Protein AF-A0A522XBK0-F1 (afdb_monomer)

Radius of gyration: 63.14 Å; Cα contacts (8 Å, |Δi|>4): 1735; chains: 1; bounding box: 140×72×182 Å

Solvent-accessible surface area (backbone atoms only — not comparable to full-atom values): 63372 Å² total; per-residue (Å²): 130,85,70,62,98,81,64,76,80,50,66,76,80,66,41,67,73,77,79,75,76,79,84,88,88,88,84,88,82,85,87,83,86,81,84,90,81,84,88,80,86,85,88,86,84,86,84,90,79,86,82,84,91,82,87,87,89,86,86,88,88,86,82,88,78,93,74,84,91,76,78,87,84,78,86,74,84,86,78,64,90,86,79,67,93,66,91,48,54,67,50,23,46,52,50,18,52,51,30,49,76,68,71,40,52,75,58,17,53,52,29,45,51,52,34,57,61,74,73,73,82,89,83,87,84,89,79,88,78,88,81,84,88,84,83,85,88,86,90,72,95,70,82,76,50,57,70,58,31,48,53,49,19,54,48,26,53,73,72,66,37,55,69,64,16,44,56,31,32,53,55,22,41,72,74,53,80,46,37,69,51,26,38,53,39,14,52,48,26,45,76,71,66,41,51,72,60,13,52,50,28,33,50,53,14,37,72,72,34,81,74,48,29,68,50,28,40,53,51,11,52,54,27,46,76,71,66,38,53,73,60,13,50,52,24,31,53,54,14,33,73,68,42,75,83,47,50,72,53,33,50,52,45,18,55,51,26,54,77,71,66,41,60,69,63,16,51,53,24,48,53,50,31,41,72,74,41,58,86,77,54,50,35,67,55,32,33,54,50,13,55,50,28,46,77,71,68,39,55,69,61,14,43,55,24,16,52,56,10,33,77,68,33,78,83,45,55,68,33,44,48,52,37,21,53,51,30,43,72,71,65,38,42,69,64,18,44,53,41,33,54,54,45,41,71,77,43,70,82,43,61,69,53,48,49,53,37,24,52,38,27,49,76,66,67,37,53,71,61,15,50,54,41,33,51,50,42,49,71,77,46,46,63,43,60,70,53,47,47,51,39,24,47,54,27,43,78,70,68,39,50,70,60,18,52,51,44,42,59,55,33,40,73,64,34,75,84,41,43,70,48,25,39,56,43,14,49,53,25,54,73,70,66,38,36,83,68,14,30,64,29,7,50,53,17,30,76,71,45,74,79,46,28,67,27,26,26,46,30,13,51,28,25,39,78,68,69,37,23,82,72,12,43,67,28,12,53,50,9,32,71,64,34,77,74,52,38,65,27,32,42,53,36,16,52,22,26,52,73,68,66,37,31,70,62,12,28,57,36,26,59,68,19,38,82,64,47,78,68,49,23,67,57,25,41,54,28,16,50,22,24,46,78,67,68,38,30,70,60,13,36,51,27,20,52,50,9,46,75,54,66,45,60,61,72,41,28,51,53,31,21,51,28,24,45,78,64,69,37,43,68,63,16,47,57,40,27,52,53,32,32,74,78,41,77,79,46,40,64,43,27,43,52,46,16,54,38,23,53,79,70,66,39,60,69,63,16,51,52,25,40,53,52,19,42,72,68,40,69,84,80,58,78,76,56,68,68,60,56,54,55,60,70,67,78,55,74,43,72,64,56,42,56,55,35,48,52,52,27,71,76,43,75,84,40,39,68,43,26,38,51,36,14,50,40,25,46,78,46,71,70,39,60,67,61,13,46,52,27,20,50,51,16,34,72,71,40,76,87,46,35,64,40,29,36,53,44,12,51,50,30,39,76,70,67,38,49,73,60,13,45,53,26,16,51,54,15,31,78,68,59,62,42,60,70,40,32,48,54,38,20,48,50,27,46,76,71,66,39,33,72,57,17,37,51,36,26,52,46,34,44,69,76,60,42,90,44,37,65,44,26,42,55,31,16,52,29,28,40,76,63,77,34,42,71,62,13,48,53,32,40,52,51,10,43,74,71,69,47,82,49,68,67,54,37,49,54,44,22,53,42,26,49,77,68,70,39,28,71,62,18,32,50,34,33,46,54,39,33,73,80,38,77,59,42,36,69,52,39,50,53,28,25,53,27,26,50,75,65,68,41,56,71,60,20,50,51,36,49,54,54,41,63,72,50,45,60,31,38,41,76,42,43,65,39,78,31,42,50,77,63,34,39,30,39,41,27,69,61,50,79,86,73,59,54,34,60,28,24,26,42,36,35,36,41,25,40,62,53,69,43,89,50,75,26,24,52,45,27,30,50,78,46,77,45,40,11,38,38,36,36,32,34,27,35,51,71,38,29,37,44,37,40,2,42,31,93,89,47,49,67,67,41,68,47,51,38,55,84,75,54,53,70,66,35,65,42,41,39,39,42,33,32,39,64,53,38,38,39,39,35,26,49,70,56,40,81,74,45,74,36,83,53,39,79,66,47,48,28,31,84,69,81,52,42,38,33,30,32,30,17,86,81,71,81,48,50,40,33,29,34,37,21,36,41,37,34,26,61,38,56,73,50,67,66,55,46,51,54,49,53,52,43,77,81,74,84,61,92,50,56,55,41,39,40,27,27,51,99,90,32,40,37,59,58,81,67,49,98,64,69,33,43,68,42,71,49,89,82,81,82,71,88,84,71,73,51,59,71,60,82,94,80,88,53,76,70,57,57,57,49,50,50,47,51,50,56,66,42,50,79,80,48,85,70,52,81,59,67,83,83,76,83,76,80,84,93,77,89,78,78,74,88,75,88,70,99,64,77,69,66,85,79,88,64,98,46,79,69,60,39,53,56,50,49,52,54,52,43,74,73,42,83,84,57,66,66,57,60,62,82,78,81,75,134

Structure (mmCIF, N/CA/C/O backbone):
data_AF-A0A522XBK0-F1
#
_entry.id   AF-A0A522XBK0-F1
#
loop_
_atom_site.group_PDB
_atom_site.id
_atom_site.type_symbol
_atom_site.label_atom_id
_atom_site.label_alt_id
_atom_site.label_comp_id
_atom_site.label_asym_id
_atom_site.label_entity_id
_atom_site.label_seq_id
_atom_site.pdbx_PDB_ins_code
_atom_site.Cartn_x
_atom_site.Cartn_y
_atom_site.Cartn_z
_atom_site.occupancy
_atom_site.B_iso_or_equiv
_atom_site.auth_seq_id
_atom_site.auth_comp_id
_atom_site.auth_asym_id
_atom_site.auth_atom_id
_atom_site.pdbx_PDB_model_num
ATOM 1 N N . MET A 1 1 ? 36.916 0.426 -34.363 1.00 29.47 1 MET A N 1
ATOM 2 C CA . MET A 1 1 ? 37.912 0.543 -35.450 1.00 29.47 1 MET A CA 1
ATOM 3 C C . MET A 1 1 ? 37.289 1.351 -36.575 1.00 29.47 1 MET A C 1
ATOM 5 O O . MET A 1 1 ? 36.094 1.216 -36.790 1.00 29.47 1 MET A O 1
ATOM 9 N N . SER A 1 2 ? 38.063 2.214 -37.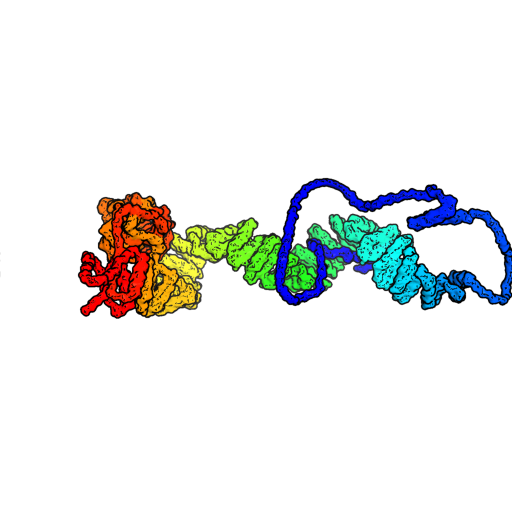233 1.00 26.06 2 SER A N 1
ATOM 10 C CA . SER A 1 2 ? 37.631 2.990 -38.401 1.00 26.06 2 SER A CA 1
ATOM 11 C C . SER A 1 2 ? 37.176 2.052 -39.519 1.00 26.06 2 SER A C 1
ATOM 13 O O . SER A 1 2 ? 37.961 1.204 -39.946 1.00 26.06 2 SER A O 1
ATOM 15 N N . THR A 1 3 ? 35.932 2.197 -39.975 1.00 28.84 3 THR A N 1
ATOM 16 C CA . THR A 1 3 ? 35.423 1.504 -41.160 1.00 28.84 3 THR A CA 1
ATOM 17 C C . THR A 1 3 ? 36.330 1.790 -42.364 1.00 28.84 3 THR A C 1
ATOM 19 O O . THR A 1 3 ? 36.795 2.925 -42.527 1.00 28.84 3 THR A O 1
ATOM 22 N N . PRO A 1 4 ? 36.641 0.781 -43.200 1.00 29.81 4 PRO A N 1
ATOM 23 C CA . PRO A 1 4 ? 37.360 1.018 -44.443 1.00 29.81 4 PRO A CA 1
ATOM 24 C C . PRO A 1 4 ? 36.555 1.986 -45.332 1.00 29.81 4 PRO A C 1
ATOM 26 O O . PRO A 1 4 ? 35.320 1.983 -45.286 1.00 29.81 4 PRO A O 1
ATOM 29 N N . PRO A 1 5 ? 37.223 2.842 -46.125 1.00 27.44 5 PRO A N 1
ATOM 30 C CA . PRO A 1 5 ? 36.556 3.862 -46.928 1.00 27.44 5 PRO A CA 1
ATOM 31 C C . PRO A 1 5 ? 35.648 3.205 -47.979 1.00 27.44 5 PRO A C 1
ATOM 33 O O . PRO A 1 5 ? 36.133 2.711 -48.990 1.00 27.44 5 PRO A O 1
ATOM 36 N N . GLY A 1 6 ? 34.334 3.193 -47.733 1.00 41.19 6 GLY A N 1
ATOM 37 C CA . GLY A 1 6 ? 33.332 2.621 -48.644 1.00 41.19 6 GLY A CA 1
ATOM 38 C C . GLY A 1 6 ? 32.194 1.867 -47.951 1.00 41.19 6 GLY A C 1
ATOM 39 O O . GLY A 1 6 ? 31.072 1.890 -48.458 1.00 41.19 6 GLY A O 1
ATOM 40 N N . LEU A 1 7 ? 32.439 1.280 -46.773 1.00 48.06 7 LEU A N 1
ATOM 41 C CA . LEU A 1 7 ? 31.370 0.730 -45.939 1.00 48.06 7 LEU A CA 1
ATOM 42 C C . LEU A 1 7 ? 30.641 1.875 -45.237 1.00 48.06 7 LEU A C 1
ATOM 44 O O . LEU A 1 7 ? 31.240 2.615 -44.451 1.00 48.06 7 LEU A O 1
ATOM 48 N N . LEU A 1 8 ? 29.340 2.002 -45.489 1.00 52.03 8 LEU A N 1
ATOM 49 C CA . LEU A 1 8 ? 28.489 2.695 -44.538 1.00 52.03 8 LEU A CA 1
ATOM 50 C C . LEU A 1 8 ? 28.360 1.787 -43.323 1.00 52.03 8 LEU A C 1
ATOM 52 O O . LEU A 1 8 ? 27.926 0.645 -43.447 1.00 52.03 8 LEU A O 1
ATOM 56 N N . ASP A 1 9 ? 28.745 2.293 -42.157 1.00 47.81 9 ASP A N 1
ATOM 57 C CA . ASP A 1 9 ? 28.284 1.692 -40.920 1.00 47.81 9 ASP A CA 1
ATOM 58 C C . ASP A 1 9 ? 26.784 1.976 -40.844 1.00 47.81 9 ASP A C 1
ATOM 60 O O . ASP A 1 9 ? 26.368 3.080 -40.496 1.00 47.81 9 ASP A O 1
ATOM 64 N N . LEU A 1 10 ? 25.980 1.027 -41.321 1.00 50.09 10 LEU A N 1
ATOM 65 C CA . LEU A 1 10 ? 24.527 1.124 -41.285 1.00 50.09 10 LEU A CA 1
ATOM 66 C C . LEU A 1 10 ? 23.974 0.698 -39.923 1.00 50.09 10 LEU A C 1
ATOM 68 O O . LEU A 1 10 ? 22.786 0.872 -39.672 1.00 50.09 10 LEU A O 1
ATOM 72 N N . THR A 1 11 ? 24.828 0.219 -39.010 1.00 45.91 11 THR A N 1
ATOM 73 C CA . THR A 1 11 ? 24.413 -0.144 -37.651 1.00 45.91 11 THR A CA 1
ATOM 74 C C . THR A 1 11 ? 23.739 0.988 -36.863 1.00 45.91 11 THR A C 1
ATOM 76 O O . THR A 1 11 ? 22.852 0.650 -36.089 1.00 45.91 11 THR A O 1
ATOM 79 N N . PRO A 1 12 ? 24.029 2.298 -37.055 1.00 36.41 12 PRO A N 1
ATOM 80 C CA . PRO A 1 12 ? 23.284 3.386 -36.415 1.00 36.41 12 PRO A CA 1
ATOM 81 C C . PRO A 1 12 ? 21.961 3.716 -37.122 1.00 36.41 12 PRO A C 1
ATOM 83 O O . PRO A 1 12 ? 21.051 4.235 -36.490 1.00 36.41 12 PRO A O 1
ATOM 86 N N . LEU A 1 13 ? 21.853 3.439 -38.428 1.00 38.28 13 LEU A N 1
ATOM 87 C CA . LEU A 1 13 ? 20.628 3.638 -39.222 1.00 38.28 13 LEU A CA 1
ATOM 88 C C . LEU A 1 13 ? 19.632 2.481 -39.042 1.00 38.28 13 LEU A C 1
ATOM 90 O O . LEU A 1 13 ? 18.437 2.663 -39.242 1.00 38.28 13 LEU A O 1
ATOM 94 N N . PHE A 1 14 ? 20.144 1.314 -38.649 1.00 39.66 14 PHE A N 1
ATOM 95 C CA . PHE A 1 14 ? 19.405 0.099 -38.304 1.00 39.66 14 PHE A CA 1
ATOM 96 C C . PHE A 1 14 ? 19.485 -0.245 -36.819 1.00 39.66 14 PHE A C 1
ATOM 98 O O . PHE A 1 14 ? 19.093 -1.344 -36.413 1.00 39.66 14 PHE A O 1
ATOM 105 N N . ALA A 1 15 ? 20.017 0.665 -36.000 1.00 26.89 15 ALA A N 1
ATOM 106 C CA . ALA A 1 15 ? 19.767 0.598 -34.580 1.00 26.89 15 ALA A CA 1
ATOM 107 C C . ALA A 1 15 ? 18.245 0.675 -34.450 1.00 26.89 15 ALA A C 1
ATOM 109 O O . ALA A 1 15 ? 17.639 1.573 -35.045 1.00 26.89 15 ALA A O 1
ATOM 110 N N . PRO A 1 16 ? 17.608 -0.237 -33.704 1.00 25.28 16 PRO A N 1
ATOM 111 C CA . PRO A 1 16 ? 16.304 0.102 -33.191 1.00 25.28 16 PRO A CA 1
ATOM 112 C C . PRO A 1 16 ? 16.501 1.467 -32.518 1.00 25.28 16 PRO A C 1
ATOM 114 O O . PRO A 1 16 ? 17.384 1.608 -31.664 1.00 25.28 16 PRO A O 1
ATOM 117 N N . ASN A 1 17 ? 15.676 2.468 -32.851 1.00 26.03 17 ASN A N 1
ATOM 118 C CA . ASN A 1 17 ? 15.113 3.238 -31.744 1.00 26.03 17 ASN A CA 1
ATOM 119 C C . ASN A 1 17 ? 14.775 2.175 -30.717 1.00 26.03 17 ASN A C 1
ATOM 121 O O . ASN A 1 17 ? 14.046 1.261 -31.104 1.00 26.03 17 ASN A O 1
ATOM 125 N N . ALA A 1 18 ? 15.444 2.209 -29.559 1.00 27.50 18 ALA A N 1
ATOM 126 C CA . ALA A 1 18 ? 15.308 1.209 -28.515 1.00 27.50 18 ALA A CA 1
ATOM 127 C C . ALA A 1 18 ? 13.891 0.643 -28.584 1.00 27.50 18 ALA A C 1
ATOM 129 O O . ALA A 1 18 ? 12.940 1.422 -28.494 1.00 27.50 18 ALA A O 1
ATOM 130 N N . GLU A 1 19 ? 13.778 -0.650 -28.906 1.00 24.80 19 GLU A N 1
ATOM 131 C CA . GLU A 1 19 ? 12.540 -1.415 -28.806 1.00 24.80 19 GLU A CA 1
ATOM 132 C C . GLU A 1 19 ? 12.132 -1.325 -27.322 1.00 24.80 19 GLU A C 1
ATOM 134 O O . GLU A 1 19 ? 12.446 -2.176 -26.503 1.00 24.80 19 GLU A O 1
ATOM 139 N N . LEU A 1 20 ? 11.529 -0.193 -26.954 1.00 26.78 20 LEU A N 1
ATOM 140 C CA . LEU A 1 20 ? 10.309 -0.137 -26.182 1.00 26.78 20 LEU A CA 1
ATOM 141 C C . LEU A 1 20 ? 9.287 -0.847 -27.071 1.00 26.78 20 LEU A C 1
ATOM 143 O O . LEU A 1 20 ? 8.679 -0.227 -27.944 1.00 26.78 20 LEU A O 1
ATOM 147 N N . GLU A 1 21 ? 9.197 -2.168 -26.940 1.00 22.06 21 GLU A N 1
ATOM 148 C CA . GLU A 1 21 ? 8.063 -2.895 -27.492 1.00 22.06 21 GLU A CA 1
ATOM 149 C C . GLU A 1 21 ? 6.790 -2.440 -26.759 1.00 22.06 21 GLU A C 1
ATOM 151 O O . GLU A 1 21 ? 6.702 -2.472 -25.535 1.00 22.06 21 GLU A O 1
ATOM 156 N N . ASP A 1 22 ? 5.858 -1.947 -27.575 1.00 22.09 22 ASP A N 1
ATOM 157 C CA . ASP A 1 22 ? 4.418 -1.760 -27.395 1.00 22.09 22 ASP A CA 1
ATOM 158 C C . ASP A 1 22 ? 3.854 -1.204 -26.072 1.00 22.09 22 ASP A C 1
ATOM 160 O O . ASP A 1 22 ? 3.535 -1.915 -25.124 1.00 22.09 22 ASP A O 1
ATOM 164 N N . SER A 1 23 ? 3.445 0.069 -26.127 1.00 22.25 23 SER A N 1
ATOM 165 C CA . SER A 1 23 ? 2.004 0.353 -26.273 1.00 22.25 23 SER A CA 1
ATOM 166 C C . SER A 1 23 ? 1.734 1.746 -26.880 1.00 22.25 23 SER A C 1
ATOM 168 O O . SER A 1 23 ? 1.875 2.785 -26.248 1.00 22.25 23 SER A O 1
ATOM 170 N N . THR A 1 24 ? 1.284 1.739 -28.141 1.00 26.44 24 THR A N 1
ATOM 171 C CA . THR A 1 24 ? 0.485 2.772 -28.849 1.00 26.44 24 THR A CA 1
ATOM 172 C C . THR A 1 24 ? 1.041 4.204 -29.020 1.00 26.44 24 THR A C 1
ATOM 174 O O . THR A 1 24 ? 1.075 5.019 -28.105 1.00 26.44 24 THR A O 1
ATOM 177 N N . LEU A 1 25 ? 1.343 4.555 -30.278 1.00 27.41 25 LEU A N 1
ATOM 178 C CA . LEU A 1 25 ? 1.673 5.899 -30.780 1.00 27.41 25 LEU A CA 1
ATOM 179 C C . LEU A 1 25 ? 0.498 6.531 -31.550 1.00 27.41 25 LEU A C 1
ATOM 181 O O . LEU A 1 25 ? -0.149 5.829 -32.327 1.00 27.41 25 LEU A O 1
ATOM 185 N N . MET A 1 26 ? 0.340 7.864 -31.432 1.00 26.75 26 MET A N 1
ATOM 186 C CA . MET A 1 26 ? 0.255 8.889 -32.518 1.00 26.75 26 MET A CA 1
ATOM 187 C C . MET A 1 26 ? -0.590 10.125 -32.094 1.00 26.75 26 MET A C 1
ATOM 189 O O . MET A 1 26 ? -1.575 9.954 -31.382 1.00 26.75 26 MET A O 1
ATOM 193 N N . PRO A 1 27 ? -0.373 11.343 -32.648 1.00 29.81 27 PRO A N 1
ATOM 194 C CA . PRO A 1 27 ? 0.800 12.229 -32.568 1.00 29.81 27 PRO A CA 1
ATOM 195 C C . PRO A 1 27 ? 0.412 13.663 -32.072 1.00 29.81 27 PRO A C 1
ATOM 197 O O . PRO A 1 27 ? -0.771 13.951 -31.888 1.00 29.81 27 PRO A O 1
ATOM 200 N N . PRO A 1 28 ? 1.363 14.600 -31.855 1.00 26.41 28 PRO A N 1
ATOM 201 C CA . PRO A 1 28 ? 1.055 15.951 -31.384 1.00 26.41 28 PRO A CA 1
ATOM 202 C C . PRO A 1 28 ? 0.853 16.935 -32.549 1.00 26.41 28 PRO A C 1
ATOM 204 O O . PRO A 1 28 ? 1.793 17.217 -33.293 1.00 26.41 28 PRO A O 1
ATOM 207 N N . ASP A 1 29 ? -0.338 17.528 -32.655 1.00 25.17 29 ASP A N 1
ATOM 208 C CA . ASP A 1 29 ? -0.533 18.768 -33.411 1.00 25.17 29 ASP A CA 1
ATOM 209 C C . ASP A 1 29 ? -0.282 19.978 -32.497 1.00 25.17 29 ASP A C 1
ATOM 211 O O . ASP A 1 29 ? -0.980 20.231 -31.518 1.00 25.17 29 ASP A O 1
ATOM 215 N N . THR A 1 30 ? 0.785 20.695 -32.845 1.00 26.11 30 THR A N 1
ATOM 216 C CA . THR A 1 30 ? 1.063 22.124 -32.636 1.00 26.11 30 THR A CA 1
ATOM 217 C C . THR A 1 30 ? 0.127 22.915 -31.713 1.00 26.11 30 THR A C 1
ATOM 219 O O . THR A 1 30 ? -0.976 23.271 -32.121 1.00 26.11 30 THR A O 1
ATOM 222 N N . VAL A 1 31 ? 0.639 23.407 -30.577 1.00 24.03 31 VAL A N 1
ATOM 223 C CA . VAL A 1 31 ? 0.163 24.681 -30.010 1.00 24.03 31 VAL A CA 1
ATOM 224 C C . VAL A 1 31 ? 1.312 25.476 -29.397 1.00 24.03 31 VAL A C 1
ATOM 226 O O . VAL A 1 31 ? 1.972 25.037 -28.462 1.00 24.03 31 VAL A O 1
ATOM 229 N N . ALA A 1 32 ? 1.468 26.705 -29.878 1.00 21.94 32 ALA A N 1
ATOM 230 C CA . ALA A 1 32 ? 1.784 27.866 -29.054 1.00 21.94 32 ALA A CA 1
ATOM 231 C C . ALA A 1 32 ? 1.316 29.130 -29.804 1.00 21.94 32 ALA A C 1
ATOM 233 O O . ALA A 1 32 ? 1.358 29.141 -31.035 1.00 21.94 32 ALA A O 1
ATOM 234 N N . PRO A 1 33 ? 1.041 30.257 -29.128 1.00 31.77 33 PRO A N 1
ATOM 235 C CA . PRO A 1 33 ? 0.447 30.415 -27.795 1.00 31.77 33 PRO A CA 1
ATOM 236 C C . PRO A 1 33 ? -0.644 31.518 -27.783 1.00 31.77 33 PRO A C 1
ATOM 238 O O . PRO A 1 33 ? -0.598 32.437 -28.595 1.00 31.77 33 PRO A O 1
ATOM 241 N N . SER A 1 34 ? -1.556 31.530 -26.804 1.00 22.44 34 SER A N 1
ATOM 242 C CA . SER A 1 34 ? -2.145 32.803 -26.337 1.00 22.44 34 SER A CA 1
ATOM 243 C C . SER A 1 34 ? -2.866 32.680 -24.992 1.00 22.44 34 SER A C 1
ATOM 245 O O . SER A 1 34 ? -3.904 32.039 -24.875 1.00 22.44 34 SER A O 1
ATOM 247 N N . THR A 1 35 ? -2.267 33.344 -24.006 1.00 24.59 35 THR A N 1
ATOM 248 C CA . THR A 1 35 ? -2.850 34.104 -22.889 1.00 24.59 35 THR A CA 1
ATOM 249 C C . THR A 1 35 ? -4.379 34.168 -22.761 1.00 24.59 35 THR A C 1
ATOM 251 O O . THR A 1 35 ? -5.071 34.690 -23.635 1.00 24.59 35 THR A O 1
ATOM 254 N N . HIS A 1 36 ? -4.861 33.775 -21.579 1.00 23.55 36 HIS A N 1
ATOM 255 C CA . HIS A 1 36 ? -6.129 34.204 -20.994 1.00 23.55 36 HIS A CA 1
ATOM 256 C C . HIS A 1 36 ? -6.090 35.688 -20.605 1.00 23.55 36 HIS A C 1
ATOM 258 O O . HIS A 1 36 ? -5.186 36.104 -19.890 1.00 23.55 36 HIS A O 1
ATOM 264 N N . GLU A 1 37 ? -7.144 36.425 -20.953 1.00 22.77 37 GLU A N 1
ATOM 265 C CA . GLU A 1 37 ? -7.749 37.439 -20.086 1.00 22.77 37 GLU A CA 1
ATOM 266 C C . GLU A 1 37 ? -9.233 37.609 -20.458 1.00 22.77 37 GLU A C 1
ATOM 268 O O . GLU A 1 37 ? -9.569 37.817 -21.620 1.00 22.77 37 GLU A O 1
ATOM 273 N N . GLY A 1 38 ? -10.112 37.550 -19.452 1.00 22.84 38 GLY A N 1
ATOM 274 C CA . GLY A 1 38 ? -11.284 38.427 -19.394 1.00 22.84 38 GLY A CA 1
ATOM 275 C C . GLY A 1 38 ? -12.636 37.952 -19.947 1.00 22.84 38 GLY A C 1
ATOM 276 O O . GLY A 1 38 ? -12.992 38.275 -21.068 1.00 22.84 38 GLY A O 1
ATOM 277 N N . GLN A 1 39 ? -13.451 37.413 -19.031 1.00 22.56 39 GLN A N 1
ATOM 278 C CA . GLN A 1 39 ? -14.834 37.842 -18.740 1.00 22.56 39 GLN A CA 1
ATOM 279 C C . GLN A 1 39 ? -16.023 37.522 -19.688 1.00 22.56 39 GLN A C 1
ATOM 281 O O . GLN A 1 39 ? -15.997 37.751 -20.888 1.00 22.56 39 GLN A O 1
ATOM 286 N N . GLN A 1 40 ? -17.133 37.191 -19.000 1.00 22.50 40 GLN A N 1
ATOM 287 C CA . GLN A 1 40 ? -18.564 37.351 -19.333 1.00 22.50 40 GLN A CA 1
ATOM 288 C C . GLN A 1 40 ? -19.321 36.207 -20.048 1.00 22.50 40 GLN A C 1
ATOM 290 O O . GLN A 1 40 ? -19.284 36.038 -21.260 1.00 22.50 40 GLN A O 1
ATOM 295 N N . GLU A 1 41 ? -20.146 35.509 -19.255 1.00 20.75 41 GLU A N 1
ATOM 296 C CA . GLU A 1 41 ? -21.504 35.056 -19.623 1.00 20.75 41 GLU A CA 1
ATOM 297 C C . GLU A 1 41 ? -22.400 36.254 -20.061 1.00 20.75 41 GLU A C 1
ATOM 299 O O . GLU A 1 41 ? -22.048 37.379 -19.692 1.00 20.75 41 GLU A O 1
ATOM 304 N N . PRO A 1 42 ? -23.577 36.096 -20.739 1.00 33.09 42 PRO A N 1
ATOM 305 C CA . PRO A 1 42 ? -24.485 34.936 -20.670 1.00 33.09 42 PRO A CA 1
ATOM 306 C C . PRO A 1 42 ? -25.277 34.537 -21.952 1.00 33.09 42 PRO A C 1
ATOM 308 O O . PRO A 1 42 ? -25.449 35.294 -22.904 1.00 33.09 42 PRO A O 1
ATOM 311 N N . SER A 1 43 ? -25.966 33.394 -21.827 1.00 21.19 43 SER A N 1
ATOM 312 C CA . SER A 1 43 ? -27.349 33.117 -22.280 1.00 21.19 43 SER A CA 1
ATOM 313 C C . SER A 1 43 ? -27.664 32.472 -23.654 1.00 21.19 43 SER A C 1
ATOM 315 O O . SER A 1 43 ? -27.364 32.998 -24.717 1.00 21.19 43 SER A O 1
ATOM 317 N N . LYS A 1 44 ? -28.508 31.425 -23.530 1.00 24.56 44 LYS A N 1
ATOM 318 C CA . LYS A 1 44 ? -29.685 31.017 -24.338 1.00 24.56 44 LYS A CA 1
ATOM 319 C C . LYS A 1 44 ? -29.569 30.001 -25.495 1.00 24.56 44 LYS A C 1
ATOM 321 O O . LYS A 1 44 ? -29.065 30.295 -26.565 1.00 24.56 44 LYS A O 1
ATOM 326 N N . GLN A 1 45 ? -30.361 28.936 -25.275 1.00 21.75 45 GLN A N 1
ATOM 327 C CA . GLN A 1 45 ? -31.349 28.297 -26.171 1.00 21.75 45 GLN A CA 1
ATOM 328 C C . GLN A 1 45 ? -30.824 27.354 -27.270 1.00 21.75 45 GLN A C 1
ATOM 330 O O . GLN A 1 45 ? -30.109 27.776 -28.160 1.00 21.75 45 GLN A O 1
ATOM 335 N N . VAL A 1 46 ? -31.063 26.036 -27.173 1.00 22.06 46 VAL A N 1
ATOM 336 C CA . VAL A 1 46 ? -32.304 25.242 -27.425 1.00 22.06 46 VAL A CA 1
ATOM 337 C C . VAL A 1 46 ? -32.244 24.557 -28.799 1.00 22.06 46 VAL A C 1
ATOM 339 O O . VAL A 1 46 ? -31.812 25.160 -29.771 1.00 22.06 46 VAL A O 1
ATOM 342 N N . ALA A 1 47 ? -32.812 23.342 -28.826 1.00 22.95 47 ALA A N 1
ATOM 343 C CA . ALA A 1 47 ? -33.210 22.492 -29.959 1.00 22.95 47 ALA A CA 1
ATOM 344 C C . ALA A 1 47 ? -32.151 21.460 -30.391 1.00 22.95 47 ALA A C 1
ATOM 346 O O . ALA A 1 47 ? -31.097 21.816 -30.893 1.00 22.95 47 ALA A O 1
ATOM 347 N N . MET A 1 48 ? -32.307 20.179 -30.032 1.00 22.28 48 MET A N 1
ATOM 348 C CA . MET A 1 48 ? -33.312 19.174 -30.461 1.00 22.28 48 MET A CA 1
ATOM 349 C C . MET A 1 48 ? -32.874 18.394 -31.707 1.00 22.28 48 MET A C 1
ATOM 351 O O . MET A 1 48 ? -32.502 18.979 -32.716 1.00 22.28 48 MET A O 1
ATOM 355 N N . GLY A 1 49 ? -33.070 17.073 -31.628 1.00 24.11 49 GLY A N 1
ATOM 356 C CA . GLY A 1 49 ? -33.035 16.120 -32.742 1.00 24.11 49 GLY A CA 1
ATOM 357 C C . GLY A 1 49 ? -32.027 15.003 -32.475 1.00 24.11 49 GLY A C 1
ATOM 358 O O . GLY A 1 49 ? -30.873 15.151 -32.843 1.00 24.11 49 GLY A O 1
ATOM 359 N N . GLN A 1 50 ? -32.327 13.966 -31.678 1.00 22.45 50 GLN A N 1
ATOM 360 C CA . GLN A 1 50 ? -33.096 12.763 -32.078 1.00 22.45 50 GLN A CA 1
ATOM 361 C C . GLN A 1 50 ? -32.684 12.231 -33.463 1.00 22.45 50 GLN A C 1
ATOM 363 O O . GLN A 1 50 ? -32.629 12.993 -34.415 1.00 22.45 50 GLN A O 1
ATOM 368 N N . SER A 1 51 ? -32.483 10.945 -33.725 1.00 22.27 51 SER A N 1
ATOM 369 C CA . SER A 1 51 ? -32.545 9.686 -32.973 1.00 22.27 51 SER A CA 1
ATOM 370 C C . SER A 1 51 ? -32.337 8.569 -34.016 1.00 22.27 51 SER A C 1
ATOM 372 O O . SER A 1 51 ? -32.507 8.817 -35.208 1.00 22.27 51 SER A O 1
ATOM 374 N N . ASN A 1 52 ? -32.157 7.336 -33.539 1.00 24.39 52 ASN A N 1
ATOM 375 C CA . ASN A 1 52 ? -32.384 6.046 -34.219 1.00 24.39 52 ASN A CA 1
ATOM 376 C C . ASN A 1 52 ? -31.129 5.356 -34.776 1.00 24.39 52 ASN A C 1
ATOM 378 O O . ASN A 1 52 ? -30.544 5.809 -35.750 1.00 24.39 52 ASN A O 1
ATOM 382 N N . ILE A 1 53 ? -30.572 4.355 -34.077 1.00 24.03 53 ILE A N 1
ATOM 383 C CA . ILE A 1 53 ? -31.086 2.993 -33.760 1.00 24.03 53 ILE A CA 1
ATOM 384 C C . ILE A 1 53 ? -30.957 2.051 -34.970 1.00 24.03 53 ILE A C 1
ATOM 386 O O . ILE A 1 53 ? -31.730 2.158 -35.914 1.00 24.03 53 ILE A O 1
ATOM 390 N N . MET A 1 54 ? -30.001 1.114 -34.887 1.00 23.23 54 MET A N 1
ATOM 391 C CA . MET A 1 54 ? -30.154 -0.356 -34.997 1.00 23.23 54 MET A CA 1
ATOM 392 C C . MET A 1 54 ? -28.840 -1.013 -35.461 1.00 23.23 54 MET A C 1
ATOM 394 O O . MET A 1 54 ? -28.389 -0.784 -36.577 1.00 23.23 54 MET A O 1
ATOM 398 N N . GLY A 1 55 ? -28.255 -1.872 -34.617 1.00 20.19 55 GLY A N 1
ATOM 399 C CA . GLY A 1 55 ? -27.548 -3.072 -35.098 1.00 20.19 55 GLY A CA 1
ATOM 400 C C . GLY A 1 55 ? -28.559 -4.217 -35.271 1.00 20.19 55 GLY A C 1
ATOM 401 O O . GLY A 1 55 ? -29.758 -3.939 -35.294 1.00 20.19 55 GLY A O 1
ATOM 402 N N . PRO A 1 56 ? -28.161 -5.498 -35.214 1.00 44.44 56 PRO A N 1
ATOM 403 C CA . PRO A 1 56 ? -26.887 -6.147 -35.551 1.00 44.44 56 PRO A CA 1
ATOM 404 C C . PRO A 1 56 ? -27.117 -7.270 -36.605 1.00 44.44 56 PRO A C 1
ATOM 406 O O . PRO A 1 56 ? -28.251 -7.488 -37.005 1.00 44.44 56 PRO A O 1
ATOM 409 N N . GLU A 1 57 ? -26.082 -7.996 -37.054 1.00 22.73 57 GLU A N 1
ATOM 410 C CA . GLU A 1 57 ? -26.063 -9.480 -37.101 1.00 22.73 57 GLU A CA 1
ATOM 411 C C . GLU A 1 57 ? -24.875 -10.076 -37.874 1.00 22.73 57 GLU A C 1
ATOM 413 O O . GLU A 1 57 ? -24.239 -9.457 -38.723 1.00 22.73 57 GLU A O 1
ATOM 418 N N . LYS A 1 58 ? -24.564 -11.306 -37.459 1.00 24.19 58 LYS A N 1
ATOM 419 C CA . LYS A 1 58 ? -23.391 -12.133 -37.732 1.00 24.19 58 LYS A CA 1
ATOM 420 C C . LYS A 1 58 ? -23.540 -13.012 -38.987 1.00 24.19 58 LYS A C 1
ATOM 422 O O . LYS A 1 58 ? -24.642 -13.358 -39.387 1.00 24.19 58 LYS A O 1
ATOM 427 N N . MET A 1 59 ? -22.379 -13.556 -39.372 1.00 20.59 59 MET A N 1
ATOM 428 C CA . MET A 1 59 ? -22.091 -14.961 -39.729 1.00 20.59 59 MET A CA 1
ATOM 429 C C . MET A 1 59 ? -21.772 -15.318 -41.200 1.00 20.59 59 MET A C 1
ATOM 431 O O . MET A 1 59 ? -22.628 -15.383 -42.071 1.00 20.59 59 MET A O 1
ATOM 435 N N . THR A 1 60 ? -20.500 -15.723 -41.345 1.00 23.02 60 THR A N 1
ATOM 436 C CA . THR A 1 60 ? -19.969 -16.955 -41.973 1.00 23.02 60 THR A CA 1
ATOM 437 C C . THR A 1 60 ? -19.711 -17.054 -43.480 1.00 23.02 60 THR A C 1
ATOM 439 O O . THR A 1 60 ? -20.627 -17.132 -44.286 1.00 23.02 60 THR A O 1
ATOM 442 N N . GLN A 1 61 ? -18.419 -17.305 -43.738 1.00 24.38 61 GLN A N 1
ATOM 443 C CA . GLN A 1 61 ? -17.824 -18.454 -44.445 1.00 24.38 61 GLN A CA 1
ATOM 444 C C . GLN A 1 61 ? -17.208 -18.253 -45.841 1.00 24.38 61 GLN A C 1
ATOM 446 O O . GLN A 1 61 ? -17.874 -17.942 -46.818 1.00 24.38 61 GLN A O 1
ATOM 451 N N . ASP A 1 62 ? -15.927 -18.637 -45.851 1.00 22.92 62 ASP A N 1
ATOM 452 C CA . ASP A 1 62 ? -15.174 -19.387 -46.856 1.00 22.92 62 ASP A CA 1
ATOM 453 C C . ASP A 1 62 ? -14.534 -18.701 -48.081 1.00 22.92 62 ASP A C 1
ATOM 455 O O . ASP A 1 62 ? -15.186 -18.311 -49.043 1.00 22.92 62 ASP A O 1
ATOM 459 N N . ARG A 1 63 ? -13.194 -18.822 -48.049 1.00 24.09 63 ARG A N 1
ATOM 460 C CA . ARG A 1 63 ? -12.270 -19.288 -49.100 1.00 24.09 63 ARG A CA 1
ATOM 461 C C . ARG A 1 63 ? -11.683 -18.291 -50.102 1.00 24.09 63 ARG A C 1
ATOM 463 O O . ARG A 1 63 ? -12.356 -17.787 -50.987 1.00 24.09 63 ARG A O 1
ATOM 470 N N . ASP A 1 64 ? -10.354 -18.250 -50.000 1.00 23.47 64 ASP A N 1
ATOM 471 C CA . ASP A 1 64 ? -9.342 -18.247 -51.057 1.00 23.47 64 ASP A CA 1
ATOM 472 C C . ASP A 1 64 ? -9.218 -17.070 -52.035 1.00 23.47 64 ASP A C 1
ATOM 474 O O . ASP A 1 64 ? -10.170 -16.557 -52.612 1.00 23.47 64 ASP A O 1
ATOM 478 N N . ALA A 1 65 ? -7.936 -16.817 -52.320 1.00 24.80 65 ALA A N 1
ATOM 479 C CA . ALA A 1 65 ? -7.354 -16.158 -53.485 1.00 24.80 65 ALA A CA 1
ATOM 480 C C . ALA A 1 65 ? -7.111 -14.639 -53.405 1.00 24.80 65 ALA A C 1
ATOM 482 O O . ALA A 1 65 ? -7.924 -13.799 -53.783 1.00 24.80 65 ALA A O 1
ATOM 483 N N . SER A 1 66 ? -5.874 -14.330 -53.012 1.00 25.81 66 SER A N 1
ATOM 484 C CA . SER A 1 66 ? -4.941 -13.453 -53.735 1.00 25.81 66 SER A CA 1
ATOM 485 C C . SER A 1 66 ? -5.393 -12.966 -55.124 1.00 25.81 66 SER A C 1
ATOM 487 O O . SER A 1 66 ? -5.519 -13.774 -56.044 1.00 25.81 66 SER A O 1
ATOM 489 N N . LYS A 1 67 ? -5.512 -11.638 -55.276 1.00 27.30 67 LYS A N 1
ATOM 490 C CA . LYS A 1 67 ? -5.340 -10.852 -56.518 1.00 27.30 67 LYS A CA 1
ATOM 491 C C . LYS A 1 67 ? -4.843 -9.460 -56.106 1.00 27.30 67 LYS A C 1
ATOM 493 O O . LYS A 1 67 ? -5.527 -8.773 -55.358 1.00 27.30 67 LYS A O 1
ATOM 498 N N . GLU A 1 68 ? -3.583 -9.088 -56.324 1.00 26.58 68 GLU A N 1
ATOM 499 C CA . GLU A 1 68 ? -3.002 -8.641 -57.604 1.00 26.58 68 GLU A CA 1
ATOM 500 C C . GLU A 1 68 ? -3.892 -7.627 -58.339 1.00 26.58 68 GLU A C 1
ATOM 502 O O . GLU A 1 68 ? -4.882 -7.966 -58.984 1.00 26.58 68 GLU A O 1
ATOM 507 N N . PHE A 1 69 ? -3.511 -6.354 -58.209 1.00 25.47 69 PHE A N 1
ATOM 508 C CA . PHE A 1 69 ? -3.975 -5.249 -59.041 1.00 25.47 69 PHE A CA 1
ATOM 509 C C . PHE A 1 69 ? -3.234 -5.315 -60.385 1.00 25.47 69 PHE A C 1
ATOM 511 O O . PHE A 1 69 ? -2.152 -4.751 -60.545 1.00 25.47 69 PHE A O 1
ATOM 518 N N . GLU A 1 70 ? -3.825 -6.020 -61.347 1.00 27.50 70 GLU A N 1
ATOM 519 C CA . GLU A 1 70 ? -3.482 -5.891 -62.762 1.00 27.50 70 GLU A CA 1
ATOM 520 C C . GLU A 1 70 ? -4.124 -4.634 -63.364 1.00 27.50 70 GLU A C 1
ATOM 522 O O . GLU A 1 70 ? -5.260 -4.251 -63.071 1.00 27.50 70 GLU A O 1
ATOM 527 N N . GLN A 1 71 ? -3.332 -3.979 -64.208 1.00 28.61 71 GLN A N 1
ATOM 528 C CA . GLN A 1 71 ? -3.661 -2.798 -64.993 1.00 28.61 71 GLN A CA 1
ATOM 529 C C . GLN A 1 71 ? -4.723 -3.119 -66.061 1.00 28.61 71 GLN A C 1
ATOM 531 O O . GLN A 1 71 ? -4.765 -4.239 -66.567 1.00 28.61 71 GLN A O 1
ATOM 536 N N . PRO A 1 72 ? -5.555 -2.148 -66.476 1.00 28.12 72 PRO A N 1
ATOM 537 C CA . PRO A 1 72 ? -6.493 -2.368 -67.565 1.00 28.12 72 PRO A CA 1
ATOM 538 C C . PRO A 1 72 ? -5.761 -2.409 -68.914 1.00 28.12 72 PRO A C 1
ATOM 540 O O . PRO A 1 72 ? -5.225 -1.406 -69.388 1.00 28.12 72 PRO A O 1
ATOM 543 N N . GLU A 1 73 ? -5.790 -3.577 -69.555 1.00 26.08 73 GLU A N 1
ATOM 544 C CA . GLU A 1 73 ? -5.505 -3.749 -70.976 1.00 26.08 73 GLU A CA 1
ATOM 545 C C . GLU A 1 73 ? -6.528 -2.969 -71.820 1.00 26.08 73 GLU A C 1
ATOM 547 O O . GLU A 1 73 ? -7.682 -3.371 -71.974 1.00 26.08 73 GLU A O 1
ATOM 552 N N . THR A 1 74 ? -6.102 -1.874 -72.447 1.00 28.88 74 THR A N 1
ATOM 553 C CA . THR A 1 74 ? -6.721 -1.414 -73.695 1.00 28.88 74 THR A CA 1
ATOM 554 C C . THR A 1 74 ? -5.939 -1.996 -74.863 1.00 28.88 74 THR A C 1
ATOM 556 O O . THR A 1 74 ? -4.904 -1.467 -75.270 1.00 28.88 74 THR A O 1
ATOM 559 N N . GLN A 1 75 ? -6.455 -3.101 -75.403 1.00 29.86 75 GLN A N 1
ATOM 560 C CA . GLN A 1 75 ? -6.074 -3.644 -76.703 1.00 29.86 75 GLN A CA 1
ATOM 561 C C . GLN A 1 75 ? -6.180 -2.552 -77.775 1.00 29.86 75 GLN A C 1
ATOM 563 O O . GLN A 1 75 ? -7.276 -2.140 -78.148 1.00 29.86 75 GLN A O 1
ATOM 568 N N . THR A 1 76 ? -5.040 -2.115 -78.309 1.00 30.75 76 THR A N 1
ATOM 569 C CA . THR A 1 76 ? -4.999 -1.422 -79.600 1.00 30.75 76 THR A CA 1
ATOM 570 C C . THR A 1 76 ? -4.335 -2.374 -80.584 1.00 30.75 76 THR A C 1
ATOM 572 O O . THR A 1 76 ? -3.162 -2.711 -80.441 1.00 30.75 76 THR A O 1
ATOM 575 N N . GLN A 1 77 ? -5.120 -2.883 -81.531 1.00 35.03 77 GLN A N 1
ATOM 576 C CA . GLN A 1 77 ? -4.662 -3.791 -82.578 1.00 35.03 77 GLN A CA 1
ATOM 577 C C . GLN A 1 77 ? -3.503 -3.162 -83.372 1.00 35.03 77 GLN A C 1
ATOM 579 O O . GLN A 1 77 ? -3.623 -2.063 -83.912 1.00 35.03 77 GLN A O 1
ATOM 584 N N . LEU A 1 78 ? -2.381 -3.881 -83.445 1.00 36.62 78 LEU A N 1
ATOM 585 C CA . LEU A 1 78 ? -1.246 -3.593 -84.321 1.00 36.62 78 LEU A CA 1
ATOM 586 C C . LEU A 1 78 ? -1.642 -3.872 -85.777 1.00 36.62 78 LEU A C 1
ATOM 588 O O . LEU A 1 78 ? -1.776 -5.030 -86.165 1.00 36.62 78 LEU A O 1
ATOM 592 N N . ILE A 1 79 ? -1.788 -2.824 -86.589 1.00 44.84 79 ILE A N 1
ATOM 593 C CA . ILE A 1 79 ? -1.808 -2.942 -88.054 1.00 44.84 79 ILE A CA 1
ATOM 594 C C . ILE A 1 79 ? -0.372 -2.739 -88.538 1.00 44.84 79 ILE A C 1
ATOM 596 O O . ILE A 1 79 ? 0.246 -1.709 -88.261 1.00 44.84 79 ILE A O 1
ATOM 600 N N . SER A 1 80 ? 0.175 -3.735 -89.234 1.00 47.69 80 SER A N 1
ATOM 601 C CA . SER A 1 80 ? 1.505 -3.650 -89.839 1.00 47.69 80 SER A CA 1
ATOM 602 C C . SER A 1 80 ? 1.483 -2.747 -91.082 1.00 47.69 80 SER A C 1
ATOM 604 O O . SER A 1 80 ? 0.497 -2.702 -91.814 1.00 47.69 80 SER A O 1
ATOM 606 N N . LEU A 1 81 ? 2.594 -2.062 -91.366 1.00 51.00 81 LEU A N 1
ATOM 607 C CA . LEU A 1 81 ? 2.778 -1.150 -92.512 1.00 51.00 81 LEU A CA 1
ATOM 608 C C . LEU A 1 81 ? 2.608 -1.792 -93.912 1.00 51.00 81 LEU A C 1
ATOM 610 O O . LEU A 1 81 ? 2.822 -1.118 -94.915 1.00 51.00 81 LEU A O 1
ATOM 614 N N . GLN A 1 82 ? 2.241 -3.072 -94.003 1.00 53.84 82 GLN A N 1
ATOM 615 C CA . GLN A 1 82 ? 1.987 -3.774 -95.264 1.00 53.84 82 GLN A CA 1
ATOM 616 C C . GLN A 1 82 ? 0.532 -3.673 -95.757 1.00 53.84 82 GLN A C 1
ATOM 618 O O . GLN A 1 82 ? 0.259 -4.100 -96.874 1.00 53.84 82 GLN A O 1
ATOM 623 N N . GLU A 1 83 ? -0.388 -3.081 -94.986 1.00 53.59 83 GLU A N 1
ATOM 624 C CA . GLU A 1 83 ? -1.830 -3.055 -95.315 1.00 53.59 83 GLU A CA 1
ATOM 625 C C . GLU A 1 83 ? -2.392 -1.663 -95.675 1.00 53.59 83 GLU A C 1
ATOM 627 O O . GLU A 1 83 ? -3.604 -1.486 -95.762 1.00 53.59 83 GLU A O 1
ATOM 632 N N . ILE A 1 84 ? -1.538 -0.660 -95.920 1.00 57.16 84 ILE A N 1
ATOM 633 C CA . ILE A 1 84 ? -1.970 0.685 -96.345 1.00 57.16 84 ILE A CA 1
ATOM 634 C C . ILE A 1 84 ? -1.415 0.975 -97.744 1.00 57.16 84 ILE A C 1
ATOM 636 O O . ILE A 1 84 ? -0.239 1.298 -97.905 1.00 57.16 84 ILE A O 1
ATOM 640 N N . GLU A 1 85 ? -2.269 0.872 -98.765 1.00 55.62 85 GLU A N 1
ATOM 641 C CA . GLU A 1 85 ? -1.937 1.242 -100.145 1.00 55.62 85 GLU A CA 1
ATOM 642 C C . GLU A 1 85 ? -1.990 2.771 -100.317 1.00 55.62 85 GLU A C 1
ATOM 644 O O . GLU A 1 85 ? -3.023 3.341 -100.660 1.00 55.62 85 GLU A O 1
ATOM 649 N N . ALA A 1 86 ? -0.867 3.449 -100.065 1.00 60.19 86 ALA A N 1
ATOM 650 C CA . ALA A 1 86 ? -0.634 4.824 -100.512 1.00 60.19 86 ALA A CA 1
ATOM 651 C C . ALA A 1 86 ? 0.211 4.792 -101.794 1.00 60.19 86 ALA A C 1
ATOM 653 O O . ALA A 1 86 ? 1.318 4.245 -101.816 1.00 60.19 86 ALA A O 1
ATOM 654 N N . SER A 1 87 ? -0.310 5.362 -102.878 1.00 62.12 87 SER A N 1
ATOM 655 C CA . SER A 1 87 ? 0.252 5.217 -104.228 1.00 62.12 87 SER A CA 1
ATOM 656 C C . SER A 1 87 ? 0.894 6.498 -104.768 1.00 62.12 87 SER A C 1
ATOM 658 O O . SER A 1 87 ? 1.664 6.432 -105.727 1.00 62.12 87 SER A O 1
ATOM 660 N N . SER A 1 88 ? 0.661 7.648 -104.124 1.00 69.94 88 SER A N 1
ATOM 661 C CA . SER A 1 88 ? 1.218 8.945 -104.532 1.00 69.94 88 SER A CA 1
ATOM 662 C C . SER A 1 88 ? 1.998 9.659 -103.421 1.00 69.94 88 SER A C 1
ATOM 664 O O . SER A 1 88 ? 1.773 9.455 -102.227 1.00 69.94 88 SER A O 1
ATOM 666 N N . ARG A 1 89 ? 2.916 10.552 -103.811 1.00 77.69 89 ARG A N 1
ATOM 667 C CA . ARG A 1 89 ? 3.709 11.385 -102.887 1.00 77.69 89 ARG A CA 1
ATOM 668 C C . ARG A 1 89 ? 2.843 12.196 -101.917 1.00 77.69 89 ARG A C 1
ATOM 670 O O . ARG A 1 89 ? 3.204 12.313 -100.749 1.00 77.69 89 ARG A O 1
ATOM 677 N N . GLU A 1 90 ? 1.715 12.745 -102.371 1.00 76.50 90 GLU A N 1
ATOM 678 C CA . GLU A 1 90 ? 0.801 13.500 -101.501 1.00 76.50 90 GLU A CA 1
ATOM 679 C C . GLU A 1 90 ? 0.138 12.597 -100.457 1.00 76.50 90 GLU A C 1
ATOM 681 O O . GLU A 1 90 ? 0.054 12.982 -99.292 1.00 76.50 90 GLU A O 1
ATOM 686 N N . GLU A 1 91 ? -0.232 11.366 -100.812 1.00 77.25 91 GLU A N 1
ATOM 687 C CA . GLU A 1 91 ? -0.769 10.391 -99.855 1.00 77.25 91 GLU A CA 1
ATOM 688 C C . GLU A 1 91 ? 0.281 9.980 -98.816 1.00 77.25 91 GLU A C 1
ATOM 690 O O . GLU A 1 91 ? -0.022 9.965 -97.623 1.00 77.25 91 GLU A O 1
ATOM 695 N N . TRP A 1 92 ? 1.535 9.752 -99.227 1.00 81.75 92 TRP A N 1
ATOM 696 C CA . TRP A 1 92 ? 2.635 9.460 -98.298 1.00 81.75 92 TRP A CA 1
ATOM 697 C C . TRP A 1 92 ? 2.944 10.631 -97.357 1.00 81.75 92 TRP A C 1
ATOM 699 O O . TRP A 1 92 ? 3.200 10.414 -96.172 1.00 81.75 92 TRP A O 1
ATOM 709 N N . LEU A 1 93 ? 2.879 11.875 -97.843 1.00 78.06 93 LEU A N 1
ATOM 710 C CA . LEU A 1 93 ? 3.072 13.069 -97.013 1.00 78.06 93 LEU A CA 1
ATOM 711 C C . LEU A 1 93 ? 1.908 13.294 -96.042 1.00 78.06 93 LEU A C 1
ATOM 713 O O . LEU A 1 93 ? 2.145 13.656 -94.888 1.00 78.06 93 LEU A O 1
ATOM 717 N N . THR A 1 94 ? 0.672 13.045 -96.475 1.00 79.94 94 THR A N 1
ATOM 718 C CA . THR A 1 94 ? -0.525 13.175 -95.629 1.00 79.94 94 THR A CA 1
ATOM 719 C C . THR A 1 94 ? -0.551 12.083 -94.558 1.00 79.94 94 THR A C 1
ATOM 721 O O . THR A 1 94 ? -0.817 12.363 -93.388 1.00 79.94 94 THR A O 1
ATOM 724 N N . LEU A 1 95 ? -0.174 10.852 -94.922 1.00 80.25 95 LEU A N 1
ATOM 725 C CA . LEU A 1 95 ? 0.014 9.741 -93.992 1.00 80.25 95 LEU A CA 1
ATOM 726 C C . LEU A 1 95 ? 1.117 10.052 -92.975 1.00 80.25 95 LEU A C 1
ATOM 728 O O . LEU A 1 95 ? 0.908 9.888 -91.776 1.00 80.25 95 LEU A O 1
ATOM 732 N N . ALA A 1 96 ? 2.261 10.575 -93.422 1.00 81.12 96 ALA A N 1
ATOM 733 C CA . ALA A 1 96 ? 3.350 10.967 -92.533 1.00 81.12 96 ALA A CA 1
ATOM 734 C C . ALA A 1 96 ? 2.944 12.101 -91.571 1.00 81.12 96 ALA A C 1
ATOM 736 O O . ALA A 1 96 ? 3.323 12.078 -90.401 1.00 81.12 96 ALA A O 1
ATOM 737 N N . GLN A 1 97 ? 2.137 13.068 -92.028 1.00 75.44 97 GLN A N 1
ATOM 738 C CA . GLN A 1 97 ? 1.599 14.140 -91.182 1.00 75.44 97 GLN A CA 1
ATOM 739 C C . GLN A 1 97 ? 0.590 13.625 -90.149 1.00 75.44 97 GLN A C 1
ATOM 741 O O . GLN A 1 97 ? 0.650 14.042 -88.993 1.00 75.44 97 GLN A O 1
ATOM 746 N N . ARG A 1 98 ? -0.285 12.687 -90.523 1.00 77.81 98 ARG A N 1
ATOM 747 C CA . ARG A 1 98 ? -1.220 12.047 -89.590 1.00 77.81 98 ARG A CA 1
ATOM 748 C C . ARG A 1 98 ? -0.491 11.184 -88.550 1.00 77.81 98 ARG A C 1
ATOM 750 O O . ARG A 1 98 ? -0.739 11.325 -87.356 1.00 77.81 98 ARG A O 1
ATOM 757 N N . LEU A 1 99 ? 0.472 10.363 -88.973 1.00 78.94 99 LEU A N 1
ATOM 758 C CA . LEU A 1 99 ? 1.292 9.540 -88.069 1.00 78.94 99 LEU A CA 1
ATOM 759 C C . LEU A 1 99 ? 2.150 10.394 -87.123 1.00 78.94 99 LEU A C 1
ATOM 761 O O . LEU A 1 99 ? 2.407 10.003 -85.987 1.00 78.94 99 LEU A O 1
ATOM 765 N N . LYS A 1 100 ? 2.550 11.591 -87.568 1.00 72.06 100 LYS A N 1
ATOM 766 C CA . LYS A 1 100 ? 3.215 12.597 -86.737 1.00 72.06 100 LYS A CA 1
ATOM 767 C C . LYS A 1 100 ? 2.292 13.162 -85.651 1.00 72.06 100 LYS A C 1
ATOM 769 O O . LYS A 1 100 ? 2.755 13.367 -84.534 1.00 72.06 100 LYS A O 1
ATOM 774 N N . THR A 1 101 ? 1.014 13.411 -85.951 1.00 66.44 101 THR A N 1
ATOM 775 C CA . THR A 1 101 ? 0.036 13.858 -84.937 1.00 66.44 101 THR A CA 1
ATOM 776 C C . THR A 1 101 ? -0.360 12.754 -83.955 1.00 66.44 101 THR A C 1
ATOM 778 O O . THR A 1 101 ? -0.763 13.062 -82.842 1.00 66.44 101 THR A O 1
ATOM 781 N N . GLU A 1 102 ? -0.194 11.488 -84.340 1.00 72.94 102 GLU A N 1
ATOM 782 C CA . GLU A 1 102 ? -0.427 10.302 -83.501 1.00 72.94 102 GLU A CA 1
ATOM 783 C C . GLU A 1 102 ? 0.845 9.846 -82.735 1.00 72.94 102 GLU A C 1
ATOM 785 O O . GLU A 1 102 ? 0.869 8.754 -82.178 1.00 72.94 102 GLU A O 1
ATOM 790 N N . GLU A 1 103 ? 1.922 10.648 -82.725 1.00 69.81 103 GLU A N 1
ATOM 791 C CA . GLU A 1 103 ? 3.217 10.376 -82.059 1.00 69.81 103 GLU A CA 1
ATOM 792 C C . GLU A 1 103 ? 3.946 9.079 -82.493 1.00 69.81 103 GLU A C 1
ATOM 794 O O . GLU A 1 103 ? 4.895 8.623 -81.849 1.00 69.81 103 GLU A O 1
ATOM 799 N N . ARG A 1 104 ? 3.596 8.513 -83.655 1.00 73.62 104 ARG A N 1
ATOM 800 C CA . ARG A 1 104 ? 4.222 7.309 -84.243 1.00 73.62 104 ARG A CA 1
ATOM 801 C C . ARG A 1 104 ? 5.426 7.666 -85.117 1.00 73.62 104 ARG A C 1
ATOM 803 O O . ARG A 1 104 ? 5.454 7.440 -86.329 1.00 73.62 104 ARG A O 1
ATOM 810 N N . TRP A 1 105 ? 6.453 8.239 -84.492 1.00 61.62 105 TRP A N 1
ATOM 811 C CA . TRP A 1 105 ? 7.596 8.861 -85.178 1.00 61.62 105 TRP A CA 1
ATOM 812 C C . TRP A 1 105 ? 8.400 7.916 -86.078 1.00 61.62 105 TRP A C 1
ATOM 814 O O . TRP A 1 105 ? 8.825 8.327 -87.156 1.00 61.62 105 TRP A O 1
ATOM 824 N N . GLY A 1 106 ? 8.586 6.653 -85.680 1.00 69.56 106 GLY A N 1
ATOM 825 C CA . GLY A 1 106 ? 9.327 5.672 -86.485 1.00 69.56 106 GLY A CA 1
ATOM 826 C C . GLY A 1 106 ? 8.672 5.398 -87.844 1.00 69.56 106 GLY A C 1
ATOM 827 O O . GLY A 1 106 ? 9.352 5.338 -88.868 1.00 69.56 106 GLY A O 1
ATOM 828 N N . GLU A 1 107 ? 7.342 5.324 -87.866 1.00 78.00 107 GLU A N 1
ATOM 829 C CA . GLU A 1 107 ? 6.547 5.066 -89.069 1.00 78.00 107 GLU A CA 1
ATOM 830 C C . GLU A 1 107 ? 6.342 6.337 -89.896 1.00 78.00 107 GLU A C 1
ATOM 832 O O . GLU A 1 107 ? 6.442 6.295 -91.121 1.00 78.00 107 GLU A O 1
ATOM 837 N N . ALA A 1 108 ? 6.170 7.491 -89.242 1.00 75.50 108 ALA A N 1
ATOM 838 C CA . ALA A 1 108 ? 6.148 8.788 -89.915 1.00 75.50 108 ALA A CA 1
ATOM 839 C C . ALA A 1 108 ? 7.460 9.050 -90.676 1.00 75.50 108 ALA A C 1
ATOM 841 O O . ALA A 1 108 ? 7.439 9.518 -91.813 1.00 75.50 108 ALA A O 1
ATOM 842 N N . ILE A 1 109 ? 8.612 8.694 -90.092 1.00 73.75 109 ILE A N 1
ATOM 843 C CA . ILE A 1 109 ? 9.922 8.797 -90.753 1.00 73.75 109 ILE A CA 1
ATOM 844 C C . ILE A 1 109 ? 10.017 7.837 -91.948 1.00 73.75 109 ILE A C 1
ATOM 846 O O . ILE A 1 109 ? 10.565 8.215 -92.984 1.00 73.75 109 ILE A O 1
ATOM 850 N N . ALA A 1 110 ? 9.485 6.616 -91.840 1.00 74.94 110 ALA A N 1
ATOM 851 C CA . ALA A 1 110 ? 9.451 5.665 -92.952 1.00 74.94 110 ALA A CA 1
ATOM 852 C C . ALA A 1 110 ? 8.551 6.153 -94.107 1.00 74.94 110 ALA A C 1
ATOM 854 O O . ALA A 1 110 ? 8.962 6.091 -95.266 1.00 74.94 110 ALA A O 1
ATOM 855 N N . ALA A 1 111 ? 7.382 6.721 -93.794 1.00 78.06 111 ALA A N 1
ATOM 856 C CA . ALA A 1 111 ? 6.467 7.325 -94.762 1.00 78.06 111 ALA A CA 1
ATOM 857 C C . ALA A 1 111 ? 7.074 8.567 -95.442 1.00 78.06 111 ALA A C 1
ATOM 859 O O . ALA A 1 111 ? 7.003 8.698 -96.663 1.00 78.06 111 ALA A O 1
ATOM 860 N N . TYR A 1 112 ? 7.768 9.434 -94.691 1.00 78.12 112 TYR A N 1
ATOM 861 C CA . TYR A 1 112 ? 8.529 10.545 -95.276 1.00 78.12 112 TYR A CA 1
ATOM 862 C C . TYR A 1 112 ? 9.639 10.051 -96.210 1.00 78.12 112 TYR A C 1
ATOM 864 O O . TYR A 1 112 ? 9.824 10.613 -97.287 1.00 78.12 112 TYR A O 1
ATOM 872 N N . LYS A 1 113 ? 10.353 8.977 -95.846 1.00 75.00 113 LYS A N 1
ATOM 873 C CA . LYS A 1 113 ? 11.378 8.368 -96.709 1.00 75.00 113 LYS A CA 1
ATOM 874 C C . LYS A 1 113 ? 10.795 7.782 -97.999 1.00 75.00 113 LYS A C 1
ATOM 876 O O . LYS A 1 113 ? 11.460 7.873 -99.025 1.00 75.00 113 LYS A O 1
ATOM 881 N N . GLN A 1 114 ? 9.576 7.236 -97.971 1.00 77.50 114 GLN A N 1
ATOM 882 C CA . GLN A 1 114 ? 8.874 6.781 -99.181 1.00 77.50 114 GLN A CA 1
ATOM 883 C C . GLN A 1 114 ? 8.369 7.944 -100.051 1.00 77.50 114 GLN A C 1
ATOM 885 O O . GLN A 1 114 ? 8.474 7.893 -101.272 1.00 77.50 114 GLN A O 1
ATOM 890 N N . ALA A 1 115 ? 7.910 9.047 -99.451 1.00 76.31 115 ALA A N 1
ATOM 891 C CA . ALA A 1 115 ? 7.590 10.264 -100.207 1.00 76.31 115 ALA A CA 1
ATOM 892 C C . ALA A 1 115 ? 8.826 10.855 -100.920 1.00 76.31 115 ALA A C 1
ATOM 894 O O . ALA A 1 115 ? 8.708 11.392 -102.020 1.00 76.31 115 ALA A O 1
ATOM 895 N N . LEU A 1 116 ? 10.003 10.740 -100.293 1.00 66.25 116 LEU A N 1
ATOM 896 C CA . LEU A 1 116 ? 11.302 11.170 -100.827 1.00 66.25 116 LEU A CA 1
ATOM 897 C C . LEU A 1 116 ? 11.887 10.199 -101.871 1.00 66.25 116 LEU A C 1
ATOM 899 O O . LEU A 1 116 ? 12.632 10.627 -102.745 1.00 66.25 116 LEU A O 1
ATOM 903 N N . SER A 1 117 ? 11.569 8.901 -101.822 1.00 59.16 117 SER A N 1
ATOM 904 C CA . SER A 1 117 ? 12.073 7.912 -102.792 1.00 59.16 117 SER A CA 1
ATOM 905 C C . SER A 1 117 ? 11.344 7.966 -104.142 1.00 59.16 117 SER A C 1
ATOM 907 O O . SER A 1 117 ? 11.917 7.566 -105.155 1.00 59.16 117 SER A O 1
ATOM 909 N N . GLN A 1 118 ? 10.123 8.514 -104.188 1.00 62.09 118 GLN A N 1
ATOM 910 C CA . GLN A 1 118 ? 9.387 8.766 -105.437 1.00 62.09 118 GLN A CA 1
ATOM 911 C C . GLN A 1 118 ? 9.892 9.997 -106.219 1.00 62.09 118 GLN A C 1
ATOM 913 O O . GLN A 1 118 ? 9.374 10.307 -107.288 1.00 62.09 118 GLN A O 1
ATOM 918 N N . GLU A 1 119 ? 10.923 10.687 -105.721 1.00 49.94 119 GLU A N 1
ATOM 919 C CA . GLU A 1 119 ? 11.516 11.887 -106.330 1.00 49.94 119 GLU A CA 1
ATOM 920 C C . GLU A 1 119 ? 12.596 11.576 -107.395 1.00 49.94 119 GLU A C 1
ATOM 922 O O . GLU A 1 119 ? 13.234 12.492 -107.909 1.00 49.94 119 GLU A O 1
ATOM 927 N N . ALA A 1 120 ? 12.806 10.304 -107.768 1.00 39.50 120 ALA A N 1
ATOM 928 C CA . ALA A 1 120 ? 13.884 9.901 -108.676 1.00 39.50 120 ALA A CA 1
ATOM 929 C C . ALA A 1 120 ? 13.412 9.121 -109.921 1.00 39.50 120 ALA A C 1
ATOM 931 O O . ALA A 1 120 ? 13.371 7.890 -109.922 1.00 39.50 120 ALA A O 1
ATOM 932 N N . SER A 1 121 ? 13.150 9.837 -111.021 1.00 29.27 121 SER A N 1
ATOM 933 C CA . SER A 1 121 ? 13.511 9.439 -112.400 1.00 29.27 121 SER A CA 1
ATOM 934 C C . SER A 1 121 ? 13.394 10.631 -113.372 1.00 29.27 121 SER A C 1
ATOM 936 O O . SER A 1 121 ? 12.660 11.572 -113.082 1.00 29.27 121 SER A O 1
ATOM 938 N N . PRO A 1 122 ? 14.188 10.648 -114.459 1.00 50.31 122 PRO A N 1
ATOM 939 C CA . PRO A 1 122 ? 14.978 11.813 -114.862 1.00 50.31 122 PRO A CA 1
ATOM 940 C C . PRO A 1 122 ? 14.400 12.560 -116.068 1.00 50.31 122 PRO A C 1
ATOM 942 O O . PRO A 1 122 ? 13.838 11.923 -116.948 1.00 50.31 122 PRO A O 1
ATOM 945 N N . ASP A 1 123 ? 14.650 13.871 -116.174 1.00 28.92 123 ASP A N 1
ATOM 946 C CA . ASP A 1 123 ? 14.714 14.531 -117.482 1.00 28.92 123 ASP A CA 1
ATOM 947 C C . ASP A 1 123 ? 15.551 15.827 -117.491 1.00 28.92 123 ASP A C 1
ATOM 949 O O . ASP A 1 123 ? 15.295 16.793 -116.780 1.00 28.92 123 ASP A O 1
ATOM 953 N N . HIS A 1 124 ? 16.563 15.776 -118.358 1.00 30.23 124 HIS A N 1
ATOM 954 C CA . HIS A 1 124 ? 17.123 16.822 -119.212 1.00 30.23 124 HIS A CA 1
ATOM 955 C C . HIS A 1 124 ? 17.687 18.166 -118.676 1.00 30.23 124 HIS A C 1
ATOM 957 O O . HIS A 1 124 ? 16.983 19.129 -118.409 1.00 30.23 124 HIS A O 1
ATOM 963 N N . GLN A 1 125 ? 19.017 18.248 -118.860 1.00 27.59 125 GLN A N 1
ATOM 964 C CA . GLN A 1 125 ? 19.760 19.215 -119.701 1.00 27.59 125 GLN A CA 1
ATOM 965 C C . GLN A 1 125 ? 20.439 20.453 -119.075 1.00 27.59 125 GLN A C 1
ATOM 967 O O . GLN A 1 125 ? 19.796 21.383 -118.610 1.00 27.59 125 GLN A O 1
ATOM 972 N N . ASN A 1 126 ? 21.759 20.484 -119.351 1.00 26.61 126 ASN A N 1
ATOM 973 C CA . ASN A 1 126 ? 22.637 21.628 -119.663 1.00 26.61 126 ASN A CA 1
ATOM 974 C C . ASN A 1 126 ? 23.088 22.520 -118.483 1.00 26.61 126 ASN A C 1
ATOM 976 O O . ASN A 1 126 ? 22.275 22.965 -117.694 1.00 26.61 126 ASN A O 1
ATOM 980 N N . HIS A 1 127 ? 24.367 22.874 -118.287 1.00 31.33 127 HIS A N 1
ATOM 981 C CA . HIS A 1 127 ? 25.548 22.913 -119.163 1.00 31.33 127 HIS A CA 1
ATOM 982 C C . HIS A 1 127 ? 26.862 22.896 -118.333 1.00 31.33 127 HIS A C 1
ATOM 984 O O . HIS A 1 127 ? 26.896 23.471 -117.254 1.00 31.33 127 HIS A O 1
ATOM 990 N N . SER A 1 128 ? 27.907 22.261 -118.901 1.00 27.45 128 SER A N 1
ATOM 991 C CA . SER A 1 128 ? 29.370 22.560 -118.898 1.00 27.45 128 SER A CA 1
ATOM 992 C C . SER A 1 128 ? 30.041 23.265 -117.696 1.00 27.45 128 SER A C 1
ATOM 994 O O . SER A 1 128 ? 29.571 24.298 -117.250 1.00 27.45 128 SER A O 1
ATOM 996 N N . GLY A 1 129 ? 31.245 22.902 -117.244 1.00 27.33 129 GLY A N 1
ATOM 997 C CA . GLY A 1 129 ? 32.281 22.075 -117.858 1.00 27.33 129 GLY A CA 1
ATOM 998 C C . GLY A 1 129 ? 33.538 21.961 -116.976 1.00 27.33 129 GLY A C 1
ATOM 999 O O . GLY A 1 129 ? 33.653 22.602 -115.934 1.00 27.33 129 GLY A O 1
ATOM 1000 N N . GLN A 1 130 ? 34.437 21.089 -117.435 1.00 27.84 130 GLN A N 1
ATOM 1001 C CA . GLN A 1 130 ? 35.841 20.900 -117.037 1.00 27.84 130 GLN A CA 1
ATOM 1002 C C . GLN A 1 130 ? 36.610 22.252 -117.096 1.00 27.84 130 GLN A C 1
ATOM 1004 O O . GLN A 1 130 ? 36.143 23.172 -117.754 1.00 27.84 130 GLN A O 1
ATOM 1009 N N . GLU A 1 131 ? 37.774 22.508 -116.495 1.00 29.59 131 GLU A N 1
ATOM 1010 C CA . GLU A 1 131 ? 38.966 21.679 -116.320 1.00 29.59 131 GLU A CA 1
ATOM 1011 C C . GLU A 1 131 ? 40.024 22.450 -115.483 1.00 29.59 131 GLU A C 1
ATOM 1013 O O . GLU A 1 131 ? 40.019 23.676 -115.420 1.00 29.59 131 GLU A O 1
ATOM 1018 N N . SER A 1 132 ? 40.913 21.680 -114.855 1.00 26.36 132 SER A N 1
ATOM 1019 C CA . SER A 1 132 ? 42.318 21.913 -114.463 1.00 26.36 132 SER A CA 1
ATOM 1020 C C . SER A 1 132 ? 42.986 23.310 -114.377 1.00 26.36 132 SER A C 1
ATOM 1022 O O . SER A 1 132 ? 43.103 24.045 -115.351 1.00 26.36 132 SER A O 1
ATOM 1024 N N . SER A 1 133 ? 43.724 23.435 -113.263 1.00 27.36 133 SER A N 1
ATOM 1025 C CA . SER A 1 133 ? 45.156 23.794 -113.122 1.00 27.36 133 SER A CA 1
ATOM 1026 C C . SER A 1 133 ? 45.659 25.245 -113.197 1.00 27.36 133 SER A C 1
ATOM 1028 O O . SER A 1 133 ? 45.491 25.937 -114.192 1.00 27.36 133 SER A O 1
ATOM 1030 N N . ASN A 1 134 ? 46.511 25.508 -112.194 1.00 26.70 134 ASN A N 1
ATOM 1031 C CA . ASN A 1 134 ? 47.743 26.306 -112.169 1.00 26.70 134 ASN A CA 1
ATOM 1032 C C . ASN A 1 134 ? 47.715 27.803 -111.802 1.00 26.70 134 ASN A C 1
ATOM 1034 O O . ASN A 1 134 ? 46.983 28.602 -112.366 1.00 26.70 134 ASN A O 1
ATOM 1038 N N . GLU A 1 135 ? 48.676 28.105 -110.913 1.00 27.47 135 GLU A N 1
ATOM 1039 C CA . GLU A 1 135 ? 49.363 29.379 -110.643 1.00 27.47 135 GLU A CA 1
ATOM 1040 C C . GLU A 1 135 ? 48.630 30.456 -109.811 1.00 27.47 135 GLU A C 1
ATOM 1042 O O . GLU A 1 135 ? 47.782 31.204 -110.283 1.00 27.47 135 GLU A O 1
ATOM 1047 N N . GLU A 1 136 ? 49.063 30.607 -108.553 1.00 38.25 136 GLU A N 1
ATOM 1048 C CA . GLU A 1 136 ? 49.163 31.923 -107.891 1.00 38.25 136 GLU A CA 1
ATOM 1049 C C . GLU A 1 136 ? 50.412 32.663 -108.452 1.00 38.25 136 GLU A C 1
ATOM 1051 O O . GLU A 1 136 ? 51.318 31.949 -108.895 1.00 38.25 136 GLU A O 1
ATOM 1056 N N . PRO A 1 137 ? 50.587 34.015 -108.388 1.00 48.09 137 PRO A N 1
ATOM 1057 C CA . PRO A 1 137 ? 49.956 34.950 -107.444 1.00 48.09 137 PRO A CA 1
ATOM 1058 C C . PRO A 1 137 ? 49.649 36.400 -107.940 1.00 48.09 137 PRO A C 1
ATOM 1060 O O . PRO A 1 137 ? 50.161 36.896 -108.938 1.00 48.09 137 PRO A O 1
ATOM 1063 N N . GLN A 1 138 ? 48.934 37.116 -107.063 1.00 30.11 138 GLN A N 1
ATOM 1064 C CA . GLN A 1 138 ? 48.916 38.572 -106.810 1.00 30.11 138 GLN A CA 1
ATOM 1065 C C . GLN A 1 138 ? 47.774 39.462 -107.345 1.00 30.11 138 GLN A C 1
ATOM 1067 O O . GLN A 1 138 ? 47.463 39.546 -108.526 1.00 30.11 138 GLN A O 1
ATOM 1072 N N . THR A 1 139 ? 47.254 40.208 -106.359 1.00 39.53 139 THR A N 1
ATOM 1073 C CA . THR A 1 139 ? 46.593 41.520 -106.404 1.00 39.53 139 THR A CA 1
ATOM 1074 C C . THR A 1 139 ? 45.236 41.641 -107.095 1.00 39.53 139 THR A C 1
ATOM 1076 O O . THR A 1 139 ? 45.078 42.266 -108.138 1.00 39.53 139 THR A O 1
ATOM 1079 N N . GLY A 1 140 ? 44.207 41.221 -106.359 1.00 30.61 140 GLY A N 1
ATOM 1080 C CA . GLY A 1 140 ? 42.869 41.800 -106.427 1.00 30.61 140 GLY A CA 1
ATOM 1081 C C . GLY A 1 140 ? 42.198 41.666 -105.063 1.00 30.61 140 GLY A C 1
ATOM 1082 O O . GLY A 1 140 ? 42.245 40.600 -104.460 1.00 30.61 140 GLY A O 1
ATOM 1083 N N . SER A 1 141 ? 41.604 42.739 -104.542 1.00 47.84 141 SER A N 1
ATOM 1084 C CA . SER A 1 141 ? 40.751 42.675 -103.356 1.00 47.84 141 SER A CA 1
ATOM 1085 C C . SER A 1 141 ? 39.549 41.765 -103.640 1.00 47.84 141 SER A C 1
ATOM 1087 O O . SER A 1 141 ? 38.552 42.214 -104.203 1.00 47.84 141 SER A O 1
ATOM 1089 N N . SER A 1 142 ? 39.625 40.490 -103.271 1.00 41.03 142 SER A N 1
ATOM 1090 C CA . SER A 1 142 ? 38.446 39.637 -103.165 1.00 41.03 142 SER A CA 1
ATOM 1091 C C . SER A 1 142 ? 37.996 39.677 -101.713 1.00 41.03 142 SER A C 1
ATOM 1093 O O . SER A 1 142 ? 38.627 39.076 -100.844 1.00 41.03 142 SER A O 1
ATOM 1095 N N . SER A 1 143 ? 36.922 40.407 -101.433 1.00 56.12 143 SER A N 1
ATOM 1096 C CA . SER A 1 143 ? 36.136 40.188 -100.222 1.00 56.12 143 SER A CA 1
ATOM 1097 C C . SER A 1 143 ? 35.803 38.695 -100.152 1.00 56.12 143 SER A C 1
ATOM 1099 O O . SER A 1 143 ? 35.030 38.210 -100.980 1.00 56.12 143 SER A O 1
ATOM 1101 N N . GLN A 1 144 ? 36.437 37.954 -99.241 1.00 68.50 144 GLN A N 1
ATOM 1102 C CA . GLN A 1 144 ? 36.098 36.552 -99.019 1.00 68.50 144 GLN A CA 1
ATOM 1103 C C . GLN A 1 144 ? 34.617 36.463 -98.647 1.00 68.50 144 GLN A C 1
ATOM 1105 O O . GLN A 1 144 ? 34.114 37.263 -97.854 1.00 68.50 144 GLN A O 1
ATOM 1110 N N . SER A 1 145 ? 33.903 35.525 -99.264 1.00 81.06 145 SER A N 1
ATOM 1111 C CA . SER A 1 145 ? 32.485 35.329 -98.962 1.00 81.06 145 SER A CA 1
ATOM 1112 C C . SER A 1 145 ? 32.314 34.820 -97.528 1.00 81.06 145 SER A C 1
ATOM 1114 O O . SER A 1 145 ? 33.182 34.125 -96.994 1.00 81.06 145 SER A O 1
ATOM 1116 N N . PHE A 1 146 ? 31.179 35.144 -96.904 1.00 85.56 146 PHE A N 1
ATOM 1117 C CA . PHE A 1 146 ? 30.848 34.669 -95.558 1.00 85.56 146 PHE A CA 1
ATOM 1118 C C . PHE A 1 146 ? 30.973 33.138 -95.435 1.00 85.56 146 PHE A C 1
ATOM 1120 O O . PHE A 1 146 ? 31.533 32.644 -94.461 1.00 85.56 146 PHE A O 1
ATOM 1127 N N . GLU A 1 147 ? 30.534 32.392 -96.452 1.00 84.44 147 GLU A N 1
ATOM 1128 C CA . GLU A 1 147 ? 30.592 30.924 -96.493 1.00 84.44 147 GLU A CA 1
ATOM 1129 C C . GLU A 1 147 ? 32.034 30.391 -96.497 1.00 84.44 147 GLU A C 1
ATOM 1131 O O . GLU A 1 147 ? 32.348 29.433 -95.788 1.00 84.44 147 GLU A O 1
ATOM 1136 N N . GLN A 1 148 ? 32.939 31.044 -97.236 1.00 84.31 148 GLN A N 1
ATOM 1137 C CA . GLN A 1 148 ? 34.363 30.694 -97.251 1.00 84.31 148 GLN A CA 1
ATOM 1138 C C . GLN A 1 148 ? 35.020 30.959 -95.895 1.00 84.31 148 GLN A C 1
ATOM 1140 O O . GLN A 1 148 ? 35.721 30.089 -95.378 1.00 84.31 148 GLN A O 1
ATOM 1145 N N . LEU A 1 149 ? 34.761 32.124 -95.297 1.00 86.94 149 LEU A N 1
ATOM 1146 C CA . LEU A 1 149 ? 35.279 32.480 -93.975 1.00 86.94 149 LEU A CA 1
ATOM 1147 C C . LEU A 1 149 ? 34.727 31.557 -92.879 1.00 86.94 149 LEU A C 1
ATOM 1149 O O . LEU A 1 149 ? 35.470 31.119 -92.004 1.00 86.94 149 LEU A O 1
ATOM 1153 N N . GLN A 1 150 ? 33.446 31.187 -92.947 1.00 87.75 150 GLN A N 1
ATOM 1154 C CA . GLN A 1 150 ? 32.833 30.242 -92.015 1.00 87.75 150 GLN A CA 1
ATOM 1155 C C . GLN A 1 150 ? 33.468 28.845 -92.113 1.00 87.75 150 GLN A C 1
ATOM 1157 O O . GLN A 1 150 ? 33.784 28.238 -91.086 1.00 87.75 150 GLN A O 1
ATOM 1162 N N . ALA A 1 151 ? 33.682 28.336 -93.330 1.00 86.75 151 ALA A N 1
ATOM 1163 C CA . ALA A 1 151 ? 34.336 27.047 -93.550 1.00 86.75 151 ALA A CA 1
ATOM 1164 C C . ALA A 1 151 ? 35.807 27.061 -93.098 1.00 86.75 151 ALA A C 1
ATOM 1166 O O . ALA A 1 151 ? 36.272 26.107 -92.467 1.00 86.75 151 ALA A O 1
ATOM 1167 N N . GLN A 1 152 ? 36.529 28.157 -93.352 1.00 89.31 152 GLN A N 1
ATOM 1168 C CA . GLN A 1 152 ? 37.902 28.347 -92.878 1.00 89.31 152 GLN A CA 1
ATOM 1169 C C . GLN A 1 152 ? 37.973 28.401 -91.352 1.00 89.31 152 GLN A C 1
ATOM 1171 O O . GLN A 1 152 ? 38.783 27.690 -90.764 1.00 89.31 152 GLN A O 1
ATOM 1176 N N . ALA A 1 153 ? 37.087 29.156 -90.697 1.00 88.50 153 ALA A N 1
ATOM 1177 C CA . ALA A 1 153 ? 37.013 29.224 -89.241 1.00 88.50 153 ALA A CA 1
ATOM 1178 C C . ALA A 1 153 ? 36.786 27.837 -88.613 1.00 88.50 153 ALA A C 1
ATOM 1180 O O . ALA A 1 153 ? 37.506 27.442 -87.696 1.00 88.50 153 ALA A O 1
ATOM 1181 N N . LEU A 1 154 ? 35.843 27.052 -89.147 1.00 89.31 154 LEU A N 1
ATOM 1182 C CA . LEU A 1 154 ? 35.607 25.672 -88.704 1.00 89.31 154 LEU A CA 1
ATOM 1183 C C . LEU A 1 154 ? 36.843 24.785 -88.902 1.00 89.31 154 LEU A C 1
ATOM 1185 O O . LEU A 1 154 ? 37.201 24.022 -88.004 1.00 89.31 154 LEU A O 1
ATOM 1189 N N . THR A 1 155 ? 37.519 24.916 -90.044 1.00 90.50 155 THR A N 1
ATOM 1190 C CA . THR A 1 155 ? 38.728 24.148 -90.368 1.00 90.50 155 THR A CA 1
ATOM 1191 C C . THR A 1 155 ? 39.882 24.499 -89.428 1.00 90.50 155 THR A C 1
ATOM 1193 O O . THR A 1 155 ? 40.501 23.602 -88.857 1.00 90.50 155 THR A O 1
ATOM 1196 N N . TYR A 1 156 ? 40.135 25.787 -89.185 1.00 91.31 156 TYR A N 1
ATOM 1197 C CA . TYR A 1 156 ? 41.146 26.240 -88.227 1.00 91.31 156 TYR A CA 1
ATOM 1198 C C . TYR A 1 156 ? 40.823 25.800 -86.797 1.00 91.31 156 TYR A C 1
ATOM 1200 O O . TYR A 1 156 ? 41.724 25.378 -86.069 1.00 91.31 156 TYR A O 1
ATOM 1208 N N . GLY A 1 157 ? 39.544 25.816 -86.409 1.00 86.25 157 GLY A N 1
ATOM 1209 C CA . GLY A 1 157 ? 39.083 25.259 -85.138 1.00 86.25 157 GLY A CA 1
ATOM 1210 C C . GLY A 1 157 ? 39.394 23.764 -85.001 1.00 86.25 157 GLY A C 1
ATOM 1211 O O . GLY A 1 157 ? 39.933 23.341 -83.980 1.00 86.25 157 GLY A O 1
ATOM 1212 N N . GLN A 1 158 ? 39.131 22.965 -86.041 1.00 88.06 158 GLN A N 1
ATOM 1213 C CA . GLN A 1 158 ? 39.440 21.527 -86.056 1.00 88.06 158 GLN A CA 1
ATOM 1214 C C . GLN A 1 158 ? 40.949 21.245 -86.039 1.00 88.06 158 GLN A C 1
ATOM 1216 O O . GLN A 1 158 ? 41.404 20.343 -85.335 1.00 88.06 158 GLN A O 1
ATOM 1221 N N . GLN A 1 159 ? 41.737 22.045 -86.760 1.00 89.62 159 GLN A N 1
ATOM 1222 C CA . GLN A 1 159 ? 43.200 21.948 -86.813 1.00 89.62 159 GLN A CA 1
ATOM 1223 C C . GLN A 1 159 ? 43.899 22.517 -85.568 1.00 89.62 159 GLN A C 1
ATOM 1225 O O . GLN A 1 159 ? 45.128 22.527 -85.507 1.00 89.62 159 GLN A O 1
ATOM 1230 N N . ARG A 1 160 ? 43.137 22.977 -84.564 1.00 87.25 160 ARG A N 1
ATOM 1231 C CA . ARG A 1 160 ? 43.646 23.587 -83.324 1.00 87.25 160 ARG A CA 1
ATOM 1232 C C . ARG A 1 160 ? 44.489 24.847 -83.548 1.00 87.25 160 ARG A C 1
ATOM 1234 O O . ARG A 1 160 ? 45.314 25.212 -82.712 1.00 87.25 160 ARG A O 1
ATOM 1241 N N . GLN A 1 161 ? 44.272 25.538 -84.662 1.00 91.06 161 GLN A N 1
ATOM 1242 C CA . GLN A 1 161 ? 44.908 26.816 -84.966 1.00 91.06 161 GLN A CA 1
ATOM 1243 C C . GLN A 1 161 ? 44.093 27.947 -84.333 1.00 91.06 161 GLN A C 1
ATOM 1245 O O . GLN A 1 161 ? 43.335 28.648 -84.998 1.00 91.06 161 GLN A O 1
ATOM 1250 N N . TRP A 1 162 ? 44.215 28.093 -83.013 1.00 91.06 162 TRP A N 1
ATOM 1251 C CA . TRP A 1 162 ? 43.308 28.918 -82.208 1.00 91.06 162 TRP A CA 1
ATOM 1252 C C . TRP A 1 162 ? 43.291 30.393 -82.601 1.00 91.06 162 TRP A C 1
ATOM 1254 O O . TRP A 1 162 ? 42.216 30.968 -82.737 1.00 91.06 162 TRP A O 1
ATOM 1264 N N . GLN A 1 163 ? 44.462 30.988 -82.833 1.00 90.38 163 GLN A N 1
ATOM 1265 C CA . GLN A 1 163 ? 44.566 32.407 -83.173 1.00 90.38 163 GLN A CA 1
ATOM 1266 C C . GLN A 1 163 ? 43.964 32.706 -84.555 1.00 90.38 163 GLN A C 1
ATOM 1268 O O . GLN A 1 163 ? 43.125 33.593 -84.678 1.00 90.38 163 GLN A O 1
ATOM 1273 N N . ALA A 1 164 ? 44.305 31.896 -85.563 1.00 88.38 164 ALA A N 1
ATOM 1274 C CA . ALA A 1 164 ? 43.733 32.005 -86.904 1.00 88.38 164 ALA A CA 1
ATOM 1275 C C . ALA A 1 164 ? 42.215 31.752 -86.897 1.00 88.38 164 ALA A C 1
ATOM 1277 O O . ALA A 1 164 ? 41.468 32.434 -87.593 1.00 88.38 164 ALA A O 1
ATOM 1278 N N . CYS A 1 165 ? 41.739 30.810 -86.077 1.00 91.19 165 CYS A N 1
ATOM 1279 C CA . CYS A 1 165 ? 40.314 30.542 -85.898 1.00 91.19 165 CYS A CA 1
ATOM 1280 C C . CYS A 1 165 ? 39.570 31.740 -85.290 1.00 91.19 165 CYS A C 1
ATOM 1282 O O . CYS A 1 165 ? 38.517 32.103 -85.805 1.00 91.19 165 CYS A O 1
ATOM 1284 N N . ILE A 1 166 ? 40.117 32.377 -84.247 1.00 92.19 166 ILE A N 1
ATOM 1285 C CA . ILE A 1 166 ? 39.525 33.573 -83.621 1.00 92.19 166 ILE A CA 1
ATOM 1286 C C . ILE A 1 166 ? 39.414 34.707 -84.642 1.00 92.19 166 ILE A C 1
ATOM 1288 O O . ILE A 1 166 ? 38.318 35.218 -84.855 1.00 92.19 166 ILE A O 1
ATOM 1292 N N . GLU A 1 167 ? 40.515 35.049 -85.315 1.00 90.81 167 GLU A N 1
ATOM 1293 C CA . GLU A 1 167 ? 40.556 36.146 -86.293 1.00 90.81 167 GLU A CA 1
ATOM 1294 C C . GLU A 1 167 ? 39.576 35.903 -87.447 1.00 90.81 167 GLU A C 1
ATOM 1296 O O . GLU A 1 167 ? 38.823 36.794 -87.842 1.00 90.81 167 GLU A O 1
ATOM 1301 N N . THR A 1 168 ? 39.527 34.666 -87.945 1.00 91.19 168 THR A N 1
ATOM 1302 C CA . THR A 1 168 ? 38.629 34.276 -89.038 1.00 91.19 168 THR A CA 1
ATOM 1303 C C . THR A 1 168 ? 37.165 34.250 -88.577 1.00 91.19 168 THR A C 1
ATOM 1305 O O . THR A 1 168 ? 36.279 34.667 -89.321 1.00 91.19 168 THR A O 1
ATOM 1308 N N . CYS A 1 169 ? 36.885 33.825 -87.337 1.00 90.25 169 CYS A N 1
ATOM 1309 C CA . CYS A 1 169 ? 35.554 33.920 -86.731 1.00 90.25 169 CYS A CA 1
ATOM 1310 C C . CYS A 1 169 ? 35.100 35.378 -86.601 1.00 90.25 169 CYS A C 1
ATOM 1312 O O . CYS A 1 169 ? 33.962 35.679 -86.945 1.00 90.25 169 CYS A O 1
ATOM 1314 N N . GLU A 1 170 ? 35.957 36.284 -86.124 1.00 90.69 170 GLU A N 1
ATOM 1315 C CA . GLU A 1 170 ? 35.637 37.712 -85.982 1.00 90.69 170 GLU A CA 1
ATOM 1316 C C . GLU A 1 170 ? 35.353 38.364 -87.341 1.00 90.69 170 GLU A C 1
ATOM 1318 O O . GLU A 1 170 ? 34.364 39.087 -87.479 1.00 90.69 170 GLU A O 1
ATOM 1323 N N . GLN A 1 171 ? 36.153 38.046 -88.366 1.00 89.81 171 GLN A N 1
ATOM 1324 C CA . GLN A 1 171 ? 35.919 38.492 -89.743 1.00 89.81 171 GLN A CA 1
ATOM 1325 C C . GLN A 1 171 ? 34.590 37.959 -90.301 1.00 89.81 171 GLN A C 1
ATOM 1327 O O . GLN A 1 171 ? 33.807 38.723 -90.865 1.00 89.81 171 GLN A O 1
ATOM 1332 N N . ALA A 1 172 ? 34.293 36.671 -90.101 1.00 88.75 172 ALA A N 1
ATOM 1333 C CA . ALA A 1 172 ? 33.034 36.068 -90.533 1.00 88.75 172 ALA A CA 1
ATOM 1334 C C . ALA A 1 172 ? 31.819 36.682 -89.811 1.00 88.75 172 ALA A C 1
ATOM 1336 O O . ALA A 1 172 ? 30.802 36.980 -90.436 1.00 88.75 172 ALA A O 1
ATOM 1337 N N . LEU A 1 173 ? 31.932 36.920 -88.501 1.00 91.19 173 LEU A N 1
ATOM 1338 C CA . LEU A 1 173 ? 30.881 37.515 -87.671 1.00 91.19 173 LEU A CA 1
ATOM 1339 C C . LEU A 1 173 ? 30.628 38.991 -87.996 1.00 91.19 173 LEU A C 1
ATOM 1341 O O . LEU A 1 173 ? 29.494 39.447 -87.848 1.00 91.19 173 LEU A O 1
ATOM 1345 N N . ALA A 1 174 ? 31.647 39.722 -88.462 1.00 88.69 174 ALA A N 1
ATOM 1346 C CA . ALA A 1 174 ? 31.500 41.095 -88.943 1.00 88.69 174 ALA A CA 1
ATOM 1347 C C . ALA A 1 174 ? 30.666 41.181 -90.234 1.00 88.69 174 ALA A C 1
ATOM 1349 O O . ALA A 1 174 ? 29.976 42.177 -90.444 1.00 88.69 174 ALA A O 1
ATOM 1350 N N . LEU A 1 175 ? 30.705 40.142 -91.077 1.00 89.31 175 LEU A N 1
ATOM 1351 C CA . LEU A 1 175 ? 29.868 40.045 -92.276 1.00 89.31 175 LEU A CA 1
ATOM 1352 C C . LEU A 1 175 ? 28.446 39.596 -91.934 1.00 89.31 175 LEU A C 1
ATOM 1354 O O . LEU A 1 175 ? 27.478 40.224 -92.362 1.00 89.31 175 LEU A O 1
ATOM 1358 N N . GLN A 1 176 ? 28.314 38.511 -91.166 1.00 89.12 176 GLN A N 1
ATOM 1359 C CA . GLN A 1 176 ? 27.017 37.978 -90.770 1.00 89.12 176 GLN A CA 1
ATOM 1360 C C . GLN A 1 176 ? 27.081 37.334 -89.372 1.00 89.12 176 GLN A C 1
ATOM 1362 O O . GLN A 1 176 ? 27.748 36.311 -89.178 1.00 89.12 176 GLN A O 1
ATOM 1367 N N . PRO A 1 177 ? 26.347 37.871 -88.380 1.00 89.56 177 PRO A N 1
ATOM 1368 C CA . PRO A 1 177 ? 26.316 37.294 -87.043 1.00 89.56 177 PRO A CA 1
ATOM 1369 C C . PRO A 1 177 ? 25.534 35.974 -87.052 1.00 89.56 177 PRO A C 1
ATOM 1371 O O . PRO A 1 177 ? 24.341 35.947 -87.355 1.00 89.56 177 PRO A O 1
ATOM 1374 N N . THR A 1 178 ? 26.185 34.869 -86.680 1.00 91.94 178 THR A N 1
ATOM 1375 C CA . THR A 1 178 ? 25.536 33.552 -86.563 1.00 91.94 178 THR A CA 1
ATOM 1376 C C . THR A 1 178 ? 25.843 32.886 -85.228 1.00 91.94 178 THR A C 1
ATOM 1378 O O . THR A 1 178 ? 26.959 32.952 -84.711 1.00 91.94 178 THR A O 1
ATOM 1381 N N . ALA A 1 179 ? 24.845 32.196 -84.668 1.00 90.56 179 ALA A N 1
ATOM 1382 C CA . ALA A 1 179 ? 24.979 31.533 -83.372 1.00 90.56 179 ALA A CA 1
ATOM 1383 C C . ALA A 1 179 ? 26.088 30.462 -83.362 1.00 90.56 179 ALA A C 1
ATOM 1385 O O . ALA A 1 179 ? 26.801 30.325 -82.373 1.00 90.56 179 ALA A O 1
ATOM 1386 N N . SER A 1 180 ? 26.265 29.722 -84.463 1.00 89.81 180 SER A N 1
ATOM 1387 C CA . SER A 1 180 ? 27.299 28.686 -84.600 1.00 89.81 180 SER A CA 1
ATOM 1388 C C . SER A 1 180 ? 28.720 29.249 -84.606 1.00 89.81 180 SER A C 1
ATOM 1390 O O . SER A 1 180 ? 29.598 28.642 -83.999 1.00 89.81 180 SER A O 1
ATOM 1392 N N . LEU A 1 181 ? 28.949 30.406 -85.243 1.00 90.44 181 LEU A N 1
ATOM 1393 C CA . LEU A 1 181 ? 30.260 31.063 -85.232 1.00 90.44 181 LEU A CA 1
ATOM 1394 C C . LEU A 1 181 ? 30.558 31.695 -83.872 1.00 90.44 181 LEU A C 1
ATOM 1396 O O . LEU A 1 181 ? 31.660 31.522 -83.366 1.00 90.44 181 LEU A O 1
ATOM 1400 N N . TYR A 1 182 ? 29.579 32.338 -83.227 1.00 94.25 182 TYR A N 1
ATOM 1401 C CA . TYR A 1 182 ? 29.754 32.828 -81.854 1.00 94.25 182 TYR A CA 1
ATOM 1402 C C . TYR A 1 182 ? 30.001 31.691 -80.847 1.00 94.25 182 TYR A C 1
ATOM 1404 O O . TYR A 1 182 ? 30.766 31.872 -79.901 1.00 94.25 182 TYR A O 1
ATOM 1412 N N . LYS A 1 183 ? 29.405 30.506 -81.055 1.00 94.50 183 LYS A N 1
ATOM 1413 C CA . LYS A 1 183 ? 29.705 29.293 -80.277 1.00 94.50 183 LYS A CA 1
ATOM 1414 C C . LYS A 1 183 ? 31.134 28.814 -80.515 1.00 94.50 183 LYS A C 1
ATOM 1416 O O . LYS A 1 183 ? 31.847 28.600 -79.546 1.00 94.50 183 LYS A O 1
ATOM 1421 N N . LEU A 1 184 ? 31.564 28.681 -81.773 1.00 92.12 184 LEU A N 1
ATOM 1422 C CA . LEU A 1 184 ? 32.932 28.270 -82.115 1.00 92.12 184 LEU A CA 1
ATOM 1423 C C . LEU A 1 184 ? 33.975 29.247 -81.551 1.00 92.12 184 LEU A C 1
ATOM 1425 O O . LEU A 1 184 ? 34.950 28.819 -80.940 1.00 92.12 184 LEU A O 1
ATOM 1429 N N . LEU A 1 185 ? 33.732 30.552 -81.694 1.00 92.75 185 LEU A N 1
ATOM 1430 C CA . LEU A 1 185 ? 34.559 31.603 -81.108 1.00 92.75 185 LEU A CA 1
ATOM 1431 C C . LEU A 1 185 ? 34.604 31.475 -79.579 1.00 92.75 185 LEU A C 1
ATOM 1433 O O . LEU A 1 185 ? 35.682 31.497 -78.994 1.00 92.75 185 LEU A O 1
ATOM 1437 N N . GLY A 1 186 ? 33.451 31.278 -78.932 1.00 93.12 186 GLY A N 1
ATOM 1438 C CA . GLY A 1 186 ? 33.363 31.051 -77.491 1.00 93.12 186 GLY A CA 1
ATOM 1439 C C . GLY A 1 186 ? 34.150 29.824 -77.018 1.00 93.12 186 GLY A C 1
ATOM 1440 O O . GLY A 1 186 ? 34.900 29.934 -76.048 1.00 93.12 186 GLY A O 1
ATOM 1441 N N . ASP A 1 187 ? 34.049 28.696 -77.728 1.00 92.56 187 ASP A N 1
ATOM 1442 C CA . ASP A 1 187 ? 34.777 27.457 -77.423 1.00 92.56 187 ASP A CA 1
ATOM 1443 C C . ASP A 1 187 ? 36.297 27.674 -77.490 1.00 92.56 187 ASP A C 1
ATOM 1445 O O . ASP A 1 187 ? 37.030 27.306 -76.570 1.00 92.56 187 ASP A O 1
ATOM 1449 N N . VAL A 1 188 ? 36.783 28.314 -78.559 1.00 92.69 188 VAL A N 1
ATOM 1450 C CA . VAL A 1 188 ? 38.217 28.578 -78.755 1.00 92.69 188 VAL A CA 1
ATOM 1451 C C . VAL A 1 188 ? 38.740 29.600 -77.742 1.00 92.69 188 VAL A C 1
ATOM 1453 O O . VAL A 1 188 ? 39.826 29.424 -77.184 1.00 92.69 188 VAL A O 1
ATOM 1456 N N . LEU A 1 189 ? 37.963 30.642 -77.435 1.00 92.12 189 LEU A N 1
ATOM 1457 C CA . LEU A 1 189 ? 38.301 31.613 -76.389 1.00 92.12 189 LEU A CA 1
ATOM 1458 C C . LEU A 1 189 ? 38.349 30.962 -74.999 1.00 92.12 189 LEU A C 1
ATOM 1460 O O . LEU A 1 189 ? 39.222 31.289 -74.197 1.00 92.12 189 LEU A O 1
ATOM 1464 N N . GLN A 1 190 ? 37.456 30.011 -74.712 1.00 91.75 190 GLN A N 1
ATOM 1465 C CA . GLN A 1 190 ? 37.483 29.241 -73.470 1.00 91.75 190 GLN A CA 1
ATOM 1466 C C . GLN A 1 190 ? 38.733 28.352 -73.386 1.00 91.75 190 GLN A C 1
ATOM 1468 O O . GLN A 1 190 ? 39.411 28.363 -72.359 1.00 91.75 190 GLN A O 1
ATOM 1473 N N . LEU A 1 191 ? 39.079 27.635 -74.462 1.00 89.19 191 LEU A N 1
ATOM 1474 C CA . LEU A 1 191 ? 40.279 26.787 -74.525 1.00 89.19 191 LEU A CA 1
ATOM 1475 C C . LEU A 1 191 ? 41.587 27.582 -74.392 1.00 89.19 191 LEU A C 1
ATOM 1477 O O . LEU A 1 191 ? 42.561 27.073 -73.845 1.00 89.19 191 LEU A O 1
ATOM 1481 N N . THR A 1 192 ? 41.609 28.830 -74.861 1.00 89.31 192 THR A N 1
ATOM 1482 C CA . THR A 1 192 ? 42.767 29.735 -74.761 1.00 89.31 192 THR A CA 1
ATOM 1483 C C . THR A 1 192 ? 42.804 30.542 -73.456 1.00 89.31 192 THR A C 1
ATOM 1485 O O . THR A 1 192 ? 43.685 31.381 -73.277 1.00 89.31 192 THR A O 1
ATOM 1488 N N . GLY A 1 193 ? 41.874 30.299 -72.523 1.00 86.75 193 GLY A N 1
ATOM 1489 C CA . GLY A 1 193 ? 41.839 30.947 -71.206 1.00 86.75 193 GLY A CA 1
ATOM 1490 C C . GLY A 1 193 ? 41.240 32.360 -71.188 1.00 86.75 193 GLY A C 1
ATOM 1491 O O . GLY A 1 193 ? 41.204 33.000 -70.137 1.00 86.75 193 GLY A O 1
ATOM 1492 N N . ARG A 1 194 ? 40.709 32.861 -72.311 1.00 91.50 194 ARG A N 1
ATOM 1493 C CA . ARG A 1 194 ? 40.050 34.178 -72.424 1.00 91.50 194 ARG A CA 1
ATOM 1494 C C . ARG A 1 194 ? 38.579 34.091 -71.988 1.00 91.50 194 ARG A C 1
ATOM 1496 O O . ARG A 1 194 ? 37.653 34.351 -72.756 1.00 91.50 194 ARG A O 1
ATOM 1503 N N . LEU A 1 195 ? 38.352 33.724 -70.723 1.00 89.44 195 LEU A N 1
ATOM 1504 C CA . LEU A 1 195 ? 37.038 33.310 -70.196 1.00 89.44 195 LEU A CA 1
ATOM 1505 C C . LEU A 1 195 ? 35.950 34.402 -70.262 1.00 89.44 195 LEU A C 1
ATOM 1507 O O . LEU A 1 195 ? 34.780 34.108 -70.519 1.00 89.44 195 LEU A O 1
ATOM 1511 N N . LEU A 1 196 ? 36.317 35.674 -70.061 1.00 89.00 196 LEU A N 1
ATOM 1512 C CA . LEU A 1 196 ? 35.371 36.799 -70.136 1.00 89.00 196 LEU A CA 1
ATOM 1513 C C . LEU A 1 196 ? 34.854 37.023 -71.563 1.00 89.00 196 LEU A C 1
ATOM 1515 O O . LEU A 1 196 ? 33.667 37.295 -71.758 1.00 89.00 196 LEU A O 1
ATOM 1519 N N . GLU A 1 197 ? 35.735 36.896 -72.553 1.00 90.88 197 GLU A N 1
ATOM 1520 C CA . GLU A 1 197 ? 35.398 37.033 -73.972 1.00 90.88 197 GLU A CA 1
ATOM 1521 C C . GLU A 1 197 ? 34.606 35.815 -74.461 1.00 90.88 197 GLU A C 1
ATOM 1523 O O . GLU A 1 197 ? 33.611 35.973 -75.172 1.00 90.88 197 GLU A O 1
ATOM 1528 N N . ALA A 1 198 ? 34.958 34.615 -73.983 1.00 92.38 198 ALA A N 1
ATOM 1529 C CA . ALA A 1 198 ? 34.192 33.395 -74.225 1.00 92.38 198 ALA A CA 1
ATOM 1530 C C . ALA A 1 198 ? 32.741 33.534 -73.740 1.00 92.38 198 ALA A C 1
ATOM 1532 O O . ALA A 1 198 ? 31.800 33.287 -74.492 1.00 92.38 198 ALA A O 1
ATOM 1533 N N . ARG A 1 199 ? 32.532 34.037 -72.514 1.00 91.94 199 ARG A N 1
ATOM 1534 C CA . ARG A 1 199 ? 31.189 34.288 -71.965 1.00 91.94 199 ARG A CA 1
ATOM 1535 C C . ARG A 1 199 ? 30.386 35.285 -72.797 1.00 91.94 199 ARG A C 1
ATOM 1537 O O . ARG A 1 199 ? 29.186 35.086 -72.976 1.00 91.94 199 ARG A O 1
ATOM 1544 N N . ARG A 1 200 ? 31.012 36.371 -73.266 1.00 92.56 200 ARG A N 1
ATOM 1545 C CA . ARG A 1 200 ? 30.347 37.351 -74.144 1.00 92.56 200 ARG A CA 1
ATOM 1546 C C . ARG A 1 200 ? 29.927 36.695 -75.457 1.00 92.56 200 ARG A C 1
ATOM 1548 O O . ARG A 1 200 ? 28.767 36.819 -75.835 1.00 92.56 200 ARG A O 1
ATOM 1555 N N . SER A 1 201 ? 30.824 35.927 -76.070 1.00 92.75 201 SER A N 1
ATOM 1556 C CA . SER A 1 201 ? 30.560 35.196 -77.314 1.00 92.75 201 SER A CA 1
ATOM 1557 C C . SER A 1 201 ? 29.416 34.192 -77.149 1.00 92.75 201 SER A C 1
ATOM 1559 O O . SER A 1 201 ? 28.476 34.186 -77.938 1.00 92.75 201 SER A O 1
ATOM 1561 N N . TYR A 1 202 ? 29.399 33.423 -76.059 1.00 94.88 202 TYR A N 1
ATOM 1562 C CA . TYR A 1 202 ? 28.292 32.519 -75.747 1.00 94.88 202 TYR A CA 1
ATOM 1563 C C . TYR A 1 202 ? 26.960 33.240 -75.490 1.00 94.88 202 TYR A C 1
ATOM 1565 O O . TYR A 1 202 ? 25.908 32.742 -75.887 1.00 94.88 202 TYR A O 1
ATOM 1573 N N . ARG A 1 203 ? 26.963 34.424 -74.863 1.00 93.81 203 ARG A N 1
ATOM 1574 C CA . ARG A 1 203 ? 25.737 35.224 -74.688 1.00 93.81 203 ARG A CA 1
ATOM 1575 C C . ARG A 1 203 ? 25.185 35.729 -76.017 1.00 93.81 203 ARG A C 1
ATOM 1577 O O . ARG A 1 203 ? 23.975 35.672 -76.204 1.00 93.81 203 ARG A O 1
ATOM 1584 N N . GLU A 1 204 ? 26.043 36.159 -76.940 1.00 93.69 204 GLU A N 1
ATOM 1585 C CA . GLU A 1 204 ? 25.607 36.527 -78.293 1.00 93.69 204 GLU A CA 1
ATOM 1586 C C . GLU A 1 204 ? 25.098 35.311 -79.076 1.00 93.69 204 GLU A C 1
ATOM 1588 O O . GLU A 1 204 ? 24.058 35.399 -79.732 1.00 93.69 204 GLU A O 1
ATOM 1593 N N . ALA A 1 205 ? 25.737 34.143 -78.931 1.00 93.62 205 ALA A N 1
ATOM 1594 C CA . ALA A 1 205 ? 25.223 32.900 -79.506 1.00 93.62 205 ALA A CA 1
ATOM 1595 C C . ALA A 1 205 ? 23.804 32.577 -79.001 1.00 93.62 205 ALA A C 1
ATOM 1597 O O . ALA A 1 205 ? 22.940 32.227 -79.804 1.00 93.62 205 ALA A O 1
ATOM 1598 N N . LEU A 1 206 ? 23.540 32.758 -77.701 1.00 93.38 206 LEU A N 1
ATOM 1599 C CA . LEU A 1 206 ? 22.213 32.565 -77.103 1.00 93.38 206 LEU A CA 1
ATOM 1600 C C . LEU A 1 206 ? 21.206 33.667 -77.459 1.00 93.38 206 LEU A C 1
ATOM 1602 O O . LEU A 1 206 ? 20.011 33.389 -77.525 1.00 93.38 206 LEU A O 1
ATOM 1606 N N . ARG A 1 207 ? 21.658 34.903 -77.712 1.00 93.81 207 ARG A N 1
ATOM 1607 C CA . ARG A 1 207 ? 20.800 36.000 -78.197 1.00 93.81 207 ARG A CA 1
ATOM 1608 C C . ARG A 1 207 ? 20.234 35.687 -79.580 1.00 93.81 207 ARG A C 1
ATOM 1610 O O . ARG A 1 207 ? 19.076 35.988 -79.849 1.00 93.81 207 ARG A O 1
ATOM 1617 N N . LEU A 1 208 ? 21.054 35.081 -80.439 1.00 91.81 208 LEU A N 1
ATOM 1618 C CA . LEU A 1 208 ? 20.674 34.676 -81.794 1.00 91.81 208 LEU A CA 1
ATOM 1619 C C . LEU A 1 208 ? 19.925 33.337 -81.823 1.00 91.81 208 LEU A C 1
ATOM 1621 O O . LEU A 1 208 ? 19.064 33.140 -82.677 1.00 91.81 208 LEU A O 1
ATOM 1625 N N . ARG A 1 209 ? 20.257 32.414 -80.913 1.00 93.19 209 ARG A N 1
ATOM 1626 C CA . ARG A 1 209 ? 19.620 31.098 -80.786 1.00 93.19 209 ARG A CA 1
ATOM 1627 C C . ARG A 1 209 ? 19.347 30.759 -79.306 1.00 93.19 209 ARG A C 1
ATOM 1629 O O . ARG A 1 209 ? 20.209 30.169 -78.651 1.00 93.19 209 ARG A O 1
ATOM 1636 N N . PRO A 1 210 ? 18.156 31.099 -78.774 1.00 91.50 210 PRO A N 1
ATOM 1637 C CA . PRO A 1 210 ? 17.808 30.881 -77.363 1.00 91.50 210 PRO A CA 1
ATOM 1638 C C . PRO A 1 210 ? 17.639 29.416 -76.929 1.00 91.50 210 PRO A C 1
ATOM 1640 O O . PRO A 1 210 ? 17.535 29.148 -75.735 1.00 91.50 210 PRO A O 1
ATOM 1643 N N . ASP A 1 211 ? 17.592 28.467 -77.863 1.00 90.81 211 ASP A N 1
ATOM 1644 C CA . ASP A 1 211 ? 17.456 27.021 -77.640 1.00 90.81 211 ASP A CA 1
ATOM 1645 C C . ASP A 1 211 ? 18.787 26.255 -77.791 1.00 90.81 211 ASP A C 1
ATOM 1647 O O . ASP A 1 211 ? 18.822 25.024 -77.864 1.00 90.81 211 ASP A O 1
ATOM 1651 N N . PHE A 1 212 ? 19.924 26.963 -77.814 1.00 93.38 212 PHE A N 1
ATOM 1652 C CA . PHE A 1 212 ? 21.234 26.357 -78.053 1.00 93.38 212 PHE A CA 1
ATOM 1653 C C . PHE A 1 212 ? 21.797 25.645 -76.806 1.00 93.38 212 PHE A C 1
ATOM 1655 O O . PHE A 1 212 ? 22.646 26.169 -76.082 1.00 93.38 212 PHE A O 1
ATOM 1662 N N . ALA A 1 213 ? 21.350 24.406 -76.581 1.00 90.88 213 ALA A N 1
ATOM 1663 C CA . ALA A 1 213 ? 21.696 23.585 -75.415 1.00 90.88 213 ALA A CA 1
ATOM 1664 C C . ALA A 1 213 ? 23.208 23.462 -75.138 1.00 90.88 213 ALA A C 1
ATOM 1666 O O . ALA A 1 213 ? 23.627 23.566 -73.987 1.00 90.88 213 ALA A O 1
ATOM 1667 N N . GLU A 1 214 ? 24.040 23.283 -76.174 1.00 91.31 214 GLU A N 1
ATOM 1668 C CA . GLU A 1 214 ? 25.504 23.210 -76.009 1.00 91.31 214 GLU A CA 1
ATOM 1669 C C . GLU A 1 214 ? 26.099 24.465 -75.393 1.00 91.31 214 GLU A C 1
ATOM 1671 O O . GLU A 1 214 ? 26.959 24.375 -74.522 1.00 91.31 214 GLU A O 1
ATOM 1676 N N . VAL A 1 215 ? 25.624 25.634 -75.819 1.00 93.75 215 VAL A N 1
ATOM 1677 C CA . VAL A 1 215 ? 26.143 26.911 -75.335 1.00 93.75 215 VAL A CA 1
ATOM 1678 C C . VAL A 1 215 ? 25.747 27.129 -73.878 1.00 93.75 215 VAL A C 1
ATOM 1680 O O . VAL A 1 215 ? 26.569 27.589 -73.086 1.00 93.75 215 VAL A O 1
ATOM 1683 N N . TYR A 1 216 ? 24.529 26.739 -73.490 1.00 95.19 216 TYR A N 1
ATOM 1684 C CA . TYR A 1 216 ? 24.141 26.705 -72.080 1.00 95.19 216 TYR A CA 1
ATOM 1685 C C . TYR A 1 216 ? 25.019 25.747 -71.262 1.00 95.19 216 TYR A C 1
ATOM 1687 O O . TYR A 1 216 ? 25.458 26.122 -70.179 1.00 95.19 216 TYR A O 1
ATOM 1695 N N . GLY A 1 217 ? 25.342 24.557 -71.780 1.00 92.62 217 GLY A N 1
ATOM 1696 C CA . GLY A 1 217 ? 26.269 23.625 -71.127 1.00 92.62 217 GLY A CA 1
ATOM 1697 C C . GLY A 1 217 ? 27.680 24.203 -70.951 1.00 92.62 217 GLY A C 1
ATOM 1698 O O . GLY A 1 217 ? 28.244 24.138 -69.859 1.00 92.62 217 GLY A O 1
ATOM 1699 N N . ASN A 1 218 ? 28.229 24.842 -71.988 1.00 93.62 218 ASN A N 1
ATOM 1700 C CA . ASN A 1 218 ? 29.556 25.467 -71.943 1.00 93.62 218 ASN A CA 1
ATOM 1701 C C . ASN A 1 218 ? 29.597 26.666 -70.980 1.00 93.62 218 ASN A C 1
ATOM 1703 O O . ASN A 1 218 ? 30.541 26.799 -70.199 1.00 93.62 218 ASN A O 1
ATOM 1707 N N . LEU A 1 219 ? 28.547 27.497 -70.960 1.00 93.75 219 LEU A N 1
ATOM 1708 C CA . LEU A 1 219 ? 28.382 28.558 -69.960 1.00 93.75 219 LEU A CA 1
ATOM 1709 C C . LEU A 1 219 ? 28.249 28.003 -68.539 1.00 93.75 219 LEU A C 1
ATOM 1711 O O . LEU A 1 219 ? 28.848 28.560 -67.621 1.00 93.75 219 LEU A O 1
ATOM 1715 N N . GLY A 1 220 ? 27.505 26.909 -68.359 1.00 94.12 220 GLY A N 1
ATOM 1716 C CA . GLY A 1 220 ? 27.383 26.211 -67.080 1.00 94.12 220 GLY A CA 1
ATOM 1717 C C . GLY A 1 220 ? 28.740 25.748 -66.554 1.00 94.12 220 GLY A C 1
ATOM 1718 O O . GLY A 1 220 ? 29.077 26.032 -65.407 1.00 94.12 220 GLY A O 1
ATOM 1719 N N . ASN A 1 221 ? 29.564 25.147 -67.418 1.00 93.38 221 ASN A N 1
ATOM 1720 C CA . ASN A 1 221 ? 30.932 24.738 -67.085 1.00 93.38 221 ASN A CA 1
ATOM 1721 C C . ASN A 1 221 ? 31.804 25.931 -66.661 1.00 93.38 221 ASN A C 1
ATOM 1723 O O . ASN A 1 221 ? 32.510 25.846 -65.658 1.00 93.38 221 ASN A O 1
ATOM 1727 N N . LEU A 1 222 ? 31.735 27.059 -67.380 1.00 92.75 222 LEU A N 1
ATOM 1728 C CA . LEU A 1 222 ? 32.459 28.282 -67.007 1.00 92.75 222 LEU A CA 1
ATOM 1729 C C . LEU A 1 222 ? 32.017 28.823 -65.640 1.00 92.75 222 LEU A C 1
ATOM 1731 O O . LEU A 1 222 ? 32.854 29.207 -64.826 1.00 92.75 222 LEU A O 1
ATOM 1735 N N . TYR A 1 223 ? 30.710 28.853 -65.370 1.00 93.50 223 TYR A N 1
ATOM 1736 C CA . TYR A 1 223 ? 30.198 29.286 -64.070 1.00 93.50 223 TYR A CA 1
ATOM 1737 C C . TYR A 1 223 ? 30.587 28.325 -62.940 1.00 93.50 223 TYR A C 1
ATOM 1739 O O . TYR A 1 223 ? 30.898 28.789 -61.845 1.00 93.50 223 TYR A O 1
ATOM 1747 N N . ALA A 1 224 ? 30.630 27.016 -63.203 1.00 91.81 224 ALA A N 1
ATOM 1748 C CA . ALA A 1 224 ? 31.089 26.016 -62.242 1.00 91.81 224 ALA A CA 1
ATOM 1749 C C . ALA A 1 224 ? 32.585 26.177 -61.915 1.00 91.81 224 ALA A C 1
ATOM 1751 O O . ALA A 1 224 ? 32.957 26.138 -60.744 1.00 91.81 224 ALA A O 1
ATOM 1752 N N . GLN A 1 225 ? 33.435 26.447 -62.915 1.00 90.12 225 GLN A N 1
ATOM 1753 C CA . GLN A 1 225 ? 34.862 26.748 -62.706 1.00 90.12 225 GLN A CA 1
ATOM 1754 C C . GLN A 1 225 ? 35.073 27.986 -61.820 1.00 90.12 225 GLN A C 1
ATOM 1756 O O . GLN A 1 225 ? 35.966 28.004 -60.977 1.00 90.12 225 GLN A O 1
ATOM 1761 N N . GLU A 1 226 ? 34.215 29.000 -61.960 1.00 90.50 226 GLU A N 1
ATOM 1762 C CA . GLU A 1 226 ? 34.214 30.201 -61.113 1.00 90.50 226 GLU A CA 1
ATOM 1763 C C . GLU A 1 226 ? 33.496 30.015 -59.763 1.00 90.50 226 GLU A C 1
ATOM 1765 O O . GLU A 1 226 ? 33.338 30.987 -59.023 1.00 90.50 226 GLU A O 1
ATOM 1770 N N . ARG A 1 227 ? 33.031 28.799 -59.437 1.00 91.69 227 ARG A N 1
ATOM 1771 C CA . ARG A 1 227 ? 32.232 28.480 -58.236 1.00 91.69 227 ARG A CA 1
ATOM 1772 C C . ARG A 1 227 ? 30.946 29.312 -58.101 1.00 91.69 227 ARG A C 1
ATOM 1774 O O . ARG A 1 227 ? 30.412 29.487 -57.009 1.00 91.69 227 ARG A O 1
ATOM 1781 N N . GLN A 1 228 ? 30.407 29.817 -59.213 1.00 94.06 228 GLN A N 1
ATOM 1782 C CA . GLN A 1 228 ? 29.106 30.493 -59.268 1.00 94.06 228 GLN A CA 1
ATOM 1783 C C . GLN A 1 228 ? 27.987 29.456 -59.416 1.00 94.06 228 GLN A C 1
ATOM 1785 O O . GLN A 1 228 ? 27.317 29.378 -60.449 1.00 94.06 228 GLN A O 1
ATOM 1790 N N . TRP A 1 229 ? 27.785 28.656 -58.368 1.00 93.00 229 TRP A N 1
ATOM 1791 C CA . TRP A 1 229 ? 26.903 27.486 -58.390 1.00 93.00 229 TRP A CA 1
ATOM 1792 C C . TRP A 1 229 ? 25.469 27.765 -58.864 1.00 93.00 229 TRP A C 1
ATOM 1794 O O . TRP A 1 229 ? 25.019 27.047 -59.755 1.00 93.00 229 TRP A O 1
ATOM 1804 N N . PRO A 1 230 ? 24.765 28.825 -58.405 1.00 95.44 230 PRO A N 1
ATOM 1805 C CA . PRO A 1 230 ? 23.387 29.074 -58.839 1.00 95.44 230 PRO A CA 1
ATOM 1806 C C . PRO A 1 230 ? 23.268 29.310 -60.349 1.00 95.44 230 PRO A C 1
ATOM 1808 O O . PRO A 1 230 ? 22.357 28.805 -60.999 1.00 95.44 230 PRO A O 1
ATOM 1811 N N . ARG A 1 231 ? 24.233 30.033 -60.932 1.00 93.06 231 ARG A N 1
ATOM 1812 C CA . ARG A 1 231 ? 24.264 30.304 -62.377 1.00 93.06 231 ARG A CA 1
ATOM 1813 C C . ARG A 1 231 ? 24.656 29.072 -63.179 1.00 93.06 231 ARG A C 1
ATOM 1815 O O . ARG A 1 231 ? 24.128 28.875 -64.271 1.00 93.06 231 ARG A O 1
ATOM 1822 N N . ALA A 1 232 ? 25.566 28.255 -62.650 1.00 95.38 232 ALA A N 1
ATOM 1823 C CA . ALA A 1 232 ? 25.937 26.987 -63.264 1.00 95.38 232 ALA A CA 1
ATOM 1824 C C . ALA A 1 232 ? 24.729 26.041 -63.334 1.00 95.38 232 ALA A C 1
ATOM 1826 O O . ALA A 1 232 ? 24.412 25.549 -64.415 1.00 95.38 232 ALA A O 1
ATOM 1827 N N . ILE A 1 233 ? 24.010 25.873 -62.217 1.00 95.38 233 ILE A N 1
ATOM 1828 C CA . ILE A 1 233 ? 22.789 25.057 -62.123 1.00 95.38 233 ILE A CA 1
ATOM 1829 C C . ILE A 1 233 ? 21.737 25.544 -63.117 1.00 95.38 233 ILE A C 1
ATOM 1831 O O . ILE A 1 233 ? 21.241 24.747 -63.909 1.00 95.38 233 ILE A O 1
ATOM 1835 N N . GLU A 1 234 ? 21.443 26.847 -63.138 1.00 94.88 234 GLU A N 1
ATOM 1836 C CA . GLU A 1 234 ? 20.464 27.418 -64.067 1.00 94.88 234 GLU A CA 1
ATOM 1837 C C . GLU A 1 234 ? 20.843 27.140 -65.532 1.00 94.88 234 GLU A C 1
ATOM 1839 O O . GLU A 1 234 ? 20.000 26.739 -66.338 1.00 94.88 234 GLU A O 1
ATOM 1844 N N . CYS A 1 235 ? 22.121 27.312 -65.886 1.00 94.50 235 CYS A N 1
ATOM 1845 C CA . CYS A 1 235 ? 22.608 27.038 -67.236 1.00 94.50 235 CYS A CA 1
ATOM 1846 C C . CYS A 1 235 ? 22.481 25.552 -67.597 1.00 94.50 235 CYS A C 1
ATOM 1848 O O . CYS A 1 235 ? 21.974 25.231 -68.671 1.00 94.50 235 CYS A O 1
ATOM 1850 N N . PHE A 1 236 ? 22.870 24.637 -66.708 1.00 95.81 236 PHE A N 1
ATOM 1851 C CA . PHE A 1 236 ? 22.739 23.200 -66.953 1.00 95.81 236 PHE A CA 1
ATOM 1852 C C . PHE A 1 236 ? 21.280 22.738 -67.017 1.00 95.81 236 PHE A C 1
ATOM 1854 O O . PHE A 1 236 ? 20.935 21.969 -67.910 1.00 95.81 236 PHE A O 1
ATOM 1861 N N . GLN A 1 237 ? 20.396 23.247 -66.156 1.00 94.94 237 GLN A N 1
ATOM 1862 C CA . GLN A 1 237 ? 18.959 22.952 -66.208 1.00 94.94 237 GLN A CA 1
ATOM 1863 C C . GLN A 1 237 ? 18.325 23.448 -67.513 1.00 94.94 237 GLN A C 1
ATOM 1865 O O . GLN A 1 237 ? 17.553 22.724 -68.142 1.00 94.94 237 GLN A O 1
ATOM 1870 N N . ARG A 1 238 ? 18.691 24.650 -67.981 1.00 94.19 238 ARG A N 1
ATOM 1871 C CA . ARG A 1 238 ? 18.261 25.153 -69.298 1.00 94.19 238 ARG A CA 1
ATOM 1872 C C . ARG A 1 238 ? 18.807 24.297 -70.439 1.00 94.19 238 ARG A C 1
ATOM 1874 O O . ARG A 1 238 ? 18.058 23.985 -71.358 1.00 94.19 238 ARG A O 1
ATOM 1881 N N . ALA A 1 239 ? 20.069 23.870 -70.373 1.00 93.50 239 ALA A N 1
ATOM 1882 C CA . ALA A 1 239 ? 20.645 22.955 -71.359 1.00 93.50 239 ALA A CA 1
ATOM 1883 C C . ALA A 1 239 ? 19.881 21.616 -71.405 1.00 93.50 239 ALA A C 1
ATOM 1885 O O . ALA A 1 239 ? 19.549 21.129 -72.486 1.00 93.50 239 ALA A O 1
ATOM 1886 N N . LEU A 1 240 ? 19.536 21.063 -70.238 1.00 93.88 240 LEU A N 1
ATOM 1887 C CA . LEU A 1 240 ? 18.764 19.826 -70.097 1.00 93.88 240 LEU A CA 1
ATOM 1888 C C . LEU A 1 240 ? 17.305 19.965 -70.541 1.00 93.88 240 LEU A C 1
ATOM 1890 O O . LEU A 1 240 ? 16.745 19.000 -71.049 1.00 93.88 240 LEU A O 1
ATOM 1894 N N . ARG A 1 241 ? 16.696 21.151 -70.432 1.00 94.38 241 ARG A N 1
ATOM 1895 C CA . ARG A 1 241 ? 15.350 21.406 -70.972 1.00 94.38 241 ARG A CA 1
ATOM 1896 C C . ARG A 1 241 ? 15.285 21.180 -72.486 1.00 94.38 241 ARG A C 1
ATOM 1898 O O . ARG A 1 241 ? 14.272 20.702 -72.982 1.00 94.38 241 ARG A O 1
ATOM 1905 N N . TYR A 1 242 ? 16.355 21.517 -73.204 1.00 91.06 242 TYR A N 1
ATOM 1906 C CA . TYR A 1 242 ? 16.435 21.358 -74.659 1.00 91.06 242 TYR A CA 1
ATOM 1907 C C . TYR A 1 242 ? 17.034 20.009 -75.086 1.00 91.06 242 TYR A C 1
ATOM 1909 O O . TYR A 1 242 ? 16.660 19.475 -76.125 1.00 91.06 242 TYR A O 1
ATOM 1917 N N . GLN A 1 243 ? 17.957 19.443 -74.301 1.00 92.56 243 GLN A N 1
ATOM 1918 C CA . GLN A 1 243 ? 18.570 18.132 -74.556 1.00 92.56 243 GLN A CA 1
ATOM 1919 C C . GLN A 1 243 ? 18.507 17.232 -73.306 1.00 92.56 243 GLN A C 1
ATOM 1921 O O . GLN A 1 243 ? 19.534 16.987 -72.665 1.00 92.56 243 GLN A O 1
ATOM 1926 N N . PRO A 1 244 ? 17.324 16.687 -72.960 1.00 89.81 244 PRO A N 1
ATOM 1927 C CA . PRO A 1 244 ? 17.103 15.976 -71.694 1.00 89.81 244 PRO A CA 1
ATOM 1928 C C . PRO A 1 244 ? 17.815 14.622 -71.593 1.00 89.81 244 PRO A C 1
ATOM 1930 O O . PRO A 1 244 ? 17.982 14.093 -70.495 1.00 89.81 244 PRO A O 1
ATOM 1933 N N . GLN A 1 245 ? 18.239 14.046 -72.720 1.00 90.50 245 GLN A N 1
ATOM 1934 C CA . GLN A 1 245 ? 18.912 12.743 -72.779 1.00 90.50 245 GLN A CA 1
ATOM 1935 C C . GLN A 1 245 ? 20.446 12.855 -72.838 1.00 90.50 245 GLN A C 1
ATOM 1937 O O . GLN A 1 245 ? 21.141 11.849 -72.957 1.00 90.50 245 GLN A O 1
ATOM 1942 N N . ARG A 1 246 ? 21.017 14.066 -72.754 1.00 89.88 246 ARG A N 1
ATOM 1943 C CA . ARG A 1 246 ? 22.471 14.247 -72.849 1.00 89.88 246 ARG A CA 1
ATOM 1944 C C . ARG A 1 246 ? 23.161 13.929 -71.522 1.00 89.88 246 ARG A C 1
ATOM 1946 O O . ARG A 1 246 ? 23.229 14.767 -70.626 1.00 89.88 246 ARG A O 1
ATOM 1953 N N . VAL A 1 247 ? 23.756 12.740 -71.441 1.00 89.75 247 VAL A N 1
ATOM 1954 C CA . VAL A 1 247 ? 24.449 12.215 -70.246 1.00 89.75 247 VAL A CA 1
ATOM 1955 C C . VAL A 1 247 ? 25.510 13.177 -69.702 1.00 89.75 247 VAL A C 1
ATOM 1957 O O . VAL A 1 247 ? 25.593 13.385 -68.495 1.00 89.75 247 VAL A O 1
ATOM 1960 N N . ALA A 1 248 ? 26.287 13.824 -70.579 1.00 89.75 248 ALA A N 1
ATOM 1961 C CA . ALA A 1 248 ? 27.349 14.744 -70.166 1.00 89.75 248 ALA A CA 1
ATOM 1962 C C . ALA A 1 248 ? 26.829 15.945 -69.348 1.00 89.75 248 ALA A C 1
ATOM 1964 O O . ALA A 1 248 ? 27.520 16.409 -68.446 1.00 89.75 248 ALA A O 1
ATOM 1965 N N . LEU A 1 249 ? 25.609 16.422 -69.634 1.00 92.06 249 LEU A N 1
ATOM 1966 C CA . LEU A 1 249 ? 24.987 17.527 -68.898 1.00 92.06 249 LEU A CA 1
ATOM 1967 C C . LEU A 1 249 ? 24.488 17.077 -67.523 1.00 92.06 249 LEU A C 1
ATOM 1969 O O . LEU A 1 249 ? 24.683 17.800 -66.551 1.00 92.06 249 LEU A O 1
ATOM 1973 N N . HIS A 1 250 ? 23.906 15.877 -67.426 1.00 92.75 250 HIS A N 1
ATOM 1974 C CA . HIS A 1 250 ? 23.522 15.292 -66.135 1.00 92.75 250 HIS A CA 1
ATOM 1975 C C . HIS A 1 250 ? 24.744 15.038 -65.245 1.00 92.75 250 HIS A C 1
ATOM 1977 O O . HIS A 1 250 ? 24.697 15.374 -64.069 1.00 92.75 250 HIS A O 1
ATOM 1983 N N . ARG A 1 251 ? 25.866 14.544 -65.799 1.00 91.81 251 ARG A N 1
ATOM 1984 C CA . ARG A 1 251 ? 27.137 14.386 -65.056 1.00 91.81 251 ARG A CA 1
ATOM 1985 C C . ARG A 1 251 ? 27.682 15.728 -64.559 1.00 91.81 251 ARG A C 1
ATOM 1987 O O . ARG A 1 251 ? 28.070 15.842 -63.401 1.00 91.81 251 ARG A O 1
ATOM 1994 N N . ALA A 1 252 ? 27.690 16.750 -65.417 1.00 92.38 252 ALA A N 1
ATOM 1995 C CA . ALA A 1 252 ? 28.155 18.085 -65.039 1.00 92.38 252 ALA A CA 1
ATOM 1996 C C . ALA A 1 252 ? 27.272 18.715 -63.947 1.00 92.38 252 ALA A C 1
ATOM 1998 O O . ALA A 1 252 ? 27.790 19.297 -62.996 1.00 92.38 252 ALA A O 1
ATOM 1999 N N . LEU A 1 253 ? 25.949 18.551 -64.046 1.00 94.38 253 LEU A N 1
ATOM 2000 C CA . LEU A 1 253 ? 25.008 19.028 -63.036 1.00 94.38 253 LEU A CA 1
ATOM 2001 C C . LEU A 1 253 ? 25.141 18.256 -61.713 1.00 94.38 253 LEU A C 1
ATOM 2003 O O . LEU A 1 253 ? 25.145 18.888 -60.660 1.00 94.38 253 LEU A O 1
ATOM 2007 N N . ALA A 1 254 ? 25.319 16.930 -61.760 1.00 92.00 254 ALA A N 1
ATOM 2008 C CA . ALA A 1 254 ? 25.577 16.107 -60.577 1.00 92.00 254 ALA A CA 1
ATOM 2009 C C . ALA A 1 254 ? 26.815 16.599 -59.817 1.00 92.00 254 ALA A C 1
ATOM 2011 O O . ALA A 1 254 ? 26.735 16.871 -58.622 1.00 92.00 254 ALA A O 1
ATOM 2012 N N . GLY A 1 255 ? 27.928 16.815 -60.529 1.00 91.81 255 GLY A N 1
ATOM 2013 C CA . GLY A 1 255 ? 29.160 17.328 -59.930 1.00 91.81 255 GLY A CA 1
ATOM 2014 C C . GLY A 1 255 ? 28.992 18.715 -59.302 1.00 91.81 255 GLY A C 1
ATOM 2015 O O . GLY A 1 255 ? 29.572 18.989 -58.256 1.00 91.81 255 GLY A O 1
ATOM 2016 N N . VAL A 1 256 ? 28.163 19.592 -59.882 1.00 94.00 256 VAL A N 1
ATOM 2017 C CA . VAL A 1 256 ? 27.841 20.885 -59.255 1.00 94.00 256 VAL A CA 1
ATOM 2018 C C . VAL A 1 256 ? 27.015 20.706 -57.982 1.00 94.00 256 VAL A C 1
ATOM 2020 O O . VAL A 1 256 ? 27.316 21.355 -56.982 1.00 94.00 256 VAL A O 1
ATOM 2023 N N . TRP A 1 257 ? 26.006 19.833 -57.984 1.00 94.06 257 TRP A N 1
ATOM 2024 C CA . TRP A 1 257 ? 25.193 19.582 -56.792 1.00 94.06 257 TRP A CA 1
ATOM 2025 C C . TRP A 1 257 ? 25.998 18.987 -55.635 1.00 94.06 257 TRP A C 1
ATOM 2027 O O . TRP A 1 257 ? 25.790 19.392 -54.492 1.00 94.06 257 TRP A O 1
ATOM 2037 N N . GLU A 1 258 ? 26.971 18.122 -55.926 1.00 91.19 258 GLU A N 1
ATOM 2038 C CA . GLU A 1 258 ? 27.913 17.601 -54.927 1.00 91.19 258 GLU A CA 1
ATOM 2039 C C . GLU A 1 258 ? 28.767 18.708 -54.302 1.00 91.19 258 GLU A C 1
ATOM 2041 O O . GLU A 1 258 ? 28.913 18.758 -53.085 1.00 91.19 258 GLU A O 1
ATOM 2046 N N . GLN A 1 259 ? 29.284 19.643 -55.107 1.00 91.69 259 GLN A N 1
ATOM 2047 C CA . GLN A 1 259 ? 30.057 20.784 -54.593 1.00 91.69 259 GLN A CA 1
ATOM 2048 C C . GLN A 1 259 ? 29.211 21.749 -53.750 1.00 91.69 259 GLN A C 1
ATOM 2050 O O . GLN A 1 259 ? 29.742 22.445 -52.886 1.00 91.69 259 GLN A O 1
ATOM 2055 N N . VAL A 1 260 ? 27.899 21.798 -53.995 1.00 91.62 260 VAL A N 1
ATOM 2056 C CA . VAL A 1 260 ? 26.931 22.570 -53.200 1.00 91.62 260 VAL A CA 1
ATOM 2057 C C . VAL A 1 260 ? 26.523 21.828 -51.919 1.00 91.62 260 VAL A C 1
ATOM 2059 O O . VAL A 1 260 ? 26.010 22.456 -50.996 1.00 91.62 260 VAL A O 1
ATOM 2062 N N . GLY A 1 261 ? 26.759 20.516 -51.837 1.00 88.75 261 GLY A N 1
ATOM 2063 C CA . GLY A 1 261 ? 26.306 19.666 -50.734 1.00 88.75 261 GLY A CA 1
ATOM 2064 C C . GLY A 1 261 ? 24.823 19.283 -50.812 1.00 88.75 261 GLY A C 1
ATOM 2065 O O . GLY A 1 261 ? 24.261 18.827 -49.819 1.00 88.75 261 GLY A O 1
ATOM 2066 N N . ASN A 1 262 ? 24.169 19.464 -51.968 1.00 90.44 262 ASN A N 1
ATOM 2067 C CA . ASN A 1 262 ? 22.789 19.016 -52.170 1.00 90.44 262 ASN A CA 1
ATOM 2068 C C . ASN A 1 262 ? 22.777 17.561 -52.658 1.00 90.44 262 ASN A C 1
ATOM 2070 O O . ASN A 1 262 ? 22.760 17.285 -53.861 1.00 90.44 262 ASN A O 1
ATOM 2074 N N . GLU A 1 263 ? 22.787 16.638 -51.700 1.00 87.12 263 GLU A N 1
ATOM 2075 C CA . GLU A 1 263 ? 22.892 15.203 -51.966 1.00 87.12 263 GLU A CA 1
ATOM 2076 C C . GLU A 1 263 ? 21.687 14.651 -52.747 1.00 87.12 263 GLU A C 1
ATOM 2078 O O . GLU A 1 263 ? 21.863 13.813 -53.629 1.00 87.12 263 GLU A O 1
ATOM 2083 N N . ILE A 1 264 ? 20.474 15.159 -52.497 1.00 90.94 264 ILE A N 1
ATOM 2084 C CA . ILE A 1 264 ? 19.240 14.690 -53.153 1.00 90.94 264 ILE A CA 1
ATOM 2085 C C . ILE A 1 264 ? 19.309 14.928 -54.664 1.00 90.94 264 ILE A C 1
ATOM 2087 O O . ILE A 1 264 ? 19.092 14.018 -55.469 1.00 90.94 264 ILE A O 1
ATOM 2091 N N . GLU A 1 265 ? 19.631 16.156 -55.066 1.00 91.06 265 GLU A N 1
ATOM 2092 C CA . GLU A 1 265 ? 19.686 16.517 -56.483 1.00 91.06 265 GLU A CA 1
ATOM 2093 C C . GLU A 1 265 ? 20.906 15.906 -57.185 1.00 91.06 265 GLU A C 1
ATOM 2095 O O . GLU A 1 265 ? 20.812 15.512 -58.353 1.00 91.06 265 GLU A O 1
ATOM 2100 N N . ALA A 1 266 ? 22.027 15.735 -56.473 1.00 90.81 266 ALA A N 1
ATOM 2101 C CA . ALA A 1 266 ? 23.180 14.995 -56.980 1.00 90.81 266 ALA A CA 1
ATOM 2102 C C . ALA A 1 266 ? 22.818 13.534 -57.295 1.00 90.81 266 ALA A C 1
ATOM 2104 O O . ALA A 1 266 ? 23.080 13.057 -58.401 1.00 90.81 266 ALA A O 1
ATOM 2105 N N . VAL A 1 267 ? 22.157 12.841 -56.362 1.00 92.00 267 VAL A N 1
ATOM 2106 C CA . VAL A 1 267 ? 21.709 11.448 -56.518 1.00 92.00 267 VAL A CA 1
ATOM 2107 C C . VAL A 1 267 ? 20.713 11.301 -57.666 1.00 92.00 267 VAL A C 1
ATOM 2109 O O . VAL A 1 267 ? 20.854 10.382 -58.471 1.00 92.00 267 VAL A O 1
ATOM 2112 N N . ARG A 1 268 ? 19.760 12.229 -57.821 1.00 90.31 268 ARG A N 1
ATOM 2113 C CA . ARG A 1 268 ? 18.828 12.242 -58.966 1.00 90.31 268 ARG A CA 1
ATOM 2114 C C . ARG A 1 268 ? 19.555 12.364 -60.302 1.00 90.31 268 ARG A C 1
ATOM 2116 O O . ARG A 1 268 ? 19.231 11.645 -61.251 1.00 90.31 268 ARG A O 1
ATOM 2123 N N . CYS A 1 269 ? 20.555 13.242 -60.379 1.00 91.38 269 CYS A N 1
ATOM 2124 C CA . CYS A 1 269 ? 21.365 13.392 -61.584 1.00 91.38 269 CYS A CA 1
ATOM 2125 C C . CYS A 1 269 ? 22.170 12.115 -61.871 1.00 91.38 269 CYS A C 1
ATOM 2127 O O . CYS A 1 269 ? 22.152 11.637 -63.003 1.00 91.38 269 CYS A O 1
ATOM 2129 N N . TRP A 1 270 ? 22.803 11.511 -60.861 1.00 91.75 270 TRP A N 1
ATOM 2130 C CA . TRP A 1 270 ? 23.540 10.249 -61.011 1.00 91.75 270 TRP A CA 1
ATOM 2131 C C . TRP A 1 270 ? 22.647 9.063 -61.390 1.00 91.75 270 TRP A C 1
ATOM 2133 O O . TRP A 1 270 ? 22.999 8.295 -62.286 1.00 91.75 270 TRP A O 1
ATOM 2143 N N . HIS A 1 271 ? 21.454 8.959 -60.802 1.00 91.69 271 HIS A N 1
ATOM 2144 C CA . HIS A 1 271 ? 20.432 7.990 -61.199 1.00 91.69 271 HIS A CA 1
ATOM 2145 C C . HIS A 1 271 ? 20.085 8.144 -62.684 1.00 91.69 271 HIS A C 1
ATOM 2147 O O . HIS A 1 271 ? 20.047 7.163 -63.429 1.00 91.69 271 HIS A O 1
ATOM 2153 N N . ARG A 1 272 ? 19.912 9.388 -63.152 1.00 91.56 272 ARG A N 1
ATOM 2154 C CA . ARG A 1 272 ? 19.632 9.663 -64.564 1.00 91.56 272 ARG A CA 1
ATOM 2155 C C . ARG A 1 272 ? 20.816 9.342 -65.476 1.00 91.56 272 ARG A C 1
ATOM 2157 O O . ARG A 1 272 ? 20.592 8.850 -66.578 1.00 91.56 272 ARG A O 1
ATOM 2164 N N . VAL A 1 273 ? 22.051 9.586 -65.033 1.00 91.38 273 VAL A N 1
ATOM 2165 C CA . VAL A 1 273 ? 23.276 9.214 -65.764 1.00 91.38 273 VAL A CA 1
ATOM 2166 C C . VAL A 1 273 ? 23.326 7.706 -65.994 1.00 91.38 273 VAL A C 1
ATOM 2168 O O . VAL A 1 273 ? 23.451 7.284 -67.141 1.00 91.38 273 VAL A O 1
ATOM 2171 N N . LEU A 1 274 ? 23.173 6.906 -64.934 1.00 89.88 274 LEU A N 1
ATOM 2172 C CA . LEU A 1 274 ? 23.222 5.444 -65.030 1.00 89.88 274 LEU A CA 1
ATOM 2173 C C . LEU A 1 274 ? 22.003 4.859 -65.756 1.00 89.88 274 LEU A C 1
ATOM 2175 O O . LEU A 1 274 ? 22.129 3.841 -66.424 1.00 89.88 274 LEU A O 1
ATOM 2179 N N . GLY A 1 275 ? 20.838 5.510 -65.691 1.00 87.69 275 GLY A N 1
ATOM 2180 C CA . GLY A 1 275 ? 19.655 5.095 -66.451 1.00 87.69 275 GLY A CA 1
ATOM 2181 C C . GLY A 1 275 ? 19.748 5.367 -67.958 1.00 87.69 275 GLY A C 1
ATOM 2182 O O . GLY A 1 275 ? 19.182 4.617 -68.747 1.00 87.69 275 GLY A O 1
ATOM 2183 N N . LEU A 1 276 ? 20.446 6.433 -68.372 1.00 88.56 276 LEU A N 1
ATOM 2184 C CA . LEU A 1 276 ? 20.634 6.783 -69.788 1.00 88.56 276 LEU A CA 1
ATOM 2185 C C . LEU A 1 276 ? 21.807 6.039 -70.440 1.00 88.56 276 LEU A C 1
ATOM 2187 O O . LEU A 1 276 ? 21.771 5.800 -71.644 1.00 88.56 276 LEU A O 1
ATOM 2191 N N . ASP A 1 277 ? 22.837 5.692 -69.666 1.00 86.62 277 ASP A N 1
ATOM 2192 C CA . ASP A 1 277 ? 24.014 4.960 -70.143 1.00 86.62 277 ASP A CA 1
ATOM 2193 C C . ASP A 1 277 ? 24.426 3.851 -69.149 1.00 86.62 277 ASP A C 1
ATOM 2195 O O . ASP A 1 277 ? 25.458 3.970 -68.472 1.00 86.62 277 ASP A O 1
ATOM 2199 N N . PRO A 1 278 ? 23.633 2.759 -69.044 1.00 84.44 278 PRO A N 1
ATOM 2200 C CA . PRO A 1 278 ? 23.877 1.687 -68.073 1.00 84.44 278 PRO A CA 1
ATOM 2201 C C . PRO A 1 278 ? 25.178 0.913 -68.311 1.00 84.44 278 PRO A C 1
ATOM 2203 O O . PRO A 1 278 ? 25.711 0.307 -67.377 1.00 84.44 278 PRO A O 1
ATOM 2206 N N . ALA A 1 279 ? 25.672 0.922 -69.555 1.00 81.00 279 ALA A N 1
ATOM 2207 C CA . ALA A 1 279 ? 26.895 0.241 -69.973 1.00 81.00 279 ALA A CA 1
ATOM 2208 C C . ALA A 1 279 ? 28.164 0.970 -69.503 1.00 81.00 279 ALA A C 1
ATOM 2210 O O . ALA A 1 279 ? 29.203 0.337 -69.338 1.00 81.00 279 ALA A O 1
ATOM 2211 N N . SER A 1 280 ? 28.086 2.287 -69.273 1.00 79.38 280 SER A N 1
ATOM 2212 C CA . SER A 1 280 ? 29.216 3.077 -68.767 1.00 79.38 280 SER A CA 1
ATOM 2213 C C . SER A 1 280 ? 29.468 2.943 -67.264 1.00 79.38 280 SER A C 1
ATOM 2215 O O . SER A 1 280 ? 30.563 3.275 -66.814 1.00 79.38 280 SER A O 1
ATOM 2217 N N . GLY A 1 281 ? 28.473 2.499 -66.490 1.00 82.69 281 GLY A N 1
ATOM 2218 C CA . GLY A 1 281 ? 28.576 2.396 -65.035 1.00 82.69 281 GLY A CA 1
ATOM 2219 C C . GLY A 1 281 ? 29.313 1.135 -64.586 1.00 82.69 281 GLY A C 1
ATOM 2220 O O . GLY A 1 281 ? 28.951 0.027 -64.991 1.00 82.69 281 GLY A O 1
ATOM 2221 N N . GLN A 1 282 ? 30.304 1.300 -63.714 1.00 88.69 282 GLN A N 1
ATOM 2222 C CA . GLN A 1 282 ? 31.032 0.206 -63.065 1.00 88.69 282 GLN A CA 1
ATOM 2223 C C . GLN A 1 282 ? 30.310 -0.238 -61.788 1.00 88.69 282 GLN A C 1
ATOM 2225 O O . GLN A 1 282 ? 29.552 0.540 -61.213 1.00 88.69 282 GLN A O 1
ATOM 2230 N N . ALA A 1 283 ? 30.566 -1.457 -61.296 1.00 88.75 283 ALA A N 1
ATOM 2231 C CA . ALA A 1 283 ? 29.946 -1.971 -60.064 1.00 88.75 283 ALA A CA 1
ATOM 2232 C C . ALA A 1 283 ? 30.066 -0.988 -58.879 1.00 88.75 283 ALA A C 1
ATOM 2234 O O . ALA A 1 283 ? 29.088 -0.741 -58.172 1.00 88.75 283 ALA A O 1
ATOM 2235 N N . GLN A 1 284 ? 31.224 -0.330 -58.741 1.00 89.19 284 GLN A N 1
ATOM 2236 C CA . GLN A 1 284 ? 31.474 0.673 -57.704 1.00 89.19 284 GLN A CA 1
ATOM 2237 C C . GLN A 1 284 ? 30.561 1.909 -57.800 1.00 89.19 284 GLN A C 1
ATOM 2239 O O . GLN A 1 284 ? 30.220 2.491 -56.768 1.00 89.19 284 GLN A O 1
ATOM 2244 N N . ASP A 1 285 ? 30.137 2.311 -59.003 1.00 88.12 285 ASP A N 1
ATOM 2245 C CA . ASP A 1 285 ? 29.230 3.450 -59.201 1.00 88.12 285 ASP A CA 1
ATOM 2246 C C . ASP A 1 285 ? 27.826 3.118 -58.681 1.00 88.12 285 ASP A C 1
ATOM 2248 O O . ASP A 1 285 ? 27.211 3.925 -57.981 1.00 88.12 285 ASP A O 1
ATOM 2252 N N . TYR A 1 286 ? 27.341 1.904 -58.972 1.00 91.69 286 TYR A N 1
ATOM 2253 C CA . TYR A 1 286 ? 26.052 1.408 -58.481 1.00 91.69 286 TYR A CA 1
ATOM 2254 C C . TYR A 1 286 ? 26.081 1.225 -56.959 1.00 91.69 286 TYR A C 1
ATOM 2256 O O . TYR A 1 286 ? 25.172 1.698 -56.280 1.00 91.69 286 TYR A O 1
ATOM 2264 N N . PHE A 1 287 ? 27.152 0.643 -56.409 1.00 91.50 287 PHE A N 1
ATOM 2265 C CA . PHE A 1 287 ? 27.341 0.512 -54.961 1.00 91.50 287 PHE A CA 1
ATOM 2266 C C . PHE A 1 287 ? 27.360 1.876 -54.256 1.00 91.50 287 PHE A C 1
ATOM 2268 O O . PHE A 1 287 ? 26.642 2.095 -53.278 1.00 91.50 287 PHE A O 1
ATOM 2275 N N . SER A 1 288 ? 28.127 2.830 -54.794 1.00 89.75 288 SER A N 1
ATOM 2276 C CA . SER A 1 288 ? 28.210 4.188 -54.250 1.00 89.75 288 SER A CA 1
ATOM 2277 C C . SER A 1 288 ? 26.855 4.887 -54.289 1.00 89.75 288 SER A C 1
ATOM 2279 O O . SER A 1 288 ? 26.492 5.563 -53.331 1.00 89.75 288 SER A O 1
ATOM 2281 N N . LEU A 1 289 ? 26.085 4.720 -55.366 1.00 90.06 289 LEU A N 1
ATOM 2282 C CA . LEU A 1 289 ? 24.750 5.300 -55.470 1.00 90.06 289 LEU A CA 1
ATOM 2283 C C . LEU A 1 289 ? 23.758 4.632 -54.507 1.00 90.06 289 LEU A C 1
ATOM 2285 O O . LEU A 1 289 ? 22.975 5.343 -53.883 1.00 90.06 289 LEU A O 1
ATOM 2289 N N . GLY A 1 290 ? 23.838 3.310 -54.318 1.00 91.38 290 GLY A N 1
ATOM 2290 C CA . GLY A 1 290 ? 23.071 2.579 -53.303 1.00 91.38 290 GLY A CA 1
ATOM 2291 C C . GLY A 1 290 ? 23.315 3.128 -51.896 1.00 91.38 290 GLY A C 1
ATOM 2292 O O . GLY A 1 290 ? 22.368 3.501 -51.209 1.00 91.38 290 GLY A O 1
ATOM 2293 N N . ASN A 1 291 ? 24.583 3.330 -51.524 1.00 89.94 291 ASN A N 1
ATOM 2294 C CA . ASN A 1 291 ? 24.964 3.962 -50.256 1.00 89.94 291 ASN A CA 1
ATOM 2295 C C . ASN A 1 291 ? 24.346 5.361 -50.085 1.00 89.94 291 ASN A C 1
ATOM 2297 O O . ASN A 1 291 ? 23.904 5.737 -49.000 1.00 89.94 291 ASN A O 1
ATOM 2301 N N . ARG A 1 292 ? 24.287 6.157 -51.156 1.00 89.06 292 ARG A N 1
ATOM 2302 C CA . ARG A 1 292 ? 23.657 7.482 -51.096 1.00 89.06 292 ARG A CA 1
ATOM 2303 C C . ARG A 1 292 ? 22.147 7.394 -50.901 1.00 89.06 292 ARG A C 1
ATOM 2305 O O . ARG A 1 292 ? 21.620 8.152 -50.095 1.00 89.06 292 ARG A O 1
ATOM 2312 N N . TRP A 1 293 ? 21.474 6.466 -51.577 1.00 89.69 293 TRP A N 1
ATOM 2313 C CA . TRP A 1 293 ? 20.040 6.235 -51.389 1.00 89.69 293 TRP A CA 1
ATOM 2314 C C . TRP A 1 293 ? 19.699 5.784 -49.969 1.00 89.69 293 TRP A C 1
ATOM 2316 O O . TRP A 1 293 ? 18.743 6.304 -49.400 1.00 89.69 293 TRP A O 1
ATOM 2326 N N . VAL A 1 294 ? 20.537 4.941 -49.353 1.00 88.44 294 VAL A N 1
ATOM 2327 C CA . VAL A 1 294 ? 20.406 4.592 -47.929 1.00 88.44 294 VAL A CA 1
ATOM 2328 C C . VAL A 1 294 ? 20.471 5.835 -47.039 1.00 88.44 294 VAL A C 1
ATOM 2330 O O . VAL A 1 294 ? 19.598 6.036 -46.201 1.00 88.44 294 VAL A O 1
ATOM 2333 N N . ARG A 1 295 ? 21.451 6.726 -47.247 1.00 85.00 295 ARG A N 1
ATOM 2334 C CA . ARG A 1 295 ? 21.550 7.984 -46.475 1.00 85.00 295 ARG A CA 1
ATOM 2335 C C . ARG A 1 295 ? 20.349 8.915 -46.671 1.00 85.00 295 ARG A C 1
ATOM 2337 O O . ARG A 1 295 ? 20.085 9.742 -45.806 1.00 85.00 295 ARG A O 1
ATOM 2344 N N . LEU A 1 296 ? 19.655 8.803 -47.803 1.00 86.31 296 LEU A N 1
ATOM 2345 C CA . LEU A 1 296 ? 18.428 9.544 -48.102 1.00 86.31 296 LEU A CA 1
ATOM 2346 C C . LEU A 1 296 ? 17.155 8.837 -47.597 1.00 86.31 296 LEU A C 1
ATOM 2348 O O . LEU A 1 296 ? 16.074 9.402 -47.735 1.00 86.31 296 LEU A O 1
ATOM 2352 N N . GLY A 1 297 ? 17.272 7.633 -47.024 1.00 86.62 297 GLY A N 1
ATOM 2353 C CA . GLY A 1 297 ? 16.154 6.833 -46.519 1.00 86.62 297 GLY A CA 1
ATOM 2354 C C . GLY A 1 297 ? 15.352 6.085 -47.592 1.00 86.62 297 GLY A C 1
ATOM 2355 O O . GLY A 1 297 ? 14.311 5.515 -47.275 1.00 86.62 297 GLY A O 1
ATOM 2356 N N . ASP A 1 298 ? 15.804 6.064 -48.852 1.00 89.12 298 ASP A N 1
ATOM 2357 C CA . ASP A 1 298 ? 15.141 5.319 -49.933 1.00 89.12 298 ASP A CA 1
ATOM 2358 C C . ASP A 1 298 ? 15.748 3.915 -50.072 1.00 89.12 298 ASP A C 1
ATOM 2360 O O . ASP A 1 298 ? 16.630 3.636 -50.893 1.00 89.12 298 ASP A O 1
ATOM 2364 N N . TRP A 1 299 ? 15.266 3.020 -49.217 1.00 88.56 299 TRP A N 1
ATOM 2365 C CA . TRP A 1 299 ? 15.731 1.639 -49.108 1.00 88.56 299 TRP A CA 1
ATOM 2366 C C . TRP A 1 299 ? 15.433 0.795 -50.353 1.00 88.56 299 TRP A C 1
ATOM 2368 O O . TRP A 1 299 ? 16.221 -0.078 -50.713 1.00 88.56 299 TRP A O 1
ATOM 2378 N N . SER A 1 300 ? 14.336 1.086 -51.057 1.00 91.19 300 SER A N 1
ATOM 2379 C CA . SER A 1 300 ? 13.951 0.372 -52.282 1.00 91.19 300 SER A CA 1
ATOM 2380 C C . SER A 1 300 ? 14.914 0.675 -53.430 1.00 91.19 300 SER A C 1
ATOM 2382 O O . SER A 1 300 ? 15.368 -0.228 -54.141 1.00 91.19 300 SER A O 1
ATOM 2384 N N . MET A 1 301 ? 15.276 1.951 -53.598 1.00 90.75 301 MET A N 1
ATOM 2385 C CA . MET A 1 301 ? 16.281 2.341 -54.582 1.00 90.75 301 MET A CA 1
ATOM 2386 C C . MET A 1 301 ? 17.666 1.818 -54.205 1.00 90.75 301 MET A C 1
ATOM 2388 O O . MET A 1 301 ? 18.387 1.343 -55.086 1.00 90.75 301 MET A O 1
ATOM 2392 N N . ALA A 1 302 ? 18.024 1.842 -52.920 1.00 92.75 302 ALA A N 1
ATOM 2393 C CA . ALA A 1 302 ? 19.271 1.258 -52.438 1.00 92.75 302 ALA A CA 1
ATOM 2394 C C . ALA A 1 302 ? 19.383 -0.237 -52.776 1.00 92.75 302 ALA A C 1
ATOM 2396 O O . ALA A 1 302 ? 20.370 -0.645 -53.388 1.00 92.75 302 ALA A O 1
ATOM 2397 N N . GLU A 1 303 ? 18.351 -1.028 -52.467 1.00 93.94 303 GLU A N 1
ATOM 2398 C CA . GLU A 1 303 ? 18.294 -2.461 -52.771 1.00 93.94 303 GLU A CA 1
ATOM 2399 C C . GLU A 1 303 ? 18.541 -2.732 -54.260 1.00 93.94 303 GLU A C 1
ATOM 2401 O O . GLU A 1 303 ? 19.401 -3.538 -54.626 1.00 93.94 303 GLU A O 1
ATOM 2406 N N . ARG A 1 304 ? 17.830 -2.008 -55.134 1.00 92.88 304 ARG A N 1
ATOM 2407 C CA . ARG A 1 304 ? 17.997 -2.124 -56.587 1.00 92.88 304 ARG A CA 1
ATOM 2408 C C . ARG A 1 304 ? 19.438 -1.846 -57.008 1.00 92.88 304 ARG A C 1
ATOM 2410 O O . ARG A 1 304 ? 19.998 -2.588 -57.812 1.00 92.88 304 ARG A O 1
ATOM 2417 N N . TYR A 1 305 ? 20.033 -0.780 -56.482 1.00 93.31 305 TYR A N 1
ATOM 2418 C CA . TYR A 1 305 ? 21.396 -0.390 -56.824 1.00 93.31 305 TYR A CA 1
ATOM 2419 C C . TYR A 1 305 ? 22.450 -1.375 -56.311 1.00 93.31 305 TYR A C 1
ATOM 2421 O O . TYR A 1 305 ? 23.414 -1.640 -57.028 1.00 93.31 305 TYR A O 1
ATOM 2429 N N . TYR A 1 306 ? 22.253 -1.983 -55.140 1.00 94.62 306 TYR A N 1
ATOM 2430 C CA . TYR A 1 306 ? 23.139 -3.044 -54.662 1.00 94.62 306 TYR A CA 1
ATOM 2431 C C . TYR A 1 306 ? 23.032 -4.317 -55.503 1.00 94.62 306 TYR A C 1
ATOM 2433 O O . TYR A 1 306 ? 24.062 -4.871 -55.879 1.00 94.62 306 TYR A O 1
ATOM 2441 N N . ARG A 1 307 ? 21.820 -4.734 -55.898 1.00 94.44 307 ARG A N 1
ATOM 2442 C CA . ARG A 1 307 ? 21.638 -5.871 -56.821 1.00 94.44 307 ARG A CA 1
ATOM 2443 C C . ARG A 1 307 ? 22.334 -5.636 -58.168 1.00 94.44 307 ARG A C 1
ATOM 2445 O O . ARG A 1 307 ? 22.993 -6.534 -58.681 1.00 94.44 307 ARG A O 1
ATOM 2452 N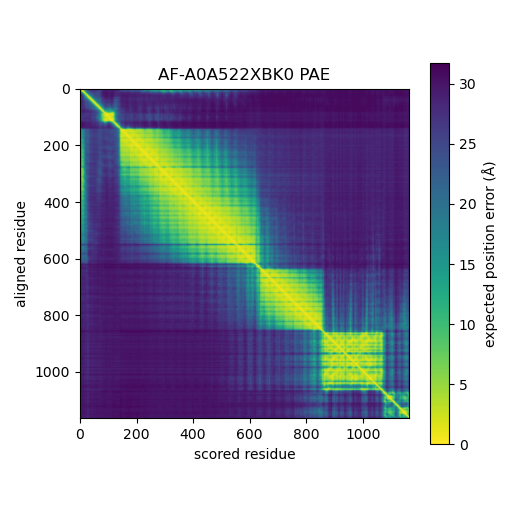 N . GLU A 1 308 ? 22.245 -4.426 -58.722 1.00 92.19 308 GLU A N 1
ATOM 2453 C CA . GLU A 1 308 ? 22.930 -4.052 -59.973 1.00 92.19 308 GLU A CA 1
ATOM 2454 C C . GLU A 1 308 ? 24.459 -3.980 -59.838 1.00 92.19 308 GLU A C 1
ATOM 2456 O O . GLU A 1 308 ? 25.173 -4.232 -60.815 1.00 92.19 308 GLU A O 1
ATOM 2461 N N . ALA A 1 309 ? 24.965 -3.633 -58.649 1.00 93.44 309 ALA A N 1
ATOM 2462 C CA . ALA A 1 309 ? 26.391 -3.675 -58.341 1.00 93.44 309 ALA A CA 1
ATOM 2463 C C . ALA A 1 309 ? 26.896 -5.126 -58.303 1.00 93.44 309 ALA A C 1
ATOM 2465 O O . ALA A 1 309 ? 27.863 -5.448 -58.991 1.00 93.44 309 ALA A O 1
ATOM 2466 N N . ILE A 1 310 ? 26.180 -6.004 -57.593 1.00 93.12 310 ILE A N 1
ATOM 2467 C CA . ILE A 1 310 ? 26.479 -7.440 -57.479 1.00 93.12 310 ILE A CA 1
ATOM 2468 C C . ILE A 1 310 ? 26.414 -8.138 -58.844 1.00 93.12 310 ILE A C 1
ATOM 2470 O O . ILE A 1 310 ? 27.284 -8.933 -59.178 1.00 93.12 310 ILE A O 1
ATOM 2474 N N . ALA A 1 311 ? 25.421 -7.808 -59.677 1.00 92.25 311 ALA A N 1
ATOM 2475 C CA . ALA A 1 311 ? 25.285 -8.389 -61.015 1.00 92.25 311 ALA A CA 1
ATOM 2476 C C . ALA A 1 311 ? 26.467 -8.059 -61.950 1.00 92.25 311 ALA A C 1
ATOM 2478 O O . ALA A 1 311 ? 26.694 -8.765 -62.933 1.00 92.25 311 ALA A O 1
ATOM 2479 N N . ARG A 1 312 ? 27.201 -6.972 -61.675 1.00 90.94 312 ARG A N 1
ATOM 2480 C CA . ARG A 1 312 ? 28.389 -6.553 -62.439 1.00 90.94 312 ARG A CA 1
ATOM 2481 C C . ARG A 1 312 ? 29.686 -7.079 -61.843 1.00 90.94 312 ARG A C 1
ATOM 2483 O O . ARG A 1 312 ? 30.612 -7.362 -62.598 1.00 90.94 312 ARG A O 1
ATOM 2490 N N . ASP A 1 313 ? 29.751 -7.163 -60.522 1.00 91.38 313 ASP A N 1
ATOM 2491 C CA . ASP A 1 313 ? 30.881 -7.711 -59.788 1.00 91.38 313 ASP A CA 1
ATOM 2492 C C . ASP A 1 313 ? 30.379 -8.555 -58.612 1.00 91.38 313 ASP A C 1
ATOM 2494 O O . ASP A 1 313 ? 30.036 -8.045 -57.545 1.00 91.38 313 ASP A O 1
ATOM 2498 N N . GLU A 1 314 ? 30.350 -9.869 -58.823 1.00 88.94 314 GLU A N 1
ATOM 2499 C CA . GLU A 1 314 ? 29.909 -10.838 -57.819 1.00 88.94 314 GLU A CA 1
ATOM 2500 C C . GLU A 1 314 ? 30.861 -10.896 -56.613 1.00 88.94 314 GLU A C 1
ATOM 2502 O O . GLU A 1 314 ? 30.447 -11.293 -55.526 1.00 88.94 314 GLU A O 1
ATOM 2507 N N . GLN A 1 315 ? 32.120 -10.470 -56.776 1.00 88.25 315 GLN A N 1
ATOM 2508 C CA . GLN A 1 315 ? 33.136 -10.475 -55.718 1.00 88.25 315 GLN A CA 1
ATOM 2509 C C . GLN A 1 315 ? 33.061 -9.230 -54.821 1.00 88.25 315 GLN A C 1
ATOM 2511 O O . GLN A 1 315 ? 33.819 -9.116 -53.857 1.00 88.25 315 GLN A O 1
ATOM 2516 N N . LEU A 1 316 ? 32.156 -8.286 -55.106 1.00 90.00 316 LEU A N 1
ATOM 2517 C CA . LEU A 1 316 ? 31.977 -7.075 -54.308 1.00 90.00 316 LEU A CA 1
ATOM 2518 C C . LEU A 1 316 ? 31.197 -7.377 -53.016 1.00 90.00 316 LEU A C 1
ATOM 2520 O O . LEU A 1 316 ? 30.020 -7.036 -52.874 1.00 90.00 316 LEU A O 1
ATOM 2524 N N . THR A 1 317 ? 31.860 -8.012 -52.050 1.00 88.94 317 THR A N 1
ATOM 2525 C CA . THR A 1 317 ? 31.278 -8.462 -50.771 1.00 88.94 317 THR A CA 1
ATOM 2526 C C . THR A 1 317 ? 30.669 -7.330 -49.933 1.00 88.94 317 THR A C 1
ATOM 2528 O O . THR A 1 317 ? 29.706 -7.558 -49.200 1.00 88.94 317 THR A O 1
ATOM 2531 N N . ASP A 1 318 ? 31.143 -6.090 -50.089 1.00 89.12 318 ASP A N 1
ATOM 2532 C CA . ASP A 1 318 ? 30.541 -4.894 -49.480 1.00 89.12 318 ASP A CA 1
ATOM 2533 C C . ASP A 1 318 ? 29.108 -4.635 -49.984 1.00 89.12 318 ASP A C 1
ATOM 2535 O O . ASP A 1 318 ? 28.230 -4.264 -49.202 1.00 89.12 318 ASP A O 1
ATOM 2539 N N . ALA A 1 319 ? 28.848 -4.856 -51.278 1.00 90.19 319 ALA A N 1
ATOM 2540 C CA . ALA A 1 319 ? 27.519 -4.688 -51.864 1.00 90.19 319 ALA A CA 1
ATOM 2541 C C . ALA A 1 319 ? 26.561 -5.791 -51.403 1.00 90.19 319 ALA A C 1
ATOM 2543 O O . ALA A 1 319 ? 25.412 -5.494 -51.079 1.00 90.19 319 ALA A O 1
ATOM 2544 N N . TRP A 1 320 ? 27.046 -7.034 -51.300 1.00 93.06 320 TRP A N 1
ATOM 2545 C CA . TRP A 1 320 ? 26.295 -8.135 -50.692 1.00 93.06 320 TRP A CA 1
ATOM 2546 C C . TRP A 1 320 ? 25.942 -7.844 -49.233 1.00 93.06 320 TRP A C 1
ATOM 2548 O O . TRP A 1 320 ? 24.800 -8.044 -48.828 1.00 93.06 320 TRP A O 1
ATOM 2558 N N . HIS A 1 321 ? 26.895 -7.334 -48.446 1.00 93.00 321 HIS A N 1
ATOM 2559 C CA . HIS A 1 321 ? 26.662 -6.989 -47.045 1.00 93.00 321 HIS A CA 1
ATOM 2560 C C . HIS A 1 321 ? 25.599 -5.897 -46.893 1.00 93.00 321 HIS A C 1
ATOM 2562 O O . HIS A 1 321 ? 24.650 -6.075 -46.134 1.00 93.00 321 HIS A O 1
ATOM 2568 N N . ASN A 1 322 ? 25.715 -4.797 -47.644 1.00 92.19 322 ASN A N 1
ATOM 2569 C CA . ASN A 1 322 ? 24.743 -3.709 -47.560 1.00 92.19 322 ASN A CA 1
ATOM 2570 C C . ASN A 1 322 ? 23.367 -4.130 -48.094 1.00 92.19 322 ASN A C 1
ATOM 2572 O O . ASN A 1 322 ? 22.355 -3.722 -47.532 1.00 92.19 322 ASN A O 1
ATOM 2576 N N . LEU A 1 323 ? 23.308 -4.984 -49.124 1.00 93.81 323 LEU A N 1
ATOM 2577 C CA . LEU A 1 323 ? 22.054 -5.595 -49.565 1.00 93.81 323 LEU A CA 1
ATOM 2578 C C . LEU A 1 323 ? 21.418 -6.427 -48.444 1.00 93.81 323 LEU A C 1
ATOM 2580 O O . LEU A 1 323 ? 20.222 -6.295 -48.202 1.00 93.81 323 LEU A O 1
ATOM 2584 N N . ALA A 1 324 ? 22.205 -7.248 -47.745 1.00 93.62 324 ALA A N 1
ATOM 2585 C CA . ALA A 1 324 ? 21.721 -8.068 -46.640 1.00 93.62 324 ALA A CA 1
ATOM 2586 C C . ALA A 1 324 ? 21.165 -7.218 -45.484 1.00 93.62 324 ALA A C 1
ATOM 2588 O O . ALA A 1 324 ? 20.094 -7.533 -44.970 1.00 93.62 324 ALA A O 1
ATOM 2589 N N . GLU A 1 325 ? 21.820 -6.108 -45.123 1.00 91.75 325 GLU A N 1
ATOM 2590 C CA . GLU A 1 325 ? 21.299 -5.190 -44.099 1.00 91.75 325 GLU A CA 1
ATOM 2591 C C . GLU A 1 325 ? 20.007 -4.479 -44.562 1.00 91.75 325 GLU A C 1
ATOM 2593 O O . GLU A 1 325 ? 19.069 -4.349 -43.778 1.00 91.75 325 GLU A O 1
ATOM 2598 N N . VAL A 1 326 ? 19.896 -4.078 -45.839 1.00 91.94 326 VAL A N 1
ATOM 2599 C CA . VAL A 1 326 ? 18.645 -3.508 -46.390 1.00 91.94 326 VAL A CA 1
ATOM 2600 C C . VAL A 1 326 ? 17.505 -4.533 -46.373 1.00 91.94 326 VAL A C 1
ATOM 2602 O O . VAL A 1 326 ? 16.379 -4.202 -46.005 1.00 91.94 326 VAL A O 1
ATOM 2605 N N . LEU A 1 327 ? 17.786 -5.791 -46.722 1.00 92.06 327 LEU A N 1
ATOM 2606 C CA . LEU A 1 327 ? 16.805 -6.878 -46.651 1.00 92.06 327 LEU A CA 1
ATOM 2607 C C . LEU A 1 327 ? 16.379 -7.161 -45.206 1.00 92.06 327 LEU A C 1
ATOM 2609 O O . LEU A 1 327 ? 15.189 -7.341 -44.949 1.00 92.06 327 LEU A O 1
ATOM 2613 N N . ALA A 1 328 ? 17.326 -7.154 -44.265 1.00 88.50 328 ALA A N 1
ATOM 2614 C CA . ALA A 1 328 ? 17.050 -7.297 -42.839 1.00 88.50 328 ALA A CA 1
ATOM 2615 C C . ALA A 1 328 ? 16.165 -6.152 -42.313 1.00 88.50 328 ALA A C 1
ATOM 2617 O O . ALA A 1 328 ? 15.228 -6.400 -41.561 1.00 88.50 328 ALA A O 1
ATOM 2618 N N . HIS A 1 329 ? 16.385 -4.915 -42.766 1.00 87.69 329 HIS A N 1
ATOM 2619 C CA . HIS A 1 329 ? 15.521 -3.777 -42.435 1.00 87.69 329 HIS A CA 1
ATOM 2620 C C . HIS A 1 329 ? 14.091 -3.927 -42.964 1.00 87.69 329 HIS A C 1
ATOM 2622 O O . HIS A 1 329 ? 13.136 -3.580 -42.276 1.00 87.69 329 HIS A O 1
ATOM 2628 N N . HIS A 1 330 ? 13.918 -4.504 -44.155 1.00 89.81 330 HIS A N 1
ATOM 2629 C CA . HIS A 1 330 ? 12.600 -4.877 -44.680 1.00 89.81 330 HIS A CA 1
ATOM 2630 C C . HIS A 1 330 ? 12.016 -6.146 -44.031 1.00 89.81 330 HIS A C 1
ATOM 2632 O O . HIS A 1 330 ? 11.020 -6.670 -44.524 1.00 89.81 330 HIS A O 1
ATOM 2638 N N . GLN A 1 331 ? 12.629 -6.660 -42.956 1.00 90.38 331 GLN A N 1
ATOM 2639 C CA . GLN A 1 331 ? 12.249 -7.903 -42.276 1.00 90.38 331 GLN A CA 1
ATOM 2640 C C . GLN A 1 331 ? 12.254 -9.137 -43.196 1.00 90.38 331 GLN A C 1
ATOM 2642 O O . GLN A 1 331 ? 11.652 -10.167 -42.895 1.00 90.38 331 GLN A O 1
ATOM 2647 N N . ASN A 1 332 ? 12.965 -9.075 -44.325 1.00 92.81 332 ASN A N 1
ATOM 2648 C CA . ASN A 1 332 ? 13.152 -10.210 -45.221 1.00 92.81 332 ASN A CA 1
ATOM 2649 C C . ASN A 1 332 ? 14.346 -11.050 -44.749 1.00 92.81 332 ASN A C 1
ATOM 2651 O O . ASN A 1 332 ? 15.395 -11.138 -45.396 1.00 92.81 332 ASN A O 1
ATOM 2655 N N . TRP A 1 333 ? 14.176 -11.644 -43.569 1.00 92.50 333 TRP A N 1
ATOM 2656 C CA . TRP A 1 333 ? 15.231 -12.323 -42.826 1.00 92.50 333 TRP A CA 1
ATOM 2657 C C . TRP A 1 333 ? 15.814 -13.529 -43.568 1.00 92.50 333 TRP A C 1
ATOM 2659 O O . TRP A 1 333 ? 17.023 -13.743 -43.535 1.00 92.50 333 TRP A O 1
ATOM 2669 N N . LEU A 1 334 ? 14.979 -14.289 -44.286 1.00 94.88 334 LEU A N 1
ATOM 2670 C CA . LEU A 1 334 ? 15.421 -15.450 -45.066 1.00 94.88 334 LEU A CA 1
ATOM 2671 C C . LEU A 1 334 ? 16.341 -15.042 -46.221 1.00 94.88 334 LEU A C 1
ATOM 2673 O O . LEU A 1 334 ? 17.410 -15.622 -46.384 1.00 94.88 334 LEU A O 1
ATOM 2677 N N . SER A 1 335 ? 15.980 -13.999 -46.975 1.00 93.19 335 SER A N 1
ATOM 2678 C CA . SER A 1 335 ? 16.839 -13.517 -48.064 1.00 93.19 335 SER A CA 1
ATOM 2679 C C . SER A 1 335 ? 18.136 -12.923 -47.512 1.00 93.19 335 SER A C 1
ATOM 2681 O O . SER A 1 335 ? 19.208 -13.159 -48.062 1.00 93.19 335 SER A O 1
ATOM 2683 N N . ALA A 1 336 ? 18.069 -12.190 -46.393 1.00 94.38 336 ALA A N 1
ATOM 2684 C CA . ALA A 1 336 ? 19.262 -11.671 -45.726 1.00 94.38 336 ALA A CA 1
ATOM 2685 C C . ALA A 1 336 ? 20.202 -12.805 -45.275 1.00 94.38 336 ALA A C 1
ATOM 2687 O O . ALA A 1 336 ? 21.410 -12.723 -45.504 1.00 94.38 336 ALA A O 1
ATOM 2688 N N . ARG A 1 337 ? 19.653 -13.887 -44.701 1.00 94.81 337 ARG A N 1
ATOM 2689 C CA . ARG A 1 337 ? 20.393 -15.098 -44.311 1.00 94.81 337 ARG A CA 1
ATOM 2690 C C . ARG A 1 337 ? 21.170 -15.673 -45.495 1.00 94.81 337 ARG A C 1
ATOM 2692 O O . ARG A 1 337 ? 22.373 -15.881 -45.369 1.00 94.81 337 ARG A O 1
ATOM 2699 N N . GLU A 1 338 ? 20.515 -15.865 -46.639 1.00 93.88 338 GLU A N 1
ATOM 2700 C CA . GLU A 1 338 ? 21.156 -16.383 -47.855 1.00 93.88 338 GLU A CA 1
ATOM 2701 C C . GLU A 1 338 ? 22.319 -15.490 -48.313 1.00 93.88 338 GLU A C 1
ATOM 2703 O O . GLU A 1 338 ? 23.401 -15.993 -48.617 1.00 93.88 338 GLU A O 1
ATOM 2708 N N . MET A 1 339 ? 22.137 -14.163 -48.315 1.00 93.56 339 MET A N 1
ATOM 2709 C CA . MET A 1 339 ? 23.208 -13.230 -48.689 1.00 93.56 339 MET A CA 1
ATOM 2710 C C . MET A 1 339 ? 24.410 -13.348 -47.740 1.00 93.56 339 MET A C 1
ATOM 2712 O O . MET A 1 339 ? 25.552 -13.387 -48.196 1.00 93.56 339 MET A O 1
ATOM 2716 N N . TYR A 1 340 ? 24.183 -13.444 -46.427 1.00 94.81 340 TYR A N 1
ATOM 2717 C CA . TYR A 1 340 ? 25.269 -13.620 -45.459 1.00 94.81 340 TYR A CA 1
ATOM 2718 C C . TYR A 1 340 ? 25.962 -14.980 -45.570 1.00 94.81 340 TYR A C 1
ATOM 2720 O O . TYR A 1 340 ? 27.186 -15.034 -45.445 1.00 94.81 340 TYR A O 1
ATOM 2728 N N . GLU A 1 341 ? 25.225 -16.062 -45.832 1.00 93.56 341 GLU A N 1
ATOM 2729 C CA . GLU A 1 341 ? 25.812 -17.383 -46.081 1.00 93.56 341 GLU A CA 1
ATOM 2730 C C . GLU A 1 341 ? 26.754 -17.339 -47.296 1.00 93.56 341 GLU A C 1
ATOM 2732 O O . GLU A 1 341 ? 27.865 -17.866 -47.219 1.00 93.56 341 GLU A O 1
ATOM 2737 N N . GLN A 1 342 ? 26.376 -16.641 -48.376 1.00 90.56 342 GLN A N 1
ATOM 2738 C CA . GLN A 1 342 ? 27.245 -16.431 -49.544 1.00 90.56 342 GLN A CA 1
ATOM 2739 C C . GLN A 1 342 ? 28.508 -15.633 -49.192 1.00 90.56 342 GLN A C 1
ATOM 2741 O O . GLN A 1 342 ? 29.619 -16.041 -49.538 1.00 90.56 342 GLN A O 1
ATOM 2746 N N . ILE A 1 343 ? 28.367 -14.532 -48.444 1.00 93.12 343 ILE A N 1
ATOM 2747 C CA . ILE A 1 343 ? 29.516 -13.721 -48.012 1.00 93.12 343 ILE A CA 1
ATOM 2748 C C . ILE A 1 343 ? 30.478 -14.555 -47.160 1.00 93.12 343 ILE A C 1
ATOM 2750 O O . ILE A 1 343 ? 31.687 -14.501 -47.369 1.00 93.12 343 ILE A O 1
ATOM 2754 N N . LEU A 1 344 ? 29.966 -15.338 -46.207 1.00 91.88 344 LEU A N 1
ATOM 2755 C CA . LEU A 1 344 ? 30.791 -16.121 -45.282 1.00 91.88 344 LEU A CA 1
ATOM 2756 C C . LEU A 1 344 ? 31.399 -17.378 -45.919 1.00 91.88 344 LEU A C 1
ATOM 2758 O O . LEU A 1 344 ? 32.388 -17.891 -45.394 1.00 91.88 344 LEU A O 1
ATOM 2762 N N . GLN A 1 345 ? 30.869 -17.855 -47.050 1.00 89.88 345 GLN A N 1
ATOM 2763 C CA . GLN A 1 345 ? 31.548 -18.856 -47.880 1.00 89.88 345 GLN A CA 1
ATOM 2764 C C . GLN A 1 345 ? 32.797 -18.274 -48.559 1.00 89.88 345 GLN A C 1
ATOM 2766 O O . GLN A 1 345 ? 33.824 -18.951 -48.621 1.00 89.88 345 GLN A O 1
ATOM 2771 N N . GLN A 1 346 ? 32.726 -17.028 -49.041 1.00 87.94 346 GLN A N 1
ATOM 2772 C CA . GLN A 1 346 ? 33.839 -16.351 -49.719 1.00 87.94 346 GLN A CA 1
ATOM 2773 C C . GLN A 1 346 ? 34.875 -15.797 -48.730 1.00 87.94 346 GLN A C 1
ATOM 2775 O O . GLN A 1 346 ? 36.077 -16.016 -48.883 1.00 87.94 346 GLN A O 1
ATOM 2780 N N . GLU A 1 347 ? 34.411 -15.117 -47.681 1.00 90.69 347 GLU A N 1
ATOM 2781 C CA . GLU A 1 347 ? 35.232 -14.478 -46.653 1.00 90.69 347 GLU A CA 1
ATOM 2782 C C . GLU A 1 347 ? 34.845 -14.975 -45.244 1.00 90.69 347 GLU A C 1
ATOM 2784 O O . GLU A 1 347 ? 34.205 -14.253 -44.470 1.00 90.69 347 GLU A O 1
ATOM 2789 N N . PRO A 1 348 ? 35.272 -16.189 -44.836 1.00 88.06 348 PRO A N 1
ATOM 2790 C CA . PRO A 1 348 ? 34.848 -16.770 -43.563 1.00 88.06 348 PRO A CA 1
ATOM 2791 C C . PRO A 1 348 ? 35.211 -15.928 -42.339 1.00 88.06 348 PRO A C 1
ATOM 2793 O O . PRO A 1 348 ? 34.504 -15.978 -41.340 1.00 88.06 348 PRO A O 1
ATOM 2796 N N . GLN A 1 349 ? 36.304 -15.163 -42.380 1.00 85.81 349 GLN A N 1
ATOM 2797 C CA . GLN A 1 349 ? 36.800 -14.379 -41.238 1.00 85.81 349 GLN A CA 1
ATOM 2798 C C . GLN A 1 349 ? 36.212 -12.960 -41.155 1.00 85.81 349 GLN A C 1
ATOM 2800 O O . GLN A 1 349 ? 36.620 -12.171 -40.303 1.00 85.81 349 GLN A O 1
ATOM 2805 N N . ARG A 1 350 ? 35.258 -12.607 -42.024 1.00 88.50 350 ARG A N 1
ATOM 2806 C CA . ARG A 1 350 ? 34.698 -11.257 -42.083 1.00 88.50 350 ARG A CA 1
ATOM 2807 C C . ARG A 1 350 ? 33.773 -10.974 -40.895 1.00 88.50 350 ARG A C 1
ATOM 2809 O O . ARG A 1 350 ? 32.591 -11.313 -40.904 1.00 88.50 350 ARG A O 1
ATOM 2816 N N . VAL A 1 351 ? 34.317 -10.301 -39.881 1.00 87.06 351 VAL A N 1
ATOM 2817 C CA . VAL A 1 351 ? 33.651 -10.021 -38.593 1.00 87.06 351 VAL A CA 1
ATOM 2818 C C . VAL A 1 351 ? 32.309 -9.300 -38.759 1.00 87.06 351 VAL A C 1
ATOM 2820 O O . VAL A 1 351 ? 31.319 -9.729 -38.176 1.00 87.06 351 VAL A O 1
ATOM 2823 N N . ILE A 1 352 ? 32.251 -8.237 -39.573 1.00 86.69 352 ILE A N 1
ATOM 2824 C CA . ILE A 1 352 ? 31.039 -7.411 -39.744 1.00 86.69 352 ILE A CA 1
ATOM 2825 C C . ILE A 1 352 ? 29.887 -8.243 -40.326 1.00 86.69 352 ILE A C 1
ATOM 2827 O O . ILE A 1 352 ? 28.773 -8.221 -39.808 1.00 86.69 352 ILE A O 1
ATOM 2831 N N . SER A 1 353 ? 30.165 -9.037 -41.361 1.00 89.75 353 SER A N 1
ATOM 2832 C CA . SER A 1 353 ? 29.152 -9.880 -42.000 1.00 89.75 353 SER A CA 1
ATOM 2833 C C . SER A 1 353 ? 28.753 -11.065 -41.128 1.00 89.75 353 SER A C 1
ATOM 2835 O O . SER A 1 353 ? 27.579 -11.413 -41.104 1.00 89.75 353 SER A O 1
ATOM 2837 N N . ARG A 1 354 ? 29.675 -11.640 -40.345 1.00 92.62 354 ARG A N 1
ATOM 2838 C CA . ARG A 1 354 ? 29.327 -12.682 -39.367 1.00 92.62 354 ARG A CA 1
ATOM 2839 C C . ARG A 1 354 ? 28.458 -12.137 -38.231 1.00 92.62 354 ARG A C 1
ATOM 2841 O O . ARG A 1 354 ? 27.541 -12.822 -37.794 1.00 92.62 354 ARG A O 1
ATOM 2848 N N . LEU A 1 355 ? 28.699 -10.903 -37.784 1.00 90.44 355 LEU A N 1
ATOM 2849 C CA . LEU A 1 355 ? 27.847 -10.229 -36.801 1.00 90.44 355 LEU A CA 1
ATOM 2850 C C . LEU A 1 355 ? 26.444 -9.951 -37.361 1.00 90.44 355 LEU A C 1
ATOM 2852 O O . LEU A 1 355 ? 25.458 -10.228 -36.682 1.00 90.44 355 LEU A O 1
ATOM 2856 N N . GLY A 1 356 ? 26.348 -9.446 -38.595 1.00 89.25 356 GLY A N 1
ATOM 2857 C CA . GLY A 1 356 ? 25.068 -9.285 -39.296 1.00 89.25 356 GLY A CA 1
ATOM 2858 C C . GLY A 1 356 ? 24.322 -10.614 -39.447 1.00 89.25 356 GLY A C 1
ATOM 2859 O O . GLY A 1 356 ? 23.142 -10.700 -39.120 1.00 89.25 356 GLY A O 1
ATOM 2860 N N . TYR A 1 357 ? 25.037 -11.677 -39.820 1.00 94.12 357 TYR A N 1
ATOM 2861 C CA . TYR A 1 357 ? 24.484 -13.024 -39.934 1.00 94.12 357 TYR A CA 1
ATOM 2862 C C . TYR A 1 357 ? 23.923 -13.545 -38.609 1.00 94.12 357 TYR A C 1
ATOM 2864 O O . TYR A 1 357 ? 22.771 -13.965 -38.557 1.00 94.12 357 TYR A O 1
ATOM 2872 N N . ALA A 1 358 ? 24.697 -13.454 -37.523 1.00 92.69 358 ALA A N 1
ATOM 2873 C CA . ALA A 1 358 ? 24.258 -13.879 -36.196 1.00 92.69 358 ALA A CA 1
ATOM 2874 C C . ALA A 1 358 ? 22.995 -13.123 -35.740 1.00 92.69 358 ALA A C 1
ATOM 2876 O O . ALA A 1 358 ? 22.071 -13.745 -35.224 1.00 92.69 358 ALA A O 1
ATOM 2877 N N . ARG A 1 359 ? 22.907 -11.809 -36.005 1.00 92.25 359 ARG A N 1
ATOM 2878 C CA . ARG A 1 359 ? 21.704 -10.994 -35.734 1.00 92.25 359 ARG A CA 1
ATOM 2879 C C . ARG A 1 359 ? 20.486 -11.471 -36.529 1.00 92.25 359 ARG A C 1
ATOM 2881 O O . ARG A 1 359 ? 19.395 -11.550 -35.971 1.00 92.25 359 ARG A O 1
ATOM 2888 N N . VAL A 1 360 ? 20.661 -11.780 -37.816 1.00 93.38 360 VAL A N 1
ATOM 2889 C CA . VAL A 1 360 ? 19.580 -12.309 -38.664 1.00 93.38 360 VAL A CA 1
ATOM 2890 C C . VAL A 1 360 ? 19.122 -13.682 -38.177 1.00 93.38 360 VAL A C 1
ATOM 2892 O O . VAL A 1 360 ? 17.920 -13.920 -38.115 1.00 93.38 360 VAL A O 1
ATOM 2895 N N . LEU A 1 361 ? 20.044 -14.562 -37.772 1.00 93.06 361 LEU A N 1
ATOM 2896 C CA . LEU A 1 361 ? 19.697 -15.860 -37.185 1.00 93.06 361 LEU A CA 1
ATOM 2897 C C . LEU A 1 361 ? 18.906 -15.704 -35.878 1.00 93.06 361 LEU A C 1
ATOM 2899 O O . LEU A 1 361 ? 17.921 -16.411 -35.697 1.00 93.06 361 LEU A O 1
ATOM 2903 N N . THR A 1 362 ? 19.267 -14.741 -35.018 1.00 89.75 362 THR A N 1
ATOM 2904 C CA . THR A 1 362 ? 18.484 -14.404 -33.815 1.00 89.75 362 THR A CA 1
ATOM 2905 C C . THR A 1 362 ? 17.052 -13.993 -34.173 1.00 89.75 362 THR A C 1
ATOM 2907 O O . THR A 1 362 ? 16.112 -14.503 -33.575 1.00 89.75 362 THR A O 1
ATOM 2910 N N . LYS A 1 363 ? 16.858 -13.114 -35.169 1.00 90.50 363 LYS A N 1
ATOM 2911 C CA . LYS A 1 363 ? 15.513 -12.678 -35.604 1.00 90.50 363 LYS A CA 1
ATOM 2912 C C . LYS A 1 363 ? 14.723 -13.775 -36.340 1.00 90.50 363 LYS A C 1
ATOM 2914 O O . LYS A 1 363 ? 13.503 -13.698 -36.393 1.00 90.50 363 LYS A O 1
ATOM 2919 N N . LEU A 1 364 ? 15.397 -14.793 -36.879 1.00 91.56 364 LEU A N 1
ATOM 2920 C CA . LEU A 1 364 ? 14.784 -16.019 -37.411 1.00 91.56 364 LEU A CA 1
ATOM 2921 C C . LEU A 1 364 ? 14.486 -17.072 -36.332 1.00 91.56 364 LEU A C 1
ATOM 2923 O O . LEU A 1 364 ? 14.023 -18.156 -36.683 1.00 91.56 364 LEU A O 1
ATOM 2927 N N . GLU A 1 365 ? 14.797 -16.793 -35.062 1.00 90.88 365 GLU A N 1
ATOM 2928 C CA . GLU A 1 365 ? 14.709 -17.750 -33.949 1.00 90.88 365 GLU A CA 1
ATOM 2929 C C . GLU A 1 365 ? 15.569 -19.019 -34.154 1.00 90.88 365 GLU A C 1
ATOM 2931 O O . GLU A 1 365 ? 15.372 -20.046 -33.503 1.00 90.88 365 GLU A O 1
ATOM 2936 N N . ASP A 1 366 ? 16.584 -18.961 -35.028 1.00 92.31 366 ASP A N 1
ATOM 2937 C CA . ASP A 1 366 ? 17.607 -20.004 -35.169 1.00 92.31 366 ASP A CA 1
ATOM 2938 C C . ASP A 1 366 ? 18.664 -19.817 -34.071 1.00 92.31 366 ASP A C 1
ATOM 2940 O O . ASP A 1 366 ? 19.804 -19.400 -34.305 1.00 92.31 366 ASP A O 1
ATOM 2944 N N . TRP A 1 367 ? 18.246 -20.077 -32.831 1.00 87.31 367 TRP A N 1
ATOM 2945 C CA . TRP A 1 367 ? 19.032 -19.822 -31.622 1.00 87.31 367 TRP A CA 1
ATOM 2946 C C . TRP A 1 367 ? 20.358 -20.580 -31.617 1.00 87.31 367 TRP A C 1
ATOM 2948 O O . TRP A 1 367 ? 21.399 -20.020 -31.276 1.00 87.31 367 TRP A O 1
ATOM 2958 N N . GLN A 1 368 ? 20.343 -21.842 -32.053 1.00 89.88 368 GLN A N 1
ATOM 2959 C CA . GLN A 1 368 ? 21.543 -22.677 -32.115 1.00 89.88 368 GLN A CA 1
ATOM 2960 C C . GLN A 1 368 ? 22.544 -22.136 -33.140 1.00 89.88 368 GLN A C 1
ATOM 2962 O O . GLN A 1 368 ? 23.739 -22.044 -32.842 1.00 89.88 368 GLN A O 1
ATOM 2967 N N . GLY A 1 369 ? 22.067 -21.738 -34.325 1.00 91.62 369 GLY A N 1
ATOM 2968 C CA . GLY A 1 369 ? 22.895 -21.102 -35.343 1.00 91.62 369 GLY A CA 1
ATOM 2969 C C . GLY A 1 369 ? 23.474 -19.772 -34.858 1.00 91.62 369 GLY A C 1
ATOM 2970 O O . GLY A 1 369 ? 24.687 -19.562 -34.938 1.00 91.62 369 GLY A O 1
ATOM 2971 N N . ALA A 1 370 ? 22.632 -18.903 -34.291 1.00 91.69 370 ALA A N 1
ATOM 2972 C CA . ALA A 1 370 ? 23.040 -17.601 -33.772 1.00 91.69 370 ALA A CA 1
ATOM 2973 C C . ALA A 1 370 ? 24.119 -17.736 -32.686 1.00 91.69 370 ALA A C 1
ATOM 2975 O O . ALA A 1 370 ? 25.174 -17.108 -32.779 1.00 91.69 370 ALA A O 1
ATOM 2976 N N . MET A 1 371 ? 23.906 -18.609 -31.695 1.00 88.69 371 MET A N 1
ATOM 2977 C CA . MET A 1 371 ? 24.877 -18.875 -30.629 1.00 88.69 371 MET A CA 1
ATOM 2978 C C . MET A 1 371 ? 26.206 -19.406 -31.175 1.00 88.69 371 MET A C 1
ATOM 2980 O O . MET A 1 371 ? 27.265 -18.971 -30.725 1.00 88.69 371 MET A O 1
ATOM 2984 N N . ALA A 1 372 ? 26.183 -20.301 -32.168 1.00 90.75 372 ALA A N 1
ATOM 2985 C CA . ALA A 1 372 ? 27.404 -20.828 -32.775 1.00 90.75 372 ALA A CA 1
ATOM 2986 C C . ALA A 1 372 ? 28.216 -19.742 -33.504 1.00 90.75 372 ALA A C 1
ATOM 2988 O O . ALA A 1 372 ? 29.451 -19.756 -33.461 1.00 90.75 372 ALA A O 1
ATOM 2989 N N . GLU A 1 373 ? 27.546 -18.804 -34.178 1.00 92.81 373 GLU A N 1
ATOM 2990 C CA . GLU A 1 373 ? 28.201 -17.670 -34.839 1.00 92.81 373 GLU A CA 1
ATOM 2991 C C . GLU A 1 373 ? 28.718 -16.639 -33.831 1.00 92.81 373 GLU A C 1
ATOM 2993 O O . GLU A 1 373 ? 29.858 -16.182 -33.955 1.00 92.81 373 GLU A O 1
ATOM 2998 N N . TYR A 1 374 ? 27.939 -16.319 -32.794 1.00 91.69 374 TYR A N 1
ATOM 2999 C CA . TYR A 1 374 ? 28.371 -15.432 -31.716 1.00 91.69 374 TYR A CA 1
ATOM 3000 C C . TYR A 1 374 ? 29.542 -16.003 -30.914 1.00 91.69 374 TYR A C 1
ATOM 3002 O O . TYR A 1 374 ? 30.490 -15.276 -30.621 1.00 91.69 374 TYR A O 1
ATOM 3010 N N . HIS A 1 375 ? 29.542 -17.304 -30.619 1.00 89.31 375 HIS A N 1
ATOM 3011 C CA . HIS A 1 375 ? 30.667 -17.968 -29.967 1.00 89.31 375 HIS A CA 1
ATOM 3012 C C . HIS A 1 375 ? 31.939 -17.846 -30.814 1.00 89.31 375 HIS A C 1
ATOM 3014 O O . HIS A 1 375 ? 32.984 -17.427 -30.317 1.00 89.31 375 HIS A O 1
ATOM 3020 N N . ARG A 1 376 ? 31.838 -18.126 -32.121 1.00 90.00 376 ARG A N 1
ATOM 3021 C CA . ARG A 1 376 ? 32.950 -17.951 -33.064 1.00 90.00 376 ARG A CA 1
ATOM 3022 C C . ARG A 1 376 ? 33.431 -16.503 -33.132 1.00 90.00 376 ARG A C 1
ATOM 3024 O O . ARG A 1 376 ? 34.636 -16.268 -33.167 1.00 90.00 376 ARG A O 1
ATOM 3031 N N . LEU A 1 377 ? 32.520 -15.529 -33.152 1.00 89.75 377 LEU A N 1
ATOM 3032 C CA . LEU A 1 377 ? 32.869 -14.106 -33.087 1.00 89.75 377 LEU A CA 1
ATOM 3033 C C . LEU A 1 377 ? 33.636 -13.790 -31.809 1.00 89.75 377 LEU A C 1
ATOM 3035 O O . LEU A 1 377 ? 34.672 -13.135 -31.866 1.00 89.75 377 LEU A O 1
ATOM 3039 N N . ALA A 1 378 ? 33.172 -14.316 -30.683 1.00 86.31 378 ALA A N 1
ATOM 3040 C CA . ALA A 1 378 ? 33.762 -14.051 -29.392 1.00 86.31 378 ALA A CA 1
ATOM 3041 C C . ALA A 1 378 ? 35.155 -14.680 -29.204 1.00 86.31 378 ALA A C 1
ATOM 3043 O O . ALA A 1 378 ? 35.927 -14.188 -28.384 1.00 86.31 378 ALA A O 1
ATOM 3044 N N . GLU A 1 379 ? 35.485 -15.726 -29.966 1.00 85.06 379 GLU A N 1
ATOM 3045 C CA . GLU A 1 379 ? 36.838 -16.290 -30.063 1.00 85.06 379 GLU A CA 1
ATOM 3046 C C . GLU A 1 379 ? 37.724 -15.541 -31.067 1.00 85.06 379 GLU A C 1
ATOM 3048 O O . GLU A 1 379 ? 38.897 -15.296 -30.795 1.00 85.06 379 GLU A O 1
ATOM 3053 N N . SER A 1 380 ? 37.179 -15.194 -32.239 1.00 86.25 380 SER A N 1
ATOM 3054 C CA . SER A 1 380 ? 37.959 -14.622 -33.349 1.00 86.25 380 SER A CA 1
ATOM 3055 C C . SER A 1 380 ? 38.197 -13.112 -33.256 1.00 86.25 380 SER A C 1
ATOM 3057 O O . SER A 1 380 ? 39.186 -12.627 -33.797 1.00 86.25 380 SER A O 1
ATOM 3059 N N . ALA A 1 381 ? 37.299 -12.382 -32.593 1.00 85.94 381 ALA A N 1
ATOM 3060 C CA . ALA A 1 381 ? 37.321 -10.929 -32.435 1.00 85.94 381 ALA A CA 1
ATOM 3061 C C . ALA A 1 381 ? 36.787 -10.549 -31.037 1.00 85.94 381 ALA A C 1
ATOM 3063 O O . ALA A 1 381 ? 35.718 -9.936 -30.915 1.00 85.94 381 ALA A O 1
ATOM 3064 N N . PRO A 1 382 ? 37.477 -10.964 -29.956 1.00 82.31 382 PRO A N 1
ATOM 3065 C CA . PRO A 1 382 ? 36.991 -10.800 -28.590 1.00 82.31 382 PRO A CA 1
ATOM 3066 C C . PRO A 1 382 ? 36.770 -9.335 -28.177 1.00 82.31 382 PRO A C 1
ATOM 3068 O O . PRO A 1 382 ? 35.932 -9.066 -27.319 1.00 82.31 382 PRO A O 1
ATOM 3071 N N . GLU A 1 383 ? 37.473 -8.392 -28.805 1.00 82.62 383 GLU A N 1
ATOM 3072 C CA . GLU A 1 383 ? 37.370 -6.947 -28.596 1.00 82.62 383 GLU A CA 1
ATOM 3073 C C . GLU A 1 383 ? 36.107 -6.305 -29.196 1.00 82.62 383 GLU A C 1
ATOM 3075 O O . GLU A 1 383 ? 35.804 -5.145 -28.899 1.00 82.62 383 GLU A O 1
ATOM 3080 N N . GLN A 1 384 ? 35.358 -7.027 -30.038 1.00 84.31 384 GLN A N 1
ATOM 3081 C CA . GLN A 1 384 ? 34.154 -6.504 -30.679 1.00 84.31 384 GLN A CA 1
ATOM 3082 C C . GLN A 1 384 ? 32.985 -6.437 -29.681 1.00 84.31 384 GLN A C 1
ATOM 3084 O O . GLN A 1 384 ? 32.175 -7.357 -29.569 1.00 84.31 384 GLN A O 1
ATOM 3089 N N . VAL A 1 385 ? 32.879 -5.298 -28.988 1.00 84.62 385 VAL A N 1
ATOM 3090 C CA . VAL A 1 385 ? 31.897 -5.000 -27.923 1.00 84.62 385 VAL A CA 1
ATOM 3091 C C . VAL A 1 385 ? 30.466 -5.379 -28.315 1.00 84.62 385 VAL A C 1
ATOM 3093 O O . VAL A 1 385 ? 29.813 -6.121 -27.587 1.00 84.62 385 VAL A O 1
ATOM 3096 N N . LEU A 1 386 ? 29.999 -4.934 -29.488 1.00 84.06 386 LEU A N 1
ATOM 3097 C CA . LEU A 1 386 ? 28.631 -5.192 -29.950 1.00 84.06 386 LEU A CA 1
ATOM 3098 C C . LEU A 1 386 ? 28.347 -6.692 -30.130 1.00 84.06 386 LEU A C 1
ATOM 3100 O O . LEU A 1 386 ? 27.253 -7.147 -29.818 1.00 84.06 386 LEU A O 1
ATOM 3104 N N . ALA A 1 387 ? 29.324 -7.475 -30.600 1.00 85.44 387 ALA A N 1
ATOM 3105 C CA . ALA A 1 387 ? 29.148 -8.916 -30.775 1.00 85.44 387 ALA A CA 1
ATOM 3106 C C . ALA A 1 387 ? 29.022 -9.632 -29.425 1.00 85.44 387 ALA A C 1
ATOM 3108 O O . ALA A 1 387 ? 28.133 -10.460 -29.257 1.00 85.44 387 ALA A O 1
ATOM 3109 N N . GLN A 1 388 ? 29.865 -9.275 -28.453 1.00 88.38 388 GLN A N 1
ATOM 3110 C CA . GLN A 1 388 ? 29.821 -9.841 -27.100 1.00 88.38 388 GLN A CA 1
ATOM 3111 C C . GLN A 1 388 ? 28.534 -9.459 -26.362 1.00 88.38 388 GLN A C 1
ATOM 3113 O O . GLN A 1 388 ? 27.918 -10.307 -25.724 1.00 88.38 388 GLN A O 1
ATOM 3118 N N . GLN A 1 389 ? 28.103 -8.200 -26.485 1.00 88.88 389 GLN A N 1
ATOM 3119 C CA . GLN A 1 389 ? 26.852 -7.718 -25.901 1.00 88.88 389 GLN A CA 1
ATOM 3120 C C . GLN A 1 389 ? 25.653 -8.480 -26.471 1.00 88.88 389 GLN A C 1
ATOM 3122 O O . GLN A 1 389 ? 24.831 -8.982 -25.713 1.00 88.88 389 GLN A O 1
ATOM 3127 N N . ARG A 1 390 ? 25.563 -8.609 -27.803 1.00 88.19 390 ARG A N 1
ATOM 3128 C CA . ARG A 1 390 ? 24.472 -9.352 -28.454 1.00 88.19 390 ARG A CA 1
ATOM 3129 C C . ARG A 1 390 ? 24.514 -10.839 -28.127 1.00 88.19 390 ARG A C 1
ATOM 3131 O O . ARG A 1 390 ? 23.457 -11.439 -27.962 1.00 88.19 390 ARG A O 1
ATOM 3138 N N . PHE A 1 391 ? 25.705 -11.416 -27.982 1.00 91.06 391 PHE A N 1
ATOM 3139 C CA . PHE A 1 391 ? 25.852 -12.801 -27.555 1.00 91.06 391 PHE A CA 1
ATOM 3140 C C . PHE A 1 391 ? 25.298 -13.018 -26.145 1.00 91.06 391 PHE A C 1
ATOM 3142 O O . PHE A 1 391 ? 24.464 -13.896 -25.946 1.00 91.06 391 PHE A O 1
ATOM 3149 N N . ALA A 1 392 ? 25.718 -12.188 -25.188 1.00 90.69 392 ALA A N 1
ATOM 3150 C CA . ALA A 1 392 ? 25.244 -12.270 -23.813 1.00 90.69 392 ALA A CA 1
ATOM 3151 C C . ALA A 1 392 ? 23.734 -12.003 -23.705 1.00 90.69 392 ALA A C 1
ATOM 3153 O O . ALA A 1 392 ? 23.052 -12.719 -22.979 1.00 90.69 392 ALA A O 1
ATOM 3154 N N . GLN A 1 393 ? 23.196 -11.058 -24.485 1.00 88.62 393 GLN A N 1
ATOM 3155 C CA . GLN A 1 393 ? 21.752 -10.829 -24.566 1.00 88.62 393 GLN A CA 1
ATOM 3156 C C . GLN A 1 393 ? 21.012 -12.057 -25.111 1.00 88.62 393 GLN A C 1
ATOM 3158 O O . GLN A 1 393 ? 20.053 -12.505 -24.504 1.00 88.62 393 GLN A O 1
ATOM 3163 N N . THR A 1 394 ? 21.500 -12.660 -26.199 1.00 88.56 394 THR A N 1
ATOM 3164 C CA . THR A 1 394 ? 20.881 -13.868 -26.778 1.00 88.56 394 THR A CA 1
ATOM 3165 C C . THR A 1 394 ? 20.877 -15.026 -25.771 1.00 88.56 394 THR A C 1
ATOM 3167 O O . THR A 1 394 ? 19.908 -15.770 -25.684 1.00 88.56 394 THR A O 1
ATOM 3170 N N . LEU A 1 395 ? 21.950 -15.177 -24.986 1.00 90.50 395 LEU A N 1
ATOM 3171 C CA . LEU A 1 395 ? 22.024 -16.163 -23.903 1.00 90.50 395 LEU A CA 1
ATOM 3172 C C . LEU A 1 395 ? 21.027 -15.856 -22.774 1.00 90.50 395 LEU A C 1
ATOM 3174 O O . LEU A 1 395 ? 20.365 -16.772 -22.290 1.00 90.50 395 LEU A O 1
ATOM 3178 N N . LYS A 1 396 ? 20.890 -14.580 -22.387 1.00 89.06 396 LYS A N 1
ATOM 3179 C CA . LYS A 1 396 ? 19.895 -14.107 -21.412 1.00 89.06 396 LYS A CA 1
ATOM 3180 C C . LYS A 1 396 ? 18.469 -14.414 -21.881 1.00 89.06 396 LYS A C 1
ATOM 3182 O O . LYS A 1 396 ? 17.711 -14.992 -21.109 1.00 89.06 396 LYS A O 1
ATOM 3187 N N . ASP A 1 397 ? 18.139 -14.121 -23.138 1.00 86.38 397 ASP A N 1
ATOM 3188 C CA . ASP A 1 397 ? 16.812 -14.371 -23.726 1.00 86.38 397 ASP A CA 1
ATOM 3189 C C . ASP A 1 397 ? 16.455 -15.873 -23.736 1.00 86.38 397 ASP A C 1
ATOM 3191 O O . ASP A 1 397 ? 15.290 -16.246 -23.632 1.00 86.38 397 ASP A O 1
ATOM 3195 N N . GLN A 1 398 ? 17.462 -16.751 -23.803 1.00 87.62 398 GLN A N 1
ATOM 3196 C CA . GLN A 1 398 ? 17.308 -18.210 -23.700 1.00 87.62 398 GLN A CA 1
ATOM 3197 C C . GLN A 1 398 ? 17.321 -18.738 -22.252 1.00 87.62 398 GLN A C 1
ATOM 3199 O O . GLN A 1 398 ? 17.259 -19.948 -22.033 1.00 87.62 398 GLN A O 1
ATOM 3204 N N . GLY A 1 399 ? 17.438 -17.862 -21.250 1.00 88.25 399 GLY A N 1
ATOM 3205 C CA . GLY A 1 399 ? 17.536 -18.237 -19.838 1.00 88.25 399 GLY A CA 1
ATOM 3206 C C . GLY A 1 399 ? 18.890 -18.834 -19.423 1.00 88.25 399 GLY A C 1
ATOM 3207 O O . GLY A 1 399 ? 19.031 -19.305 -18.295 1.00 88.25 399 GLY A O 1
ATOM 3208 N N . LEU A 1 400 ? 19.910 -18.799 -20.289 1.00 90.62 400 LEU A N 1
ATOM 3209 C CA . LEU A 1 400 ? 21.273 -19.277 -20.016 1.00 90.62 400 LEU A CA 1
ATOM 3210 C C . LEU A 1 400 ? 22.105 -18.190 -19.314 1.00 90.62 400 LEU A C 1
ATOM 3212 O O . LEU A 1 400 ? 23.119 -17.700 -19.816 1.00 90.62 400 LEU A O 1
ATOM 3216 N N . LEU A 1 401 ? 21.648 -17.799 -18.126 1.00 91.12 401 LEU A N 1
ATOM 3217 C CA . LEU A 1 401 ? 22.108 -16.608 -17.406 1.00 91.12 401 LEU A CA 1
ATOM 3218 C C . LEU A 1 401 ? 23.577 -16.712 -16.955 1.00 91.12 401 LEU A C 1
ATOM 3220 O O . LEU A 1 401 ? 24.343 -15.763 -17.110 1.00 91.12 401 LEU A O 1
ATOM 3224 N N . GLU A 1 402 ? 24.008 -17.883 -16.482 1.00 90.38 402 GLU A N 1
ATOM 3225 C CA . GLU A 1 402 ? 25.402 -18.128 -16.071 1.00 90.38 402 GLU A CA 1
ATOM 3226 C C . GLU A 1 402 ? 26.389 -18.049 -17.247 1.00 90.38 402 GLU A C 1
ATOM 3228 O O . GLU A 1 402 ? 27.494 -17.511 -17.123 1.00 90.38 402 GLU A O 1
ATOM 3233 N N . GLU A 1 403 ? 25.986 -18.532 -18.425 1.00 90.94 403 GLU A N 1
ATOM 3234 C CA . GLU A 1 403 ? 26.797 -18.420 -19.639 1.00 90.94 403 GLU A CA 1
ATOM 3235 C C . GLU A 1 403 ? 26.900 -16.959 -20.092 1.00 90.94 403 GLU A C 1
ATOM 3237 O O . GLU A 1 403 ? 27.988 -16.502 -20.452 1.00 90.94 403 GLU A O 1
ATOM 3242 N N . ALA A 1 404 ? 25.805 -16.196 -20.003 1.00 93.19 404 ALA A N 1
ATOM 3243 C CA . ALA A 1 404 ? 25.804 -14.764 -20.294 1.00 93.19 404 ALA A CA 1
ATOM 3244 C C . ALA A 1 404 ? 26.751 -13.988 -19.355 1.00 93.19 404 ALA A C 1
ATOM 3246 O O . ALA A 1 404 ? 27.554 -13.173 -19.821 1.00 93.19 404 ALA A O 1
ATOM 3247 N N . ILE A 1 405 ? 26.742 -14.294 -18.051 1.00 92.88 405 ILE A N 1
ATOM 3248 C CA . ILE A 1 405 ? 27.690 -13.738 -17.068 1.00 92.88 405 ILE A CA 1
ATOM 3249 C C . ILE A 1 405 ? 29.137 -14.075 -17.453 1.00 92.88 405 ILE A C 1
ATOM 3251 O O . ILE A 1 405 ? 30.008 -13.198 -17.430 1.00 92.88 405 ILE A O 1
ATOM 3255 N N . ALA A 1 406 ? 29.417 -15.324 -17.841 1.00 91.38 406 ALA A N 1
ATOM 3256 C CA . ALA A 1 406 ? 30.752 -15.737 -18.272 1.00 91.38 406 ALA A CA 1
ATOM 3257 C C . ALA A 1 406 ? 31.218 -14.977 -19.528 1.00 91.38 406 ALA A C 1
ATOM 3259 O O . ALA A 1 406 ? 32.382 -14.564 -19.606 1.00 91.38 406 ALA A O 1
ATOM 3260 N N . VAL A 1 407 ? 30.312 -14.733 -20.482 1.00 91.62 407 VAL A N 1
ATOM 3261 C CA . VAL A 1 407 ? 30.580 -13.925 -21.679 1.00 91.62 407 VAL A CA 1
ATOM 3262 C C . VAL A 1 407 ? 30.903 -12.481 -21.304 1.00 91.62 407 VAL A C 1
ATOM 3264 O O . VAL A 1 407 ? 31.937 -11.981 -21.749 1.00 91.62 407 VAL A O 1
ATOM 3267 N N . TYR A 1 408 ? 30.108 -11.829 -20.448 1.00 93.12 408 TYR A N 1
ATOM 3268 C CA . TYR A 1 408 ? 30.395 -10.463 -19.993 1.00 93.12 408 TYR A CA 1
ATOM 3269 C C . TYR A 1 408 ? 31.731 -10.365 -19.252 1.00 93.12 408 TYR A C 1
ATOM 3271 O O . TYR A 1 408 ? 32.553 -9.506 -19.584 1.00 93.12 408 TYR A O 1
ATOM 3279 N N . ARG A 1 409 ? 32.002 -11.277 -18.305 1.00 92.56 409 ARG A N 1
ATOM 3280 C CA . ARG A 1 409 ? 33.282 -11.326 -17.578 1.00 92.56 409 ARG A CA 1
ATOM 3281 C C . ARG A 1 409 ? 34.460 -11.460 -18.540 1.00 92.56 409 ARG A C 1
ATOM 3283 O O . ARG A 1 409 ? 35.422 -10.702 -18.429 1.00 92.56 409 ARG A O 1
ATOM 3290 N N . ARG A 1 410 ? 34.378 -12.370 -19.519 1.00 90.31 410 ARG A N 1
ATOM 3291 C CA . ARG A 1 410 ? 35.418 -12.542 -20.543 1.00 90.31 410 ARG A CA 1
ATOM 3292 C C . ARG A 1 410 ? 35.555 -11.297 -21.419 1.00 90.31 410 ARG A C 1
ATOM 3294 O O . ARG A 1 410 ? 36.673 -10.833 -21.623 1.00 90.31 410 ARG A O 1
ATOM 3301 N N . ALA A 1 411 ? 34.454 -10.740 -21.916 1.00 89.50 411 ALA A N 1
ATOM 3302 C CA . ALA A 1 411 ? 34.459 -9.573 -22.797 1.00 89.50 411 ALA A CA 1
ATOM 3303 C C . ALA A 1 411 ? 35.119 -8.360 -22.125 1.00 89.50 411 ALA A C 1
ATOM 3305 O O . ALA A 1 411 ? 35.932 -7.672 -22.742 1.00 89.50 411 ALA A O 1
ATOM 3306 N N . LEU A 1 412 ? 34.864 -8.158 -20.830 1.00 91.31 412 LEU A N 1
ATOM 3307 C CA . LEU A 1 412 ? 35.473 -7.087 -20.039 1.00 91.31 412 LEU A CA 1
ATOM 3308 C C . LEU A 1 412 ? 36.981 -7.265 -19.795 1.00 91.31 412 LEU A C 1
ATOM 3310 O O . LEU A 1 412 ? 37.647 -6.280 -19.480 1.00 91.31 412 LEU A O 1
ATOM 3314 N N . THR A 1 413 ? 37.556 -8.459 -19.995 1.00 91.25 413 THR A N 1
ATOM 3315 C CA . THR A 1 413 ? 39.027 -8.616 -19.987 1.00 91.25 413 THR A CA 1
ATOM 3316 C C . THR A 1 413 ? 39.693 -8.005 -21.220 1.00 91.25 413 THR A C 1
ATOM 3318 O O . THR A 1 413 ? 40.813 -7.504 -21.128 1.00 91.25 413 THR A O 1
ATOM 3321 N N . PHE A 1 414 ? 38.996 -8.003 -22.360 1.00 88.06 414 PHE A N 1
ATOM 3322 C CA . PHE A 1 414 ? 39.489 -7.451 -23.625 1.00 88.06 414 PHE A CA 1
ATOM 3323 C C . PHE A 1 414 ? 39.056 -5.996 -23.832 1.00 88.06 414 PHE A C 1
ATOM 3325 O O . PHE A 1 414 ? 39.813 -5.197 -24.379 1.00 88.06 414 PHE A O 1
ATOM 3332 N N . ALA A 1 415 ? 37.859 -5.635 -23.364 1.00 87.75 415 ALA A N 1
ATOM 3333 C CA . ALA A 1 415 ? 37.279 -4.301 -23.483 1.00 87.75 415 ALA A CA 1
ATOM 3334 C C . ALA A 1 415 ? 36.873 -3.735 -22.103 1.00 87.75 415 ALA A C 1
ATOM 3336 O O . ALA A 1 415 ? 35.685 -3.540 -21.837 1.00 87.75 415 ALA A O 1
ATOM 3337 N N . PRO A 1 416 ? 37.837 -3.415 -21.215 1.00 87.44 416 PRO A N 1
ATOM 3338 C CA . PRO A 1 416 ? 37.544 -2.976 -19.845 1.00 87.44 416 PRO A CA 1
ATOM 3339 C C . PRO A 1 416 ? 36.809 -1.628 -19.764 1.00 87.44 416 PRO A C 1
ATOM 3341 O O . PRO A 1 416 ? 36.153 -1.348 -18.760 1.00 87.44 416 PRO A O 1
ATOM 3344 N N . ASN A 1 417 ? 36.890 -0.810 -20.818 1.00 88.50 417 ASN A N 1
ATOM 3345 C CA . ASN A 1 417 ? 36.205 0.483 -20.936 1.00 88.50 417 ASN A CA 1
ATOM 3346 C C . ASN A 1 417 ? 34.942 0.400 -21.817 1.00 88.50 417 ASN A C 1
ATOM 3348 O O . ASN A 1 417 ? 34.457 1.420 -22.303 1.00 88.50 417 ASN A O 1
ATOM 3352 N N . GLY A 1 418 ? 34.429 -0.807 -22.079 1.00 87.81 418 GLY A N 1
ATOM 3353 C CA . GLY A 1 418 ? 33.192 -1.003 -22.830 1.00 87.81 418 GLY A CA 1
ATOM 3354 C C . GLY A 1 418 ? 31.975 -0.629 -21.990 1.00 87.81 418 GLY A C 1
ATOM 3355 O O . GLY A 1 418 ? 31.505 -1.453 -21.210 1.00 87.81 418 GLY A O 1
ATOM 3356 N N . PHE A 1 419 ? 31.464 0.593 -22.163 1.00 91.88 419 PHE A N 1
ATOM 3357 C CA . PHE A 1 419 ? 30.279 1.090 -21.451 1.00 91.88 419 PHE A CA 1
ATOM 3358 C C . PHE A 1 419 ? 29.080 0.132 -21.575 1.00 91.88 419 PHE A C 1
ATOM 3360 O O . PHE A 1 419 ? 28.566 -0.328 -20.561 1.00 91.88 419 PHE A O 1
ATOM 3367 N N . GLU A 1 420 ? 28.718 -0.247 -22.805 1.00 90.38 420 GLU A N 1
ATOM 3368 C CA . GLU A 1 420 ? 27.588 -1.144 -23.102 1.00 90.38 420 GLU A CA 1
ATOM 3369 C C . GLU A 1 420 ? 27.701 -2.514 -22.417 1.00 90.38 420 GLU A C 1
ATOM 3371 O O . GLU A 1 420 ? 26.715 -3.072 -21.940 1.00 90.38 420 GLU A O 1
ATOM 3376 N N . LEU A 1 421 ? 28.921 -3.056 -22.325 1.00 91.56 421 LEU A N 1
ATOM 3377 C CA . LEU A 1 421 ? 29.163 -4.334 -21.653 1.00 91.56 421 LEU A CA 1
ATOM 3378 C C . LEU A 1 421 ? 28.994 -4.207 -20.145 1.00 91.56 421 LEU A C 1
ATOM 3380 O O . LEU A 1 421 ? 28.434 -5.104 -19.530 1.00 91.56 421 LEU A O 1
ATOM 3384 N N . ARG A 1 422 ? 29.466 -3.109 -19.544 1.00 95.00 422 ARG A N 1
ATOM 3385 C CA . ARG A 1 422 ? 29.304 -2.878 -18.104 1.00 95.00 422 ARG A CA 1
ATOM 3386 C C . ARG A 1 422 ? 27.851 -2.637 -17.730 1.00 95.00 422 ARG A C 1
ATOM 3388 O O . ARG A 1 422 ? 27.410 -3.179 -16.724 1.00 95.00 422 ARG A O 1
ATOM 3395 N N . LEU A 1 423 ? 27.125 -1.868 -18.540 1.00 94.50 423 LEU A N 1
ATOM 3396 C CA . LEU A 1 423 ? 25.710 -1.598 -18.314 1.00 94.50 423 LEU A CA 1
ATOM 3397 C C . LEU A 1 423 ? 24.879 -2.884 -18.411 1.00 94.50 423 LEU A C 1
ATOM 3399 O O . LEU A 1 423 ? 24.184 -3.218 -17.457 1.00 94.50 423 LEU A O 1
ATOM 3403 N N . GLY A 1 424 ? 25.017 -3.641 -19.507 1.00 91.94 424 GLY A N 1
ATOM 3404 C CA . GLY A 1 424 ? 24.305 -4.913 -19.677 1.00 91.94 424 GLY A CA 1
ATOM 3405 C C . GLY A 1 424 ? 24.705 -5.968 -18.640 1.00 91.94 424 GLY A C 1
ATOM 3406 O O . GLY A 1 424 ? 23.870 -6.746 -18.186 1.00 91.94 424 GLY A O 1
ATOM 3407 N N . PHE A 1 425 ? 25.965 -5.963 -18.193 1.00 95.44 425 PHE A N 1
ATOM 3408 C CA . PHE A 1 425 ? 26.396 -6.855 -17.122 1.00 95.44 425 PHE A CA 1
ATOM 3409 C C . PHE A 1 425 ? 25.802 -6.460 -15.763 1.00 95.44 425 PHE A C 1
ATOM 3411 O O . PHE A 1 425 ? 25.341 -7.329 -15.030 1.00 95.44 425 PHE A O 1
ATOM 3418 N N . ALA A 1 426 ? 25.765 -5.163 -15.435 1.00 95.56 426 ALA A N 1
ATOM 3419 C CA . ALA A 1 426 ? 25.127 -4.664 -14.218 1.00 95.56 426 ALA A CA 1
ATOM 3420 C C . ALA A 1 426 ? 23.624 -4.984 -14.185 1.00 95.56 426 ALA A C 1
ATOM 3422 O O . ALA A 1 426 ? 23.118 -5.406 -13.148 1.00 95.56 426 ALA A O 1
ATOM 3423 N N . GLU A 1 427 ? 22.936 -4.829 -15.319 1.00 94.81 427 GLU A N 1
ATOM 3424 C CA . GLU A 1 427 ? 21.533 -5.216 -15.494 1.00 94.81 427 GLU A CA 1
ATOM 3425 C C . GLU A 1 427 ? 21.311 -6.696 -15.181 1.00 94.81 427 GLU A C 1
ATOM 3427 O O . GLU A 1 427 ? 20.523 -7.025 -14.294 1.00 94.81 427 GLU A O 1
ATOM 3432 N N . LEU A 1 428 ? 22.048 -7.581 -15.862 1.00 94.19 428 LEU A N 1
ATOM 3433 C CA . LEU A 1 428 ? 21.927 -9.027 -15.687 1.00 94.19 428 LEU A CA 1
ATOM 3434 C C . LEU A 1 428 ? 22.215 -9.449 -14.239 1.00 94.19 428 LEU A C 1
ATOM 3436 O O . LEU A 1 428 ? 21.492 -10.265 -13.673 1.00 94.19 428 LEU A O 1
ATOM 3440 N N . LEU A 1 429 ? 23.242 -8.871 -13.611 1.00 94.88 429 LEU A N 1
ATOM 3441 C CA . LEU A 1 429 ? 23.567 -9.155 -12.212 1.00 94.88 429 LEU A CA 1
ATOM 3442 C C . LEU A 1 429 ? 22.473 -8.664 -11.253 1.00 94.88 429 LEU A C 1
ATOM 3444 O O . LEU A 1 429 ? 22.178 -9.349 -10.278 1.00 94.88 429 LEU A O 1
ATOM 3448 N N . CYS A 1 430 ? 21.836 -7.521 -11.532 1.00 92.75 430 CYS A N 1
ATOM 3449 C CA . CYS A 1 430 ? 20.688 -7.050 -10.754 1.00 92.75 430 CYS A CA 1
ATOM 3450 C C . CYS A 1 430 ? 19.451 -7.946 -10.928 1.00 92.75 430 CYS A C 1
ATOM 3452 O O . CYS A 1 430 ? 18.647 -8.068 -10.010 1.00 92.75 430 CYS A O 1
ATOM 3454 N N . GLU A 1 431 ? 19.248 -8.554 -12.094 1.00 90.75 431 GLU A N 1
ATOM 3455 C CA . GLU A 1 431 ? 18.164 -9.525 -12.305 1.00 90.75 431 GLU A CA 1
ATOM 3456 C C . GLU A 1 431 ? 18.415 -10.853 -11.592 1.00 90.75 431 GLU A C 1
ATOM 3458 O O . GLU A 1 431 ? 17.472 -11.459 -11.101 1.00 90.75 431 GLU A O 1
ATOM 3463 N N . GLN A 1 432 ? 19.677 -11.280 -11.497 1.00 93.12 432 GLN A N 1
ATOM 3464 C CA . GLN A 1 432 ? 20.087 -12.470 -10.740 1.00 93.12 432 GLN A CA 1
ATOM 3465 C C . GLN A 1 432 ? 20.241 -12.222 -9.237 1.00 93.12 432 GLN A C 1
ATOM 3467 O O . GLN A 1 432 ? 20.735 -13.090 -8.520 1.00 93.12 432 GLN A O 1
ATOM 3472 N N . GLU A 1 433 ? 19.881 -11.029 -8.766 1.00 93.25 433 GLU A N 1
ATOM 3473 C CA . GLU A 1 433 ? 20.023 -10.622 -7.369 1.00 93.25 433 GLU A CA 1
ATOM 3474 C C . GLU A 1 433 ? 21.473 -10.718 -6.837 1.00 93.25 433 GLU A C 1
ATOM 3476 O O . GLU A 1 433 ? 21.727 -10.798 -5.636 1.00 93.25 433 GLU A O 1
ATOM 3481 N N . GLN A 1 434 ? 22.466 -10.661 -7.733 1.00 94.62 434 GLN A N 1
ATOM 3482 C CA . GLN A 1 434 ? 23.896 -10.671 -7.410 1.00 94.62 434 GLN A CA 1
ATOM 3483 C C . GLN A 1 434 ? 24.393 -9.243 -7.139 1.00 94.62 434 GLN A C 1
ATOM 3485 O O . GLN A 1 434 ? 25.223 -8.684 -7.859 1.00 94.62 434 GLN A O 1
ATOM 3490 N N . TRP A 1 435 ? 23.863 -8.628 -6.081 1.00 92.94 435 TRP A N 1
ATOM 3491 C CA . TRP A 1 435 ? 24.027 -7.197 -5.790 1.00 92.94 435 TRP A CA 1
ATOM 3492 C C . TRP A 1 435 ? 25.476 -6.761 -5.523 1.00 92.94 435 TRP A C 1
ATOM 3494 O O . TRP A 1 435 ? 25.849 -5.630 -5.844 1.00 92.94 435 TRP A O 1
ATOM 3504 N N . GLU A 1 436 ? 26.292 -7.642 -4.934 1.00 92.12 436 GLU A N 1
ATOM 3505 C CA . GLU A 1 436 ? 27.703 -7.363 -4.622 1.00 92.12 436 GLU A CA 1
ATOM 3506 C C . GLU A 1 436 ? 28.555 -7.206 -5.886 1.00 92.12 436 GLU A C 1
ATOM 3508 O O . GLU A 1 436 ? 29.401 -6.313 -5.949 1.00 92.12 436 GLU A O 1
ATOM 3513 N N . ASP A 1 437 ? 28.283 -8.024 -6.905 1.00 93.25 437 ASP A N 1
ATOM 3514 C CA . ASP A 1 437 ? 28.956 -7.959 -8.201 1.00 93.25 437 ASP A CA 1
ATOM 3515 C C . ASP A 1 437 ? 28.339 -6.875 -9.101 1.00 93.25 437 ASP A C 1
ATOM 3517 O O . ASP A 1 437 ? 29.052 -6.276 -9.907 1.00 93.25 437 ASP A O 1
ATOM 3521 N N . ALA A 1 438 ? 27.036 -6.589 -8.972 1.00 95.75 438 ALA A N 1
ATOM 3522 C CA . ALA A 1 438 ? 26.323 -5.628 -9.819 1.00 95.75 438 ALA A CA 1
ATOM 3523 C C . ALA A 1 438 ? 26.788 -4.179 -9.612 1.00 95.75 438 ALA A C 1
ATOM 3525 O O . ALA A 1 438 ? 27.072 -3.467 -10.581 1.00 95.75 438 ALA A O 1
ATOM 3526 N N . LEU A 1 439 ? 26.897 -3.745 -8.349 1.00 96.50 439 LEU A N 1
ATOM 3527 C CA . LEU A 1 439 ? 27.258 -2.371 -7.994 1.00 96.50 439 LEU A CA 1
ATOM 3528 C C . LEU A 1 439 ? 28.571 -1.889 -8.648 1.00 96.50 439 LEU A C 1
ATOM 3530 O O . LEU A 1 439 ? 28.536 -0.848 -9.305 1.00 96.50 439 LEU A O 1
ATOM 3534 N N . PRO A 1 440 ? 29.713 -2.606 -8.553 1.00 96.12 440 PRO A N 1
ATOM 3535 C CA . PRO A 1 440 ? 30.958 -2.138 -9.162 1.00 96.12 440 PRO A CA 1
ATOM 3536 C C . PRO A 1 440 ? 30.889 -2.067 -10.695 1.00 96.12 440 PRO A C 1
ATOM 3538 O O . PRO A 1 440 ? 31.599 -1.261 -11.298 1.00 96.12 440 PRO A O 1
ATOM 3541 N N . GLN A 1 441 ? 30.043 -2.872 -11.352 1.00 96.44 441 GLN A N 1
ATOM 3542 C CA . GLN A 1 441 ? 29.836 -2.755 -12.801 1.00 96.44 441 GLN A CA 1
ATOM 3543 C C . GLN A 1 441 ? 29.018 -1.513 -13.151 1.00 96.44 441 GLN A C 1
ATOM 3545 O O . GLN A 1 441 ? 29.392 -0.794 -14.079 1.00 96.44 441 GLN A O 1
ATOM 3550 N N . ALA A 1 442 ? 27.964 -1.227 -12.382 1.00 96.06 442 ALA A N 1
ATOM 3551 C CA . ALA A 1 442 ? 27.155 -0.024 -12.543 1.00 96.06 442 ALA A CA 1
ATOM 3552 C C . ALA A 1 442 ? 27.983 1.250 -12.292 1.00 96.06 442 ALA A C 1
ATOM 3554 O O . ALA A 1 442 ? 27.993 2.148 -13.128 1.00 96.06 442 ALA A O 1
ATOM 3555 N N . GLU A 1 443 ? 28.773 1.301 -11.215 1.00 96.94 443 GLU A N 1
ATOM 3556 C CA . GLU A 1 443 ? 29.671 2.427 -10.907 1.00 96.94 443 GLU A CA 1
ATOM 3557 C C . GLU A 1 443 ? 30.725 2.647 -11.998 1.00 96.94 443 GLU A C 1
ATOM 3559 O O . GLU A 1 443 ? 30.993 3.780 -12.407 1.00 96.94 443 GLU A O 1
ATOM 3564 N N . ALA A 1 444 ? 31.290 1.566 -12.537 1.00 96.00 444 ALA A N 1
ATOM 3565 C CA . ALA A 1 444 ? 32.219 1.660 -13.653 1.00 96.00 444 ALA A CA 1
ATOM 3566 C C . ALA A 1 444 ? 31.529 2.106 -14.959 1.00 96.00 444 ALA A C 1
ATOM 3568 O O . ALA A 1 444 ? 32.145 2.821 -15.750 1.00 96.00 444 ALA A O 1
ATOM 3569 N N . ALA A 1 445 ? 30.263 1.742 -15.190 1.00 95.69 445 ALA A N 1
ATOM 3570 C CA . ALA A 1 445 ? 29.472 2.267 -16.305 1.00 95.69 445 ALA A CA 1
ATOM 3571 C C . ALA A 1 445 ? 29.192 3.773 -16.138 1.00 95.69 445 ALA A C 1
ATOM 3573 O O . ALA A 1 445 ? 29.398 4.534 -17.084 1.00 95.69 445 ALA A O 1
ATOM 3574 N N . ILE A 1 446 ? 28.831 4.219 -14.928 1.00 96.94 446 ILE A N 1
ATOM 3575 C CA . ILE A 1 446 ? 28.653 5.640 -14.582 1.00 96.94 446 ILE A CA 1
ATOM 3576 C C . ILE A 1 446 ? 29.951 6.421 -14.826 1.00 96.94 446 ILE A C 1
ATOM 3578 O O . ILE A 1 446 ? 29.917 7.498 -15.416 1.00 96.94 446 ILE A O 1
ATOM 3582 N N . ALA A 1 447 ? 31.106 5.879 -14.428 1.00 96.50 447 ALA A N 1
ATOM 3583 C CA . ALA A 1 447 ? 32.401 6.529 -14.631 1.00 96.50 447 ALA A CA 1
ATOM 3584 C C . ALA A 1 447 ? 32.756 6.727 -16.118 1.00 96.50 447 ALA A C 1
ATOM 3586 O O . ALA A 1 447 ? 33.445 7.687 -16.464 1.00 96.50 447 ALA A O 1
ATOM 3587 N N . LEU A 1 448 ? 32.294 5.831 -16.996 1.00 94.06 448 LEU A N 1
ATOM 3588 C CA . LEU A 1 448 ? 32.505 5.926 -18.443 1.00 94.06 448 LEU A CA 1
ATOM 3589 C C . LEU A 1 448 ? 31.511 6.879 -19.112 1.00 94.06 448 LEU A C 1
ATOM 3591 O O . LEU A 1 448 ? 31.905 7.648 -19.989 1.00 94.06 448 LEU A O 1
ATOM 3595 N N . ASN A 1 449 ? 30.237 6.828 -18.717 1.00 93.12 449 ASN A N 1
ATOM 3596 C CA . ASN A 1 449 ? 29.201 7.713 -19.236 1.00 93.12 449 ASN A CA 1
ATOM 3597 C C . ASN A 1 449 ? 28.212 8.130 -18.127 1.00 93.12 449 ASN A C 1
ATOM 3599 O O . ASN A 1 449 ? 27.205 7.455 -17.903 1.00 93.12 449 ASN A O 1
ATOM 3603 N N . PRO A 1 450 ? 28.457 9.276 -17.463 1.00 93.69 450 PRO A N 1
ATOM 3604 C CA . PRO A 1 450 ? 27.632 9.728 -16.344 1.00 93.69 450 PRO A CA 1
ATOM 3605 C C . PRO A 1 450 ? 26.226 10.201 -16.730 1.00 93.69 450 PRO A C 1
ATOM 3607 O O . PRO A 1 450 ? 25.422 10.446 -15.837 1.00 93.69 450 PRO A O 1
ATOM 3610 N N . GLN A 1 451 ? 25.945 10.393 -18.024 1.00 93.44 451 GLN A N 1
ATOM 3611 C CA . GLN A 1 451 ? 24.691 10.973 -18.523 1.00 93.44 451 GLN A CA 1
ATOM 3612 C C . GLN A 1 451 ? 23.604 9.923 -18.798 1.00 93.44 451 GLN A C 1
ATOM 3614 O O . GLN A 1 451 ? 22.528 10.266 -19.277 1.00 93.44 451 GLN A O 1
ATOM 3619 N N . ILE A 1 452 ? 23.872 8.645 -18.514 1.00 92.25 452 ILE A N 1
ATOM 3620 C CA . ILE A 1 452 ? 22.924 7.555 -18.752 1.00 92.25 452 ILE A CA 1
ATOM 3621 C C . ILE A 1 452 ? 22.198 7.199 -17.457 1.00 92.25 452 ILE A C 1
ATOM 3623 O O . ILE A 1 452 ? 22.809 6.702 -16.509 1.00 92.25 452 ILE A O 1
ATOM 3627 N N . ALA A 1 453 ? 20.883 7.426 -17.435 1.00 93.44 453 ALA A N 1
ATOM 3628 C CA . ALA A 1 453 ? 20.032 7.196 -16.270 1.00 93.44 453 ALA A CA 1
ATOM 3629 C C . ALA A 1 453 ? 20.051 5.732 -15.796 1.00 93.44 453 ALA A C 1
ATOM 3631 O O . ALA A 1 453 ? 20.126 5.481 -14.595 1.00 93.44 453 ALA A O 1
ATOM 3632 N N . GLN A 1 454 ? 20.062 4.766 -16.722 1.00 94.50 454 GLN A N 1
ATOM 3633 C CA . GLN A 1 454 ? 20.038 3.330 -16.418 1.00 94.50 454 GLN A CA 1
ATOM 3634 C C . GLN A 1 454 ? 21.235 2.891 -15.561 1.00 94.50 454 GLN A C 1
ATOM 3636 O O . GLN A 1 454 ? 21.080 2.068 -14.663 1.00 94.50 454 GLN A O 1
ATOM 3641 N N . ALA A 1 455 ? 22.425 3.459 -15.791 1.00 94.25 455 ALA A N 1
ATOM 3642 C CA . ALA A 1 455 ? 23.621 3.107 -15.025 1.00 94.25 455 ALA A CA 1
ATOM 3643 C C . ALA A 1 455 ? 23.483 3.519 -13.548 1.00 94.25 455 ALA A C 1
ATOM 3645 O O . ALA A 1 455 ? 23.774 2.730 -12.648 1.00 94.25 455 ALA A O 1
ATOM 3646 N N . HIS A 1 456 ? 22.974 4.732 -13.307 1.00 97.50 456 HIS A N 1
ATOM 3647 C CA . HIS A 1 456 ? 22.657 5.232 -11.966 1.00 97.50 456 HIS A CA 1
ATOM 3648 C C . HIS A 1 456 ? 21.523 4.441 -11.314 1.00 97.50 456 HIS A C 1
ATOM 3650 O O . HIS A 1 456 ? 21.618 4.087 -10.143 1.00 97.50 456 HIS A O 1
ATOM 3656 N N . TYR A 1 457 ? 20.491 4.085 -12.080 1.00 97.12 457 TYR A N 1
ATOM 3657 C CA . TYR A 1 457 ? 19.408 3.227 -11.611 1.00 97.12 457 TYR A CA 1
ATOM 3658 C C . TYR A 1 457 ? 19.917 1.872 -11.104 1.00 97.12 457 TYR A C 1
ATOM 3660 O O . TYR A 1 457 ? 19.588 1.498 -9.981 1.00 97.12 457 TYR A O 1
ATOM 3668 N N . TYR A 1 458 ? 20.738 1.148 -11.874 1.00 97.25 458 TYR A N 1
ATOM 3669 C CA . TYR A 1 458 ? 21.251 -0.158 -11.443 1.00 97.25 458 TYR A CA 1
ATOM 3670 C C . TYR A 1 458 ? 22.144 -0.051 -10.199 1.00 97.25 458 TYR A C 1
ATOM 3672 O O . TYR A 1 458 ? 22.041 -0.892 -9.306 1.00 97.25 458 TYR A O 1
ATOM 3680 N N . ALA A 1 459 ? 22.960 1.006 -10.084 1.00 96.88 459 ALA A N 1
ATOM 3681 C CA . ALA A 1 459 ? 23.733 1.273 -8.867 1.00 96.88 459 ALA A CA 1
ATOM 3682 C C . ALA A 1 459 ? 22.817 1.537 -7.658 1.00 96.88 459 ALA A C 1
ATOM 3684 O O . ALA A 1 459 ? 23.006 0.953 -6.590 1.00 96.88 459 ALA A O 1
ATOM 3685 N N . GLY A 1 460 ? 21.788 2.367 -7.844 1.00 96.75 460 GLY A N 1
ATOM 3686 C CA . GLY A 1 460 ? 20.768 2.655 -6.840 1.00 96.75 460 GLY A CA 1
ATOM 3687 C C . GLY A 1 460 ? 20.010 1.405 -6.398 1.00 96.75 460 GLY A C 1
ATOM 3688 O O . GLY A 1 460 ? 19.984 1.096 -5.210 1.00 96.75 460 GLY A O 1
ATOM 3689 N N . ARG A 1 461 ? 19.471 0.629 -7.344 1.00 96.38 461 ARG A N 1
ATOM 3690 C CA . ARG A 1 461 ? 18.753 -0.631 -7.092 1.00 96.38 461 ARG A CA 1
ATOM 3691 C C . ARG A 1 461 ? 19.615 -1.637 -6.330 1.00 96.38 461 ARG A C 1
ATOM 3693 O O . ARG A 1 461 ? 19.137 -2.224 -5.363 1.00 96.38 461 ARG A O 1
ATOM 3700 N N . ALA A 1 462 ? 20.883 -1.805 -6.714 1.00 95.88 462 ALA A N 1
ATOM 3701 C CA . ALA A 1 462 ? 21.803 -2.690 -6.003 1.00 95.88 462 ALA A CA 1
ATOM 3702 C C . ALA A 1 462 ? 22.040 -2.240 -4.549 1.00 95.88 462 ALA A C 1
ATOM 3704 O O . ALA A 1 462 ? 22.173 -3.081 -3.664 1.00 95.88 462 ALA A O 1
ATOM 3705 N N . GLN A 1 463 ? 22.066 -0.931 -4.272 1.00 96.75 463 GLN A N 1
ATOM 3706 C CA . GLN A 1 463 ? 22.182 -0.412 -2.903 1.00 96.75 463 GLN A CA 1
ATOM 3707 C C . GLN A 1 463 ? 20.885 -0.567 -2.096 1.00 96.75 463 GLN A C 1
ATOM 3709 O O . GLN A 1 463 ? 20.960 -0.929 -0.922 1.00 96.75 463 GLN A O 1
ATOM 3714 N N . VAL A 1 464 ? 19.715 -0.354 -2.715 1.00 95.94 464 VAL A N 1
ATOM 3715 C CA . VAL A 1 464 ? 18.398 -0.610 -2.097 1.00 95.94 464 VAL A CA 1
ATOM 3716 C C . VAL A 1 464 ? 18.289 -2.077 -1.684 1.00 95.94 464 VAL A C 1
ATOM 3718 O O . VAL A 1 464 ? 18.047 -2.367 -0.521 1.00 95.94 464 VAL A O 1
ATOM 3721 N N . ALA A 1 465 ? 18.589 -3.019 -2.580 1.00 93.25 465 ALA A N 1
ATOM 3722 C CA . ALA A 1 465 ? 18.525 -4.448 -2.260 1.00 93.25 465 ALA A CA 1
ATOM 3723 C C . ALA A 1 465 ? 19.491 -4.878 -1.135 1.00 93.25 465 ALA A C 1
ATOM 3725 O O . ALA A 1 465 ? 19.244 -5.852 -0.429 1.00 93.25 465 ALA A O 1
ATOM 3726 N N . ARG A 1 466 ? 20.582 -4.130 -0.931 1.00 93.75 466 ARG A N 1
ATOM 3727 C CA . ARG A 1 466 ? 21.545 -4.328 0.165 1.00 93.75 466 ARG A CA 1
ATOM 3728 C C . ARG A 1 466 ? 21.157 -3.612 1.463 1.00 93.75 466 ARG A C 1
ATOM 3730 O O . ARG A 1 466 ? 21.965 -3.586 2.387 1.00 93.75 466 ARG A O 1
ATOM 3737 N N . ALA A 1 467 ? 19.972 -3.004 1.519 1.00 93.94 467 ALA A N 1
ATOM 3738 C CA . ALA A 1 467 ? 19.498 -2.159 2.613 1.00 93.94 467 ALA A CA 1
ATOM 3739 C C . ALA A 1 467 ? 20.401 -0.948 2.932 1.00 93.94 467 ALA A C 1
ATOM 3741 O O . ALA A 1 467 ? 20.327 -0.358 4.008 1.00 93.94 467 ALA A O 1
ATOM 3742 N N . ASN A 1 468 ? 21.242 -0.527 1.983 1.00 95.50 468 ASN A N 1
ATOM 3743 C CA . ASN A 1 468 ? 22.085 0.664 2.103 1.00 95.50 468 ASN A CA 1
ATOM 3744 C C . ASN A 1 468 ? 21.330 1.901 1.596 1.00 95.50 468 ASN A C 1
ATOM 3746 O O . ASN A 1 468 ? 21.780 2.598 0.682 1.00 95.50 468 ASN A O 1
ATOM 3750 N N . TRP A 1 469 ? 20.168 2.173 2.188 1.00 94.94 469 TRP A N 1
ATOM 3751 C CA . TRP A 1 469 ? 19.199 3.163 1.707 1.00 94.94 469 TRP A CA 1
ATOM 3752 C C . TRP A 1 469 ? 19.809 4.557 1.498 1.00 94.94 469 TRP A C 1
ATOM 3754 O O . TRP A 1 469 ? 19.641 5.169 0.444 1.00 94.94 469 TRP A O 1
ATOM 3764 N N . GLN A 1 470 ? 20.620 5.019 2.457 1.00 95.69 470 GLN A N 1
ATOM 3765 C CA . GLN A 1 470 ? 21.282 6.326 2.400 1.00 95.69 470 GLN A CA 1
ATOM 3766 C C . GLN A 1 470 ? 22.240 6.461 1.207 1.00 95.69 470 GLN A C 1
ATOM 3768 O O . GLN A 1 470 ? 22.365 7.539 0.628 1.00 95.69 470 GLN A O 1
ATOM 3773 N N . ALA A 1 471 ? 22.929 5.377 0.839 1.00 95.50 471 ALA A N 1
ATOM 3774 C CA . ALA A 1 471 ? 23.856 5.365 -0.291 1.00 95.50 471 ALA A CA 1
ATOM 3775 C C . ALA A 1 471 ? 23.131 5.218 -1.639 1.00 95.50 471 ALA A C 1
ATOM 3777 O O . ALA A 1 471 ? 23.688 5.595 -2.668 1.00 95.50 471 ALA A O 1
ATOM 3778 N N . ALA A 1 472 ? 21.903 4.690 -1.646 1.00 96.94 472 ALA A N 1
ATOM 3779 C CA . ALA A 1 472 ? 21.101 4.521 -2.854 1.00 96.94 472 ALA A CA 1
ATOM 3780 C C . ALA A 1 472 ? 20.526 5.844 -3.385 1.00 96.94 472 ALA A C 1
ATOM 3782 O O . ALA A 1 472 ? 20.487 6.053 -4.597 1.00 96.94 472 ALA A O 1
ATOM 3783 N N . ILE A 1 473 ? 20.113 6.745 -2.487 1.00 96.56 473 ILE A N 1
ATOM 3784 C CA . ILE A 1 473 ? 19.457 8.020 -2.826 1.00 96.56 473 ILE A CA 1
ATOM 3785 C C . ILE A 1 473 ? 20.210 8.851 -3.876 1.00 96.56 473 ILE A C 1
ATOM 3787 O O . ILE A 1 473 ? 19.585 9.171 -4.884 1.00 96.56 473 ILE A O 1
ATOM 3791 N N . PRO A 1 474 ? 21.511 9.183 -3.731 1.00 97.00 474 PRO A N 1
ATOM 3792 C CA . PRO A 1 474 ? 22.187 10.046 -4.704 1.00 97.00 474 PRO A CA 1
ATOM 3793 C C . PRO A 1 474 ? 22.242 9.430 -6.108 1.00 97.00 474 PRO A C 1
ATOM 3795 O O . PRO A 1 474 ? 22.167 10.151 -7.101 1.00 97.00 474 PRO A O 1
ATOM 3798 N N . TYR A 1 475 ? 22.338 8.100 -6.206 1.00 97.50 475 TYR A N 1
ATOM 3799 C CA . TYR A 1 475 ? 22.265 7.406 -7.490 1.00 97.50 475 TYR A CA 1
ATOM 3800 C C . TYR A 1 475 ? 20.864 7.524 -8.098 1.00 97.50 475 TYR A C 1
ATOM 3802 O O . TYR A 1 475 ? 20.718 7.886 -9.262 1.00 97.50 475 TYR A O 1
ATOM 3810 N N . LEU A 1 476 ? 19.819 7.270 -7.313 1.00 97.56 476 LEU A N 1
ATOM 3811 C CA . LEU A 1 476 ? 18.441 7.291 -7.805 1.00 97.56 476 LEU A CA 1
ATOM 3812 C C . LEU A 1 476 ? 17.969 8.714 -8.149 1.00 97.56 476 LEU A C 1
ATOM 3814 O O . LEU A 1 476 ? 17.342 8.907 -9.186 1.00 97.56 476 LEU A O 1
ATOM 3818 N N . GLU A 1 477 ? 18.344 9.722 -7.362 1.00 96.56 477 GLU A N 1
ATOM 3819 C CA . GLU A 1 477 ? 18.084 11.139 -7.650 1.00 96.56 477 GLU A CA 1
ATOM 3820 C C . GLU A 1 477 ? 18.738 11.570 -8.972 1.00 96.56 477 GLU A C 1
ATOM 3822 O O . GLU A 1 477 ? 18.096 12.198 -9.822 1.00 96.56 477 GLU A O 1
ATOM 3827 N N . GLN A 1 478 ? 19.995 11.174 -9.199 1.00 97.25 478 GLN A N 1
ATOM 3828 C CA . GLN A 1 478 ? 20.683 11.446 -10.458 1.00 97.25 478 GLN A CA 1
ATOM 3829 C C . GLN A 1 478 ? 20.020 10.711 -11.631 1.00 97.25 478 GLN A C 1
ATOM 3831 O O . GLN A 1 478 ? 19.859 11.296 -12.704 1.00 97.25 478 GLN A O 1
ATOM 3836 N N . ALA A 1 479 ? 19.584 9.462 -11.436 1.00 96.56 479 ALA A N 1
ATOM 3837 C CA . ALA A 1 479 ? 18.855 8.706 -12.451 1.00 96.56 479 ALA A CA 1
ATOM 3838 C C . ALA A 1 479 ? 17.542 9.405 -12.847 1.00 96.56 479 ALA A C 1
ATOM 3840 O O . ALA A 1 479 ? 17.266 9.539 -14.036 1.00 96.56 479 ALA A O 1
ATOM 3841 N N . VAL A 1 480 ? 16.778 9.914 -11.873 1.00 96.12 480 VAL A N 1
ATOM 3842 C CA . VAL A 1 480 ? 15.529 10.669 -12.102 1.00 96.12 480 VAL A CA 1
ATOM 3843 C C . VAL A 1 480 ? 15.787 12.037 -12.740 1.00 96.12 480 VAL A C 1
ATOM 3845 O O . VAL A 1 480 ? 14.977 12.512 -13.534 1.00 96.12 480 VAL A O 1
ATOM 3848 N N . THR A 1 481 ? 16.910 12.678 -12.414 1.00 96.69 481 THR A N 1
ATOM 3849 C CA . THR A 1 481 ? 17.310 13.960 -13.016 1.00 96.69 481 THR A CA 1
ATOM 3850 C C . THR A 1 481 ? 17.643 13.802 -14.500 1.00 96.69 481 THR A C 1
ATOM 3852 O O . THR A 1 481 ? 17.310 14.670 -15.305 1.00 96.69 481 THR A O 1
ATOM 3855 N N . LEU A 1 482 ? 18.301 12.698 -14.864 1.00 94.81 482 LEU A N 1
ATOM 3856 C CA . LEU A 1 482 ? 18.670 12.383 -16.244 1.00 94.81 482 LEU A CA 1
ATOM 3857 C C . LEU A 1 482 ? 17.476 11.884 -17.061 1.00 94.81 482 LEU A C 1
ATOM 3859 O O . LEU A 1 482 ? 17.297 12.307 -18.200 1.00 94.81 482 LEU A O 1
ATOM 3863 N N . ASP A 1 483 ? 16.661 11.011 -16.473 1.00 93.62 483 ASP A N 1
ATOM 3864 C CA . ASP A 1 483 ? 15.431 10.515 -17.075 1.00 93.62 483 ASP A CA 1
ATOM 3865 C C . ASP A 1 483 ? 14.281 10.560 -16.068 1.00 93.62 483 ASP A C 1
ATOM 3867 O O . ASP A 1 483 ? 14.064 9.671 -15.243 1.00 93.62 483 ASP A O 1
ATOM 3871 N N . SER A 1 484 ? 13.509 11.634 -16.186 1.00 91.56 484 SER A N 1
ATOM 3872 C CA . SER A 1 484 ? 12.346 11.886 -15.349 1.00 91.56 484 SER A CA 1
ATOM 3873 C C . SER A 1 484 ? 11.115 11.064 -15.749 1.00 91.56 484 SER A C 1
ATOM 3875 O O . SER A 1 484 ? 10.097 11.178 -15.076 1.00 91.56 484 SER A O 1
ATOM 3877 N N . GLN A 1 485 ? 11.144 10.283 -16.830 1.00 92.25 485 GLN A N 1
ATOM 3878 C CA . GLN A 1 485 ? 10.019 9.433 -17.244 1.00 92.25 485 GLN A CA 1
ATOM 3879 C C . GLN A 1 485 ? 10.238 7.962 -16.884 1.00 92.25 485 GLN A C 1
ATOM 3881 O O . GLN A 1 485 ? 9.293 7.175 -16.910 1.00 92.25 485 GLN A O 1
ATOM 3886 N N . PHE A 1 486 ? 11.453 7.586 -16.482 1.00 91.62 486 PHE A N 1
ATOM 3887 C CA . PHE A 1 486 ? 11.749 6.217 -16.096 1.00 91.62 486 PHE A CA 1
ATOM 3888 C C . PHE A 1 486 ? 11.188 5.875 -14.707 1.00 91.62 486 PHE A C 1
ATOM 3890 O O . PHE A 1 486 ? 11.732 6.254 -13.666 1.00 91.62 486 PHE A O 1
ATOM 3897 N N . PHE A 1 487 ? 10.086 5.119 -14.707 1.00 93.75 487 PHE A N 1
ATOM 3898 C CA . PHE A 1 487 ? 9.334 4.703 -13.520 1.00 93.75 487 PHE A CA 1
ATOM 3899 C C . PHE A 1 487 ? 10.210 4.096 -12.414 1.00 93.75 487 PHE A C 1
ATOM 3901 O O . PHE A 1 487 ? 10.138 4.520 -11.258 1.00 93.75 487 PHE A O 1
ATOM 3908 N N . TRP A 1 488 ? 11.059 3.122 -12.766 1.00 94.44 488 TRP A N 1
ATOM 3909 C CA . TRP A 1 488 ? 11.800 2.329 -11.786 1.00 94.44 488 TRP A CA 1
ATOM 3910 C C . TRP A 1 488 ? 12.743 3.178 -10.929 1.00 94.44 488 TRP A C 1
ATOM 3912 O O . TRP A 1 488 ? 12.810 2.963 -9.722 1.00 94.44 488 TRP A O 1
ATOM 3922 N N . SER A 1 489 ? 13.398 4.197 -11.495 1.00 94.31 489 SER A N 1
ATOM 3923 C CA . SER A 1 489 ? 14.263 5.095 -10.716 1.00 94.31 489 SER A CA 1
ATOM 3924 C C . SER A 1 489 ? 13.511 5.803 -9.591 1.00 94.31 489 SER A C 1
ATOM 3926 O O . SER A 1 489 ? 14.009 5.850 -8.468 1.00 94.31 489 SER A O 1
ATOM 3928 N N . ARG A 1 490 ? 12.302 6.320 -9.859 1.00 95.50 490 ARG A N 1
ATOM 3929 C CA . ARG A 1 490 ? 11.485 6.961 -8.815 1.00 95.50 490 ARG A CA 1
ATOM 3930 C C . ARG A 1 490 ? 10.930 5.954 -7.823 1.00 95.50 490 ARG A C 1
ATOM 3932 O O . ARG A 1 490 ? 10.989 6.204 -6.627 1.00 95.50 490 ARG A O 1
ATOM 3939 N N . TYR A 1 491 ? 10.424 4.820 -8.300 1.00 96.50 491 TYR A N 1
ATOM 3940 C CA . TYR A 1 491 ? 9.878 3.792 -7.418 1.00 96.50 491 TYR A CA 1
ATOM 3941 C C . TYR A 1 491 ? 10.922 3.317 -6.392 1.00 96.50 491 TYR A C 1
ATOM 3943 O O . TYR A 1 491 ? 10.658 3.345 -5.191 1.00 96.50 491 TYR A O 1
ATOM 3951 N N . PHE A 1 492 ? 12.133 2.969 -6.841 1.00 96.69 492 PHE A N 1
ATOM 3952 C CA . PHE A 1 492 ? 13.195 2.531 -5.933 1.00 96.69 492 PHE A CA 1
ATOM 3953 C C . PHE A 1 492 ? 13.753 3.673 -5.074 1.00 96.69 492 PHE A C 1
ATOM 3955 O O . PHE A 1 492 ? 14.245 3.414 -3.978 1.00 96.69 492 PHE A O 1
ATOM 3962 N N . TRP A 1 493 ? 13.656 4.934 -5.517 1.00 97.25 493 TRP A N 1
ATOM 3963 C CA . TRP A 1 493 ? 13.967 6.083 -4.658 1.00 97.25 493 TRP A CA 1
ATOM 3964 C C . TRP A 1 493 ? 12.970 6.184 -3.505 1.00 97.25 493 TRP A C 1
ATOM 3966 O O . TRP A 1 493 ? 13.376 6.287 -2.350 1.00 97.25 493 TRP A O 1
ATOM 3976 N N . GLY A 1 494 ? 11.678 6.063 -3.806 1.00 96.38 494 GLY A N 1
ATOM 3977 C CA . GLY A 1 494 ? 10.627 5.975 -2.801 1.00 96.38 494 GLY A CA 1
ATOM 3978 C C . GLY A 1 494 ? 10.819 4.800 -1.840 1.00 96.38 494 GLY A C 1
ATOM 3979 O O . GLY A 1 494 ? 10.698 4.970 -0.633 1.00 96.38 494 GLY A O 1
ATOM 3980 N N . GLU A 1 495 ? 11.196 3.625 -2.353 1.00 96.44 495 GLU A N 1
ATOM 3981 C CA . GLU A 1 495 ? 11.523 2.450 -1.532 1.00 96.44 495 GLU A CA 1
ATOM 3982 C C . GLU A 1 495 ? 12.727 2.697 -0.607 1.00 96.44 495 GLU A C 1
ATOM 3984 O O . GLU A 1 495 ? 12.679 2.344 0.571 1.00 96.44 495 GLU A O 1
ATOM 3989 N N . ALA A 1 496 ? 13.778 3.363 -1.096 1.00 97.06 496 ALA A N 1
ATOM 3990 C CA . ALA A 1 496 ? 14.913 3.755 -0.263 1.00 97.06 496 ALA A CA 1
ATOM 3991 C C . ALA A 1 496 ? 14.498 4.731 0.853 1.00 97.06 496 ALA A C 1
ATOM 3993 O O . ALA A 1 496 ? 14.947 4.590 1.988 1.00 97.06 496 ALA A O 1
ATOM 3994 N N . LEU A 1 497 ? 13.624 5.697 0.552 1.00 96.81 497 LEU A N 1
ATOM 3995 C CA . LEU A 1 497 ? 13.111 6.654 1.538 1.00 96.81 497 LEU A CA 1
ATOM 3996 C C . LEU A 1 497 ? 12.221 5.978 2.589 1.00 96.81 497 LEU A C 1
ATOM 3998 O O . LEU A 1 497 ? 12.364 6.277 3.772 1.00 96.81 497 LEU A O 1
ATOM 4002 N N . LEU A 1 498 ? 11.395 4.999 2.194 1.00 95.31 498 LEU A N 1
ATOM 4003 C CA . LEU A 1 498 ? 10.656 4.148 3.136 1.00 95.31 498 LEU A CA 1
ATOM 4004 C C . LEU A 1 498 ? 11.595 3.394 4.086 1.00 95.31 498 LEU A C 1
ATOM 4006 O O . LEU A 1 498 ? 11.299 3.275 5.270 1.00 95.31 498 LEU A O 1
ATOM 4010 N N . GLY A 1 499 ? 12.726 2.889 3.582 1.00 92.25 499 GLY A N 1
ATOM 4011 C CA . GLY A 1 499 ? 13.743 2.216 4.397 1.00 92.25 499 GLY A CA 1
ATOM 4012 C C . GLY A 1 499 ? 14.480 3.139 5.378 1.00 92.25 499 GLY A C 1
ATOM 4013 O O . GLY A 1 499 ? 15.014 2.658 6.374 1.00 92.25 499 GLY A O 1
ATOM 4014 N N . LEU A 1 500 ? 14.501 4.451 5.114 1.00 94.94 500 LEU A N 1
ATOM 4015 C CA . LEU A 1 500 ? 15.019 5.484 6.023 1.00 94.94 500 LEU A CA 1
ATOM 4016 C C . LEU A 1 500 ? 13.950 6.085 6.940 1.00 94.94 500 LEU A C 1
ATOM 4018 O O . LEU A 1 500 ? 14.277 6.988 7.707 1.00 94.94 500 LEU A O 1
ATOM 4022 N N . GLU A 1 501 ? 12.702 5.622 6.840 1.00 95.25 501 GLU A N 1
ATOM 4023 C CA . GLU A 1 501 ? 11.557 6.183 7.567 1.00 95.25 501 GLU A CA 1
ATOM 4024 C C . GLU A 1 501 ? 11.286 7.666 7.223 1.00 95.25 501 GLU A C 1
ATOM 4026 O O . GLU A 1 501 ? 10.610 8.381 7.961 1.00 95.25 501 GLU A O 1
ATOM 4031 N N . ASP A 1 502 ? 11.772 8.147 6.070 1.00 96.06 502 ASP A N 1
ATOM 4032 C CA . ASP A 1 502 ? 11.387 9.451 5.517 1.00 96.06 502 ASP A CA 1
ATOM 4033 C C . ASP A 1 502 ? 10.052 9.306 4.778 1.00 96.06 502 ASP A C 1
ATOM 4035 O O . ASP A 1 502 ? 9.980 9.259 3.546 1.00 96.06 502 ASP A O 1
ATOM 4039 N N . TRP A 1 503 ? 8.978 9.183 5.559 1.00 95.81 503 TRP A N 1
ATOM 4040 C CA . TRP A 1 503 ? 7.630 8.923 5.053 1.00 95.81 503 TRP A CA 1
ATOM 4041 C C . TRP A 1 503 ? 7.138 10.024 4.112 1.00 95.81 503 TRP A C 1
ATOM 4043 O O . TRP A 1 503 ? 6.493 9.743 3.102 1.00 95.81 503 TRP A O 1
ATOM 4053 N N . GLN A 1 504 ? 7.475 11.281 4.409 1.00 95.94 504 GLN A N 1
ATOM 4054 C CA . GLN A 1 504 ? 7.018 12.428 3.631 1.00 95.94 504 GLN A CA 1
ATOM 4055 C C . GLN A 1 504 ? 7.735 12.529 2.284 1.00 95.94 504 GLN A C 1
ATOM 4057 O O . GLN A 1 504 ? 7.082 12.747 1.259 1.00 95.94 504 GLN A O 1
ATOM 4062 N N . GLY A 1 505 ? 9.054 12.313 2.263 1.00 95.31 505 GLY A N 1
ATOM 4063 C CA . GLY A 1 505 ? 9.805 12.185 1.019 1.00 95.31 505 GLY A CA 1
ATOM 4064 C C . GLY A 1 505 ? 9.338 10.982 0.197 1.00 95.31 505 GLY A C 1
ATOM 4065 O O . GLY A 1 505 ? 9.108 11.110 -1.008 1.00 95.31 505 GLY A O 1
ATOM 4066 N N . ALA A 1 506 ? 9.141 9.830 0.847 1.00 96.88 506 ALA A N 1
ATOM 4067 C CA . ALA A 1 506 ? 8.680 8.608 0.196 1.00 96.88 506 ALA A CA 1
ATOM 4068 C C . ALA A 1 506 ? 7.318 8.797 -0.482 1.00 96.88 506 ALA A C 1
ATOM 4070 O O . ALA A 1 506 ? 7.188 8.477 -1.664 1.00 96.88 506 ALA A O 1
ATOM 4071 N N . ALA A 1 507 ? 6.333 9.363 0.223 1.00 96.00 507 ALA A N 1
ATOM 4072 C CA . ALA A 1 507 ? 5.009 9.631 -0.328 1.00 96.00 507 ALA A CA 1
ATOM 4073 C C . ALA A 1 507 ? 5.087 10.537 -1.567 1.00 96.00 507 ALA A C 1
ATOM 4075 O O . ALA A 1 507 ? 4.525 10.201 -2.603 1.00 96.00 507 ALA A O 1
ATOM 4076 N N . ALA A 1 508 ? 5.850 11.634 -1.506 1.00 95.56 508 ALA A N 1
ATOM 4077 C CA . ALA A 1 508 ? 5.984 12.566 -2.627 1.00 95.56 508 ALA A CA 1
ATOM 4078 C C . ALA A 1 508 ? 6.634 11.924 -3.868 1.00 95.56 508 ALA A C 1
ATOM 4080 O O . ALA A 1 508 ? 6.184 12.134 -4.996 1.00 95.56 508 ALA A O 1
ATOM 4081 N N . VAL A 1 509 ? 7.698 11.139 -3.674 1.00 95.75 509 VAL A N 1
ATOM 4082 C CA . VAL A 1 509 ? 8.411 10.484 -4.780 1.00 95.75 509 VAL A CA 1
ATOM 4083 C C . VAL A 1 509 ? 7.585 9.345 -5.382 1.00 95.75 509 VAL A C 1
ATOM 4085 O O . VAL A 1 509 ? 7.559 9.199 -6.607 1.00 95.75 509 VAL A O 1
ATOM 4088 N N . LEU A 1 510 ? 6.903 8.553 -4.550 1.00 95.94 510 LEU A N 1
ATOM 4089 C CA . LEU A 1 510 ? 6.050 7.449 -4.996 1.00 95.94 510 LEU A CA 1
ATOM 4090 C C . LEU A 1 510 ? 4.785 7.955 -5.693 1.00 95.94 510 LEU A C 1
ATOM 4092 O O . LEU A 1 510 ? 4.451 7.431 -6.752 1.00 95.94 510 LEU A O 1
ATOM 4096 N N . ASP A 1 511 ? 4.139 9.003 -5.179 1.00 94.75 511 ASP A N 1
ATOM 4097 C CA . ASP A 1 511 ? 2.977 9.636 -5.819 1.00 94.75 511 ASP A CA 1
ATOM 4098 C C . ASP A 1 511 ? 3.337 10.179 -7.210 1.00 94.75 511 ASP A C 1
ATOM 4100 O O . ASP A 1 511 ? 2.628 9.943 -8.183 1.00 94.75 511 ASP A O 1
ATOM 4104 N N . ALA A 1 512 ? 4.524 10.778 -7.362 1.00 93.88 512 ALA A N 1
ATOM 4105 C CA . ALA A 1 512 ? 5.044 11.186 -8.668 1.00 93.88 512 ALA A CA 1
ATOM 4106 C C . ALA A 1 512 ? 5.453 10.008 -9.581 1.00 93.88 512 ALA A C 1
ATOM 4108 O O . ALA A 1 512 ? 5.599 10.189 -10.794 1.00 93.88 512 ALA A O 1
ATOM 4109 N N . ALA A 1 513 ? 5.682 8.813 -9.028 1.00 94.44 513 ALA A N 1
ATOM 4110 C CA . ALA A 1 513 ? 6.013 7.615 -9.795 1.00 94.44 513 ALA A CA 1
ATOM 4111 C C . ALA A 1 513 ? 4.762 6.927 -10.357 1.00 94.44 513 ALA A C 1
ATOM 4113 O O . ALA A 1 513 ? 4.806 6.429 -11.481 1.00 94.44 513 ALA A O 1
ATOM 4114 N N . MET A 1 514 ? 3.652 6.904 -9.613 1.00 93.31 514 MET A N 1
ATOM 4115 C CA . MET A 1 514 ? 2.467 6.115 -9.978 1.00 93.31 514 MET A CA 1
ATOM 4116 C C . MET A 1 514 ? 1.841 6.500 -11.333 1.00 93.31 514 MET A C 1
ATOM 4118 O O . MET A 1 514 ? 1.497 5.593 -12.086 1.00 93.31 514 MET A O 1
ATOM 4122 N N . PRO A 1 515 ? 1.773 7.782 -11.749 1.00 93.38 515 PRO A N 1
ATOM 4123 C CA . PRO A 1 515 ? 1.296 8.147 -13.084 1.00 93.38 515 PRO A CA 1
ATOM 4124 C C . PRO A 1 515 ? 2.138 7.587 -14.241 1.00 93.38 515 PRO A C 1
ATOM 4126 O O . PRO A 1 515 ? 1.638 7.508 -15.360 1.00 93.38 515 PRO A O 1
ATOM 4129 N N . LEU A 1 516 ? 3.407 7.226 -14.002 1.00 92.50 516 LEU A N 1
ATOM 4130 C CA . LEU A 1 516 ? 4.290 6.659 -15.029 1.00 92.50 516 LEU A CA 1
ATOM 4131 C C . LEU A 1 516 ? 4.061 5.160 -15.250 1.00 92.50 516 LEU A C 1
ATOM 4133 O O . LEU A 1 516 ? 4.349 4.658 -16.332 1.00 92.50 516 LEU A O 1
ATOM 4137 N N . ASN A 1 517 ? 3.577 4.447 -14.232 1.00 92.31 517 ASN A N 1
ATOM 4138 C CA . ASN A 1 517 ? 3.177 3.047 -14.343 1.00 92.31 517 ASN A CA 1
ATOM 4139 C C . ASN A 1 517 ? 1.948 2.782 -13.453 1.00 92.31 517 ASN A C 1
ATOM 4141 O O . ASN A 1 517 ? 2.093 2.257 -12.343 1.00 92.31 517 ASN A O 1
ATOM 4145 N N . PRO A 1 518 ? 0.743 3.159 -13.925 1.00 90.56 518 PRO A N 1
ATOM 4146 C CA . PRO A 1 518 ? -0.478 3.116 -13.120 1.00 90.56 518 PRO A CA 1
ATOM 4147 C C . PRO A 1 518 ? -0.953 1.708 -12.764 1.00 90.56 518 PRO A C 1
ATOM 4149 O O . PRO A 1 518 ? -1.813 1.565 -11.912 1.00 90.56 518 PRO A O 1
ATOM 4152 N N . GLU A 1 519 ? -0.433 0.668 -13.414 1.00 90.44 519 GLU A N 1
ATOM 4153 C CA . GLU A 1 519 ? -0.874 -0.714 -13.197 1.00 90.44 519 GLU A CA 1
ATOM 4154 C C . GLU A 1 519 ? 0.037 -1.474 -12.222 1.00 90.44 519 GLU A C 1
ATOM 4156 O O . GLU A 1 519 ? -0.163 -2.664 -11.999 1.00 90.44 519 GLU A O 1
ATOM 4161 N N . TYR A 1 520 ? 1.047 -0.820 -11.628 1.00 91.31 520 TYR A N 1
ATOM 4162 C CA . TYR A 1 520 ? 2.021 -1.481 -10.758 1.00 91.31 520 TYR A CA 1
ATOM 4163 C C . TYR A 1 520 ? 1.568 -1.535 -9.283 1.00 91.31 520 TYR A C 1
ATOM 4165 O O . TYR A 1 520 ? 1.710 -0.546 -8.553 1.00 91.31 520 TYR A O 1
ATOM 4173 N N . PRO A 1 521 ? 1.109 -2.692 -8.762 1.00 90.19 521 PRO A N 1
ATOM 4174 C CA . PRO A 1 521 ? 0.397 -2.733 -7.482 1.00 90.19 521 PRO A CA 1
ATOM 4175 C C . PRO A 1 521 ? 1.300 -2.456 -6.275 1.00 90.19 521 PRO A C 1
ATOM 4177 O O . PRO A 1 521 ? 0.905 -1.769 -5.335 1.00 90.19 521 PRO A O 1
ATOM 4180 N N . ARG A 1 522 ? 2.552 -2.943 -6.304 1.00 90.62 522 ARG A N 1
ATOM 4181 C CA . ARG A 1 522 ? 3.515 -2.760 -5.201 1.00 90.62 522 ARG A CA 1
ATOM 4182 C C . ARG A 1 522 ? 3.861 -1.282 -4.979 1.00 90.62 522 ARG A C 1
ATOM 4184 O O . ARG A 1 522 ? 4.113 -0.886 -3.845 1.00 90.62 522 ARG A O 1
ATOM 4191 N N . GLY A 1 523 ? 3.817 -0.465 -6.034 1.00 91.50 523 GLY A N 1
ATOM 4192 C CA . GLY A 1 523 ? 3.993 0.985 -5.948 1.00 91.50 523 GLY A CA 1
ATOM 4193 C C . GLY A 1 523 ? 2.934 1.639 -5.065 1.00 91.50 523 GLY A C 1
ATOM 4194 O O . GLY A 1 523 ? 3.274 2.357 -4.126 1.00 91.50 523 GLY A O 1
ATOM 4195 N N . TYR A 1 524 ? 1.667 1.298 -5.294 1.00 93.75 524 TYR A N 1
ATOM 4196 C CA . TYR A 1 524 ? 0.556 1.760 -4.468 1.00 93.75 524 TYR A CA 1
ATOM 4197 C C . TYR A 1 524 ? 0.586 1.191 -3.045 1.00 93.75 524 TYR A C 1
ATOM 4199 O O . TYR A 1 524 ? 0.219 1.902 -2.115 1.00 93.75 524 TYR A O 1
ATOM 4207 N N . CYS A 1 525 ? 1.077 -0.037 -2.832 1.00 92.31 525 CYS A N 1
ATOM 4208 C CA . CYS A 1 525 ? 1.304 -0.557 -1.476 1.00 92.31 525 CYS A CA 1
ATOM 4209 C C . CYS A 1 525 ? 2.332 0.281 -0.708 1.00 92.31 525 CYS A C 1
ATOM 4211 O O . CYS A 1 525 ? 2.116 0.626 0.449 1.00 92.31 525 CYS A O 1
ATOM 4213 N N . HIS A 1 526 ? 3.456 0.605 -1.349 1.00 94.19 526 HIS A N 1
ATOM 4214 C CA . HIS A 1 526 ? 4.517 1.420 -0.757 1.00 94.19 526 HIS A CA 1
ATOM 4215 C C . HIS A 1 526 ? 4.037 2.854 -0.492 1.00 94.19 526 HIS A C 1
ATOM 4217 O O . HIS A 1 526 ? 4.323 3.410 0.567 1.00 94.19 526 HIS A O 1
ATOM 4223 N N . LEU A 1 527 ? 3.256 3.423 -1.414 1.00 95.19 527 LEU A N 1
ATOM 4224 C CA . LEU A 1 527 ? 2.632 4.735 -1.250 1.00 95.19 527 LEU A CA 1
ATOM 4225 C C . LEU A 1 527 ? 1.616 4.734 -0.097 1.00 95.19 527 LEU A C 1
ATOM 4227 O O . LEU A 1 527 ? 1.661 5.604 0.767 1.00 95.19 527 LEU A O 1
ATOM 4231 N N . GLY A 1 528 ? 0.749 3.720 -0.039 1.00 94.56 528 GLY A N 1
ATOM 4232 C CA . GLY A 1 528 ? -0.212 3.536 1.046 1.00 94.56 528 GLY A CA 1
ATOM 4233 C C . GLY A 1 528 ? 0.466 3.377 2.404 1.00 94.56 528 GLY A C 1
ATOM 4234 O O . GLY A 1 528 ? -0.010 3.939 3.386 1.00 94.56 528 GLY A O 1
ATOM 4235 N N . ARG A 1 529 ? 1.616 2.691 2.459 1.00 94.62 529 ARG A N 1
ATOM 4236 C CA . ARG A 1 529 ? 2.424 2.571 3.681 1.00 94.62 529 ARG A CA 1
ATOM 4237 C C . ARG A 1 529 ? 2.992 3.918 4.110 1.00 94.62 529 ARG A C 1
ATOM 4239 O O . ARG A 1 529 ? 2.881 4.256 5.281 1.00 94.62 529 ARG A O 1
ATOM 4246 N N . ALA A 1 530 ? 3.543 4.697 3.178 1.00 95.81 530 ALA A N 1
ATOM 4247 C CA . ALA A 1 530 ? 4.022 6.045 3.478 1.00 95.81 530 ALA A CA 1
ATOM 4248 C C . ALA A 1 530 ? 2.903 6.923 4.067 1.00 95.81 530 ALA A C 1
ATOM 4250 O O . ALA A 1 530 ? 3.112 7.587 5.077 1.00 95.81 530 ALA A O 1
ATOM 4251 N N . TYR A 1 531 ? 1.703 6.889 3.477 1.00 96.75 531 TYR A N 1
ATOM 4252 C CA . TYR A 1 531 ? 0.553 7.645 3.980 1.00 96.75 531 TYR A CA 1
ATOM 4253 C C . TYR A 1 531 ? 0.030 7.146 5.328 1.00 96.75 531 TYR A C 1
ATOM 4255 O O . TYR A 1 531 ? -0.359 7.963 6.160 1.00 96.75 531 TYR A O 1
ATOM 4263 N N . LEU A 1 532 ? 0.044 5.831 5.562 1.00 93.50 532 LEU A N 1
ATOM 4264 C CA . LEU A 1 532 ? -0.382 5.239 6.828 1.00 93.50 532 LEU A CA 1
ATOM 4265 C C . LEU A 1 532 ? 0.487 5.731 7.996 1.00 93.50 532 LEU A C 1
ATOM 4267 O O . LEU A 1 532 ? -0.056 6.146 9.015 1.00 93.50 532 LEU A O 1
ATOM 4271 N N . GLU A 1 533 ? 1.812 5.749 7.820 1.00 94.44 533 GLU A N 1
ATOM 4272 C CA . GLU A 1 533 ? 2.769 6.241 8.829 1.00 94.44 533 GLU A CA 1
ATOM 4273 C C . GLU A 1 533 ? 2.717 7.768 9.013 1.00 94.44 533 GLU A C 1
ATOM 4275 O O . GLU A 1 533 ? 3.053 8.287 10.074 1.00 94.44 533 GLU A O 1
ATOM 4280 N N . LEU A 1 534 ? 2.261 8.507 7.996 1.00 94.44 534 LEU A N 1
ATOM 4281 C CA . LEU A 1 534 ? 1.984 9.947 8.089 1.00 94.44 534 LEU A CA 1
ATOM 4282 C C . LEU A 1 534 ? 0.628 10.266 8.741 1.00 94.44 534 LEU A C 1
ATOM 4284 O O . LEU A 1 534 ? 0.246 11.436 8.780 1.00 94.44 534 LEU A O 1
ATOM 4288 N N . GLU A 1 535 ? -0.116 9.251 9.191 1.00 93.44 535 GLU A N 1
ATOM 4289 C CA . GLU A 1 535 ? -1.493 9.365 9.695 1.00 93.44 535 GLU A CA 1
ATOM 4290 C C . GLU A 1 535 ? -2.478 9.960 8.662 1.00 93.44 535 GLU A C 1
ATOM 4292 O O . GLU A 1 535 ? -3.580 10.405 8.988 1.00 93.44 535 GLU A O 1
ATOM 4297 N N . GLN A 1 536 ? -2.110 9.939 7.377 1.00 95.12 536 GLN A N 1
ATOM 4298 C CA . GLN A 1 536 ? -2.949 10.345 6.247 1.00 95.12 536 GLN A CA 1
ATOM 4299 C C . GLN A 1 536 ? -3.799 9.157 5.795 1.00 95.12 536 GLN A C 1
ATOM 4301 O O . GLN A 1 536 ? -3.634 8.585 4.715 1.00 95.12 536 GLN A O 1
ATOM 4306 N N . TYR A 1 537 ? -4.702 8.736 6.680 1.00 94.31 537 TYR A N 1
ATOM 4307 C CA . TYR A 1 537 ? -5.455 7.494 6.525 1.00 94.31 537 TYR A CA 1
ATOM 4308 C C . TYR A 1 537 ? -6.333 7.475 5.262 1.00 94.31 537 TYR A C 1
ATOM 4310 O O . TYR A 1 537 ? -6.503 6.422 4.650 1.00 94.31 537 TYR A O 1
ATOM 4318 N N . SER A 1 538 ? -6.867 8.621 4.823 1.00 93.56 538 SER A N 1
ATOM 4319 C CA . SER A 1 538 ? -7.771 8.685 3.662 1.00 93.56 538 SER A CA 1
ATOM 4320 C C . SER A 1 538 ? -7.050 8.427 2.339 1.00 93.56 538 SER A C 1
ATOM 4322 O O . SER A 1 538 ? -7.538 7.688 1.480 1.00 93.56 538 SER A O 1
ATOM 4324 N N . GLU A 1 539 ? -5.847 8.969 2.215 1.00 94.38 539 GLU A N 1
ATOM 4325 C CA . GLU A 1 539 ? -4.929 8.794 1.105 1.00 94.38 539 GLU A CA 1
ATOM 4326 C C . GLU A 1 539 ? -4.357 7.372 1.114 1.00 94.38 539 GLU A C 1
ATOM 4328 O O . GLU A 1 539 ? -4.316 6.718 0.068 1.00 94.38 539 GLU A O 1
ATOM 4333 N N . ALA A 1 540 ? -4.028 6.840 2.299 1.00 95.56 540 ALA A N 1
ATOM 4334 C CA . ALA A 1 540 ? -3.615 5.448 2.468 1.00 95.56 540 ALA A CA 1
ATOM 4335 C C . ALA A 1 540 ? -4.694 4.473 1.967 1.00 95.56 540 ALA A C 1
ATOM 4337 O O . ALA A 1 540 ? -4.400 3.570 1.182 1.00 95.56 540 ALA A O 1
ATOM 4338 N N . VAL A 1 541 ? -5.961 4.690 2.343 1.00 94.94 541 VAL A N 1
ATOM 4339 C CA . VAL A 1 541 ? -7.102 3.888 1.872 1.00 94.94 541 VAL A CA 1
ATOM 4340 C C . VAL A 1 541 ? -7.230 3.931 0.349 1.00 94.94 541 VAL A C 1
ATOM 4342 O O . VAL A 1 541 ? -7.446 2.890 -0.276 1.00 94.94 541 VAL A O 1
ATOM 4345 N N . GLN A 1 542 ? -7.092 5.106 -0.273 1.00 93.62 542 GLN A N 1
ATOM 4346 C CA . GLN A 1 542 ? -7.154 5.227 -1.732 1.00 93.62 542 GLN A CA 1
ATOM 4347 C C . GLN A 1 542 ? -6.015 4.463 -2.413 1.00 93.62 542 GLN A C 1
ATOM 4349 O O . GLN A 1 542 ? -6.274 3.698 -3.343 1.00 93.62 542 GLN A O 1
ATOM 4354 N N . ALA A 1 543 ? -4.783 4.620 -1.925 1.00 93.00 543 ALA A N 1
ATOM 4355 C CA . ALA A 1 543 ? -3.621 3.923 -2.461 1.00 93.00 543 ALA A CA 1
ATOM 4356 C C . ALA A 1 543 ? -3.778 2.398 -2.338 1.00 93.00 543 ALA A C 1
ATOM 4358 O O . ALA A 1 543 ? -3.653 1.687 -3.333 1.00 93.00 543 ALA A O 1
ATOM 4359 N N . TYR A 1 544 ? -4.158 1.875 -1.170 1.00 94.25 544 TYR A N 1
ATOM 4360 C CA . TYR A 1 544 ? -4.353 0.432 -1.010 1.00 94.25 544 TYR A CA 1
ATOM 4361 C C . TYR A 1 544 ? -5.528 -0.120 -1.830 1.00 94.25 544 TYR A C 1
ATOM 4363 O O . TYR A 1 544 ? -5.424 -1.223 -2.365 1.00 94.25 544 TYR A O 1
ATOM 4371 N N . ARG A 1 545 ? -6.621 0.637 -2.010 1.00 93.19 545 ARG A N 1
ATOM 4372 C CA . ARG A 1 545 ? -7.715 0.237 -2.917 1.00 93.19 545 ARG A CA 1
ATOM 4373 C C . ARG A 1 545 ? -7.249 0.139 -4.370 1.00 93.19 545 ARG A C 1
ATOM 4375 O O . ARG A 1 545 ? -7.648 -0.799 -5.054 1.00 93.19 545 ARG A O 1
ATOM 4382 N N . GLN A 1 546 ? -6.402 1.064 -4.829 1.00 91.31 546 GLN A N 1
ATOM 4383 C CA . GLN A 1 546 ? -5.787 0.983 -6.160 1.00 91.31 546 GLN A CA 1
ATOM 4384 C C . GLN A 1 546 ? -4.865 -0.236 -6.269 1.00 91.31 546 GLN A C 1
ATOM 4386 O O . GLN A 1 546 ? -4.979 -0.997 -7.225 1.00 91.31 546 GLN A O 1
ATOM 4391 N N . ALA A 1 547 ? -4.023 -0.487 -5.260 1.00 90.94 547 ALA A N 1
ATOM 4392 C CA . ALA A 1 547 ? -3.163 -1.671 -5.229 1.00 90.94 547 ALA A CA 1
ATOM 4393 C C . ALA A 1 547 ? -3.971 -2.972 -5.402 1.00 90.94 547 ALA A C 1
ATOM 4395 O O . ALA A 1 547 ? -3.637 -3.805 -6.244 1.00 90.94 547 ALA A O 1
ATOM 4396 N N . ILE A 1 548 ? -5.081 -3.104 -4.668 1.00 89.25 548 ILE A N 1
ATOM 4397 C CA . ILE A 1 548 ? -5.973 -4.268 -4.748 1.00 89.25 548 ILE A CA 1
ATOM 4398 C C . ILE A 1 548 ? -6.663 -4.348 -6.117 1.00 89.25 548 ILE A C 1
ATOM 4400 O O . ILE A 1 548 ? -6.766 -5.435 -6.683 1.00 89.25 548 ILE A O 1
ATOM 4404 N N . ALA A 1 549 ? -7.104 -3.218 -6.681 1.00 88.38 549 ALA A N 1
ATOM 4405 C CA . ALA A 1 549 ? -7.738 -3.180 -8.001 1.00 88.38 549 ALA A CA 1
ATOM 4406 C C . ALA A 1 549 ? -6.812 -3.698 -9.117 1.00 88.38 549 ALA A C 1
ATOM 4408 O O . ALA A 1 549 ? -7.287 -4.346 -10.049 1.00 88.38 549 ALA A O 1
ATOM 4409 N N . PHE A 1 550 ? -5.502 -3.467 -8.991 1.00 85.56 550 PHE A N 1
ATOM 4410 C CA . PHE A 1 550 ? -4.483 -3.969 -9.917 1.00 85.56 550 PHE A CA 1
ATOM 4411 C C . PHE A 1 550 ? -3.898 -5.338 -9.520 1.00 85.56 550 PHE A C 1
ATOM 4413 O O . PHE A 1 550 ? -2.953 -5.813 -10.146 1.00 85.56 550 PHE A O 1
ATOM 4420 N N . GLY A 1 551 ? -4.474 -6.011 -8.518 1.00 79.12 551 GLY A N 1
ATOM 4421 C CA . GLY A 1 551 ? -4.156 -7.400 -8.185 1.00 79.12 551 GLY A CA 1
ATOM 4422 C C . GLY A 1 551 ? -3.066 -7.596 -7.128 1.00 79.12 551 GLY A C 1
ATOM 4423 O O . GLY A 1 551 ? -2.376 -8.613 -7.168 1.00 79.12 551 GLY A O 1
ATOM 4424 N N . SER A 1 552 ? -2.875 -6.658 -6.191 1.00 76.19 552 SER A N 1
ATOM 4425 C CA . SER A 1 552 ? -2.035 -6.923 -5.013 1.00 76.19 552 SER A CA 1
ATOM 4426 C C . SER A 1 552 ? -2.689 -7.915 -4.031 1.00 76.19 552 SER A C 1
ATOM 4428 O O . SER A 1 552 ? -3.912 -8.024 -3.938 1.00 76.19 552 SER A O 1
ATOM 4430 N N . ASN A 1 553 ? -1.844 -8.653 -3.300 1.00 70.25 553 ASN A N 1
ATOM 4431 C CA . ASN A 1 553 ? -2.231 -9.744 -2.395 1.00 70.25 553 ASN A CA 1
ATOM 4432 C C . ASN A 1 553 ? -2.598 -9.261 -0.970 1.00 70.25 553 ASN A C 1
ATOM 4434 O O . ASN A 1 553 ? -2.627 -8.072 -0.662 1.00 70.25 553 ASN A O 1
ATOM 4438 N N . ASP A 1 554 ? -2.800 -10.240 -0.090 1.00 66.81 554 ASP A N 1
ATOM 4439 C CA . ASP A 1 554 ? -3.126 -10.242 1.345 1.00 66.81 554 ASP A CA 1
ATOM 4440 C C . ASP A 1 554 ? -2.567 -9.067 2.170 1.00 66.81 554 ASP A C 1
ATOM 4442 O O . ASP A 1 554 ? -3.319 -8.427 2.900 1.00 66.81 554 ASP A O 1
ATOM 4446 N N . VAL A 1 555 ? -1.287 -8.711 2.003 1.00 77.75 555 VAL A N 1
ATOM 4447 C CA . VAL A 1 555 ? -0.644 -7.600 2.740 1.00 77.75 555 VAL A CA 1
ATOM 4448 C C . VAL A 1 555 ? -1.351 -6.263 2.486 1.00 77.75 555 VAL A C 1
ATOM 4450 O O . VAL A 1 555 ? -1.395 -5.396 3.352 1.00 77.75 555 VAL A O 1
ATOM 4453 N N . SER A 1 556 ? -1.926 -6.061 1.301 1.00 84.38 556 SER A N 1
ATOM 4454 C CA . SER A 1 556 ? -2.692 -4.849 1.001 1.00 84.38 556 SER A CA 1
ATOM 4455 C C . SER A 1 556 ? -4.063 -4.849 1.662 1.00 84.38 556 SER A C 1
ATOM 4457 O O . SER A 1 556 ? -4.543 -3.782 2.028 1.00 84.38 556 SER A O 1
ATOM 4459 N N . TYR A 1 557 ? -4.680 -6.020 1.839 1.00 88.44 557 TYR A N 1
ATOM 4460 C CA . TYR A 1 557 ? -5.944 -6.148 2.561 1.00 88.44 557 TYR A CA 1
ATOM 4461 C C . TYR A 1 557 ? -5.753 -5.877 4.055 1.00 88.44 557 TYR A C 1
ATOM 4463 O O . TYR A 1 557 ? -6.579 -5.175 4.637 1.00 88.44 557 TYR A O 1
ATOM 4471 N N . SER A 1 558 ? -4.664 -6.361 4.668 1.00 87.88 558 SER A N 1
ATOM 4472 C CA . SER A 1 558 ? -4.411 -6.137 6.097 1.00 87.88 558 SER A CA 1
ATOM 4473 C C . SER A 1 558 ? -4.108 -4.665 6.376 1.00 87.88 558 SER A C 1
ATOM 4475 O O . SER A 1 558 ? -4.760 -4.050 7.221 1.00 87.88 558 SER A O 1
ATOM 4477 N N . HIS A 1 559 ? -3.232 -4.041 5.583 1.00 89.69 559 HIS A N 1
ATOM 4478 C CA . HIS A 1 559 ? -2.950 -2.610 5.721 1.00 89.69 559 HIS A CA 1
ATOM 4479 C C . HIS A 1 559 ? -4.136 -1.709 5.342 1.00 89.69 559 HIS A C 1
ATOM 4481 O O . HIS A 1 559 ? -4.314 -0.663 5.966 1.00 89.69 559 HIS A O 1
ATOM 4487 N N . LEU A 1 560 ? -4.978 -2.092 4.369 1.00 93.12 560 LEU A N 1
ATOM 4488 C CA . LEU A 1 560 ? -6.222 -1.368 4.083 1.00 93.12 560 LEU A CA 1
ATOM 4489 C C . LEU A 1 560 ? -7.207 -1.478 5.250 1.00 93.12 560 LEU A C 1
ATOM 4491 O O . LEU A 1 560 ? -7.789 -0.470 5.641 1.00 93.12 560 LEU A O 1
ATOM 4495 N N . GLY A 1 561 ? -7.378 -2.674 5.817 1.00 91.62 561 GLY A N 1
ATOM 4496 C CA . GLY A 1 561 ? -8.212 -2.889 6.998 1.00 91.62 561 GLY A CA 1
ATOM 4497 C C . GLY A 1 561 ? -7.730 -2.072 8.197 1.00 91.62 561 GLY A C 1
ATOM 4498 O O . GLY A 1 561 ? -8.537 -1.425 8.858 1.00 91.62 561 GLY A O 1
ATOM 4499 N N . LEU A 1 562 ? -6.413 -2.006 8.419 1.00 92.50 562 LEU A N 1
ATOM 4500 C CA . LEU A 1 562 ? -5.805 -1.156 9.444 1.00 92.50 562 LEU A CA 1
ATOM 4501 C C . LEU A 1 562 ? -6.024 0.342 9.169 1.00 92.50 562 LEU A C 1
ATOM 4503 O O . LEU A 1 562 ? -6.363 1.088 10.085 1.00 92.50 562 LEU A O 1
ATOM 4507 N N . ALA A 1 563 ? -5.867 0.794 7.922 1.00 93.62 563 ALA A N 1
ATOM 4508 C CA . ALA A 1 563 ? -6.120 2.186 7.549 1.00 93.62 563 ALA A CA 1
ATOM 4509 C C . ALA A 1 563 ? -7.596 2.577 7.758 1.00 93.62 563 ALA A C 1
ATOM 4511 O O . ALA A 1 563 ? -7.872 3.669 8.248 1.00 93.62 563 ALA A O 1
ATOM 4512 N N . LEU A 1 564 ? -8.535 1.680 7.431 1.00 94.06 564 LEU A N 1
ATOM 4513 C CA . LEU A 1 564 ? -9.976 1.870 7.642 1.00 94.06 564 LEU A CA 1
ATOM 4514 C C . LEU A 1 564 ? -10.352 1.857 9.129 1.00 94.06 564 LEU A C 1
ATOM 4516 O O . LEU A 1 564 ? -11.134 2.704 9.551 1.00 94.06 564 LEU A O 1
ATOM 4520 N N . LEU A 1 565 ? -9.736 0.976 9.928 1.00 91.56 565 LEU A N 1
ATOM 4521 C CA . LEU A 1 565 ? -9.848 0.980 11.391 1.00 91.56 565 LEU A CA 1
ATOM 4522 C C . LEU A 1 565 ? -9.432 2.345 11.963 1.00 91.56 565 LEU A C 1
ATOM 4524 O O . LEU A 1 565 ? -10.155 2.929 12.759 1.00 91.56 565 LEU A O 1
ATOM 4528 N N . LYS A 1 566 ? -8.290 2.899 11.534 1.00 90.94 566 LYS A N 1
ATOM 4529 C CA . LYS A 1 566 ? -7.826 4.223 11.995 1.00 90.94 566 LYS A CA 1
ATOM 4530 C C . LYS A 1 566 ? -8.700 5.389 11.523 1.00 90.94 566 LYS A C 1
ATOM 4532 O O . LYS A 1 566 ? -8.693 6.441 12.153 1.00 90.94 566 LYS A O 1
ATOM 4537 N N . LEU A 1 567 ? -9.444 5.197 10.437 1.00 92.69 567 LEU A N 1
ATOM 4538 C CA . LEU A 1 567 ? -10.436 6.135 9.907 1.00 92.69 567 LEU A CA 1
ATOM 4539 C C . LEU A 1 567 ? -11.816 6.016 10.556 1.00 92.69 567 LEU A C 1
ATOM 4541 O O . LEU A 1 567 ? -12.710 6.769 10.174 1.00 92.69 567 LEU A O 1
ATOM 4545 N N . GLU A 1 568 ? -11.991 5.073 11.483 1.00 91.38 568 GLU A N 1
ATOM 4546 C CA . GLU A 1 568 ? -13.271 4.745 12.115 1.00 91.38 568 GLU A CA 1
ATOM 4547 C C . GLU A 1 568 ? -14.345 4.235 11.123 1.00 91.38 568 GLU A C 1
ATOM 4549 O O . GLU A 1 568 ? -15.537 4.213 11.430 1.00 91.38 568 GLU A O 1
ATOM 4554 N N . ASP A 1 569 ? -13.940 3.771 9.931 1.00 92.94 569 ASP A N 1
ATOM 4555 C CA . ASP A 1 569 ? -14.817 3.085 8.968 1.00 92.94 569 ASP A CA 1
ATOM 4556 C C . ASP A 1 569 ? -14.843 1.580 9.275 1.00 92.94 569 ASP A C 1
ATOM 4558 O O . ASP A 1 569 ? -14.243 0.753 8.580 1.00 92.94 569 ASP A O 1
ATOM 4562 N N . TRP A 1 570 ? -15.508 1.230 10.379 1.00 92.31 570 TRP A N 1
ATOM 4563 C CA . TRP A 1 570 ? -15.532 -0.131 10.924 1.00 92.31 570 TRP A CA 1
ATOM 4564 C C . TRP A 1 570 ? -16.164 -1.143 9.964 1.00 92.31 570 TRP A C 1
ATOM 4566 O O . TRP A 1 570 ? -15.651 -2.248 9.799 1.00 92.31 570 TRP A O 1
ATOM 4576 N N . ASP A 1 571 ? -17.267 -0.772 9.311 1.00 92.19 571 ASP A N 1
ATOM 4577 C CA . ASP A 1 571 ? -17.967 -1.654 8.371 1.00 92.19 571 ASP A CA 1
ATOM 4578 C C . ASP A 1 571 ? -17.117 -1.908 7.121 1.00 92.19 571 ASP A C 1
ATOM 4580 O O . ASP A 1 571 ? -16.954 -3.058 6.706 1.00 92.19 571 ASP A O 1
ATOM 4584 N N . GLY A 1 572 ? -16.486 -0.861 6.575 1.00 91.94 572 GLY A N 1
ATOM 4585 C CA . GLY A 1 572 ? -15.539 -1.006 5.475 1.00 91.94 572 GLY A CA 1
ATOM 4586 C C . GLY A 1 572 ? -14.329 -1.865 5.850 1.00 91.94 572 GLY A C 1
ATOM 4587 O O . GLY A 1 572 ? -13.882 -2.682 5.040 1.00 91.94 572 GLY A O 1
ATOM 4588 N N . ALA A 1 573 ? -13.803 -1.712 7.071 1.00 93.81 573 ALA A N 1
ATOM 4589 C CA . ALA A 1 573 ? -12.695 -2.522 7.571 1.00 93.81 573 ALA A CA 1
ATOM 4590 C C . ALA A 1 573 ? -13.081 -4.007 7.680 1.00 93.81 573 ALA A C 1
ATOM 4592 O O . ALA A 1 573 ? -12.333 -4.859 7.201 1.00 93.81 573 ALA A O 1
ATOM 4593 N N . ILE A 1 574 ? -14.261 -4.322 8.230 1.00 93.50 574 ILE A N 1
ATOM 4594 C CA . ILE A 1 574 ? -14.780 -5.698 8.325 1.00 93.50 574 ILE A CA 1
ATOM 4595 C C . ILE A 1 574 ? -14.908 -6.328 6.933 1.00 93.50 574 ILE A C 1
ATOM 4597 O O . ILE A 1 574 ? -14.435 -7.445 6.721 1.00 93.50 574 ILE A O 1
ATOM 4601 N N . ASP A 1 575 ? -15.499 -5.615 5.972 1.00 92.81 575 ASP A N 1
ATOM 4602 C CA . ASP A 1 575 ? -15.687 -6.113 4.605 1.00 92.81 575 ASP A CA 1
ATOM 4603 C C . ASP A 1 575 ? -14.353 -6.434 3.915 1.00 92.81 575 ASP A C 1
ATOM 4605 O O . ASP A 1 575 ? -14.203 -7.481 3.277 1.00 92.81 575 ASP A O 1
ATOM 4609 N N . VAL A 1 576 ? -13.366 -5.542 4.041 1.00 92.56 576 VAL A N 1
ATOM 4610 C CA . VAL A 1 576 ? -12.034 -5.730 3.449 1.00 92.56 576 VAL A CA 1
ATOM 4611 C C . VAL A 1 576 ? -11.299 -6.894 4.108 1.00 92.56 576 VAL A C 1
ATOM 4613 O O . VAL A 1 576 ? -10.750 -7.738 3.400 1.00 92.56 576 VAL A O 1
ATOM 4616 N N . LEU A 1 577 ? -11.296 -6.968 5.439 1.00 91.75 577 LEU A N 1
ATOM 4617 C CA . LEU A 1 577 ? -10.598 -8.028 6.169 1.00 91.75 577 LEU A CA 1
ATOM 4618 C C . LEU A 1 577 ? -11.236 -9.404 5.916 1.00 91.75 577 LEU A C 1
ATOM 4620 O O . LEU A 1 577 ? -10.513 -10.378 5.722 1.00 91.75 577 LEU A O 1
ATOM 4624 N N . ASN A 1 578 ? -12.567 -9.486 5.808 1.00 91.25 578 ASN A N 1
ATOM 4625 C CA . ASN A 1 578 ? -13.259 -10.722 5.429 1.00 91.25 578 ASN A CA 1
ATOM 4626 C C . ASN A 1 578 ? -12.919 -11.174 4.003 1.00 91.25 578 ASN A C 1
ATOM 4628 O O . ASN A 1 578 ? -12.718 -12.364 3.778 1.00 91.25 578 ASN A O 1
ATOM 4632 N N . ARG A 1 579 ? -12.781 -10.251 3.041 1.00 89.19 579 ARG A N 1
ATOM 4633 C CA . ARG A 1 579 ? -12.263 -10.596 1.702 1.00 89.19 579 ARG A CA 1
ATOM 4634 C C . ARG A 1 579 ? -10.815 -11.083 1.746 1.00 89.19 579 ARG A C 1
ATOM 4636 O O . ARG A 1 579 ? -10.462 -11.996 1.008 1.00 89.19 579 ARG A O 1
ATOM 4643 N N . GLY A 1 580 ? -9.990 -10.513 2.626 1.00 86.75 580 GLY A N 1
ATOM 4644 C CA . GLY A 1 580 ? -8.652 -11.036 2.916 1.00 86.75 580 GLY A CA 1
ATOM 4645 C C . GLY A 1 580 ? -8.699 -12.490 3.401 1.00 86.75 580 GLY A C 1
ATOM 4646 O O . GLY A 1 580 ? -7.969 -13.337 2.888 1.00 86.75 580 GLY A O 1
ATOM 4647 N N . LEU A 1 581 ? -9.634 -12.806 4.303 1.00 88.00 581 LEU A N 1
ATOM 4648 C CA . LEU A 1 581 ? -9.876 -14.169 4.786 1.00 88.00 581 LEU A CA 1
ATOM 4649 C C . LEU A 1 581 ? -10.430 -15.123 3.719 1.00 88.00 581 LEU A C 1
ATOM 4651 O O . LEU A 1 581 ? -10.159 -16.318 3.784 1.00 88.00 581 LEU A O 1
ATOM 4655 N N . GLU A 1 582 ? -11.171 -14.645 2.717 1.00 87.62 582 GLU A N 1
ATOM 4656 C CA . GLU A 1 582 ? -11.569 -15.485 1.576 1.00 87.62 582 GLU A CA 1
ATOM 4657 C C . GLU A 1 582 ? -10.351 -15.957 0.762 1.00 87.62 582 GLU A C 1
ATOM 4659 O O . GLU A 1 582 ? -10.358 -17.070 0.232 1.00 87.62 582 GLU A O 1
ATOM 4664 N N . LEU A 1 583 ? -9.296 -15.134 0.680 1.00 84.88 583 LEU A N 1
ATOM 4665 C CA . LEU A 1 583 ? -8.037 -15.473 0.006 1.00 84.88 583 LEU A CA 1
ATOM 4666 C C . LEU A 1 583 ? -7.141 -16.356 0.883 1.00 84.88 583 LEU A C 1
ATOM 4668 O O . LEU A 1 583 ? -6.567 -17.334 0.396 1.00 84.88 583 LEU A O 1
ATOM 4672 N N . LYS A 1 584 ? -7.040 -16.026 2.176 1.00 84.81 584 LYS A N 1
ATOM 4673 C CA . LYS A 1 584 ? -6.291 -16.786 3.181 1.00 84.81 584 LYS A CA 1
ATOM 4674 C C . LYS A 1 584 ? -7.127 -17.010 4.447 1.00 84.81 584 LYS A C 1
ATOM 4676 O O . LYS A 1 584 ? -7.049 -16.214 5.382 1.00 84.81 584 LYS A O 1
ATOM 4681 N N . PRO A 1 585 ? -7.873 -18.125 4.516 1.00 83.25 585 PRO A N 1
ATOM 4682 C CA . PRO A 1 585 ? -8.752 -18.417 5.654 1.00 83.25 585 PRO A CA 1
ATOM 4683 C C . PRO A 1 585 ? -8.019 -18.582 6.994 1.00 83.25 585 PRO A C 1
ATOM 4685 O O . PRO A 1 585 ? -8.586 -18.294 8.051 1.00 83.25 585 PRO A O 1
ATOM 4688 N N . ASP A 1 586 ? -6.760 -19.021 6.926 1.00 82.44 586 ASP A N 1
ATOM 4689 C CA . ASP A 1 586 ? -5.930 -19.421 8.066 1.00 82.44 586 ASP A CA 1
ATOM 4690 C C . ASP A 1 586 ? -4.866 -18.365 8.442 1.00 82.44 586 ASP A C 1
ATOM 4692 O O . ASP A 1 586 ? -3.884 -18.694 9.104 1.00 82.44 586 ASP A O 1
ATOM 4696 N N . ASP A 1 587 ? -5.015 -17.111 8.000 1.00 82.31 587 ASP A N 1
ATOM 4697 C CA . ASP A 1 587 ? -4.078 -16.027 8.334 1.00 82.31 587 ASP A CA 1
ATOM 4698 C C . ASP A 1 587 ? -4.430 -15.392 9.690 1.00 82.31 587 ASP A C 1
ATOM 4700 O O . ASP A 1 587 ? -5.547 -14.897 9.886 1.00 82.31 587 ASP A O 1
ATOM 4704 N N . GLU A 1 588 ? -3.493 -15.406 10.645 1.00 82.75 588 GLU A N 1
ATOM 4705 C CA . GLU A 1 588 ? -3.747 -14.884 11.988 1.00 82.75 588 GLU A CA 1
ATOM 4706 C C . GLU A 1 588 ? -3.959 -13.364 12.007 1.00 82.75 588 GLU A C 1
ATOM 4708 O O . GLU A 1 588 ? -4.696 -12.857 12.856 1.00 82.75 588 GLU A O 1
ATOM 4713 N N . GLU A 1 589 ? -3.331 -12.636 11.077 1.00 85.56 589 GLU A N 1
ATOM 4714 C CA . GLU A 1 589 ? -3.302 -11.172 11.072 1.00 85.56 589 GLU A CA 1
ATOM 4715 C C . GLU A 1 589 ? -4.686 -10.597 10.752 1.00 85.56 589 GLU A C 1
ATOM 4717 O O . GLU A 1 589 ? -5.121 -9.628 11.377 1.00 85.56 589 GLU A O 1
ATOM 4722 N N . PHE A 1 590 ? -5.429 -11.233 9.841 1.00 88.19 590 PHE A N 1
ATOM 4723 C CA . PHE A 1 590 ? -6.791 -10.817 9.505 1.00 88.19 590 PHE A CA 1
ATOM 4724 C C . PHE A 1 590 ? -7.768 -11.015 10.664 1.00 88.19 590 PHE A C 1
ATOM 4726 O O . PHE A 1 590 ? -8.538 -10.104 10.972 1.00 88.19 590 PHE A O 1
ATOM 4733 N N . HIS A 1 591 ? -7.726 -12.173 11.332 1.00 84.38 591 HIS A N 1
ATOM 4734 C CA . HIS A 1 591 ? -8.560 -12.438 12.512 1.00 84.38 591 HIS A CA 1
ATOM 4735 C C . HIS A 1 591 ? -8.199 -11.496 13.670 1.00 84.38 591 HIS A C 1
ATOM 4737 O O . HIS A 1 591 ? -9.082 -11.000 14.372 1.00 84.38 591 HIS A O 1
ATOM 4743 N N . TRP A 1 592 ? -6.912 -11.171 13.827 1.00 83.12 592 TRP A N 1
ATOM 4744 C CA . TRP A 1 592 ? -6.450 -10.187 14.803 1.00 83.12 592 TRP A CA 1
ATOM 4745 C C . TRP A 1 592 ? -6.968 -8.772 14.502 1.00 83.12 592 TRP A C 1
ATOM 4747 O O . TRP A 1 592 ? -7.550 -8.135 15.380 1.00 83.12 592 TRP A O 1
ATOM 4757 N N . LEU A 1 593 ? -6.825 -8.279 13.271 1.00 87.75 593 LEU A N 1
ATOM 4758 C CA . LEU A 1 593 ? -7.328 -6.957 12.883 1.00 87.75 593 LEU A CA 1
ATOM 4759 C C . LEU A 1 593 ? -8.857 -6.874 12.988 1.00 87.75 593 LEU A C 1
ATOM 4761 O O . LEU A 1 593 ? -9.370 -5.877 13.491 1.00 87.75 593 LEU A O 1
ATOM 4765 N N . LEU A 1 594 ? -9.586 -7.931 12.608 1.00 88.38 594 LEU A N 1
ATOM 4766 C CA . LEU A 1 594 ? -11.041 -8.004 12.786 1.00 88.38 594 LEU A CA 1
ATOM 4767 C C . LEU A 1 594 ? -11.433 -7.864 14.251 1.00 88.38 594 LEU A C 1
ATOM 4769 O O . LEU A 1 594 ? -12.373 -7.135 14.560 1.00 88.38 594 LEU A O 1
ATOM 4773 N N . SER A 1 595 ? -10.690 -8.505 15.157 1.00 80.12 595 SER A N 1
ATOM 4774 C CA . SER A 1 595 ? -10.956 -8.351 16.583 1.00 80.12 595 SER A CA 1
ATOM 4775 C C . SER A 1 595 ? -10.829 -6.900 17.041 1.00 80.12 595 SER A C 1
ATOM 4777 O O . SER A 1 595 ? -11.703 -6.427 17.758 1.00 80.12 595 SER A O 1
ATOM 4779 N N . GLN A 1 596 ? -9.816 -6.161 16.573 1.00 83.12 596 GLN A N 1
ATOM 4780 C CA . GLN A 1 596 ? -9.663 -4.742 16.904 1.00 83.12 596 GLN A CA 1
ATOM 4781 C C . GLN A 1 596 ? -10.828 -3.908 16.367 1.00 83.12 596 GLN A C 1
ATOM 4783 O O . GLN A 1 596 ? -11.349 -3.058 17.081 1.00 83.12 596 GLN A O 1
ATOM 4788 N N . VAL A 1 597 ? -11.285 -4.190 15.143 1.00 87.31 597 VAL A N 1
ATOM 4789 C CA . VAL A 1 597 ? -12.444 -3.496 14.566 1.00 87.31 597 VAL A CA 1
ATOM 4790 C C . VAL A 1 597 ? -13.711 -3.762 15.381 1.00 87.31 597 VAL A C 1
ATOM 4792 O O . VAL A 1 597 ? -14.455 -2.831 15.684 1.00 87.31 597 VAL A O 1
ATOM 4795 N N . PHE A 1 598 ? -13.953 -5.012 15.784 1.00 82.31 598 PHE A N 1
ATOM 4796 C CA . PHE A 1 598 ? -15.115 -5.362 16.603 1.00 82.31 598 PHE A CA 1
ATOM 4797 C C . PHE A 1 598 ? -15.051 -4.767 18.015 1.00 82.31 598 PHE A C 1
ATOM 4799 O O . PHE A 1 598 ? -16.090 -4.387 18.553 1.00 82.31 598 PHE A O 1
ATOM 4806 N N . VAL A 1 599 ? -13.851 -4.615 18.587 1.00 71.88 599 VAL A N 1
ATOM 4807 C CA . VAL A 1 599 ? -13.638 -3.906 19.860 1.00 71.88 599 VAL A CA 1
ATOM 4808 C C . VAL A 1 599 ? -14.057 -2.442 19.754 1.00 71.88 599 VAL A C 1
ATOM 4810 O O . VAL A 1 599 ? -14.845 -1.984 20.580 1.00 71.88 599 VAL A O 1
ATOM 4813 N N . GLU A 1 600 ? -13.586 -1.722 18.734 1.00 81.94 600 GLU A N 1
ATOM 4814 C CA . GLU A 1 600 ? -13.950 -0.310 18.535 1.00 81.94 600 GLU A CA 1
ATOM 4815 C C . GLU A 1 600 ? -15.448 -0.143 18.225 1.00 81.94 600 GLU A C 1
ATOM 4817 O O . GLU A 1 600 ? -16.094 0.799 18.687 1.00 81.94 600 GLU A O 1
ATOM 4822 N N . LYS A 1 601 ? -16.046 -1.117 17.525 1.00 83.81 601 LYS A N 1
ATOM 4823 C CA . LYS A 1 601 ? -17.490 -1.181 17.250 1.00 83.81 601 LYS A CA 1
ATOM 4824 C C . LYS A 1 601 ? -18.337 -1.611 18.462 1.00 83.81 601 LYS A C 1
ATOM 4826 O O . LYS A 1 601 ? -19.563 -1.534 18.396 1.00 83.81 601 LYS A O 1
ATOM 4831 N N . GLN A 1 602 ? -17.709 -2.034 19.563 1.00 75.38 602 GLN A N 1
ATOM 4832 C CA . GLN A 1 602 ? -18.354 -2.579 20.769 1.00 75.38 602 GLN A CA 1
ATOM 4833 C C . GLN A 1 602 ? -19.153 -3.878 20.528 1.00 75.38 602 GLN A C 1
ATOM 4835 O O . GLN A 1 602 ? -20.050 -4.216 21.301 1.00 75.38 602 GLN A O 1
ATOM 4840 N N . ASP A 1 603 ? -18.823 -4.632 19.474 1.00 74.69 603 ASP A N 1
ATOM 4841 C CA . ASP A 1 603 ? -19.385 -5.960 19.201 1.00 74.69 603 ASP A CA 1
ATOM 4842 C C . ASP A 1 603 ? -18.514 -7.036 19.861 1.00 74.69 603 ASP A C 1
ATOM 4844 O O . ASP A 1 603 ? -17.628 -7.652 19.262 1.00 74.69 603 ASP A O 1
ATOM 4848 N N . TRP A 1 604 ? -18.732 -7.217 21.161 1.00 59.19 604 TRP A N 1
ATOM 4849 C CA . TRP A 1 604 ? -17.860 -8.029 22.006 1.00 59.19 604 TRP A CA 1
ATOM 4850 C C . TRP A 1 604 ? -17.867 -9.514 21.642 1.00 59.19 604 TRP A C 1
ATOM 4852 O O . TRP A 1 604 ? -16.838 -10.177 21.763 1.00 59.19 604 TRP A O 1
ATOM 4862 N N . GLN A 1 605 ? -19.002 -10.041 21.178 1.00 63.44 605 GLN A N 1
ATOM 4863 C CA . GLN A 1 605 ? -19.122 -11.452 20.821 1.00 63.44 605 GLN A CA 1
ATOM 4864 C C . GLN A 1 605 ? -18.287 -11.763 19.573 1.00 63.44 605 GLN A C 1
ATOM 4866 O O . GLN A 1 605 ? -17.472 -12.688 19.592 1.00 63.44 605 GLN A O 1
ATOM 4871 N N . ALA A 1 606 ? -18.411 -10.937 18.530 1.00 72.50 606 ALA A N 1
ATOM 4872 C CA . ALA A 1 606 ? -17.608 -11.074 17.319 1.00 72.50 606 ALA A CA 1
ATOM 4873 C C . ALA A 1 606 ? -16.110 -10.835 17.586 1.00 72.50 606 ALA A C 1
ATOM 4875 O O . ALA A 1 606 ? -15.263 -11.532 17.023 1.00 72.50 606 ALA A O 1
ATOM 4876 N N . ALA A 1 607 ? -15.769 -9.907 18.491 1.00 66.19 607 ALA A N 1
ATOM 4877 C CA . ALA A 1 607 ? -14.388 -9.675 18.909 1.00 66.19 607 ALA A CA 1
ATOM 4878 C C . ALA A 1 607 ? -13.765 -10.919 19.567 1.00 66.19 607 ALA A C 1
ATOM 4880 O O . ALA A 1 607 ? -12.655 -11.309 19.205 1.00 66.19 607 ALA A O 1
ATOM 4881 N N . ILE A 1 608 ? -14.480 -11.568 20.495 1.00 60.69 608 ILE A N 1
ATOM 4882 C CA . ILE A 1 608 ? -14.013 -12.785 21.180 1.00 60.69 608 ILE A CA 1
ATOM 4883 C C . ILE A 1 608 ? -13.815 -13.930 20.181 1.00 60.69 608 ILE A C 1
ATOM 4885 O O . ILE A 1 608 ? -12.771 -14.585 20.204 1.00 60.69 608 ILE A O 1
ATOM 4889 N N . GLU A 1 609 ? -14.770 -14.147 19.273 1.00 68.12 609 GLU A N 1
ATOM 4890 C CA . GLU A 1 609 ? -14.656 -15.180 18.238 1.00 68.12 609 GLU A CA 1
ATOM 4891 C C . GLU A 1 609 ? -13.453 -14.945 17.312 1.00 68.12 609 GLU A C 1
ATOM 4893 O O . GLU A 1 609 ? -12.701 -15.881 17.023 1.00 68.12 609 GLU A O 1
ATOM 4898 N N . ALA A 1 610 ? -13.244 -13.701 16.868 1.00 72.75 610 ALA A N 1
ATOM 4899 C CA . ALA A 1 610 ? -12.133 -13.333 15.996 1.00 72.75 610 ALA A CA 1
ATOM 4900 C C . ALA A 1 610 ? -10.774 -13.551 16.684 1.00 72.75 610 ALA A C 1
ATOM 4902 O O . ALA A 1 610 ? -9.885 -14.174 16.100 1.00 72.75 610 ALA A O 1
ATOM 4903 N N . VAL A 1 611 ? -10.619 -13.148 17.954 1.00 68.44 611 VAL A N 1
ATOM 4904 C CA . VAL A 1 611 ? -9.379 -13.448 18.694 1.00 68.44 611 VAL A CA 1
ATOM 4905 C C . VAL A 1 611 ? -9.199 -14.950 18.902 1.00 68.44 611 VAL A C 1
ATOM 4907 O O . VAL A 1 611 ? -8.093 -15.456 18.713 1.00 68.44 611 VAL A O 1
ATOM 4910 N N . GLY A 1 612 ? -10.263 -15.682 19.250 1.00 64.25 612 GLY A N 1
ATOM 4911 C CA . GLY A 1 612 ? -10.206 -17.134 19.435 1.00 64.25 612 GLY A CA 1
ATOM 4912 C C . GLY A 1 612 ? -9.663 -17.857 18.200 1.00 64.25 612 GLY A C 1
ATOM 4913 O O . GLY A 1 612 ? -8.823 -18.750 18.319 1.00 64.25 612 GLY A O 1
ATOM 4914 N N . ARG A 1 613 ? -10.062 -17.415 17.000 1.00 74.00 613 ARG A N 1
ATOM 4915 C CA . ARG A 1 613 ? -9.528 -17.934 15.730 1.00 74.00 613 ARG A CA 1
ATOM 4916 C C . ARG A 1 613 ? -8.069 -17.545 15.499 1.00 74.00 613 ARG A C 1
ATOM 4918 O O . ARG A 1 613 ? -7.280 -18.419 15.150 1.00 74.00 613 ARG A O 1
ATOM 4925 N N . ALA A 1 614 ? -7.689 -16.290 15.746 1.00 70.50 614 ALA A N 1
ATOM 4926 C CA . ALA A 1 614 ? -6.296 -15.847 15.622 1.00 70.50 614 ALA A CA 1
ATOM 4927 C C . ALA A 1 614 ? -5.347 -16.666 16.525 1.00 70.50 614 ALA A C 1
ATOM 4929 O O . ALA A 1 614 ? -4.289 -17.115 16.085 1.00 70.50 614 ALA A O 1
ATOM 4930 N N . VAL A 1 615 ? -5.759 -16.925 17.771 1.00 65.69 615 VAL A N 1
ATOM 4931 C CA . VAL A 1 615 ? -4.991 -17.713 18.751 1.00 65.69 615 VAL A CA 1
ATOM 4932 C C . VAL A 1 615 ? -4.921 -19.190 18.365 1.00 65.69 615 VAL A C 1
ATOM 4934 O O . VAL A 1 615 ? -3.853 -19.795 18.467 1.00 65.69 615 VAL A O 1
ATOM 4937 N N . ALA A 1 616 ? -6.027 -19.778 17.898 1.00 64.81 616 ALA A N 1
ATOM 4938 C CA . ALA A 1 616 ? -6.057 -21.177 17.471 1.00 64.81 616 ALA A CA 1
ATOM 4939 C C . ALA A 1 616 ? -5.098 -21.459 16.300 1.00 64.81 616 ALA A C 1
ATOM 4941 O O . ALA A 1 616 ? -4.510 -22.540 16.236 1.00 64.81 616 ALA A O 1
ATOM 4942 N N . LEU A 1 617 ? -4.925 -20.491 15.396 1.00 71.88 617 LEU A N 1
ATOM 4943 C CA . LEU A 1 617 ? -4.037 -20.601 14.238 1.00 71.88 617 LEU A CA 1
ATOM 4944 C C . LEU A 1 617 ? -2.554 -20.493 14.620 1.00 71.88 617 LEU A C 1
ATOM 4946 O O . LEU A 1 617 ? -1.723 -21.205 14.051 1.00 71.88 617 LEU A O 1
ATOM 4950 N N . LYS A 1 618 ? -2.204 -19.647 15.601 1.00 69.44 618 LYS A N 1
ATOM 4951 C CA . LYS A 1 618 ? -0.808 -19.451 16.021 1.00 69.44 618 LYS A CA 1
ATOM 4952 C C . LYS A 1 618 ? -0.664 -19.243 17.539 1.00 69.44 618 LYS A C 1
ATOM 4954 O O . LYS A 1 618 ? -0.486 -18.114 17.999 1.00 69.44 618 LYS A O 1
ATOM 4959 N N . PRO A 1 619 ? -0.637 -20.336 18.325 1.00 56.50 619 PRO A N 1
ATOM 4960 C CA . PRO A 1 619 ? -0.587 -20.269 19.790 1.00 56.50 619 PRO A CA 1
ATOM 4961 C C . PRO A 1 619 ? 0.724 -19.693 20.351 1.00 56.50 619 PRO A C 1
ATOM 4963 O O . PRO A 1 619 ? 0.735 -19.137 21.443 1.00 56.50 619 PRO A O 1
ATOM 4966 N N . GLU A 1 620 ? 1.835 -19.839 19.618 1.00 46.59 620 GLU A N 1
ATOM 4967 C CA . GLU A 1 620 ? 3.188 -19.466 20.072 1.00 46.59 620 GLU A CA 1
ATOM 4968 C C . GLU A 1 620 ? 3.610 -18.038 19.668 1.00 46.59 620 GLU A C 1
ATOM 4970 O O . GLU A 1 620 ? 4.560 -17.503 20.230 1.00 46.59 620 GLU A O 1
ATOM 4975 N N . GLY A 1 621 ? 2.937 -17.420 18.686 1.00 44.09 621 GLY A N 1
ATOM 4976 C CA . GLY A 1 621 ? 3.312 -16.105 18.134 1.00 44.09 621 GLY A CA 1
ATOM 4977 C C . GLY A 1 621 ? 2.615 -14.910 18.791 1.00 44.09 621 GLY A C 1
ATOM 4978 O O . GLY A 1 621 ? 3.076 -13.778 18.664 1.00 44.09 621 GLY A O 1
ATOM 4979 N N . LEU A 1 622 ? 1.520 -15.164 19.508 1.00 47.56 622 LEU A N 1
ATOM 4980 C CA . LEU A 1 622 ? 0.784 -14.188 20.304 1.00 47.56 622 LEU A CA 1
ATOM 4981 C C . LEU A 1 622 ? 1.165 -14.393 21.772 1.00 47.56 622 LEU A C 1
ATOM 4983 O O . LEU A 1 622 ? 0.428 -15.022 22.528 1.00 47.56 622 LEU A O 1
ATOM 4987 N N . GLU A 1 623 ? 2.321 -13.881 22.195 1.00 39.84 623 GLU A N 1
ATOM 4988 C CA . GLU A 1 623 ? 2.615 -13.740 23.624 1.00 39.84 623 GLU A CA 1
ATOM 4989 C C . GLU A 1 623 ? 1.531 -12.857 24.271 1.00 39.84 623 GLU A C 1
ATOM 4991 O O . GLU A 1 623 ? 1.590 -11.633 24.246 1.00 39.84 623 GLU A O 1
ATOM 4996 N N . PHE A 1 624 ? 0.497 -13.502 24.812 1.00 47.34 624 PHE A N 1
ATOM 4997 C CA . PHE A 1 624 ? -0.294 -13.066 25.956 1.00 47.34 624 PHE A CA 1
ATOM 4998 C C . PHE A 1 624 ? -0.598 -11.554 26.040 1.00 47.34 624 PHE A C 1
ATOM 5000 O O . PHE A 1 624 ? -0.270 -10.892 27.026 1.00 47.34 624 PHE A O 1
ATOM 5007 N N . ASN A 1 625 ? -1.282 -11.008 25.026 1.00 43.78 625 ASN A N 1
ATOM 5008 C CA . ASN A 1 625 ? -1.619 -9.583 24.958 1.00 43.78 625 ASN A CA 1
ATOM 5009 C C . ASN A 1 625 ? -2.519 -9.144 26.151 1.00 43.78 625 ASN A C 1
ATOM 5011 O O . ASN A 1 625 ? -3.632 -9.658 26.308 1.00 43.78 625 ASN A O 1
ATOM 5015 N N . PRO A 1 626 ? -2.088 -8.181 26.993 1.00 46.47 626 PRO A N 1
ATOM 5016 C CA . PRO A 1 626 ? -2.860 -7.670 28.133 1.00 46.47 626 PRO A CA 1
ATOM 5017 C C . PRO A 1 626 ? -4.224 -7.073 27.757 1.00 46.47 626 PRO A C 1
ATOM 5019 O O . PRO A 1 626 ? -5.162 -7.157 28.549 1.00 46.47 626 PRO A O 1
ATOM 5022 N N . GLN A 1 627 ? -4.352 -6.508 26.550 1.00 43.91 627 GLN A N 1
ATOM 5023 C CA . GLN A 1 627 ? -5.595 -5.899 26.062 1.00 43.91 627 GLN A CA 1
ATOM 5024 C C . GLN A 1 627 ? -6.689 -6.951 25.828 1.00 43.91 627 GLN A C 1
ATOM 5026 O O . GLN A 1 627 ? -7.850 -6.707 26.144 1.00 43.91 627 GLN A O 1
ATOM 5031 N N . PHE A 1 628 ? -6.313 -8.158 25.387 1.00 52.28 628 PHE A N 1
ATOM 5032 C CA . PHE A 1 628 ? -7.228 -9.295 25.240 1.00 52.28 628 PHE A CA 1
ATOM 5033 C C . PHE A 1 628 ? -7.757 -9.793 26.594 1.00 52.28 628 PHE A C 1
ATOM 5035 O O . PHE A 1 628 ? -8.950 -10.051 26.745 1.00 52.28 628 PHE A O 1
ATOM 5042 N N . LYS A 1 629 ? -6.893 -9.851 27.619 1.00 51.19 629 LYS A N 1
ATOM 5043 C CA . LYS A 1 629 ? -7.304 -10.222 28.986 1.00 51.19 629 LYS A CA 1
ATOM 5044 C C . LYS A 1 629 ? -8.268 -9.193 29.578 1.00 51.19 629 LYS A C 1
ATOM 5046 O O . LYS A 1 629 ? -9.233 -9.564 30.232 1.00 51.19 629 LYS A O 1
ATOM 5051 N N . GLN A 1 630 ? -8.034 -7.907 29.319 1.00 48.78 630 GLN A N 1
ATOM 5052 C CA . GLN A 1 630 ? -8.894 -6.818 29.786 1.00 48.78 630 GLN A CA 1
ATOM 5053 C C . GLN A 1 630 ? -10.260 -6.794 29.075 1.00 48.78 630 GLN A C 1
ATOM 5055 O O . GLN A 1 630 ? -11.256 -6.413 29.690 1.00 48.78 630 GLN A O 1
ATOM 5060 N N . LEU A 1 631 ? -10.305 -7.238 27.813 1.00 48.91 631 LEU A N 1
ATOM 5061 C CA . LEU A 1 631 ? -11.518 -7.385 27.009 1.00 48.91 631 LEU A CA 1
ATOM 5062 C C . LEU A 1 631 ? -12.424 -8.514 27.530 1.00 48.91 631 LEU A C 1
ATOM 5064 O O . LEU A 1 631 ? -13.607 -8.284 27.771 1.00 48.91 631 LEU A O 1
ATOM 5068 N N . LEU A 1 632 ? -11.850 -9.698 27.784 1.00 49.94 632 LEU A N 1
ATOM 5069 C CA . LEU A 1 632 ? -12.551 -10.832 28.405 1.00 49.94 632 LEU A CA 1
ATOM 5070 C C . LEU A 1 632 ? -13.071 -10.493 29.811 1.00 49.94 632 LEU A C 1
ATOM 5072 O O . LEU A 1 632 ? -14.178 -10.891 30.164 1.00 49.94 632 LEU A O 1
ATOM 5076 N N . CYS A 1 633 ? -12.307 -9.723 30.595 1.00 46.41 633 CYS A N 1
ATOM 5077 C CA . CYS A 1 633 ? -12.699 -9.316 31.946 1.00 46.41 633 CYS A CA 1
ATOM 5078 C C . CYS A 1 633 ? -13.847 -8.301 31.995 1.00 46.41 633 CYS A C 1
ATOM 5080 O O . CYS A 1 633 ? -14.452 -8.155 33.054 1.00 46.41 633 CYS A O 1
ATOM 5082 N N . ARG A 1 634 ? -14.120 -7.544 30.921 1.00 42.28 634 ARG A N 1
ATOM 5083 C CA . ARG A 1 634 ? -15.050 -6.414 31.025 1.00 42.28 634 ARG A CA 1
ATOM 5084 C C . ARG A 1 634 ? -16.518 -6.815 30.934 1.00 42.28 634 ARG A C 1
ATOM 5086 O O . ARG A 1 634 ? -17.246 -6.339 31.795 1.00 42.28 634 ARG A O 1
ATOM 5093 N N . GLN A 1 635 ? -16.973 -7.622 29.962 1.00 47.59 635 GLN A N 1
ATOM 5094 C CA . GLN A 1 635 ? -18.427 -7.860 29.769 1.00 47.59 635 GLN A CA 1
ATOM 5095 C C . GLN A 1 635 ? -18.847 -9.188 29.079 1.00 47.59 635 GLN A C 1
ATOM 5097 O O . GLN A 1 635 ? -19.983 -9.295 28.623 1.00 47.59 635 GLN A O 1
ATOM 5102 N N . GLY A 1 636 ? -17.993 -10.218 28.994 1.00 46.78 636 GLY A N 1
ATOM 5103 C CA . GLY A 1 636 ? -18.419 -11.547 28.503 1.00 46.78 636 GLY A CA 1
ATOM 5104 C C . GLY A 1 636 ? -19.172 -12.370 29.569 1.00 46.78 636 GLY A C 1
ATOM 5105 O O . GLY A 1 636 ? -19.024 -12.076 30.756 1.00 46.78 636 GLY A O 1
ATOM 5106 N N . PRO A 1 637 ? -19.950 -13.418 29.211 1.00 50.97 637 PRO A N 1
ATOM 5107 C CA . PRO A 1 637 ? -20.482 -14.361 30.193 1.00 50.97 637 PRO A CA 1
ATOM 5108 C C . PRO A 1 637 ? -19.310 -15.057 30.899 1.00 50.97 637 PRO A C 1
ATOM 5110 O O . PRO A 1 637 ? -18.694 -15.984 30.377 1.00 50.97 637 PRO A O 1
ATOM 5113 N N . LEU A 1 638 ? -18.998 -14.575 32.104 1.00 53.03 638 LEU A N 1
ATOM 5114 C CA . LEU A 1 638 ? -17.823 -14.932 32.907 1.00 53.03 638 LEU A CA 1
ATOM 5115 C C . LEU A 1 638 ? -17.661 -16.447 33.140 1.00 53.03 638 LEU A C 1
ATOM 5117 O O . LEU A 1 638 ? -16.567 -16.899 33.455 1.00 53.03 638 LEU A O 1
ATOM 5121 N N . HIS A 1 639 ? -18.722 -17.239 32.958 1.00 56.72 639 HIS A N 1
ATOM 5122 C CA . HIS A 1 639 ? -18.711 -18.693 33.125 1.00 56.72 639 HIS A CA 1
ATOM 5123 C C . HIS A 1 639 ? -17.947 -19.451 32.026 1.00 56.72 639 HIS A C 1
ATOM 5125 O O . HIS A 1 639 ? -17.255 -20.407 32.358 1.00 56.72 639 HIS A O 1
ATOM 5131 N N . GLU A 1 640 ? -18.009 -19.032 30.757 1.00 54.44 640 GLU A N 1
ATOM 5132 C CA . GLU A 1 640 ? -17.295 -19.732 29.667 1.00 54.44 640 GLU A CA 1
ATOM 5133 C C . GLU A 1 640 ? -15.788 -19.429 29.699 1.00 54.44 640 GLU A C 1
ATOM 5135 O O . GLU A 1 640 ? -14.961 -20.319 29.509 1.00 54.44 640 GLU A O 1
ATOM 5140 N N . ALA A 1 641 ? -15.415 -18.200 30.074 1.00 56.09 641 ALA A N 1
ATOM 5141 C CA . ALA A 1 641 ? -14.017 -17.790 30.199 1.00 56.09 641 ALA A CA 1
ATOM 5142 C C . ALA A 1 641 ? -13.252 -18.575 31.284 1.00 56.09 641 ALA A C 1
ATOM 5144 O O . ALA A 1 641 ? -12.046 -18.785 31.160 1.00 56.09 641 ALA A O 1
ATOM 5145 N N . VAL A 1 642 ? -13.924 -19.015 32.356 1.00 67.50 642 VAL A N 1
ATOM 5146 C CA . VAL A 1 642 ? -13.286 -19.773 33.449 1.00 67.50 642 VAL A CA 1
ATOM 5147 C C . VAL A 1 642 ? -12.798 -21.146 32.992 1.00 67.50 642 VAL A C 1
ATOM 5149 O O . VAL A 1 642 ? -11.719 -21.560 33.418 1.00 67.50 642 VAL A O 1
ATOM 5152 N N . ASP A 1 643 ? -13.537 -21.832 32.118 1.00 63.19 643 ASP A N 1
ATOM 5153 C CA . ASP A 1 643 ? -13.138 -23.149 31.609 1.00 63.19 643 ASP A CA 1
ATOM 5154 C C . ASP A 1 643 ? -11.908 -23.049 30.693 1.00 63.19 643 ASP A C 1
ATOM 5156 O O . ASP A 1 643 ? -10.990 -23.868 30.798 1.00 63.19 643 ASP A O 1
ATOM 5160 N N . ASP A 1 644 ? -11.822 -21.999 29.876 1.00 58.66 644 ASP A N 1
ATOM 5161 C CA . ASP A 1 644 ? -10.656 -21.724 29.028 1.00 58.66 644 ASP A CA 1
ATOM 5162 C C . ASP A 1 644 ? -9.425 -21.321 29.855 1.00 58.66 644 ASP A C 1
ATOM 5164 O O . ASP A 1 644 ? -8.319 -21.829 29.634 1.00 58.66 644 ASP A O 1
ATOM 5168 N N . TRP A 1 645 ? -9.605 -20.470 30.875 1.00 62.31 645 TRP A N 1
ATOM 5169 C CA . TRP A 1 645 ? -8.541 -20.146 31.833 1.00 62.31 645 TRP A CA 1
ATOM 5170 C C . TRP A 1 645 ? -8.064 -21.385 32.598 1.00 62.31 645 TRP A C 1
ATOM 5172 O O . TRP A 1 645 ? -6.865 -21.537 32.845 1.00 62.31 645 TRP A O 1
ATOM 5182 N N . GLN A 1 646 ? -8.980 -22.288 32.952 1.00 72.19 646 GLN A N 1
ATOM 5183 C CA . GLN A 1 646 ? -8.658 -23.539 33.628 1.00 72.19 646 GLN A CA 1
ATOM 5184 C C . GLN A 1 646 ? -7.851 -24.472 32.715 1.00 72.19 646 GLN A C 1
ATOM 5186 O O . GLN A 1 646 ? -6.834 -25.005 33.158 1.00 72.19 646 GLN A O 1
ATOM 5191 N N . GLN A 1 647 ? -8.225 -24.607 31.437 1.00 61.16 647 GLN A N 1
ATOM 5192 C CA . GLN A 1 647 ? -7.445 -25.366 30.454 1.00 61.16 647 GLN A CA 1
ATOM 5193 C C . GLN A 1 647 ? -6.044 -24.774 30.253 1.00 61.16 647 GLN A C 1
ATOM 5195 O O . GLN A 1 647 ? -5.062 -25.517 30.247 1.00 61.16 647 GLN A O 1
ATOM 5200 N N . ALA A 1 648 ? -5.922 -23.446 30.158 1.00 53.50 648 ALA A N 1
ATOM 5201 C CA . ALA A 1 648 ? -4.631 -22.771 30.032 1.00 53.50 648 ALA A CA 1
ATOM 5202 C C . ALA A 1 648 ? -3.729 -23.009 31.259 1.00 53.50 648 ALA A C 1
ATOM 5204 O O . ALA A 1 648 ? -2.551 -23.344 31.109 1.00 53.50 648 ALA A O 1
ATOM 5205 N N . VAL A 1 649 ? -4.279 -22.910 32.475 1.00 65.56 649 VAL A N 1
ATOM 5206 C CA . VAL A 1 649 ? -3.554 -23.236 33.716 1.00 65.56 649 VAL A CA 1
ATOM 5207 C C . VAL A 1 649 ? -3.183 -24.719 33.773 1.00 65.56 649 VAL A C 1
ATOM 5209 O O . VAL A 1 649 ? -2.102 -25.052 34.252 1.00 65.56 649 VAL A O 1
ATOM 5212 N N . ASP A 1 650 ? -4.024 -25.628 33.277 1.00 70.56 650 ASP A N 1
ATOM 5213 C CA . ASP A 1 650 ? -3.701 -27.057 33.241 1.00 70.56 650 ASP A CA 1
ATOM 5214 C C . ASP A 1 650 ? -2.588 -27.400 32.236 1.00 70.56 650 ASP A C 1
ATOM 5216 O O . ASP A 1 650 ? -1.817 -28.330 32.488 1.00 70.56 650 ASP A O 1
ATOM 5220 N N . LEU A 1 651 ? -2.441 -26.624 31.156 1.00 61.75 651 LEU A N 1
ATOM 5221 C CA . LEU A 1 651 ? -1.313 -26.727 30.223 1.00 61.75 651 LEU A CA 1
ATOM 5222 C C . LEU A 1 651 ? -0.005 -26.198 30.830 1.00 61.75 651 LEU A C 1
ATOM 5224 O O . LEU A 1 651 ? 1.052 -26.792 30.608 1.00 61.75 651 LEU A O 1
ATOM 5228 N N . ASN A 1 652 ? -0.059 -25.115 31.614 1.00 60.12 652 ASN A N 1
ATOM 5229 C CA . ASN A 1 652 ? 1.114 -24.551 32.284 1.00 60.12 652 ASN A CA 1
ATOM 5230 C C . ASN A 1 652 ? 0.797 -24.031 33.699 1.00 60.12 652 ASN A C 1
ATOM 5232 O O . ASN A 1 652 ? 0.521 -22.852 33.920 1.00 60.12 652 ASN A O 1
ATOM 5236 N N . ARG A 1 653 ? 0.887 -24.926 34.691 1.00 70.19 653 ARG A N 1
ATOM 5237 C CA . ARG A 1 653 ? 0.493 -24.635 36.083 1.00 70.19 653 ARG A CA 1
ATOM 5238 C C . ARG A 1 653 ? 1.395 -23.659 36.828 1.00 70.19 653 ARG A C 1
ATOM 5240 O O . ARG A 1 653 ? 0.940 -23.068 37.809 1.00 70.19 653 ARG A O 1
ATOM 5247 N N . ASP A 1 654 ? 2.646 -23.514 36.406 1.00 79.31 654 ASP A N 1
ATOM 5248 C CA . ASP A 1 654 ? 3.644 -22.691 37.097 1.00 79.31 654 ASP A CA 1
ATOM 5249 C C . ASP A 1 654 ? 3.818 -21.303 36.456 1.00 79.31 654 ASP A C 1
ATOM 5251 O O . ASP A 1 654 ? 4.739 -20.569 36.815 1.00 79.31 654 ASP A O 1
ATOM 5255 N N . ASP A 1 655 ? 2.920 -20.909 35.545 1.00 72.38 655 ASP A N 1
ATOM 5256 C CA . ASP A 1 655 ? 2.877 -19.547 35.020 1.00 72.38 655 ASP A CA 1
ATOM 5257 C C . ASP A 1 655 ? 2.116 -18.607 35.983 1.00 72.38 655 ASP A C 1
ATOM 5259 O O . ASP A 1 655 ? 0.903 -18.758 36.186 1.00 72.38 655 ASP A O 1
ATOM 5263 N N . PRO A 1 656 ? 2.789 -17.601 36.572 1.00 70.62 656 PRO A N 1
ATOM 5264 C CA . PRO A 1 656 ? 2.159 -16.660 37.488 1.00 70.62 656 PRO A CA 1
ATOM 5265 C C . PRO A 1 656 ? 1.036 -15.850 36.822 1.00 70.62 656 PRO A C 1
ATOM 5267 O O . PRO A 1 656 ? 0.021 -15.596 37.467 1.00 70.62 656 PRO A O 1
ATOM 5270 N N . GLN A 1 657 ? 1.151 -15.460 35.550 1.00 67.00 657 GLN A N 1
ATOM 5271 C CA . GLN A 1 657 ? 0.120 -14.657 34.887 1.00 67.00 657 GLN A CA 1
ATOM 5272 C C . GLN A 1 657 ? -1.142 -15.462 34.564 1.00 67.00 657 GLN A C 1
ATOM 5274 O O . GLN A 1 657 ? -2.231 -14.885 34.561 1.00 67.00 657 GLN A O 1
ATOM 5279 N N . LEU A 1 658 ? -1.014 -16.767 34.308 1.00 66.38 658 LEU A N 1
ATOM 5280 C CA . LEU A 1 658 ? -2.164 -17.660 34.129 1.00 66.38 658 LEU A CA 1
ATOM 5281 C C . LEU A 1 658 ? -2.924 -17.853 35.441 1.00 66.38 658 LEU A C 1
ATOM 5283 O O . LEU A 1 658 ? -4.148 -17.747 35.468 1.00 66.38 658 LEU A O 1
ATOM 5287 N N . GLN A 1 659 ? -2.191 -18.052 36.540 1.00 78.69 659 GLN A N 1
ATOM 5288 C CA . GLN A 1 659 ? -2.769 -18.145 37.882 1.00 78.69 659 GLN A CA 1
ATOM 5289 C C . GLN A 1 659 ? -3.489 -16.847 38.286 1.00 78.69 659 GLN A C 1
ATOM 5291 O O . GLN A 1 659 ? -4.568 -16.896 38.873 1.00 78.69 659 GLN A O 1
ATOM 5296 N N . LEU A 1 660 ? -2.936 -15.681 37.925 1.00 76.06 660 LEU A N 1
ATOM 5297 C CA . LEU A 1 660 ? -3.598 -14.389 38.128 1.00 76.06 660 LEU A CA 1
ATOM 5298 C C . LEU A 1 660 ? -4.874 -14.264 37.281 1.00 76.06 660 LEU A C 1
ATOM 5300 O O . LEU A 1 660 ? -5.907 -13.872 37.811 1.00 76.06 660 LEU A O 1
ATOM 5304 N N . GLY A 1 661 ? -4.813 -14.612 35.991 1.00 68.56 661 GLY A N 1
ATOM 5305 C CA . GLY A 1 661 ? -5.950 -14.525 35.067 1.00 68.56 661 GLY A CA 1
ATOM 5306 C C . GLY A 1 661 ? -7.135 -15.395 35.487 1.00 68.56 661 GLY A C 1
ATOM 5307 O O . GLY A 1 661 ? -8.250 -14.889 35.601 1.00 68.56 661 GLY A O 1
ATOM 5308 N N . LEU A 1 662 ? -6.883 -16.667 35.819 1.00 77.62 662 LEU A N 1
ATOM 5309 C CA . LEU A 1 662 ? -7.910 -17.575 36.342 1.00 77.62 662 LEU A CA 1
ATOM 5310 C C . LEU A 1 662 ? -8.483 -17.071 37.676 1.00 77.62 662 LEU A C 1
ATOM 5312 O O . LEU A 1 662 ? -9.694 -17.090 37.874 1.00 77.62 662 LEU A O 1
ATOM 5316 N N . GLY A 1 663 ? -7.624 -16.580 38.575 1.00 79.44 663 GLY A N 1
ATOM 5317 C CA . GLY A 1 663 ? -8.045 -16.029 39.862 1.00 79.44 663 GLY A CA 1
ATOM 5318 C C . GLY A 1 663 ? -8.969 -14.813 39.733 1.00 79.44 663 GLY A C 1
ATOM 5319 O O . GLY A 1 663 ? -9.961 -14.725 40.450 1.00 79.44 663 GLY A O 1
ATOM 5320 N N . VAL A 1 664 ? -8.684 -13.904 38.795 1.00 80.19 664 VAL A N 1
ATOM 5321 C CA . VAL A 1 664 ? -9.535 -12.737 38.505 1.00 80.19 664 VAL A CA 1
ATOM 5322 C C . VAL A 1 664 ? -10.856 -13.158 37.866 1.00 80.19 664 VAL A C 1
ATOM 5324 O O . VAL A 1 664 ? -11.903 -12.686 38.298 1.00 80.19 664 VAL A O 1
ATOM 5327 N N . ALA A 1 665 ? -10.829 -14.070 36.890 1.00 72.00 665 ALA A N 1
ATOM 5328 C CA . ALA A 1 665 ? -12.041 -14.545 36.220 1.00 72.00 665 ALA A CA 1
ATOM 5329 C C . ALA A 1 665 ? -13.000 -15.260 37.192 1.00 72.00 665 ALA A C 1
ATOM 5331 O O . ALA A 1 665 ? -14.205 -15.018 37.168 1.00 72.00 665 ALA A O 1
ATOM 5332 N N . LEU A 1 666 ? -12.462 -16.089 38.095 1.00 77.19 666 LEU A N 1
ATOM 5333 C CA . LEU A 1 666 ? -13.236 -16.752 39.150 1.00 77.19 666 LEU A CA 1
ATOM 5334 C C . LEU A 1 666 ? -13.833 -15.765 40.165 1.00 77.19 666 LEU A C 1
ATOM 5336 O O . LEU A 1 666 ? -14.936 -16.000 40.658 1.00 77.19 666 LEU A O 1
ATOM 5340 N N . LEU A 1 667 ? -13.102 -14.689 40.480 1.00 78.69 667 LEU A N 1
ATOM 5341 C CA . LEU A 1 667 ? -13.523 -13.650 41.420 1.00 78.69 667 LEU A CA 1
ATOM 5342 C C . LEU A 1 667 ? -14.629 -12.762 40.838 1.00 78.69 667 LEU A C 1
ATOM 5344 O O . LEU A 1 667 ? -15.668 -12.607 41.469 1.00 78.69 667 LEU A O 1
ATOM 5348 N N . GLU A 1 668 ? -14.412 -12.188 39.652 1.00 71.81 668 GLU A N 1
ATOM 5349 C CA . GLU A 1 668 ? -15.367 -11.275 39.001 1.00 71.81 668 GLU A CA 1
ATOM 5350 C C . GLU A 1 668 ? -16.616 -12.030 38.501 1.00 71.81 668 GLU A C 1
ATOM 5352 O O . GLU A 1 668 ? -17.700 -11.462 38.449 1.00 71.81 668 GLU A O 1
ATOM 5357 N N . GLY A 1 669 ? -16.499 -13.331 38.201 1.00 64.69 669 GLY A N 1
ATOM 5358 C CA . GLY A 1 669 ? -17.634 -14.202 37.876 1.00 64.69 669 GLY A CA 1
ATOM 5359 C C . GLY A 1 669 ? -18.497 -14.639 39.065 1.00 64.69 669 GLY A C 1
ATOM 5360 O O . GLY A 1 669 ? -19.449 -15.385 38.844 1.00 64.69 669 GLY A O 1
ATOM 5361 N N . GLU A 1 670 ? -18.141 -14.255 40.301 1.00 67.94 670 GLU A N 1
ATOM 5362 C CA . GLU A 1 670 ? -18.763 -14.694 41.568 1.00 67.94 670 GLU A CA 1
ATOM 5363 C C . GLU A 1 670 ? -18.942 -16.225 41.694 1.00 67.94 670 GLU A C 1
ATOM 5365 O O . GLU A 1 670 ? -19.795 -16.716 42.432 1.00 67.94 670 GLU A O 1
ATOM 5370 N N . ILE A 1 671 ? -18.127 -17.004 40.973 1.00 66.25 671 ILE A N 1
ATOM 5371 C CA . ILE A 1 671 ? -18.335 -18.450 40.811 1.00 66.25 671 ILE A CA 1
ATOM 5372 C C . ILE A 1 671 ? -17.842 -19.203 42.044 1.00 66.25 671 ILE A C 1
ATOM 5374 O O . ILE A 1 671 ? -18.557 -20.024 42.617 1.00 66.25 671 ILE A O 1
ATOM 5378 N N . ASP A 1 672 ? -16.588 -18.955 42.429 1.00 80.62 672 ASP A N 1
ATOM 5379 C CA . ASP A 1 672 ? -15.928 -19.658 43.526 1.00 80.62 672 ASP A CA 1
ATOM 5380 C C . ASP A 1 672 ? -14.792 -18.804 44.106 1.00 80.62 672 ASP A C 1
ATOM 5382 O O . ASP A 1 672 ? -13.662 -18.781 43.604 1.00 80.62 672 ASP A O 1
ATOM 5386 N N . LEU A 1 673 ? -15.107 -18.092 45.191 1.00 82.44 673 LEU A N 1
ATOM 5387 C CA . LEU A 1 673 ? -14.166 -17.215 45.887 1.00 82.44 673 LEU A CA 1
ATOM 5388 C C . LEU A 1 673 ? -13.000 -17.992 46.528 1.00 82.44 673 LEU A C 1
ATOM 5390 O O . LEU A 1 673 ? -11.917 -17.434 46.689 1.00 82.44 673 LEU A O 1
ATOM 5394 N N . GLU A 1 674 ? -13.176 -19.267 46.889 1.00 84.75 674 GLU A N 1
ATOM 5395 C CA . GLU A 1 674 ? -12.096 -20.072 47.477 1.00 84.75 674 GLU A CA 1
ATOM 5396 C C . GLU A 1 674 ? -11.083 -20.500 46.409 1.00 84.75 674 GLU A C 1
ATOM 5398 O O . GLU A 1 674 ? -9.869 -20.398 46.622 1.00 84.75 674 GLU A O 1
ATOM 5403 N N . ARG A 1 675 ? -11.560 -20.921 45.228 1.00 86.06 675 ARG A N 1
ATOM 5404 C CA . ARG A 1 675 ? -10.681 -21.213 44.082 1.00 86.06 675 ARG A CA 1
ATOM 5405 C C . ARG A 1 675 ? -9.975 -19.959 43.580 1.00 86.06 675 ARG A C 1
ATOM 5407 O O . ARG A 1 675 ? -8.778 -20.028 43.297 1.00 86.06 675 ARG A O 1
ATOM 5414 N N . ALA A 1 676 ? -10.676 -18.826 43.518 1.00 86.50 676 ALA A N 1
ATOM 5415 C CA . ALA A 1 676 ? -10.075 -17.542 43.166 1.00 86.50 676 ALA A CA 1
ATOM 5416 C C . ALA A 1 676 ? -8.911 -17.199 44.110 1.00 86.50 676 ALA A C 1
ATOM 5418 O O . ALA A 1 676 ? -7.796 -16.928 43.658 1.00 86.50 676 ALA A O 1
ATOM 5419 N N . GLU A 1 677 ? -9.132 -17.297 45.425 1.00 89.88 677 GLU A N 1
ATOM 5420 C CA . GLU A 1 677 ? -8.094 -17.055 46.427 1.00 89.88 677 GLU A CA 1
ATOM 5421 C C . GLU A 1 677 ? -6.903 -18.015 46.275 1.00 89.88 677 GLU A C 1
ATOM 5423 O O . GLU A 1 677 ? -5.751 -17.583 46.364 1.00 89.88 677 GLU A O 1
ATOM 5428 N N . ALA A 1 678 ? -7.148 -19.303 46.017 1.00 88.94 678 ALA A N 1
ATOM 5429 C CA . ALA A 1 678 ? -6.090 -20.293 45.830 1.00 88.94 678 ALA A CA 1
ATOM 5430 C C . ALA A 1 678 ? -5.197 -19.972 44.617 1.00 88.94 678 ALA A C 1
ATOM 5432 O O . ALA A 1 678 ? -3.968 -19.994 44.736 1.00 88.94 678 ALA A O 1
ATOM 5433 N N . CYS A 1 679 ? -5.797 -19.616 43.479 1.00 86.12 679 CYS A N 1
ATOM 5434 C CA . CYS A 1 679 ? -5.075 -19.212 42.271 1.00 86.12 679 CYS A CA 1
ATOM 5435 C C . CYS A 1 679 ? -4.264 -17.928 42.494 1.00 86.12 679 CYS A C 1
ATOM 5437 O O . CYS A 1 679 ? -3.079 -17.870 42.164 1.00 86.12 679 CYS A O 1
ATOM 5439 N N . LEU A 1 680 ? -4.853 -16.922 43.146 1.00 89.00 680 LEU A N 1
ATOM 5440 C CA . LEU A 1 680 ? -4.174 -15.661 43.450 1.00 89.00 680 LEU A CA 1
ATOM 5441 C C . LEU A 1 680 ? -3.035 -15.829 44.475 1.00 89.00 680 LEU A C 1
ATOM 5443 O O . LEU A 1 680 ? -1.985 -15.197 44.354 1.00 89.00 680 LEU A O 1
ATOM 5447 N N . ARG A 1 681 ? -3.178 -16.722 45.462 1.00 91.81 681 ARG A N 1
ATOM 5448 C CA . ARG A 1 681 ? -2.075 -17.076 46.373 1.00 91.81 681 ARG A CA 1
ATOM 5449 C C . ARG A 1 681 ? -0.961 -17.810 45.639 1.00 91.81 681 ARG A C 1
ATOM 5451 O O . ARG A 1 681 ? 0.204 -17.483 45.851 1.00 91.81 681 ARG A O 1
ATOM 5458 N N . ARG A 1 682 ? -1.298 -18.742 44.741 1.00 87.94 682 ARG A N 1
ATOM 5459 C CA . ARG A 1 682 ? -0.310 -19.446 43.913 1.00 87.94 682 ARG A CA 1
ATOM 5460 C C . ARG A 1 682 ? 0.439 -18.486 42.988 1.00 87.94 682 ARG A C 1
ATOM 5462 O O . ARG A 1 682 ? 1.653 -18.606 42.851 1.00 87.94 682 ARG A O 1
ATOM 5469 N N . ASN A 1 683 ? -0.252 -17.499 42.418 1.00 88.62 683 ASN A N 1
ATOM 5470 C CA . ASN A 1 683 ? 0.368 -16.401 41.681 1.00 88.62 683 ASN A CA 1
ATOM 5471 C C . ASN A 1 683 ? 1.448 -15.694 42.524 1.00 88.62 683 ASN A C 1
ATOM 5473 O O . ASN A 1 683 ? 2.585 -15.571 42.074 1.00 88.62 683 ASN A O 1
ATOM 5477 N N . LEU A 1 684 ? 1.129 -15.306 43.762 1.00 89.81 684 LEU A N 1
ATOM 5478 C CA . LEU A 1 684 ? 2.077 -14.618 44.645 1.00 89.81 684 LEU A CA 1
ATOM 5479 C C . LEU A 1 684 ? 3.195 -15.52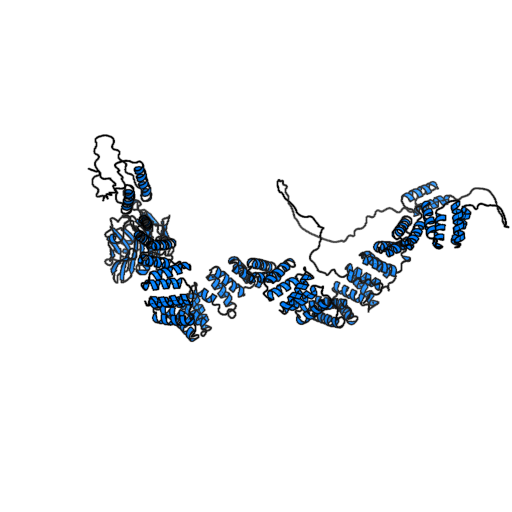0 45.193 1.00 89.81 684 LEU A C 1
ATOM 5481 O O . LEU A 1 684 ? 4.267 -15.021 45.528 1.00 89.81 684 LEU A O 1
ATOM 5485 N N . GLU A 1 685 ? 2.990 -16.837 45.276 1.00 90.50 685 GLU A N 1
ATOM 5486 C CA . GLU A 1 685 ? 4.076 -17.789 45.558 1.00 90.50 685 GLU A CA 1
ATOM 5487 C C . GLU A 1 685 ? 5.113 -17.810 44.429 1.00 90.50 685 GLU A C 1
ATOM 5489 O O . GLU A 1 685 ? 6.315 -17.875 44.691 1.00 90.50 685 GLU A O 1
ATOM 5494 N N . LEU A 1 686 ? 4.646 -17.753 43.180 1.00 85.25 686 LEU A N 1
ATOM 5495 C CA . LEU A 1 686 ? 5.488 -17.752 41.984 1.00 85.25 686 LEU A CA 1
ATOM 5496 C C . LEU A 1 686 ? 6.134 -16.374 41.749 1.00 85.25 686 LEU A C 1
ATOM 5498 O O . LEU A 1 686 ? 7.304 -16.298 41.374 1.00 85.25 686 LEU A O 1
ATOM 5502 N N . GLN A 1 687 ? 5.401 -15.283 42.004 1.00 87.88 687 GLN A N 1
ATOM 5503 C CA . GLN A 1 687 ? 5.873 -13.897 41.896 1.00 87.88 687 GLN A CA 1
ATOM 5504 C C . GLN A 1 687 ? 5.465 -13.040 43.114 1.00 87.88 687 GLN A C 1
ATOM 5506 O O . GLN A 1 687 ? 4.453 -12.339 43.087 1.00 87.88 687 GLN A O 1
ATOM 5511 N N . PRO A 1 688 ? 6.306 -12.990 44.166 1.00 88.00 688 PRO A N 1
ATOM 5512 C CA . PRO A 1 688 ? 5.979 -12.295 45.419 1.00 88.00 688 PRO A CA 1
ATOM 5513 C C . PRO A 1 688 ? 5.874 -10.767 45.338 1.00 88.00 688 PRO A C 1
ATOM 5515 O O . PRO A 1 688 ? 5.353 -10.144 46.256 1.00 88.00 688 PRO A O 1
ATOM 5518 N N . ASN A 1 689 ? 6.393 -10.141 44.279 1.00 86.94 689 ASN A N 1
ATOM 5519 C CA . ASN A 1 689 ? 6.388 -8.682 44.106 1.00 86.94 689 ASN A CA 1
ATOM 5520 C C . ASN A 1 689 ? 5.366 -8.224 43.054 1.00 86.94 689 ASN A C 1
ATOM 5522 O O . ASN A 1 689 ? 5.564 -7.190 42.418 1.00 86.94 689 ASN A O 1
ATOM 5526 N N . GLN A 1 690 ? 4.291 -8.988 42.844 1.00 84.62 690 GLN A N 1
ATOM 5527 C CA . GLN A 1 690 ? 3.255 -8.634 41.881 1.00 84.62 690 GLN A CA 1
ATOM 5528 C C . GLN A 1 690 ? 2.099 -7.869 42.560 1.00 84.62 690 GLN A C 1
ATOM 5530 O O . GLN A 1 690 ? 1.350 -8.457 43.340 1.00 84.62 690 GLN A O 1
ATOM 5535 N N . PRO A 1 691 ? 1.905 -6.569 42.270 1.00 84.44 691 PRO A N 1
ATOM 5536 C CA . PRO A 1 691 ? 0.902 -5.738 42.947 1.00 84.44 691 PRO A CA 1
ATOM 5537 C C . PRO A 1 691 ? -0.536 -6.208 42.687 1.00 84.44 691 PRO A C 1
ATOM 5539 O O . PRO A 1 691 ? -1.345 -6.280 43.607 1.00 84.44 691 PRO A O 1
ATOM 5542 N N . GLN A 1 692 ? -0.838 -6.615 41.451 1.00 81.62 692 GLN A N 1
ATOM 5543 C CA . GLN A 1 692 ? -2.171 -7.074 41.043 1.00 81.62 692 GLN A CA 1
ATOM 5544 C C . GLN A 1 692 ? -2.641 -8.294 41.848 1.00 81.62 692 GLN A C 1
ATOM 5546 O O . GLN A 1 692 ? -3.798 -8.338 42.254 1.00 81.62 692 GLN A O 1
ATOM 5551 N N . GLY A 1 693 ? -1.752 -9.251 42.144 1.00 84.75 693 GLY A N 1
ATOM 5552 C CA . GLY A 1 693 ? -2.101 -10.422 42.954 1.00 84.75 693 GLY A CA 1
ATOM 5553 C C . GLY A 1 693 ? -2.563 -10.031 44.360 1.00 84.75 693 GLY A C 1
ATOM 5554 O O . GLY A 1 693 ? -3.581 -10.524 44.841 1.00 84.75 693 GLY A O 1
ATOM 5555 N N . TYR A 1 694 ? -1.883 -9.067 44.991 1.00 91.06 694 TYR A N 1
ATOM 5556 C CA . TYR A 1 694 ? -2.308 -8.514 46.279 1.00 91.06 694 TYR A CA 1
ATOM 5557 C C . TYR A 1 694 ? -3.618 -7.716 46.174 1.00 91.06 694 TYR A C 1
ATOM 5559 O O . TYR A 1 694 ? -4.476 -7.857 47.040 1.00 91.06 694 TYR A O 1
ATOM 5567 N N . PHE A 1 695 ? -3.815 -6.918 45.121 1.00 90.00 695 PHE A N 1
ATOM 5568 C CA . PHE A 1 695 ? -5.064 -6.175 44.910 1.00 90.00 695 PHE A CA 1
ATOM 5569 C C . PHE A 1 695 ? -6.284 -7.103 44.806 1.00 90.00 695 PHE A C 1
ATOM 5571 O O . PHE A 1 695 ? -7.278 -6.908 45.508 1.00 90.00 695 PHE A O 1
ATOM 5578 N N . TYR A 1 696 ? -6.201 -8.148 43.980 1.00 88.31 696 TYR A N 1
ATOM 5579 C CA . TYR A 1 696 ? -7.313 -9.079 43.791 1.00 88.31 696 TYR A CA 1
ATOM 5580 C C . TYR A 1 696 ? -7.522 -10.011 44.992 1.00 88.31 696 TYR A C 1
ATOM 5582 O O . TYR A 1 696 ? -8.666 -10.336 45.298 1.00 88.31 696 TYR A O 1
ATOM 5590 N N . LEU A 1 697 ? -6.471 -10.367 45.748 1.00 90.50 697 LEU A N 1
ATOM 5591 C CA . LEU A 1 697 ? -6.655 -11.011 47.057 1.00 90.50 697 LEU A CA 1
ATOM 5592 C C . LEU A 1 697 ? -7.382 -10.096 48.040 1.00 90.50 697 LEU A C 1
ATOM 5594 O O . LEU A 1 697 ? -8.248 -10.564 48.772 1.00 90.50 697 LEU A O 1
ATOM 5598 N N . GLY A 1 698 ? -7.073 -8.797 48.024 1.00 90.19 698 GLY A N 1
ATOM 5599 C CA . GLY A 1 698 ? -7.805 -7.792 48.789 1.00 90.19 698 GLY A CA 1
ATOM 5600 C C . GLY A 1 698 ? -9.295 -7.792 48.449 1.00 90.19 698 GLY A C 1
ATOM 5601 O O . GLY A 1 698 ? -10.120 -7.900 49.355 1.00 90.19 698 GLY A O 1
ATOM 5602 N N . LYS A 1 699 ? -9.635 -7.775 47.151 1.00 87.44 699 LYS A N 1
ATOM 5603 C CA . LYS A 1 699 ? -11.030 -7.859 46.678 1.00 87.44 699 LYS A CA 1
ATOM 5604 C C . LYS A 1 699 ? -11.699 -9.161 47.120 1.00 87.44 699 LYS A C 1
ATOM 5606 O O . LYS A 1 699 ? -12.805 -9.128 47.649 1.00 87.44 699 LYS A O 1
ATOM 5611 N N . CYS A 1 700 ? -11.013 -10.291 46.966 1.00 89.00 700 CYS A N 1
ATOM 5612 C CA . CYS A 1 700 ? -11.523 -11.602 47.359 1.00 89.00 700 CYS A CA 1
ATOM 5613 C C . CYS A 1 700 ? -11.801 -11.684 48.870 1.00 89.00 700 CYS A C 1
ATOM 5615 O O . CYS A 1 700 ? -12.870 -12.126 49.289 1.00 89.00 700 CYS A O 1
ATOM 5617 N N . SER A 1 701 ? -10.875 -11.208 49.707 1.00 89.12 701 SER A N 1
ATOM 5618 C CA . SER A 1 701 ? -11.066 -11.149 51.159 1.00 89.12 701 SER A CA 1
ATOM 5619 C C . SER A 1 701 ? -12.171 -10.165 51.559 1.00 89.12 701 SER A C 1
ATOM 5621 O O . SER A 1 701 ? -12.942 -10.475 52.467 1.00 89.12 701 SER A O 1
ATOM 5623 N N . ALA A 1 702 ? -12.296 -9.020 50.878 1.00 86.69 702 ALA A N 1
ATOM 5624 C CA . ALA A 1 702 ? -13.359 -8.045 51.126 1.00 86.69 702 ALA A CA 1
ATOM 5625 C C . ALA A 1 702 ? -14.747 -8.608 50.777 1.00 86.69 702 ALA A C 1
ATOM 5627 O O . ALA A 1 702 ? -15.660 -8.499 51.594 1.00 86.69 702 ALA A O 1
ATOM 5628 N N . GLY A 1 703 ? -14.887 -9.284 49.629 1.00 82.56 703 GLY A N 1
ATOM 5629 C CA . GLY A 1 703 ? -16.129 -9.951 49.213 1.00 82.56 703 GLY A CA 1
ATOM 5630 C C . GLY A 1 703 ? -16.576 -11.059 50.173 1.00 82.56 703 GLY A C 1
ATOM 5631 O O . GLY A 1 703 ? -17.766 -11.268 50.380 1.00 82.56 703 GLY A O 1
ATOM 5632 N N . GLN A 1 704 ? -15.632 -11.711 50.855 1.00 85.56 704 GLN A N 1
ATOM 5633 C CA . GLN A 1 704 ? -15.918 -12.681 51.919 1.00 85.56 704 GLN A CA 1
ATOM 5634 C C . GLN A 1 704 ? -16.137 -12.040 53.307 1.00 85.56 704 GLN A C 1
ATOM 5636 O O . GLN A 1 704 ? -16.246 -12.747 54.310 1.00 85.56 704 GLN A O 1
ATOM 5641 N N . GLY A 1 705 ? -16.155 -10.706 53.405 1.00 84.75 705 GLY A N 1
ATOM 5642 C CA . GLY A 1 705 ? -16.339 -9.964 54.657 1.00 84.75 705 GLY A CA 1
ATOM 5643 C C . GLY A 1 705 ? -15.109 -9.913 55.575 1.00 84.75 705 GLY A C 1
ATOM 5644 O O . GLY A 1 705 ? -15.195 -9.400 56.692 1.00 84.75 705 GLY A O 1
ATOM 5645 N N . ARG A 1 706 ? -13.942 -10.405 55.136 1.00 90.56 706 ARG A N 1
ATOM 5646 C CA . ARG A 1 706 ? -12.670 -10.379 55.886 1.00 90.56 706 ARG A CA 1
ATOM 5647 C C . ARG A 1 706 ? -11.939 -9.047 55.679 1.00 90.56 706 ARG A C 1
ATOM 5649 O O . ARG A 1 706 ? -10.846 -8.993 55.115 1.00 90.56 706 ARG A O 1
ATOM 5656 N N . LEU A 1 707 ? -12.553 -7.960 56.147 1.00 89.62 707 LEU A N 1
ATOM 5657 C CA . LEU A 1 707 ? -12.104 -6.584 55.884 1.00 89.62 707 LEU A CA 1
ATOM 5658 C C . LEU A 1 707 ? -10.689 -6.271 56.410 1.00 89.62 707 LEU A C 1
ATOM 5660 O O . LEU A 1 707 ? -9.939 -5.555 55.750 1.00 89.62 707 LEU A O 1
ATOM 5664 N N . ASP A 1 708 ? -10.281 -6.828 57.555 1.00 88.69 708 ASP A N 1
ATOM 5665 C CA . ASP A 1 708 ? -8.931 -6.613 58.106 1.00 88.69 708 ASP A CA 1
ATOM 5666 C C . ASP A 1 708 ? -7.825 -7.293 57.276 1.00 88.69 708 ASP A C 1
ATOM 5668 O O . ASP A 1 708 ? -6.732 -6.742 57.118 1.00 88.69 708 ASP A O 1
ATOM 5672 N N . GLU A 1 709 ? -8.098 -8.475 56.712 1.00 90.56 709 GLU A N 1
ATOM 5673 C CA . GLU A 1 709 ? -7.169 -9.156 55.798 1.00 90.56 709 GLU A CA 1
ATOM 5674 C C . GLU A 1 709 ? -7.093 -8.420 54.458 1.00 90.56 709 GLU A C 1
ATOM 5676 O O . GLU A 1 709 ? -5.995 -8.166 53.956 1.00 90.56 709 GLU A O 1
ATOM 5681 N N . ALA A 1 710 ? -8.249 -7.995 53.932 1.00 91.56 710 ALA A N 1
ATOM 5682 C CA . ALA A 1 710 ? -8.333 -7.183 52.722 1.00 91.56 710 ALA A CA 1
ATOM 5683 C C . ALA A 1 710 ? -7.510 -5.895 52.848 1.00 91.56 710 ALA A C 1
ATOM 5685 O O . ALA A 1 710 ? -6.719 -5.568 51.963 1.00 91.56 710 ALA A O 1
ATOM 5686 N N . LEU A 1 711 ? -7.615 -5.211 53.993 1.00 92.44 711 LEU A N 1
ATOM 5687 C CA . LEU A 1 711 ? -6.821 -4.027 54.306 1.00 92.44 711 LEU A CA 1
ATOM 5688 C C . LEU A 1 711 ? -5.311 -4.305 54.222 1.00 92.44 711 LEU A C 1
ATOM 5690 O O . LEU A 1 711 ? -4.560 -3.495 53.675 1.00 92.44 711 LEU A O 1
ATOM 5694 N N . GLY A 1 712 ? -4.856 -5.441 54.759 1.00 90.94 712 GLY A N 1
ATOM 5695 C CA . GLY A 1 712 ? -3.454 -5.855 54.702 1.00 90.94 712 GLY A CA 1
ATOM 5696 C C . GLY A 1 712 ? -2.961 -6.075 53.270 1.00 90.94 712 GLY A C 1
ATOM 5697 O O . GLY A 1 712 ? -1.888 -5.587 52.905 1.00 90.94 712 GLY A O 1
ATOM 5698 N N . PHE A 1 713 ? -3.759 -6.753 52.444 1.00 93.62 713 PHE A N 1
ATOM 5699 C CA . PHE A 1 713 ? -3.426 -6.997 51.041 1.00 93.62 713 PHE A CA 1
ATOM 5700 C C . PHE A 1 713 ? -3.427 -5.718 50.202 1.00 93.62 713 PHE A C 1
ATOM 5702 O O . PHE A 1 713 ? -2.467 -5.469 49.471 1.00 93.62 713 PHE A O 1
ATOM 5709 N N . TYR A 1 714 ? -4.427 -4.852 50.365 1.00 93.56 714 TYR A N 1
ATOM 5710 C CA . TYR A 1 714 ? -4.469 -3.572 49.662 1.00 93.56 714 TYR A CA 1
ATOM 5711 C C . TYR A 1 714 ? -3.314 -2.646 50.051 1.00 93.56 714 TYR A C 1
ATOM 5713 O O . TYR A 1 714 ? -2.720 -2.024 49.174 1.00 93.56 714 TYR A O 1
ATOM 5721 N N . ARG A 1 715 ? -2.913 -2.599 51.331 1.00 92.81 715 ARG A N 1
ATOM 5722 C CA . ARG A 1 715 ? -1.705 -1.861 51.747 1.00 92.81 715 ARG A CA 1
ATOM 5723 C C . ARG A 1 715 ? -0.458 -2.383 51.049 1.00 92.81 715 ARG A C 1
ATOM 5725 O O . ARG A 1 715 ? 0.338 -1.593 50.554 1.00 92.81 715 ARG A O 1
ATOM 5732 N N . ARG A 1 716 ? -0.307 -3.708 50.970 1.00 92.06 716 ARG A N 1
ATOM 5733 C CA . ARG A 1 716 ? 0.852 -4.313 50.311 1.00 92.06 716 ARG A CA 1
ATOM 5734 C C . ARG A 1 716 ? 0.871 -4.047 48.806 1.00 92.06 716 ARG A C 1
ATOM 5736 O O . ARG A 1 716 ? 1.933 -3.781 48.255 1.00 92.06 716 ARG A O 1
ATOM 5743 N N . SER A 1 717 ? -0.289 -4.081 48.156 1.00 90.81 717 SER A N 1
ATOM 5744 C CA . SER A 1 717 ? -0.435 -3.704 46.747 1.00 90.81 717 SER A CA 1
ATOM 5745 C C . SER A 1 717 ? -0.098 -2.224 46.515 1.00 90.81 717 SER A C 1
ATOM 5747 O O . SER A 1 717 ? 0.649 -1.893 45.591 1.00 90.81 717 SER A O 1
ATOM 5749 N N . TRP A 1 718 ? -0.572 -1.336 47.396 1.00 91.62 718 TRP A N 1
ATOM 5750 C CA . TRP A 1 718 ? -0.286 0.099 47.347 1.00 91.62 718 TRP A CA 1
ATOM 5751 C C . TRP A 1 718 ? 1.214 0.396 47.480 1.00 91.62 718 TRP A C 1
ATOM 5753 O O . TRP A 1 718 ? 1.753 1.150 46.674 1.00 91.62 718 TRP A O 1
ATOM 5763 N N . GLU A 1 719 ? 1.908 -0.262 48.417 1.00 89.81 719 GLU A N 1
ATOM 5764 C CA . GLU A 1 719 ? 3.367 -0.152 48.598 1.00 89.81 719 GLU A CA 1
ATOM 5765 C C . GLU A 1 719 ? 4.175 -0.530 47.345 1.00 89.81 719 GLU A C 1
ATOM 5767 O O . GLU A 1 719 ? 5.293 -0.048 47.172 1.00 89.81 719 GLU A O 1
ATOM 5772 N N . LEU A 1 720 ? 3.642 -1.414 46.494 1.00 87.25 720 LEU A N 1
ATOM 5773 C CA . LEU A 1 720 ? 4.346 -1.935 45.321 1.00 87.25 720 LEU A CA 1
ATOM 5774 C C . LEU A 1 720 ? 4.105 -1.118 44.045 1.00 87.25 720 LEU A C 1
ATOM 5776 O O . LEU A 1 720 ? 5.019 -1.021 43.230 1.00 87.25 720 LEU A O 1
ATOM 5780 N N . SER A 1 721 ? 2.897 -0.577 43.838 1.00 82.06 721 SER A N 1
ATOM 5781 C CA . SER A 1 721 ? 2.506 0.009 42.542 1.00 82.06 721 SER A CA 1
ATOM 5782 C C . SER A 1 721 ? 1.864 1.392 42.599 1.00 82.06 721 SER A C 1
ATOM 5784 O O . SER A 1 721 ? 1.694 1.970 41.527 1.00 82.06 721 SER A O 1
ATOM 5786 N N . GLN A 1 722 ? 1.482 1.905 43.780 1.00 87.31 722 GLN A N 1
ATOM 5787 C CA . GLN A 1 722 ? 0.824 3.218 43.948 1.00 87.31 722 GLN A CA 1
ATOM 5788 C C . GLN A 1 722 ? -0.235 3.514 42.861 1.00 87.31 722 GLN A C 1
ATOM 5790 O O . GLN A 1 722 ? -0.270 4.587 42.266 1.00 87.31 722 GLN A O 1
ATOM 5795 N N . SER A 1 723 ? -1.072 2.525 42.531 1.00 81.62 723 SER A N 1
ATOM 5796 C CA . SER A 1 723 ? -2.098 2.639 41.486 1.00 81.62 723 SER A CA 1
ATOM 5797 C C . SER A 1 723 ? -3.392 3.230 42.047 1.00 81.62 723 SER A C 1
ATOM 5799 O O . SER A 1 723 ? -3.804 2.810 43.133 1.00 81.62 723 SER A O 1
ATOM 5801 N N . VAL A 1 724 ? -4.081 4.084 41.279 1.00 83.75 724 VAL A N 1
ATOM 5802 C CA . VAL A 1 724 ? -5.358 4.723 41.671 1.00 83.75 724 VAL A CA 1
ATOM 5803 C C . VAL A 1 724 ? -6.361 3.700 42.215 1.00 83.75 724 VAL A C 1
ATOM 5805 O O . VAL A 1 724 ? -6.763 3.824 43.368 1.00 83.75 724 VAL A O 1
ATOM 5808 N N . ASP A 1 725 ? -6.664 2.642 41.456 1.00 81.56 725 ASP A N 1
ATOM 5809 C CA . ASP A 1 725 ? -7.659 1.615 41.818 1.00 81.56 725 ASP A CA 1
ATOM 5810 C C . ASP A 1 725 ? -7.370 0.957 43.176 1.00 81.56 725 ASP A C 1
ATOM 5812 O O . ASP A 1 725 ? -8.253 0.780 44.014 1.00 81.56 725 ASP A O 1
ATOM 5816 N N . CYS A 1 726 ? -6.100 0.635 43.438 1.00 85.81 726 CYS A N 1
ATOM 5817 C CA . CYS A 1 726 ? -5.676 0.068 44.717 1.00 85.81 726 CYS A CA 1
ATOM 5818 C C . CYS A 1 726 ? -5.806 1.064 45.870 1.00 85.81 726 CYS A C 1
ATOM 5820 O O . CYS A 1 726 ? -6.170 0.680 46.981 1.00 85.81 726 CYS A O 1
ATOM 5822 N N . GLY A 1 727 ? -5.463 2.327 45.630 1.00 87.62 727 GLY A N 1
ATOM 5823 C CA . GLY A 1 727 ? -5.558 3.367 46.644 1.00 87.62 727 GLY A CA 1
ATOM 5824 C C . GLY A 1 727 ? -7.003 3.689 47.015 1.00 87.62 727 GLY A C 1
ATOM 5825 O O . GLY A 1 727 ? -7.286 3.898 48.195 1.00 87.62 727 GLY A O 1
ATOM 5826 N N . LEU A 1 728 ? -7.905 3.666 46.029 1.00 89.56 728 LEU A N 1
ATOM 5827 C CA . LEU A 1 728 ? -9.350 3.787 46.220 1.00 89.56 728 LEU A CA 1
ATOM 5828 C C . LEU A 1 728 ? -9.897 2.606 47.022 1.00 89.56 728 LEU A C 1
ATOM 5830 O O . LEU A 1 728 ? -10.443 2.822 48.100 1.00 89.56 728 LEU A O 1
ATOM 5834 N N . ALA A 1 729 ? -9.639 1.368 46.587 1.00 88.44 729 ALA A N 1
ATOM 5835 C CA . ALA A 1 729 ? -10.099 0.168 47.290 1.00 88.44 729 ALA A CA 1
ATOM 5836 C C . ALA A 1 729 ? -9.586 0.103 48.743 1.00 88.44 729 ALA A C 1
ATOM 5838 O O . ALA A 1 729 ? -10.314 -0.267 49.666 1.00 88.44 729 ALA A O 1
ATOM 5839 N N . LEU A 1 730 ? -8.339 0.529 48.983 1.00 92.62 730 LEU A N 1
ATOM 5840 C CA . LEU A 1 730 ? -7.788 0.654 50.333 1.00 92.62 730 LEU A CA 1
ATOM 5841 C C . LEU A 1 730 ? -8.564 1.679 51.175 1.00 92.62 730 LEU A C 1
ATOM 5843 O O . LEU A 1 730 ? -8.860 1.432 52.348 1.00 92.62 730 LEU A O 1
ATOM 5847 N N . ALA A 1 731 ? -8.874 2.836 50.596 1.00 91.69 731 ALA A N 1
ATOM 5848 C CA . ALA A 1 731 ? -9.605 3.895 51.274 1.00 91.69 731 ALA A CA 1
ATOM 5849 C C . ALA A 1 731 ? -11.072 3.511 51.542 1.00 91.69 731 ALA A C 1
ATOM 5851 O O . ALA A 1 731 ? -11.592 3.823 52.613 1.00 91.69 731 ALA A O 1
ATOM 5852 N N . GLU A 1 732 ? -11.714 2.779 50.634 1.00 90.75 732 GLU A N 1
ATOM 5853 C CA . GLU A 1 732 ? -13.065 2.231 50.795 1.00 90.75 732 GLU A CA 1
ATOM 5854 C C . GLU A 1 732 ? -13.140 1.204 51.927 1.00 90.75 732 GLU A C 1
ATOM 5856 O O . GLU A 1 732 ? -14.002 1.315 52.799 1.00 90.75 732 GLU A O 1
ATOM 5861 N N . VAL A 1 733 ? -12.203 0.252 52.002 1.00 92.19 733 VAL A N 1
ATOM 5862 C CA . VAL A 1 733 ? -12.152 -0.698 53.129 1.00 92.19 733 VAL A CA 1
ATOM 5863 C C . VAL A 1 733 ? -11.941 0.035 54.457 1.00 92.19 733 VAL A C 1
ATOM 5865 O O . VAL A 1 733 ? -12.555 -0.313 55.467 1.00 92.19 733 VAL A O 1
ATOM 5868 N N . LEU A 1 734 ? -11.128 1.098 54.478 1.00 91.25 734 LEU A N 1
ATOM 5869 C CA . LEU A 1 734 ? -10.978 1.951 55.662 1.00 91.25 734 LEU A CA 1
ATOM 5870 C C . LEU A 1 734 ? -12.288 2.664 56.039 1.00 91.25 734 LEU A C 1
ATOM 5872 O O . LEU A 1 734 ? -12.579 2.772 57.232 1.00 91.25 734 LEU A O 1
ATOM 5876 N N . GLN A 1 735 ? -13.084 3.119 55.066 1.00 90.25 735 GLN A N 1
ATOM 5877 C CA . GLN A 1 735 ? -14.417 3.682 55.316 1.00 90.25 735 GLN A CA 1
ATOM 5878 C C . GLN A 1 735 ? -15.381 2.629 55.883 1.00 90.25 735 GLN A C 1
ATOM 5880 O O . GLN A 1 735 ? -16.048 2.901 56.879 1.00 90.25 735 GLN A O 1
ATOM 5885 N N . GLN A 1 736 ? -15.415 1.420 55.312 1.00 88.19 736 GLN A N 1
ATOM 5886 C CA . GLN A 1 736 ? -16.261 0.318 55.795 1.00 88.19 736 GLN A CA 1
ATOM 5887 C C . GLN A 1 736 ? -15.910 -0.095 57.233 1.00 88.19 736 GLN A C 1
ATOM 5889 O O . GLN A 1 736 ? -16.795 -0.390 58.033 1.00 88.19 736 GLN A O 1
ATOM 5894 N N . LEU A 1 737 ? -14.625 -0.040 57.595 1.00 89.75 737 LEU A N 1
ATOM 5895 C CA . LEU A 1 737 ? -14.140 -0.249 58.965 1.00 89.75 737 LEU A CA 1
ATOM 5896 C C . LEU A 1 737 ? -14.397 0.951 59.903 1.00 89.75 737 LEU A C 1
ATOM 5898 O O . LEU A 1 737 ? -14.022 0.906 61.075 1.00 89.75 737 LEU A O 1
ATOM 5902 N N . GLY A 1 738 ? -14.987 2.046 59.411 1.00 88.25 738 GLY A N 1
ATOM 5903 C CA . GLY A 1 738 ? -15.244 3.271 60.176 1.00 88.25 738 GLY A CA 1
ATOM 5904 C C . GLY A 1 738 ? -13.986 4.084 60.515 1.00 88.25 738 GLY A C 1
ATOM 5905 O O . GLY A 1 738 ? -14.024 4.967 61.374 1.00 88.25 738 GLY A O 1
ATOM 5906 N N . ARG A 1 739 ? -12.850 3.813 59.861 1.00 92.12 739 ARG A N 1
ATOM 5907 C CA . ARG A 1 739 ? -11.555 4.488 60.076 1.00 92.12 739 ARG A CA 1
ATOM 5908 C C . ARG A 1 739 ? -11.441 5.734 59.193 1.00 92.12 739 ARG A C 1
ATOM 5910 O O . ARG A 1 739 ? -10.524 5.869 58.383 1.00 92.12 739 ARG A O 1
ATOM 5917 N N . TRP A 1 740 ? -12.378 6.665 59.367 1.00 90.38 740 TRP A N 1
ATOM 5918 C CA . TRP A 1 740 ? -12.574 7.821 58.483 1.00 90.38 740 TRP A CA 1
ATOM 5919 C C . TRP A 1 740 ? -11.340 8.719 58.325 1.00 90.38 740 TRP A C 1
ATOM 5921 O O . TRP A 1 740 ? -11.042 9.177 57.225 1.00 90.38 740 TRP A O 1
ATOM 5931 N N . SER A 1 741 ? -10.577 8.940 59.400 1.00 88.31 741 SER A N 1
ATOM 5932 C CA . SER A 1 741 ? -9.364 9.768 59.363 1.00 88.31 741 SER A CA 1
ATOM 5933 C C . SER A 1 741 ? -8.257 9.166 58.493 1.00 88.31 741 SER A C 1
ATOM 5935 O O . SER A 1 741 ? -7.572 9.901 57.781 1.00 88.31 741 SER A O 1
ATOM 5937 N N . GLU A 1 742 ? -8.099 7.843 58.521 1.00 92.00 742 GLU A N 1
ATOM 5938 C CA . GLU A 1 742 ? -7.141 7.119 57.683 1.00 92.00 742 GLU A CA 1
ATOM 5939 C C . GLU A 1 742 ? -7.618 7.048 56.235 1.00 92.00 742 GLU A C 1
ATOM 5941 O O . GLU A 1 742 ? -6.811 7.245 55.332 1.00 92.00 742 GLU A O 1
ATOM 5946 N N . ALA A 1 743 ? -8.923 6.868 56.002 1.00 93.38 743 ALA A N 1
ATOM 5947 C CA . ALA A 1 743 ? -9.496 6.938 54.659 1.00 93.38 743 ALA A CA 1
ATOM 5948 C C . ALA A 1 743 ? -9.234 8.310 54.010 1.00 93.38 743 ALA A C 1
ATOM 5950 O O . ALA A 1 743 ? -8.751 8.380 52.883 1.00 93.38 743 ALA A O 1
ATOM 5951 N N . VAL A 1 744 ? -9.456 9.413 54.741 1.00 92.81 744 VAL A N 1
ATOM 5952 C CA . VAL A 1 744 ? -9.145 10.777 54.268 1.00 92.81 744 VAL A CA 1
ATOM 5953 C C . VAL A 1 744 ? -7.661 10.933 53.920 1.00 92.81 744 VAL A C 1
ATOM 5955 O O . VAL A 1 744 ? -7.331 11.558 52.912 1.00 92.81 744 VAL A O 1
ATOM 5958 N N . GLN A 1 745 ? -6.756 10.398 54.746 1.00 91.88 745 GLN A N 1
ATOM 5959 C CA . GLN A 1 745 ? -5.318 10.437 54.459 1.00 91.88 745 GLN A CA 1
ATOM 5960 C C . GLN A 1 745 ? -4.975 9.637 53.203 1.00 91.88 745 GLN A C 1
ATOM 5962 O O . GLN A 1 745 ? -4.233 10.143 52.363 1.00 91.88 745 GLN A O 1
ATOM 5967 N N . GLN A 1 746 ? -5.557 8.448 53.049 1.00 93.56 746 GLN A N 1
ATOM 5968 C CA . GLN A 1 746 ? -5.320 7.595 51.894 1.00 93.56 746 GLN A CA 1
ATOM 5969 C C . GLN A 1 746 ? -5.811 8.250 50.600 1.00 93.56 746 GLN A C 1
ATOM 5971 O O . GLN A 1 746 ? -5.036 8.362 49.657 1.00 93.56 746 GLN A O 1
ATOM 5976 N N . TYR A 1 747 ? -7.039 8.777 50.556 1.00 93.50 747 TYR A N 1
ATOM 5977 C CA . TYR A 1 747 ? -7.530 9.492 49.370 1.00 93.50 747 TYR A CA 1
ATOM 5978 C C . TYR A 1 747 ? -6.656 10.702 49.012 1.00 93.50 747 TYR A C 1
ATOM 5980 O O . TYR A 1 747 ? -6.384 10.952 47.840 1.00 93.50 747 TYR A O 1
ATOM 5988 N N . ARG A 1 748 ? -6.162 11.447 50.011 1.00 92.56 748 ARG A N 1
ATOM 5989 C CA . ARG A 1 748 ? -5.221 12.554 49.774 1.00 92.56 748 ARG A CA 1
ATOM 5990 C C . ARG A 1 748 ? -3.882 12.071 49.218 1.00 92.56 748 ARG A C 1
ATOM 5992 O O . ARG A 1 748 ? -3.308 12.772 48.392 1.00 92.56 748 ARG A O 1
ATOM 5999 N N . GLN A 1 749 ? -3.395 10.907 49.650 1.00 90.81 749 GLN A N 1
ATOM 6000 C CA . GLN A 1 749 ? -2.200 10.288 49.073 1.00 90.81 749 GLN A CA 1
ATOM 6001 C C . GLN A 1 749 ? -2.431 9.865 47.623 1.00 90.81 749 GLN A C 1
ATOM 6003 O O . GLN A 1 749 ? -1.596 10.182 46.785 1.00 90.81 749 GLN A O 1
ATOM 6008 N N . VAL A 1 750 ? -3.582 9.265 47.301 1.00 90.94 750 VAL A N 1
ATOM 6009 C CA . VAL A 1 750 ? -3.948 8.925 45.913 1.00 90.94 750 VAL A CA 1
ATOM 6010 C C . VAL A 1 750 ? -3.919 10.161 45.019 1.00 90.94 750 VAL A C 1
ATOM 6012 O O . VAL A 1 750 ? -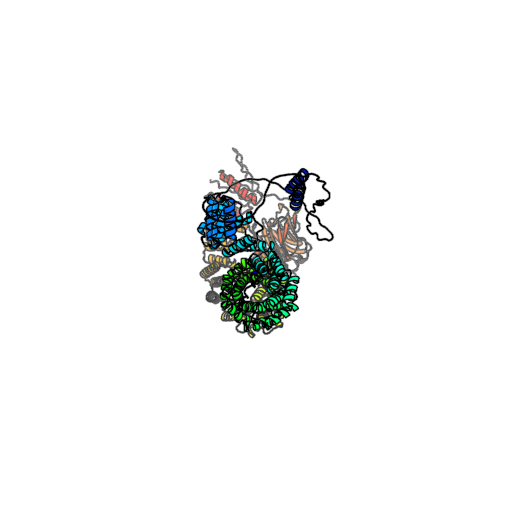3.280 10.151 43.973 1.00 90.94 750 VAL A O 1
ATOM 6015 N N . LEU A 1 751 ? -4.530 11.260 45.465 1.00 90.31 751 LEU A N 1
ATOM 6016 C CA . LEU A 1 751 ? -4.552 12.514 44.707 1.00 90.31 751 LEU A CA 1
ATOM 6017 C C . LEU A 1 751 ? -3.169 13.167 44.562 1.00 90.31 751 LEU A C 1
ATOM 6019 O O . LEU A 1 751 ? -2.935 13.899 43.603 1.00 90.31 751 LEU A O 1
ATOM 6023 N N . LEU A 1 752 ? -2.266 12.938 45.520 1.00 89.19 752 LEU A N 1
ATOM 6024 C CA . LEU A 1 752 ? -0.908 13.478 45.499 1.00 89.19 752 LEU A CA 1
ATOM 6025 C C . LEU A 1 752 ? 0.022 12.666 44.588 1.00 89.19 752 LEU A C 1
ATOM 6027 O O . LEU A 1 752 ? 0.820 13.254 43.863 1.00 89.19 752 LEU A O 1
ATOM 6031 N N . GLU A 1 753 ? -0.052 11.338 44.661 1.00 84.19 753 GLU A N 1
ATOM 6032 C CA . GLU A 1 753 ? 0.890 10.426 44.003 1.00 84.19 753 GLU A CA 1
ATOM 6033 C C . GLU A 1 753 ? 0.431 10.023 42.595 1.00 84.19 753 GLU A C 1
ATOM 6035 O O . GLU A 1 753 ? 1.267 9.878 41.706 1.00 84.19 753 GLU A O 1
ATOM 6040 N N . CYS A 1 754 ? -0.880 9.898 42.365 1.00 81.75 754 CYS A N 1
ATOM 6041 C CA . CYS A 1 754 ? -1.437 9.400 41.104 1.00 81.75 754 CYS A CA 1
ATOM 6042 C C . CYS A 1 754 ? -2.090 10.487 40.229 1.00 81.75 754 CYS A C 1
ATOM 6044 O O . CYS A 1 754 ? -2.471 10.206 39.094 1.00 81.75 754 CYS A O 1
ATOM 6046 N N . GLY A 1 755 ? -2.223 11.717 40.735 1.00 82.94 755 GLY A N 1
ATOM 6047 C CA . GLY A 1 755 ? -2.900 12.825 40.052 1.00 82.94 755 GLY A CA 1
ATOM 6048 C C . GLY A 1 755 ? -4.387 12.960 40.401 1.00 82.94 755 GLY A C 1
ATOM 6049 O O . GLY A 1 755 ? -4.952 12.173 41.161 1.00 82.94 755 GLY A O 1
ATOM 6050 N N . GLU A 1 756 ? -5.028 14.011 39.879 1.00 84.00 756 GLU A N 1
ATOM 6051 C CA . GLU A 1 756 ? -6.439 14.282 40.169 1.00 84.00 756 GLU A CA 1
ATOM 6052 C C . GLU A 1 756 ? -7.358 13.245 39.505 1.00 84.00 756 GLU A C 1
ATOM 6054 O O . GLU A 1 756 ? -7.385 13.121 38.284 1.00 84.00 756 GLU A O 1
ATOM 6059 N N . SER A 1 757 ? -8.147 12.536 40.315 1.00 84.25 757 SER A N 1
ATOM 6060 C CA . SER A 1 757 ? -9.204 11.623 39.869 1.00 84.25 757 SER A CA 1
ATOM 6061 C C . SER A 1 757 ? -10.529 12.043 40.496 1.00 84.25 757 SER A C 1
ATOM 6063 O O . SER A 1 757 ? -10.595 12.302 41.703 1.00 84.25 757 SER A O 1
ATOM 6065 N N . GLY A 1 758 ? -11.595 12.099 39.694 1.00 85.12 758 GLY A N 1
ATOM 6066 C CA . GLY A 1 758 ? -12.926 12.418 40.209 1.00 85.12 758 GLY A CA 1
ATOM 6067 C C . GLY A 1 758 ? -13.435 11.388 41.230 1.00 85.12 758 GLY A C 1
ATOM 6068 O O . GLY A 1 758 ? -14.146 11.777 42.152 1.00 85.12 758 GLY A O 1
ATOM 6069 N N . GLU A 1 759 ? -12.999 10.123 41.146 1.00 86.50 759 GLU A N 1
ATOM 6070 C CA . GLU A 1 759 ? -13.417 9.029 42.044 1.00 86.50 759 GLU A CA 1
ATOM 6071 C C . GLU A 1 759 ? -12.843 9.251 43.426 1.00 86.50 759 GLU A C 1
ATOM 6073 O O . GLU A 1 759 ? -13.544 9.241 44.436 1.00 86.50 759 GLU A O 1
ATOM 6078 N N . ALA A 1 760 ? -11.540 9.538 43.443 1.00 87.75 760 ALA A N 1
ATOM 6079 C CA . ALA A 1 760 ? -10.789 9.808 44.650 1.00 87.75 760 ALA A CA 1
ATOM 6080 C C . ALA A 1 760 ? -11.308 11.070 45.339 1.00 87.75 760 ALA A C 1
ATOM 6082 O O . ALA A 1 760 ? -11.433 11.090 46.560 1.00 87.75 760 ALA A O 1
ATOM 6083 N N . LEU A 1 761 ? -11.650 12.111 44.573 1.00 91.88 761 LEU A N 1
ATOM 6084 C CA . LEU A 1 761 ? -12.259 13.332 45.104 1.00 91.88 761 LEU A CA 1
ATOM 6085 C C . LEU A 1 761 ? -13.673 13.083 45.646 1.00 91.88 761 LEU A C 1
ATOM 6087 O O . LEU A 1 761 ? -14.030 13.625 46.695 1.00 91.88 761 LEU A O 1
ATOM 6091 N N . PHE A 1 762 ? -14.465 12.240 44.978 1.00 92.25 762 PHE A N 1
ATOM 6092 C CA . PHE A 1 762 ? -15.793 11.859 45.445 1.00 92.25 762 PHE A CA 1
ATOM 6093 C C . PHE A 1 762 ? -15.742 11.076 46.763 1.00 92.25 762 PHE A C 1
ATOM 6095 O O . PHE A 1 762 ? -16.376 11.491 47.742 1.00 92.25 762 PHE A O 1
ATOM 6102 N N . GLY A 1 763 ? -14.929 10.018 46.818 1.00 89.00 763 GLY A N 1
ATOM 6103 C CA . GLY A 1 763 ? -14.704 9.210 48.017 1.00 89.00 763 GLY A CA 1
ATOM 6104 C C . GLY A 1 763 ? -14.064 10.004 49.163 1.00 89.00 763 GLY A C 1
ATOM 6105 O O . GLY A 1 763 ? -14.462 9.857 50.324 1.00 89.00 763 GLY A O 1
ATOM 6106 N N . LEU A 1 764 ? -13.146 10.931 48.859 1.00 92.94 764 LEU A N 1
ATOM 6107 C CA . LEU A 1 764 ? -12.598 11.878 49.836 1.00 92.94 764 LEU A CA 1
ATOM 6108 C C . LEU A 1 764 ? -13.695 12.764 50.427 1.00 92.94 764 LEU A C 1
ATOM 6110 O O . LEU A 1 764 ? -13.747 12.937 51.645 1.00 92.94 764 LEU A O 1
ATOM 6114 N N . GLY A 1 765 ? -14.576 13.310 49.587 1.00 92.06 765 GLY A N 1
ATOM 6115 C CA . GLY A 1 765 ? -15.695 14.125 50.041 1.00 92.06 765 GLY A CA 1
ATOM 6116 C C . GLY A 1 765 ? -16.644 13.346 50.955 1.00 92.06 765 GLY A C 1
ATOM 6117 O O . GLY A 1 765 ? -17.012 13.848 52.016 1.00 92.06 765 GLY A O 1
ATOM 6118 N N . GLN A 1 766 ? -16.948 12.085 50.633 1.00 90.69 766 GLN A N 1
ATOM 6119 C CA . GLN A 1 766 ? -17.743 11.213 51.508 1.00 90.69 766 GLN A CA 1
ATOM 6120 C C . GLN A 1 766 ? -17.060 10.975 52.862 1.00 90.69 766 GLN A C 1
ATOM 6122 O O . GLN A 1 766 ? -17.684 11.160 53.909 1.00 90.69 766 GLN A O 1
ATOM 6127 N N . ALA A 1 767 ? -15.764 10.645 52.864 1.00 91.19 767 ALA A N 1
ATOM 6128 C CA . ALA A 1 767 ? -15.009 10.440 54.100 1.00 91.19 767 ALA A CA 1
ATOM 6129 C C . ALA A 1 767 ? -14.915 11.722 54.951 1.00 91.19 767 ALA A C 1
ATOM 6131 O O . ALA A 1 767 ? -14.984 11.657 56.180 1.00 91.19 767 ALA A O 1
ATOM 6132 N N . LEU A 1 768 ? -14.780 12.893 54.318 1.00 91.06 768 LEU A N 1
ATOM 6133 C CA . LEU A 1 768 ? -14.762 14.197 54.989 1.00 91.06 768 LEU A CA 1
ATOM 6134 C C . LEU A 1 768 ? -16.128 14.562 55.577 1.00 91.06 768 LEU A C 1
ATOM 6136 O O . LEU A 1 768 ? -16.182 15.037 56.710 1.00 91.06 768 LEU A O 1
ATOM 6140 N N . ALA A 1 769 ? -17.218 14.312 54.849 1.00 87.31 769 ALA A N 1
ATOM 6141 C CA . ALA A 1 769 ? -18.577 14.536 55.334 1.00 87.31 769 ALA A CA 1
ATOM 6142 C C . ALA A 1 769 ? -18.885 13.650 56.552 1.00 87.31 769 ALA A C 1
ATOM 6144 O O . ALA A 1 769 ? -19.357 14.156 57.569 1.00 87.31 769 ALA A O 1
ATOM 6145 N N . ALA A 1 770 ? -18.520 12.363 56.492 1.00 85.69 770 ALA A N 1
ATOM 6146 C CA . ALA A 1 770 ? -18.633 11.429 57.615 1.00 85.69 770 ALA A CA 1
ATOM 6147 C C . ALA A 1 770 ? -17.713 11.790 58.801 1.00 85.69 770 ALA A C 1
ATOM 6149 O O . ALA A 1 770 ? -18.032 11.487 59.946 1.00 85.69 770 ALA A O 1
ATOM 6150 N N . SER A 1 771 ? -16.600 12.488 58.544 1.00 86.75 771 SER A N 1
ATOM 6151 C CA . SER A 1 771 ? -15.690 13.031 59.568 1.00 86.75 771 SER A CA 1
ATOM 6152 C C . SER A 1 771 ? -16.114 14.410 60.106 1.00 86.75 771 SER A C 1
ATOM 6154 O O . SER A 1 771 ? -15.266 15.141 60.619 1.00 86.75 771 SER A O 1
ATOM 6156 N N . GLU A 1 772 ? -17.383 14.804 59.941 1.00 85.50 772 GLU A N 1
ATOM 6157 C CA . GLU A 1 772 ? -17.946 16.096 60.376 1.00 85.50 772 GLU A CA 1
ATOM 6158 C C . GLU A 1 772 ? -17.260 17.337 59.760 1.00 85.50 772 GLU A C 1
ATOM 6160 O O . GLU A 1 772 ? -17.232 18.420 60.348 1.00 85.50 772 GLU A O 1
ATOM 6165 N N . ARG A 1 773 ? -16.719 17.219 58.538 1.00 88.62 773 ARG A N 1
ATOM 6166 C CA . ARG A 1 773 ? -16.078 18.323 57.789 1.00 88.62 773 ARG A CA 1
ATOM 6167 C C . ARG A 1 773 ? -16.815 18.625 56.473 1.00 88.62 773 ARG A C 1
ATOM 6169 O O . ARG A 1 773 ? -16.211 18.566 55.398 1.00 88.62 773 ARG A O 1
ATOM 6176 N N . PRO A 1 774 ? -18.111 18.992 56.522 1.00 85.50 774 PRO A N 1
ATOM 6177 C CA . PRO A 1 774 ? -18.965 19.116 55.336 1.00 85.50 774 PRO A CA 1
ATOM 6178 C C . PRO A 1 774 ? -18.516 20.209 54.356 1.00 85.50 774 PRO A C 1
ATOM 6180 O O . PRO A 1 774 ? -18.685 20.055 53.152 1.00 85.50 774 PRO A O 1
ATOM 6183 N N . MET A 1 775 ? -17.898 21.299 54.828 1.00 87.75 775 MET A N 1
ATOM 6184 C CA . MET A 1 775 ? -17.412 22.356 53.927 1.00 87.75 775 MET A CA 1
ATOM 6185 C C . MET A 1 775 ? -16.230 21.888 53.068 1.00 87.75 775 MET A C 1
ATOM 6187 O O . MET A 1 775 ? -16.146 22.241 51.895 1.00 87.75 775 MET A O 1
ATOM 6191 N N . GLU A 1 776 ? -15.328 21.079 53.630 1.00 91.06 776 GLU A N 1
ATOM 6192 C CA . GLU A 1 776 ? -14.235 20.487 52.854 1.00 91.06 776 GLU A CA 1
ATOM 6193 C C . GLU A 1 776 ? -14.766 19.446 51.870 1.00 91.06 776 GLU A C 1
ATOM 6195 O O . GLU A 1 776 ? -14.352 19.451 50.716 1.00 91.06 776 GLU A O 1
ATOM 6200 N N . ALA A 1 777 ? -15.756 18.643 52.273 1.00 92.12 777 ALA A N 1
ATOM 6201 C CA . ALA A 1 777 ? -16.424 17.703 51.374 1.00 92.12 777 ALA A CA 1
ATOM 6202 C C . ALA A 1 777 ? -17.040 18.392 50.141 1.00 92.12 777 ALA A C 1
ATOM 6204 O O . ALA A 1 777 ? -16.812 17.963 49.013 1.00 92.12 777 ALA A O 1
ATOM 6205 N N . VAL A 1 778 ? -17.745 19.513 50.346 1.00 92.44 778 VAL A N 1
ATOM 6206 C CA . VAL A 1 778 ? -18.324 20.331 49.265 1.00 92.44 778 VAL A CA 1
ATOM 6207 C C . VAL A 1 778 ? -17.257 20.809 48.273 1.00 92.44 778 VAL A C 1
ATOM 6209 O O . VAL A 1 778 ? -17.506 20.819 47.067 1.00 92.44 778 VAL A O 1
ATOM 6212 N N . MET A 1 779 ? -16.075 21.213 48.753 1.00 91.25 779 MET A N 1
ATOM 6213 C CA . MET A 1 779 ? -14.983 21.664 47.880 1.00 91.25 779 MET A CA 1
ATOM 6214 C C . MET A 1 779 ? -14.448 20.526 47.006 1.00 91.25 779 MET A C 1
ATOM 6216 O O . MET A 1 779 ? -14.292 20.719 45.800 1.00 91.25 779 MET A O 1
ATOM 6220 N N . GLU A 1 780 ? -14.218 19.345 47.586 1.00 93.44 780 GLU A N 1
ATOM 6221 C CA . GLU A 1 780 ? -13.694 18.200 46.832 1.00 93.44 780 GLU A CA 1
ATOM 6222 C C . GLU A 1 780 ? -14.719 17.668 45.819 1.00 93.44 780 GLU A C 1
ATOM 6224 O O . GLU A 1 780 ? -14.362 17.408 44.672 1.00 93.44 780 GLU A O 1
ATOM 6229 N N . TRP A 1 781 ? -16.012 17.614 46.163 1.00 94.06 781 TRP A N 1
ATOM 6230 C CA . TRP A 1 781 ? -17.064 17.238 45.206 1.00 94.06 781 TRP A CA 1
ATOM 6231 C C . TRP A 1 781 ? -17.203 18.223 44.043 1.00 94.06 781 TRP A C 1
ATOM 6233 O O . TRP A 1 781 ? -17.399 17.808 42.904 1.00 94.06 781 TRP A O 1
ATOM 6243 N N . ARG A 1 782 ? -17.040 19.530 44.281 1.00 91.75 782 ARG A N 1
ATOM 6244 C CA . ARG A 1 782 ? -17.008 20.524 43.190 1.00 91.75 782 ARG A CA 1
ATOM 6245 C C . ARG A 1 782 ? -15.807 20.346 42.279 1.00 91.75 782 ARG A C 1
ATOM 6247 O O . ARG A 1 782 ? -15.927 20.526 41.070 1.00 91.75 782 ARG A O 1
ATOM 6254 N N . ARG A 1 783 ? -14.658 19.996 42.852 1.00 92.38 783 ARG A N 1
ATOM 6255 C CA . ARG A 1 783 ? -13.454 19.694 42.081 1.00 92.38 783 ARG A CA 1
ATOM 6256 C C . ARG A 1 783 ? -13.646 18.430 41.241 1.00 92.38 783 ARG A C 1
ATOM 6258 O O . ARG A 1 783 ? -13.288 18.451 40.071 1.00 92.38 783 ARG A O 1
ATOM 6265 N N . ALA A 1 784 ? -14.306 17.400 41.779 1.00 90.44 784 ALA A N 1
ATOM 6266 C CA . ALA A 1 784 ? -14.682 16.205 41.022 1.00 90.44 784 ALA A CA 1
ATOM 6267 C C . ALA A 1 784 ? -15.587 16.541 39.818 1.00 90.44 784 ALA A C 1
ATOM 6269 O O . ALA A 1 784 ? -15.299 16.110 38.703 1.00 90.44 784 ALA A O 1
ATOM 6270 N N . ILE A 1 785 ? -16.606 17.394 40.007 1.00 88.50 785 ILE A N 1
ATOM 6271 C CA . ILE A 1 785 ? -17.453 17.903 38.906 1.00 88.50 785 ILE A CA 1
ATOM 6272 C C . ILE A 1 785 ? -16.610 18.653 37.862 1.00 88.50 785 ILE A C 1
ATOM 6274 O O . ILE A 1 785 ? -16.814 18.489 36.661 1.00 88.50 785 ILE A O 1
ATOM 6278 N N . GLY A 1 786 ? -15.636 19.459 38.299 1.00 87.06 786 GLY A N 1
ATOM 6279 C CA . GLY A 1 786 ? -14.718 20.184 37.412 1.00 87.06 786 GLY A CA 1
ATOM 6280 C C . GLY A 1 786 ? -13.861 19.283 36.514 1.00 87.06 786 GLY A C 1
ATOM 6281 O O . GLY A 1 786 ? -13.435 19.728 35.451 1.00 87.06 786 GLY A O 1
ATOM 6282 N N . LEU A 1 787 ? -13.658 18.020 36.904 1.00 84.94 787 LEU A N 1
ATOM 6283 C CA . LEU A 1 787 ? -12.974 16.988 36.114 1.00 84.94 787 LEU A CA 1
ATOM 6284 C C . LEU A 1 787 ? -13.929 16.168 35.229 1.00 84.94 787 LEU A C 1
ATOM 6286 O O . LEU A 1 787 ? -13.509 15.189 34.621 1.00 84.94 787 LEU A O 1
ATOM 6290 N N . GLY A 1 788 ? -15.210 16.544 35.156 1.00 82.44 788 GLY A N 1
ATOM 6291 C CA . GLY A 1 788 ? -16.223 15.846 34.362 1.00 82.44 788 GLY A CA 1
ATOM 6292 C C . GLY A 1 788 ? -16.896 14.668 35.073 1.00 82.44 788 GLY A C 1
ATOM 6293 O O . GLY A 1 788 ? -17.676 13.954 34.444 1.00 82.44 788 GLY A O 1
ATOM 6294 N N . TRP A 1 789 ? -16.646 14.461 36.373 1.00 81.69 789 TRP A N 1
ATOM 6295 C CA . TRP A 1 789 ? -17.313 13.412 37.148 1.00 81.69 789 TRP A CA 1
ATOM 6296 C C . TRP A 1 789 ? -18.722 13.843 37.563 1.00 81.69 789 TRP A C 1
ATOM 6298 O O . TRP A 1 789 ? -18.924 14.461 38.609 1.00 81.69 789 TRP A O 1
ATOM 6308 N N . ASN A 1 790 ? -19.715 13.473 36.756 1.00 81.94 790 ASN A N 1
ATOM 6309 C CA . ASN A 1 790 ? -21.117 13.817 36.981 1.00 81.94 790 ASN A CA 1
ATOM 6310 C C . ASN A 1 790 ? -21.930 12.555 37.299 1.00 81.94 790 ASN A C 1
ATOM 6312 O O . ASN A 1 790 ? -22.460 11.916 36.394 1.00 81.94 790 ASN A O 1
ATOM 6316 N N . SER A 1 791 ? -22.039 12.191 38.582 1.00 81.44 791 SER A N 1
ATOM 6317 C CA . SER A 1 791 ? -22.904 11.089 39.028 1.00 81.44 791 SER A CA 1
ATOM 6318 C C . SER A 1 791 ? -24.109 11.610 39.826 1.00 81.44 791 SER A C 1
ATOM 6320 O O . SER A 1 791 ? -23.968 12.580 40.581 1.00 81.44 791 SER A O 1
ATOM 6322 N N . PRO A 1 792 ? -25.295 10.979 39.710 1.00 81.88 792 PRO A N 1
ATOM 6323 C CA . PRO A 1 792 ? -26.461 11.334 40.523 1.00 81.88 792 PRO A CA 1
ATOM 6324 C C . PRO A 1 792 ? -26.159 11.329 42.030 1.00 81.88 792 PRO A C 1
ATOM 6326 O O . PRO A 1 792 ? -26.560 12.238 42.759 1.00 81.88 792 PRO A O 1
ATOM 6329 N N . GLU A 1 793 ? -25.370 10.348 42.473 1.00 83.38 793 GLU A N 1
ATOM 6330 C CA . GLU A 1 793 ? -24.948 10.178 43.864 1.00 83.38 793 GLU A CA 1
ATOM 6331 C C . GLU A 1 793 ? -24.089 11.347 44.366 1.00 83.38 793 GLU A C 1
ATOM 6333 O O . GLU A 1 793 ? -24.250 11.798 45.501 1.00 83.38 793 GLU A O 1
ATOM 6338 N N . LEU A 1 794 ? -23.220 11.892 43.507 1.00 88.06 794 LEU A N 1
ATOM 6339 C CA . LEU A 1 794 ? -22.394 13.051 43.830 1.00 88.06 794 LEU A CA 1
ATOM 6340 C C . LEU A 1 794 ? -23.240 14.301 44.042 1.00 88.06 794 LEU A C 1
ATOM 6342 O O . LEU A 1 794 ? -23.085 14.967 45.068 1.00 88.06 794 LEU A O 1
ATOM 6346 N N . TYR A 1 795 ? -24.156 14.608 43.119 1.00 88.31 795 TYR A N 1
ATOM 6347 C CA . TYR A 1 795 ? -25.047 15.764 43.266 1.00 88.31 795 TYR A CA 1
ATOM 6348 C C . TYR A 1 795 ? -25.952 15.632 44.490 1.00 88.31 795 TYR A C 1
ATOM 6350 O O . TYR A 1 795 ? -26.180 16.624 45.183 1.00 88.31 795 TYR A O 1
ATOM 6358 N N . ARG A 1 796 ? -26.409 14.411 44.803 1.00 88.31 796 ARG A N 1
ATOM 6359 C CA . ARG A 1 796 ? -27.176 14.124 46.019 1.00 88.31 796 ARG A CA 1
ATOM 6360 C C . ARG A 1 796 ? -26.361 14.431 47.279 1.00 88.31 796 ARG A C 1
ATOM 6362 O O . ARG A 1 796 ? -26.797 15.246 48.090 1.00 88.31 796 ARG A O 1
ATOM 6369 N N . CYS A 1 797 ? -25.168 13.846 47.424 1.00 88.44 797 CYS A N 1
ATOM 6370 C CA . CYS A 1 797 ? -24.292 14.081 48.577 1.00 88.44 797 CYS A CA 1
ATOM 6371 C C . CYS A 1 797 ? -23.912 15.565 48.731 1.00 88.44 797 CYS A C 1
ATOM 6373 O O . CYS A 1 797 ? -23.935 16.108 49.838 1.00 88.44 797 CYS A O 1
ATOM 6375 N N . LEU A 1 798 ? -23.616 16.241 47.618 1.00 91.25 798 LEU A N 1
ATOM 6376 C CA . LEU A 1 798 ? -23.300 17.666 47.590 1.00 91.25 798 LEU A CA 1
ATOM 6377 C C . LEU A 1 798 ? -24.485 18.523 48.050 1.00 91.25 798 LEU A C 1
ATOM 6379 O O . LEU A 1 798 ? -24.312 19.400 48.899 1.00 91.25 798 LEU A O 1
ATOM 6383 N N . ALA A 1 799 ? -25.683 18.268 47.524 1.00 87.88 799 ALA A N 1
ATOM 6384 C CA . ALA A 1 799 ? -26.879 19.023 47.874 1.00 87.88 799 ALA A CA 1
ATOM 6385 C C . ALA A 1 799 ? -27.291 18.802 49.340 1.00 87.88 799 ALA A C 1
ATOM 6387 O O . ALA A 1 799 ? -27.634 19.763 50.030 1.00 87.88 799 ALA A O 1
ATOM 6388 N N . GLU A 1 800 ? -27.182 17.573 49.854 1.00 86.88 800 GLU A N 1
ATOM 6389 C CA . GLU A 1 800 ? -27.416 17.251 51.269 1.00 86.88 800 GLU A CA 1
ATOM 6390 C C . GLU A 1 800 ? -26.434 17.979 52.198 1.00 86.88 800 GLU A C 1
ATOM 6392 O O . GLU A 1 800 ? -26.848 18.590 53.187 1.00 86.88 800 GLU A O 1
ATOM 6397 N N . ALA A 1 801 ? -25.139 17.990 51.864 1.00 88.69 801 ALA A N 1
ATOM 6398 C CA . ALA A 1 801 ? -24.152 18.724 52.650 1.00 88.69 801 ALA A CA 1
ATOM 6399 C C . ALA A 1 801 ? -24.399 20.241 52.616 1.00 88.69 801 ALA A C 1
ATOM 6401 O O . ALA A 1 801 ? -24.282 20.900 53.650 1.00 88.69 801 ALA A O 1
ATOM 6402 N N . LEU A 1 802 ? -24.799 20.805 51.471 1.00 89.44 802 LEU A N 1
ATOM 6403 C CA . LEU A 1 802 ? -25.155 22.225 51.349 1.00 89.44 802 LEU A CA 1
ATOM 6404 C C . LEU A 1 802 ? -26.395 22.589 52.177 1.00 89.44 802 LEU A C 1
ATOM 6406 O O . LEU A 1 802 ? -26.403 23.643 52.812 1.00 89.44 802 LEU A O 1
ATOM 6410 N N . VAL A 1 803 ? -27.395 21.703 52.241 1.00 82.50 803 VAL A N 1
ATOM 6411 C CA . VAL A 1 803 ? -28.551 21.843 53.143 1.00 82.50 803 VAL A CA 1
ATOM 6412 C C . VAL A 1 803 ? -28.103 21.849 54.606 1.00 82.50 803 VAL A C 1
ATOM 6414 O O . VAL A 1 803 ? -28.509 22.733 55.357 1.00 82.50 803 VAL A O 1
ATOM 6417 N N . SER A 1 804 ? -27.222 20.924 55.009 1.00 81.88 804 SER A N 1
ATOM 6418 C CA . SER A 1 804 ? -26.692 20.874 56.385 1.00 81.88 804 SER A CA 1
ATOM 6419 C C . SER A 1 804 ? -25.878 22.118 56.773 1.00 81.88 804 SER A C 1
ATOM 6421 O O . SER A 1 804 ? -25.781 22.459 57.949 1.00 81.88 804 SER A O 1
ATOM 6423 N N . LEU A 1 805 ? -25.318 22.809 55.776 1.00 86.38 805 LEU A N 1
ATOM 6424 C CA . LEU A 1 805 ? -24.570 24.058 55.911 1.00 86.38 805 LEU A CA 1
ATOM 6425 C C . LEU A 1 805 ? -25.449 25.314 55.764 1.00 86.38 805 LEU A C 1
ATOM 6427 O O . LEU A 1 805 ? -24.908 26.418 55.730 1.00 86.38 805 LEU A O 1
ATOM 6431 N N . GLU A 1 806 ? -26.773 25.159 55.638 1.00 85.31 806 GLU A N 1
ATOM 6432 C CA . GLU A 1 806 ? -27.753 26.235 55.413 1.00 85.31 806 GLU A CA 1
ATOM 6433 C C . GLU A 1 806 ? -27.500 27.079 54.141 1.00 85.31 806 GLU A C 1
ATOM 6435 O O . GLU A 1 806 ? -27.955 28.219 54.024 1.00 85.31 806 GLU A O 1
ATOM 6440 N N . ARG A 1 807 ? -26.803 26.522 53.141 1.00 87.62 807 ARG A N 1
ATOM 6441 C CA . ARG A 1 807 ? -26.549 27.156 51.829 1.00 87.62 807 ARG A CA 1
ATOM 6442 C C . ARG A 1 807 ? -27.652 26.791 50.839 1.00 87.62 807 ARG A C 1
ATOM 6444 O O . ARG A 1 807 ? -27.450 26.047 49.879 1.00 87.62 807 ARG A O 1
ATOM 6451 N N . TRP A 1 808 ? -28.857 27.263 51.143 1.00 82.12 808 TRP A N 1
A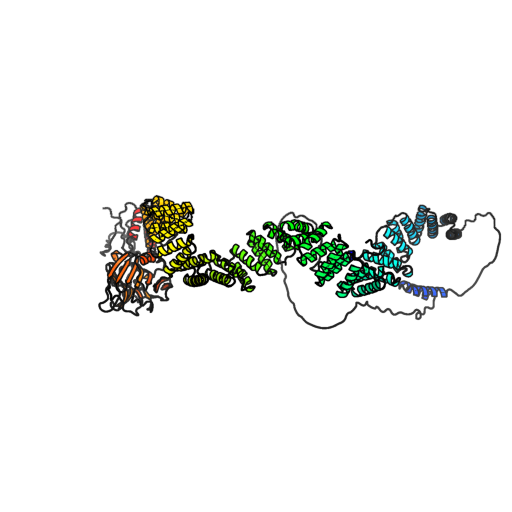TOM 6452 C CA . TRP A 1 808 ? -30.096 26.837 50.490 1.00 82.12 808 TRP A CA 1
ATOM 6453 C C . TRP A 1 808 ? -30.155 27.148 48.987 1.00 82.12 808 TRP A C 1
ATOM 6455 O O . TRP A 1 808 ? -30.712 26.367 48.221 1.00 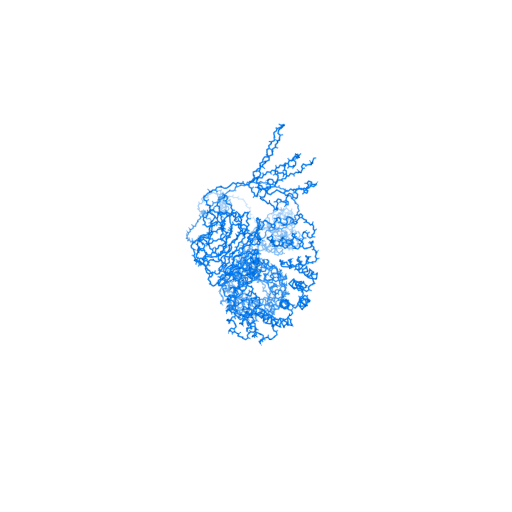82.12 808 TRP A O 1
ATOM 6465 N N . ASP A 1 809 ? -29.580 28.266 48.550 1.00 85.69 809 ASP A N 1
ATOM 6466 C CA . ASP A 1 809 ? -29.529 28.718 47.153 1.00 85.69 809 ASP A CA 1
ATOM 6467 C C . ASP A 1 809 ? -28.706 27.774 46.281 1.00 85.69 809 ASP A C 1
ATOM 6469 O O . ASP A 1 809 ? -29.158 27.346 45.216 1.00 85.69 809 ASP A O 1
ATOM 6473 N N . GLU A 1 810 ? -27.534 27.388 46.774 1.00 89.94 810 GLU A N 1
ATOM 6474 C CA . GLU A 1 810 ? -26.663 26.428 46.109 1.00 89.94 810 GLU A CA 1
ATOM 6475 C C . GLU A 1 810 ? -27.258 25.018 46.159 1.00 89.94 810 GLU A C 1
ATOM 6477 O O . GLU A 1 810 ? -27.228 24.315 45.152 1.00 89.94 810 GLU A O 1
ATOM 6482 N N . ALA A 1 811 ? -27.887 24.626 47.272 1.00 88.06 811 ALA A N 1
ATOM 6483 C CA . ALA A 1 811 ? -28.587 23.346 47.360 1.00 88.06 811 ALA A CA 1
ATOM 6484 C C . ALA A 1 811 ? -29.717 23.225 46.321 1.00 88.06 811 ALA A C 1
ATOM 6486 O O . ALA A 1 811 ? -29.832 22.197 45.659 1.00 88.06 811 ALA A O 1
ATOM 6487 N N . VAL A 1 812 ? -30.534 24.270 46.125 1.00 87.31 812 VAL A N 1
ATOM 6488 C CA . VAL A 1 812 ? -31.603 24.282 45.105 1.00 87.31 812 VAL A CA 1
ATOM 6489 C C . VAL A 1 812 ? -31.050 24.088 43.693 1.00 87.31 812 VAL A C 1
ATOM 6491 O O . VAL A 1 812 ? -31.703 23.439 42.871 1.00 87.31 812 VAL A O 1
ATOM 6494 N N . LEU A 1 813 ? -29.875 24.653 43.410 1.00 89.69 813 LEU A N 1
ATOM 6495 C CA . LEU A 1 813 ? -29.219 24.537 42.112 1.00 89.69 813 LEU A CA 1
ATOM 6496 C C . LEU A 1 813 ? -28.708 23.113 41.866 1.00 89.69 813 LEU A C 1
ATOM 6498 O O . LEU A 1 813 ? -28.987 22.550 40.809 1.00 89.69 813 LEU A O 1
ATOM 6502 N N . GLU A 1 814 ? -28.034 22.506 42.845 1.00 91.50 814 GLU A N 1
ATOM 6503 C CA . GLU A 1 814 ? -27.537 21.129 42.708 1.00 91.50 814 GLU A CA 1
ATOM 6504 C C . GLU A 1 814 ? -28.686 20.103 42.681 1.00 91.50 814 GLU A C 1
ATOM 6506 O O . GLU A 1 814 ? -28.660 19.177 41.871 1.00 91.50 814 GLU A O 1
ATOM 6511 N N . TRP A 1 815 ? -29.762 20.312 43.453 1.00 89.38 815 TRP A N 1
ATOM 6512 C CA . TRP A 1 815 ? -30.987 19.516 43.310 1.00 89.38 815 TRP A CA 1
ATOM 6513 C C . TRP A 1 815 ? -31.644 19.684 41.932 1.00 89.38 815 TRP A C 1
ATOM 6515 O O . TRP A 1 815 ? -32.246 18.745 41.419 1.00 89.38 815 TRP A O 1
ATOM 6525 N N . GLY A 1 816 ? -31.536 20.870 41.323 1.00 86.62 816 GLY A N 1
ATOM 6526 C CA . GLY A 1 816 ? -31.991 21.126 39.956 1.00 86.62 816 GLY A CA 1
ATOM 6527 C C . GLY A 1 816 ? -31.206 20.320 38.922 1.00 86.62 816 GLY A C 1
ATOM 6528 O O . GLY A 1 816 ? -31.814 19.651 38.095 1.00 86.62 816 GLY A O 1
ATOM 6529 N N . ARG A 1 817 ? -29.871 20.299 39.024 1.00 85.88 817 ARG A N 1
ATOM 6530 C CA . ARG A 1 817 ? -29.009 19.471 38.160 1.00 85.88 817 ARG A CA 1
ATOM 6531 C C . ARG A 1 817 ? -29.299 17.980 38.308 1.00 85.88 817 ARG A C 1
ATOM 6533 O O . ARG A 1 817 ? -29.348 17.258 37.318 1.00 85.88 817 ARG A O 1
ATOM 6540 N N . LEU A 1 818 ? -29.556 17.517 39.531 1.00 85.69 818 LEU A N 1
ATOM 6541 C CA . LEU A 1 818 ? -29.961 16.131 39.756 1.00 85.69 818 LEU A CA 1
ATOM 6542 C C . LEU A 1 818 ? -31.322 15.811 39.109 1.00 85.69 818 LEU A C 1
ATOM 6544 O O . LEU A 1 818 ? -31.496 14.714 38.588 1.00 85.69 818 LEU A O 1
ATOM 6548 N N . LEU A 1 819 ? -32.267 16.760 39.082 1.00 80.06 819 LEU A N 1
ATOM 6549 C CA . LEU A 1 819 ? -33.535 16.609 38.353 1.00 80.06 819 LEU A CA 1
ATOM 6550 C C . LEU A 1 819 ? -33.363 16.636 36.833 1.00 80.06 819 LEU A C 1
ATOM 6552 O O . LEU A 1 819 ? -34.147 15.999 36.145 1.00 80.06 819 LEU A O 1
ATOM 6556 N N . GLU A 1 820 ? -32.368 17.334 36.287 1.00 81.19 820 GLU A N 1
ATOM 6557 C CA . GLU A 1 820 ? -32.061 17.247 34.850 1.00 81.19 820 GLU A CA 1
ATOM 6558 C C . GLU A 1 820 ? -31.586 15.836 34.473 1.00 81.19 820 GLU A C 1
ATOM 6560 O O . GLU A 1 820 ? -31.998 15.305 33.443 1.00 81.19 820 GLU A O 1
ATOM 6565 N N . LEU A 1 821 ? -30.785 15.202 35.339 1.00 75.31 821 LEU A N 1
ATOM 6566 C CA . LEU A 1 821 ? -30.344 13.813 35.172 1.00 75.31 821 LEU A CA 1
ATOM 6567 C C . LEU A 1 821 ? -31.462 12.797 35.456 1.00 75.31 821 LEU A C 1
ATOM 6569 O O . LEU A 1 821 ? -31.519 11.747 34.821 1.00 75.31 821 LEU A O 1
ATOM 6573 N N . GLN A 1 822 ? -32.350 13.094 36.409 1.00 75.06 822 GLN A N 1
ATOM 6574 C CA . GLN A 1 822 ? -33.460 12.226 36.816 1.00 75.06 822 GLN A CA 1
ATOM 6575 C C . GLN A 1 822 ? -34.793 13.004 36.882 1.00 75.06 822 GLN A C 1
ATOM 6577 O O . GLN A 1 822 ? -35.303 13.274 37.977 1.00 75.06 822 GLN A O 1
ATOM 6582 N N . PRO A 1 823 ? -35.418 13.324 35.728 1.00 63.81 823 PRO A N 1
ATOM 6583 C CA . PRO A 1 823 ? -36.596 14.205 35.660 1.00 63.81 823 PRO A CA 1
ATOM 6584 C C . PRO A 1 823 ? -37.820 13.702 36.434 1.00 63.81 823 PRO A C 1
ATOM 6586 O O . PRO A 1 823 ? -38.659 14.494 36.872 1.00 63.81 823 PRO A O 1
ATOM 6589 N N . GLY A 1 824 ? -37.916 12.381 36.614 1.00 55.94 824 GLY A N 1
ATOM 6590 C CA . GLY A 1 824 ? -38.997 11.705 37.333 1.00 55.94 824 GLY A CA 1
ATOM 6591 C C . GLY A 1 824 ? -38.755 11.495 38.831 1.00 55.94 824 GLY A C 1
ATOM 6592 O O . GLY A 1 824 ? -39.611 10.913 39.494 1.00 55.94 824 GLY A O 1
ATOM 6593 N N . ASN A 1 825 ? -37.621 11.932 39.396 1.00 64.88 825 ASN A N 1
ATOM 6594 C CA . ASN A 1 825 ? -37.303 11.648 40.797 1.00 64.88 825 ASN A CA 1
ATOM 6595 C C . ASN A 1 825 ? -38.092 12.558 41.760 1.00 64.88 825 ASN A C 1
ATOM 6597 O O . ASN A 1 825 ? -37.674 13.662 42.125 1.00 64.88 825 ASN A O 1
ATOM 6601 N N . ALA A 1 826 ? -39.253 12.066 42.199 1.00 57.88 826 ALA A N 1
ATOM 6602 C CA . ALA A 1 826 ? -40.151 12.760 43.120 1.00 57.88 826 ALA A CA 1
ATOM 6603 C C . ALA A 1 826 ? -39.486 13.084 44.475 1.00 57.88 826 ALA A C 1
ATOM 6605 O O . ALA A 1 826 ? -39.765 14.131 45.064 1.00 57.88 826 ALA A O 1
ATOM 6606 N N . LEU A 1 827 ? -38.569 12.238 44.964 1.00 64.62 827 LEU A N 1
ATOM 6607 C CA . LEU A 1 827 ? -37.850 12.488 46.217 1.00 64.62 827 LEU A CA 1
ATOM 6608 C C . LEU A 1 827 ? -36.913 13.696 46.084 1.00 64.62 827 LEU A C 1
ATOM 6610 O O . LEU A 1 827 ? -36.918 14.573 46.946 1.00 64.62 827 LEU A O 1
ATOM 6614 N N . VAL A 1 828 ? -36.173 13.787 44.979 1.00 76.62 828 VAL A N 1
ATOM 6615 C CA . VAL A 1 828 ? -35.298 14.932 44.679 1.00 76.62 828 VAL A CA 1
ATOM 6616 C C . VAL A 1 828 ? -36.120 16.209 44.501 1.00 76.62 828 VAL A C 1
ATOM 6618 O O . VAL A 1 828 ? -35.775 17.259 45.046 1.00 76.62 828 VAL A O 1
ATOM 6621 N N . ARG A 1 829 ? -37.263 16.113 43.815 1.00 73.44 829 ARG A N 1
ATOM 6622 C CA . ARG A 1 829 ? -38.192 17.233 43.620 1.00 73.44 829 ARG A CA 1
ATOM 6623 C C . ARG A 1 829 ? -38.731 17.767 44.949 1.00 73.44 829 ARG A C 1
ATOM 6625 O O . ARG A 1 829 ? -38.753 18.977 45.171 1.00 73.44 829 ARG A O 1
ATOM 6632 N N . ARG A 1 830 ? -39.055 16.865 45.881 1.00 68.94 830 ARG A N 1
ATOM 6633 C CA . ARG A 1 830 ? -39.399 17.202 47.269 1.00 68.94 830 ARG A CA 1
ATOM 6634 C C . ARG A 1 830 ? -38.246 17.895 48.000 1.00 68.94 830 ARG A C 1
ATOM 6636 O O . ARG A 1 830 ? -38.483 18.916 48.644 1.00 68.94 830 ARG A O 1
ATOM 6643 N N . GLN A 1 831 ? -37.016 17.381 47.920 1.00 77.69 831 GLN A N 1
ATOM 6644 C CA . GLN A 1 831 ? -35.865 17.996 48.601 1.00 77.69 831 GLN A CA 1
ATOM 6645 C C . GLN A 1 831 ? -35.552 19.398 48.058 1.00 77.69 831 GLN A C 1
ATOM 6647 O O . GLN A 1 831 ? -35.310 20.325 48.834 1.00 77.69 831 GLN A O 1
ATOM 6652 N N . ARG A 1 832 ? -35.676 19.603 46.742 1.00 82.19 832 ARG A N 1
ATOM 6653 C CA . ARG A 1 832 ? -35.568 20.927 46.116 1.00 82.19 832 ARG A CA 1
ATOM 6654 C C . ARG A 1 832 ? -36.666 21.879 46.583 1.00 82.19 832 ARG A C 1
ATOM 6656 O O . ARG A 1 832 ? -36.380 23.032 46.900 1.00 82.19 832 ARG A O 1
ATOM 6663 N N . ALA A 1 833 ? -37.907 21.401 46.673 1.00 66.12 833 ALA A N 1
ATOM 6664 C CA . ALA A 1 833 ? -39.034 22.194 47.152 1.00 66.12 833 ALA A CA 1
ATOM 6665 C C . ALA A 1 833 ? -38.866 22.623 48.623 1.00 66.12 833 ALA A C 1
ATOM 6667 O O . ALA A 1 833 ? -39.215 23.755 48.969 1.00 66.12 833 ALA A O 1
ATOM 6668 N N . LEU A 1 834 ? -38.287 21.761 49.469 1.00 68.25 834 LEU A N 1
ATOM 6669 C CA . LEU A 1 834 ? -37.922 22.079 50.856 1.00 68.25 834 LEU A CA 1
ATOM 6670 C C . LEU A 1 834 ? -36.771 23.095 50.933 1.00 68.25 834 LEU A C 1
ATOM 6672 O O . LEU A 1 834 ? -36.846 24.042 51.715 1.00 68.25 834 LEU A O 1
ATOM 6676 N N . ALA A 1 835 ? -35.748 22.966 50.086 1.00 73.44 835 ALA A N 1
ATOM 6677 C CA . ALA A 1 835 ? -34.669 23.951 50.012 1.00 73.44 835 ALA A CA 1
ATOM 6678 C C . ALA A 1 835 ? -35.169 25.332 49.517 1.00 73.44 835 ALA A C 1
ATOM 6680 O O . ALA A 1 835 ? -34.754 26.365 50.041 1.00 73.44 835 ALA A O 1
ATOM 6681 N N . LEU A 1 836 ? -36.138 25.370 48.588 1.00 70.25 836 LEU A N 1
ATOM 6682 C CA . LEU A 1 836 ? -36.817 26.600 48.139 1.00 70.25 836 LEU A CA 1
ATOM 6683 C C . LEU A 1 836 ? -37.638 27.274 49.252 1.00 70.25 836 LEU A C 1
ATOM 6685 O O . LEU A 1 836 ? -37.711 28.504 49.298 1.00 70.25 836 LEU A O 1
ATOM 6689 N N . ILE A 1 837 ? -38.221 26.487 50.165 1.00 58.06 837 ILE A N 1
ATOM 6690 C CA . ILE A 1 837 ? -38.877 26.999 51.379 1.00 58.06 837 ILE A CA 1
ATOM 6691 C C . ILE A 1 837 ? -37.849 27.660 52.302 1.00 58.06 837 ILE A C 1
ATOM 6693 O O . ILE A 1 837 ? -38.099 28.766 52.778 1.00 58.06 837 ILE A O 1
ATOM 6697 N N . GLY A 1 838 ? -36.677 27.039 52.489 1.00 55.25 838 GLY A N 1
ATOM 6698 C CA . GLY A 1 838 ? -35.559 27.617 53.248 1.00 55.25 838 GLY A CA 1
ATOM 6699 C C . GLY A 1 838 ? -35.099 28.988 52.724 1.00 55.25 838 GLY A C 1
ATOM 6700 O O . GLY A 1 838 ? -34.694 29.841 53.508 1.00 55.25 838 GLY A O 1
ATOM 6701 N N . LEU A 1 839 ? -35.251 29.241 51.417 1.00 69.94 839 LEU A N 1
ATOM 6702 C CA . LEU A 1 839 ? -34.970 30.530 50.760 1.00 69.94 839 LEU A CA 1
ATOM 6703 C C . LEU A 1 839 ? -36.129 31.537 50.777 1.00 69.94 839 LEU A C 1
ATOM 6705 O O . LEU A 1 839 ? -35.956 32.672 50.332 1.00 69.94 839 LEU A O 1
ATOM 6709 N N . GLY A 1 840 ? -37.328 31.137 51.205 1.00 55.41 840 GLY A N 1
ATOM 6710 C CA . GLY A 1 840 ? -38.534 31.963 51.100 1.00 55.41 840 GLY A CA 1
ATOM 6711 C C . GLY A 1 840 ? -39.088 32.118 49.672 1.00 55.41 840 GLY A C 1
ATOM 6712 O O . GLY A 1 840 ? -39.873 33.034 49.420 1.00 55.41 840 GLY A O 1
ATOM 6713 N N . ARG A 1 841 ? -38.719 31.237 48.728 1.00 63.38 841 ARG A N 1
ATOM 6714 C CA . ARG A 1 841 ? -39.219 31.218 47.333 1.00 63.38 841 ARG A CA 1
ATOM 6715 C C . ARG A 1 841 ? -40.483 30.359 47.215 1.00 63.38 841 ARG A C 1
ATOM 6717 O O . ARG A 1 841 ? -40.507 29.322 46.552 1.00 63.38 841 ARG A O 1
ATOM 6724 N N . TRP A 1 842 ? -41.550 30.797 47.881 1.00 50.38 842 TRP A N 1
ATOM 6725 C CA . TRP A 1 842 ? -42.791 30.028 48.060 1.00 50.38 842 TRP A CA 1
ATOM 6726 C C . TRP A 1 842 ? -43.505 29.659 46.750 1.00 50.38 842 TRP A C 1
ATOM 6728 O O . TRP A 1 842 ? -44.008 28.547 46.631 1.00 50.38 842 TRP A O 1
ATOM 6738 N N . ALA A 1 843 ? -43.519 30.557 45.759 1.00 49.00 843 ALA A N 1
ATOM 6739 C CA . ALA A 1 843 ? -44.194 30.324 44.478 1.00 49.00 843 ALA A CA 1
ATOM 6740 C C . ALA A 1 843 ? -43.522 29.218 43.644 1.00 49.00 843 ALA A C 1
ATOM 6742 O O . ALA A 1 843 ? -44.197 28.381 43.053 1.00 49.00 843 ALA A O 1
ATOM 6743 N N . GLU A 1 844 ? -42.190 29.176 43.639 1.00 59.72 844 GLU A N 1
ATOM 6744 C CA . GLU A 1 844 ? -41.426 28.141 42.936 1.00 59.72 844 GLU A CA 1
ATOM 6745 C C . GLU A 1 844 ? -41.486 26.809 43.677 1.00 59.72 844 GLU A C 1
ATOM 6747 O O . GLU A 1 844 ? -41.652 25.766 43.053 1.00 59.72 844 GLU A O 1
ATOM 6752 N N . SER A 1 845 ? -41.456 26.841 45.015 1.00 53.19 845 SER A N 1
ATOM 6753 C CA . SER A 1 845 ? -41.719 25.648 45.823 1.00 53.19 845 SER A CA 1
ATOM 6754 C C . SER A 1 845 ? -43.101 25.064 45.503 1.00 53.19 845 SER A C 1
ATOM 6756 O O . SER A 1 845 ? -43.219 23.862 45.293 1.00 53.19 845 SER A O 1
ATOM 6758 N N . ALA A 1 846 ? -44.139 25.901 45.378 1.00 48.84 846 ALA A N 1
ATOM 6759 C CA . ALA A 1 846 ? -45.486 25.455 45.022 1.00 48.84 846 ALA A CA 1
ATOM 6760 C C . ALA A 1 846 ? -45.561 24.802 43.628 1.00 48.84 846 ALA A C 1
ATOM 6762 O O . ALA A 1 846 ? -46.276 23.816 43.468 1.00 48.84 846 ALA A O 1
ATOM 6763 N N . GLN A 1 847 ? -44.801 25.292 42.641 1.00 57.59 847 GLN A N 1
ATOM 6764 C CA . GLN A 1 847 ? -44.696 24.663 41.314 1.00 57.59 847 GLN A CA 1
ATOM 6765 C C . GLN A 1 847 ? -43.975 23.308 41.364 1.00 57.59 847 GLN A C 1
ATOM 6767 O O . GLN A 1 847 ? -44.422 22.348 40.734 1.00 57.59 847 GLN A O 1
ATOM 6772 N N . GLU A 1 848 ? -42.890 23.200 42.135 1.00 58.97 848 GLU A N 1
ATOM 6773 C CA . GLU A 1 848 ? -42.184 21.928 42.341 1.00 58.97 848 GLU A CA 1
ATOM 6774 C C . GLU A 1 848 ? -43.075 20.901 43.047 1.00 58.97 848 GLU A C 1
ATOM 6776 O O . GLU A 1 848 ? -43.136 19.740 42.641 1.00 58.97 848 GLU A O 1
ATOM 6781 N N . TRP A 1 849 ? -43.837 21.341 44.049 1.00 51.75 849 TRP A N 1
ATOM 6782 C CA . TRP A 1 849 ? -44.840 20.525 44.723 1.00 51.75 849 TRP A CA 1
ATOM 6783 C C . TRP A 1 849 ? -45.995 20.121 43.788 1.00 51.75 849 TRP A C 1
ATOM 6785 O O . TRP A 1 849 ? -46.425 18.969 43.798 1.00 51.75 849 TRP A O 1
ATOM 6795 N N . GLN A 1 850 ? -46.453 21.022 42.915 1.00 53.38 850 GLN A N 1
ATOM 6796 C CA . GLN A 1 850 ? -47.472 20.726 41.903 1.00 53.38 850 GLN A CA 1
ATOM 6797 C C . GLN A 1 850 ? -47.022 19.617 40.944 1.00 53.38 850 GLN A C 1
ATOM 6799 O O . GLN A 1 850 ? -47.792 18.701 40.662 1.00 53.38 850 GLN A O 1
ATOM 6804 N N . GLN A 1 851 ? -45.777 19.674 40.468 1.00 56.28 851 GLN A N 1
ATOM 6805 C CA . GLN A 1 851 ? -45.210 18.637 39.603 1.00 56.28 851 GLN A CA 1
ATOM 6806 C C . GLN A 1 851 ? -44.927 17.338 40.383 1.00 56.28 851 GLN A C 1
ATOM 6808 O O . GLN A 1 851 ? -45.134 16.254 39.846 1.00 56.28 851 GLN A O 1
ATOM 6813 N N . TYR A 1 852 ? -44.554 17.426 41.667 1.00 51.34 852 TYR A N 1
ATOM 6814 C CA . TYR A 1 852 ? -44.415 16.272 42.568 1.00 51.34 852 TYR A CA 1
ATOM 6815 C C . TYR A 1 852 ? -45.722 15.473 42.718 1.00 51.34 852 TYR A C 1
ATOM 6817 O O . TYR A 1 852 ? -45.683 14.248 42.720 1.00 51.34 852 TYR A O 1
ATOM 6825 N N . TRP A 1 853 ? -46.885 16.131 42.792 1.00 46.88 853 TRP A N 1
ATOM 6826 C CA . TRP A 1 853 ? -48.181 15.446 42.943 1.00 46.88 853 TRP A CA 1
ATOM 6827 C C . TRP A 1 853 ? -48.788 14.899 41.640 1.00 46.88 853 TRP A C 1
ATOM 6829 O O . TRP A 1 853 ? -49.778 14.166 41.696 1.00 46.88 853 TRP A O 1
ATOM 6839 N N . GLN A 1 854 ? -48.233 15.243 40.473 1.00 47.69 854 GLN A N 1
ATOM 6840 C CA . GLN A 1 854 ? -48.705 14.751 39.170 1.00 47.69 854 GLN A CA 1
ATOM 6841 C C . GLN A 1 854 ? -47.984 13.480 38.698 1.00 47.69 854 GLN A C 1
ATOM 6843 O O . GLN A 1 854 ? -48.556 12.716 37.924 1.00 47.69 854 GLN A O 1
ATOM 6848 N N . VAL A 1 855 ? -46.764 13.232 39.176 1.00 50.16 855 VAL A N 1
ATOM 6849 C CA . VAL A 1 855 ? -45.909 12.112 38.757 1.00 50.16 855 VAL A CA 1
ATOM 6850 C C . VAL A 1 855 ? -45.968 11.004 39.817 1.00 50.16 855 VAL A C 1
ATOM 6852 O O . VAL A 1 855 ? -45.837 11.289 41.007 1.00 50.16 855 VAL A O 1
ATOM 6855 N N . ALA A 1 856 ? -46.188 9.746 39.415 1.00 50.91 856 ALA A N 1
ATOM 6856 C CA . ALA A 1 856 ? -46.077 8.611 40.336 1.00 50.91 856 ALA A CA 1
ATOM 6857 C C . ALA A 1 856 ? -44.623 8.514 40.848 1.00 50.91 856 ALA A C 1
ATOM 6859 O O . ALA A 1 856 ? -43.701 8.626 40.040 1.00 50.91 856 ALA A O 1
ATOM 6860 N N . PRO A 1 857 ? -44.375 8.353 42.161 1.00 49.97 857 PRO A N 1
ATOM 6861 C CA . PRO A 1 857 ? -43.022 8.310 42.691 1.00 49.97 857 PRO A CA 1
ATOM 6862 C C . PRO A 1 857 ? -42.282 7.086 42.147 1.00 49.97 857 PRO A C 1
ATOM 6864 O O . PRO A 1 857 ? -42.774 5.964 42.249 1.00 49.97 857 PRO A O 1
ATOM 6867 N N . GLY A 1 858 ? -41.089 7.310 41.595 1.00 56.53 858 GLY A N 1
ATOM 6868 C CA . GLY A 1 858 ? -40.219 6.237 41.131 1.00 56.53 858 GLY A CA 1
ATOM 6869 C C . GLY A 1 858 ? -40.507 5.767 39.706 1.00 56.53 858 GLY A C 1
ATOM 6870 O O . GLY A 1 858 ? -40.728 6.574 38.805 1.00 56.53 858 GLY A O 1
ATOM 6871 N N . SER A 1 859 ? -40.470 4.454 39.491 1.00 49.28 859 SER A N 1
ATOM 6872 C CA . SER A 1 859 ? -40.544 3.828 38.167 1.00 49.28 859 SER A CA 1
ATOM 6873 C C . SER A 1 859 ? -41.941 3.568 37.625 1.00 49.28 859 SER A C 1
ATOM 6875 O O . SER A 1 859 ? -42.062 3.003 36.543 1.00 49.28 859 SER A O 1
ATOM 6877 N N . GLY A 1 860 ? -42.985 4.060 38.297 1.00 48.59 860 GLY A N 1
ATOM 6878 C CA . GLY A 1 860 ? -44.366 4.073 37.800 1.00 48.59 860 GLY A CA 1
ATOM 6879 C C . GLY A 1 860 ? -44.593 5.015 36.604 1.00 48.59 860 GLY A C 1
ATOM 6880 O O . GLY A 1 860 ? -45.616 5.696 36.551 1.00 48.59 860 GLY A O 1
ATOM 6881 N N . GLN A 1 861 ? -43.641 5.081 35.669 1.00 50.25 861 GLN A N 1
ATOM 6882 C CA . GLN A 1 861 ? -43.721 5.801 34.396 1.00 50.25 861 GLN A CA 1
ATOM 6883 C C . GLN A 1 861 ? -44.453 5.002 33.302 1.00 50.25 861 GLN A C 1
ATOM 6885 O O . GLN A 1 861 ? -44.537 5.471 32.167 1.00 50.25 861 GLN A O 1
ATOM 6890 N N . GLY A 1 862 ? -44.977 3.811 33.620 1.00 53.34 862 GLY A N 1
ATOM 6891 C CA . GLY A 1 862 ? -45.905 3.089 32.749 1.00 53.34 862 GLY A CA 1
ATOM 6892 C C . GLY A 1 862 ? -47.179 3.897 32.481 1.00 53.34 862 GLY A C 1
ATOM 6893 O O . GLY A 1 862 ? -47.533 4.813 33.231 1.00 53.34 862 GLY A O 1
ATOM 6894 N N . THR A 1 863 ? -47.882 3.589 31.390 1.00 58.78 863 THR A N 1
ATOM 6895 C CA . THR A 1 863 ? -49.166 4.234 31.095 1.00 58.78 863 THR A CA 1
ATOM 6896 C C . THR A 1 863 ? -50.144 3.931 32.231 1.00 58.78 863 THR A C 1
ATOM 6898 O O . THR A 1 863 ? -50.384 2.778 32.577 1.00 58.78 863 THR A O 1
ATOM 6901 N N . VAL A 1 864 ? -50.694 4.980 32.839 1.00 69.88 864 VAL A N 1
ATOM 6902 C CA . VAL A 1 864 ? -51.580 4.863 34.000 1.00 69.88 864 VAL A CA 1
ATOM 6903 C C . VAL A 1 864 ? -52.918 4.244 33.592 1.00 69.88 864 VAL A C 1
ATOM 6905 O O . VAL A 1 864 ? -53.613 4.767 32.722 1.00 69.88 864 VAL A O 1
ATOM 6908 N N . LEU A 1 865 ? -53.312 3.171 34.274 1.00 73.06 865 LEU A N 1
ATOM 6909 C CA . LEU A 1 865 ? -54.649 2.593 34.214 1.00 73.06 865 LEU A CA 1
ATOM 6910 C C . LEU A 1 865 ? -55.605 3.431 35.076 1.00 73.06 865 LEU A C 1
ATOM 6912 O O . LEU A 1 865 ? -55.476 3.477 36.303 1.00 73.06 865 LEU A O 1
ATOM 6916 N N . ASP A 1 866 ? -56.564 4.103 34.435 1.00 74.81 866 ASP A N 1
ATOM 6917 C CA . ASP A 1 866 ? -57.580 4.916 35.115 1.00 74.81 866 ASP A CA 1
ATOM 6918 C C . ASP A 1 866 ? -58.880 4.125 35.325 1.00 74.81 866 ASP A C 1
ATOM 6920 O O . ASP A 1 866 ? -59.535 3.718 34.364 1.00 74.81 866 ASP A O 1
ATOM 6924 N N . PHE A 1 867 ? -59.279 3.930 36.584 1.00 77.38 867 PHE A N 1
ATOM 6925 C CA . PHE A 1 867 ? -60.488 3.198 36.961 1.00 77.38 867 PHE A CA 1
ATOM 6926 C C . PHE A 1 867 ? -61.563 4.157 37.453 1.00 77.38 867 PHE A C 1
ATOM 6928 O O . PHE A 1 867 ? -61.351 4.925 38.391 1.00 77.38 867 PHE A O 1
ATOM 6935 N N . ARG A 1 868 ? -62.728 4.101 36.807 1.00 74.00 868 ARG A N 1
ATOM 6936 C CA . ARG A 1 868 ? -63.880 4.962 37.087 1.00 74.00 868 ARG A CA 1
ATOM 6937 C C . ARG A 1 868 ? -65.095 4.092 37.409 1.00 74.00 868 ARG A C 1
ATOM 6939 O O . ARG A 1 868 ? -65.532 3.347 36.521 1.00 74.00 868 ARG A O 1
ATOM 6946 N N . PRO A 1 869 ? -65.663 4.162 38.627 1.00 68.31 869 PRO A N 1
ATOM 6947 C CA . PRO A 1 869 ? -66.827 3.362 38.990 1.00 68.31 869 PRO A CA 1
ATOM 6948 C C . PRO A 1 869 ? -68.033 3.630 38.090 1.00 68.31 869 PRO A C 1
ATOM 6950 O O . PRO A 1 869 ? -68.814 2.717 37.838 1.00 68.31 869 PRO A O 1
ATOM 6953 N N . GLU A 1 870 ? -68.174 4.849 37.552 1.00 62.47 870 GLU A N 1
ATOM 6954 C CA . GLU A 1 870 ? -69.274 5.210 36.646 1.00 62.47 870 GLU A CA 1
ATOM 6955 C C . GLU A 1 870 ? -69.222 4.434 35.330 1.00 62.47 870 GLU A C 1
ATOM 6957 O O . GLU A 1 870 ? -70.256 4.199 34.704 1.00 62.47 870 GLU A O 1
ATOM 6962 N N . LEU A 1 871 ? -68.019 4.032 34.915 1.00 61.12 871 LEU A N 1
ATOM 6963 C CA . LEU A 1 871 ? -67.812 3.236 33.715 1.00 61.12 871 LEU A CA 1
ATOM 6964 C C . LEU A 1 871 ? -67.938 1.735 33.996 1.00 61.12 871 LEU A C 1
ATOM 6966 O O . LEU A 1 871 ? -68.047 0.977 33.038 1.00 61.12 871 LEU A O 1
ATOM 6970 N N . GLY A 1 872 ? -67.949 1.296 35.263 1.00 68.44 872 GLY A N 1
ATOM 6971 C CA . GLY A 1 872 ? -67.966 -0.124 35.638 1.00 68.44 872 GLY A CA 1
ATOM 6972 C C . GLY A 1 872 ? -66.732 -0.888 35.147 1.00 68.44 872 GLY A C 1
ATOM 6973 O O . GLY A 1 872 ? -66.826 -2.078 34.846 1.00 68.44 872 GLY A O 1
ATOM 6974 N N . MET A 1 873 ? -65.606 -0.187 34.987 1.00 76.19 873 MET A N 1
ATOM 6975 C CA . MET A 1 873 ? -64.379 -0.727 34.405 1.00 76.19 873 MET A CA 1
ATOM 6976 C C . MET A 1 873 ? -63.508 -1.383 35.473 1.00 76.19 873 MET A C 1
ATOM 6978 O O . MET A 1 873 ? -63.287 -0.805 36.536 1.00 76.19 873 MET A O 1
ATOM 6982 N N . TYR A 1 874 ? -62.977 -2.564 35.170 1.00 85.62 874 TYR A N 1
ATOM 6983 C CA . TYR A 1 874 ? -62.034 -3.280 36.022 1.00 85.62 874 TYR A CA 1
ATOM 6984 C C . TYR A 1 874 ? -60.993 -4.032 35.191 1.00 85.62 874 TYR A C 1
ATOM 6986 O O . TYR A 1 874 ? -61.221 -4.334 34.020 1.00 85.62 874 TYR A O 1
ATOM 6994 N N . GLY A 1 875 ? -59.847 -4.332 35.801 1.00 85.94 875 GLY A N 1
ATOM 6995 C CA . GLY A 1 875 ? -58.787 -5.102 35.154 1.00 85.94 875 GLY A CA 1
ATOM 6996 C C . GLY A 1 875 ? -58.943 -6.588 35.447 1.00 85.94 875 GLY A C 1
ATOM 6997 O O . GLY A 1 875 ? -59.158 -6.963 36.603 1.00 85.94 875 GLY A O 1
ATOM 6998 N N . GLU A 1 876 ? -58.824 -7.437 34.429 1.00 85.69 876 GLU A N 1
ATOM 6999 C CA . GLU A 1 876 ? -58.844 -8.892 34.591 1.00 85.69 876 GLU A CA 1
ATOM 7000 C C . GLU A 1 876 ? -57.677 -9.538 33.841 1.00 85.69 876 GLU A C 1
ATOM 7002 O O . GLU A 1 876 ? -57.558 -9.391 32.626 1.00 85.69 876 GLU A O 1
ATOM 7007 N N . ILE A 1 877 ? -56.837 -10.282 34.565 1.00 87.69 877 ILE A N 1
ATOM 7008 C CA . ILE A 1 877 ? -55.784 -11.126 33.989 1.00 87.69 877 ILE A CA 1
ATOM 7009 C C . ILE A 1 877 ? -56.221 -12.594 34.110 1.00 87.69 877 ILE A C 1
ATOM 7011 O O . ILE A 1 877 ? -56.463 -13.056 35.235 1.00 87.69 877 ILE A O 1
ATOM 7015 N N . PRO A 1 878 ? -56.355 -13.339 32.994 1.00 84.62 878 PRO A N 1
ATOM 7016 C CA . PRO A 1 878 ? -56.719 -14.752 33.004 1.00 84.62 878 PRO A CA 1
ATOM 7017 C C . PRO A 1 878 ? -55.770 -15.605 33.851 1.00 84.62 878 PRO A C 1
ATOM 7019 O O . PRO A 1 878 ? -54.606 -15.274 34.063 1.00 84.62 878 PRO A O 1
ATOM 7022 N N . HIS A 1 879 ? -56.272 -16.737 34.336 1.00 85.19 879 HIS A N 1
ATOM 7023 C CA . HIS A 1 879 ? -55.443 -17.682 35.072 1.00 85.19 879 HIS A CA 1
ATOM 7024 C C . HIS A 1 879 ? -54.336 -18.275 34.184 1.00 85.19 879 HIS A C 1
ATOM 7026 O O . HIS A 1 879 ? -54.614 -18.755 33.086 1.00 85.19 879 HIS A O 1
ATOM 7032 N N . HIS A 1 880 ? -53.110 -18.318 34.713 1.00 83.50 880 HIS A N 1
ATOM 7033 C CA . HIS A 1 880 ? -51.975 -19.044 34.145 1.00 83.50 880 HIS A CA 1
ATOM 7034 C C . HIS A 1 880 ? -51.235 -19.830 35.240 1.00 83.50 880 HIS A C 1
ATOM 7036 O O . HIS A 1 880 ? -51.259 -19.442 36.412 1.00 83.50 880 HIS A O 1
ATOM 7042 N N . GLN A 1 881 ? -50.550 -20.916 34.863 1.00 81.81 881 GLN A N 1
ATOM 7043 C CA . GLN A 1 881 ? -49.838 -21.794 35.801 1.00 81.81 881 GLN A CA 1
ATOM 7044 C C . GLN A 1 881 ? -48.713 -21.062 36.553 1.00 81.81 881 GLN A C 1
ATOM 7046 O O . GLN A 1 881 ? -48.524 -21.280 37.746 1.00 81.81 881 GLN A O 1
ATOM 7051 N N . GLU A 1 882 ? -48.011 -20.151 35.881 1.00 80.94 882 GLU A N 1
ATOM 7052 C CA . GLU A 1 882 ? -46.961 -19.306 36.477 1.00 80.94 882 GLU A CA 1
ATOM 7053 C C . GLU A 1 882 ? -47.513 -18.306 37.505 1.00 80.94 882 GLU A C 1
ATOM 7055 O O . GLU A 1 882 ? -46.834 -17.960 38.465 1.00 80.94 882 GLU A O 1
ATOM 7060 N N . LEU A 1 883 ? -48.785 -17.916 37.374 1.00 82.00 883 LEU A N 1
ATOM 7061 C CA . LEU A 1 883 ? -49.494 -17.064 38.333 1.00 82.00 883 LEU A CA 1
ATOM 7062 C C . LEU A 1 883 ? -50.134 -17.869 39.477 1.00 82.00 883 LEU A C 1
ATOM 7064 O O . LEU A 1 883 ? -50.986 -17.338 40.190 1.00 82.00 883 LEU A O 1
ATOM 7068 N N . SER A 1 884 ? -49.791 -19.153 39.640 1.00 85.44 884 SER A N 1
ATOM 7069 C CA . SER A 1 884 ? -50.228 -20.002 40.757 1.00 85.44 884 SER A CA 1
ATOM 7070 C C . SER A 1 884 ? -49.269 -19.873 41.946 1.00 85.44 884 SER A C 1
ATOM 7072 O O . SER A 1 884 ? -48.434 -20.743 42.201 1.00 85.44 884 SER A O 1
ATOM 7074 N N . LEU A 1 885 ? -49.386 -18.773 42.687 1.00 85.19 885 LEU A N 1
ATOM 7075 C CA . LEU A 1 885 ? -48.418 -18.348 43.699 1.00 85.19 885 LEU A CA 1
ATOM 7076 C C . LEU A 1 885 ? -48.869 -18.782 45.097 1.00 85.19 885 LEU A C 1
ATOM 7078 O O . LEU A 1 885 ? -49.451 -18.012 45.865 1.00 85.19 885 LEU A O 1
ATOM 7082 N N . THR A 1 886 ? -48.593 -20.041 45.445 1.00 85.31 886 THR A N 1
ATOM 7083 C CA . THR A 1 886 ? -48.956 -20.628 46.751 1.00 85.31 886 THR A CA 1
ATOM 7084 C C . THR A 1 886 ? -47.843 -20.558 47.803 1.00 85.31 886 THR A C 1
ATOM 7086 O O . THR A 1 886 ? -48.109 -20.857 48.968 1.00 85.31 886 THR A O 1
ATOM 7089 N N . GLY A 1 887 ? -46.621 -20.180 47.403 1.00 84.75 887 GLY A N 1
ATOM 7090 C CA . GLY A 1 887 ? -45.434 -20.107 48.262 1.00 84.75 887 GLY A CA 1
ATOM 7091 C C . GLY A 1 887 ? -45.011 -18.688 48.650 1.00 84.75 887 GLY A C 1
ATOM 7092 O O . GLY A 1 887 ? -45.870 -17.868 48.980 1.00 84.75 887 GLY A O 1
ATOM 7093 N N . ASP A 1 888 ? -43.710 -18.397 48.636 1.00 90.06 888 ASP A N 1
ATOM 7094 C CA . ASP A 1 888 ? -43.204 -17.034 48.846 1.00 90.06 888 ASP A CA 1
ATOM 7095 C C . ASP A 1 888 ? -43.740 -16.095 47.758 1.00 90.06 888 ASP A C 1
ATOM 7097 O O . ASP A 1 888 ? -43.956 -16.503 46.615 1.00 90.06 888 ASP A O 1
ATOM 7101 N N . LEU A 1 889 ? -44.047 -14.855 48.136 1.00 91.31 889 LEU A N 1
ATOM 7102 C CA . LEU A 1 889 ? -44.712 -13.910 47.246 1.00 91.31 889 LEU A CA 1
ATOM 7103 C C . LEU A 1 889 ? -44.389 -12.474 47.632 1.00 91.31 889 LEU A C 1
ATOM 7105 O O . LEU A 1 889 ? -44.485 -12.110 48.804 1.00 91.31 889 LEU A O 1
ATOM 7109 N N . THR A 1 890 ? -44.142 -11.645 46.624 1.00 93.06 890 THR A N 1
ATOM 7110 C CA . THR A 1 890 ? -44.177 -10.188 46.754 1.00 93.06 890 THR A CA 1
ATOM 7111 C C . THR A 1 890 ? -45.066 -9.606 45.663 1.00 93.06 890 THR A C 1
ATOM 7113 O O . THR A 1 890 ? -44.891 -9.930 44.493 1.00 93.06 890 THR A O 1
ATOM 7116 N N . VAL A 1 891 ? -46.030 -8.764 46.039 1.00 92.69 891 VAL A N 1
ATOM 7117 C CA . VAL A 1 891 ? -46.872 -8.004 45.102 1.00 92.69 891 VAL A CA 1
ATOM 7118 C C . VAL A 1 891 ? -46.663 -6.523 45.364 1.00 92.69 891 VAL A C 1
ATOM 7120 O O . VAL A 1 891 ? -46.944 -6.058 46.468 1.00 92.69 891 VAL A O 1
ATOM 7123 N N . GLU A 1 892 ? -46.200 -5.788 44.359 1.00 91.44 892 GLU A N 1
ATOM 7124 C CA . GLU A 1 892 ? -45.992 -4.342 44.436 1.00 91.44 892 GLU A CA 1
ATOM 7125 C C . GLU A 1 892 ? -46.858 -3.611 43.423 1.00 91.44 892 GLU A C 1
ATOM 7127 O O . GLU A 1 892 ? -47.047 -4.091 42.308 1.00 91.44 892 GLU A O 1
ATOM 7132 N N . PHE A 1 893 ? -47.377 -2.444 43.790 1.00 89.62 893 PHE A N 1
ATOM 7133 C CA . PHE A 1 893 ? -48.052 -1.568 42.843 1.00 89.62 893 PHE A CA 1
ATOM 7134 C C . PHE A 1 893 ? -48.117 -0.123 43.321 1.00 89.62 893 PHE A C 1
ATOM 7136 O O . PHE A 1 893 ? -48.030 0.172 44.514 1.00 89.62 893 PHE A O 1
ATOM 7143 N N . TRP A 1 894 ? -48.326 0.780 42.368 1.00 87.44 894 TRP A N 1
ATOM 7144 C CA . TRP A 1 894 ? -48.527 2.202 42.627 1.00 87.44 894 TRP A CA 1
ATOM 7145 C C . TRP A 1 894 ? -50.005 2.519 42.529 1.00 87.44 894 TRP A C 1
ATOM 7147 O O . TRP A 1 894 ? -50.626 2.249 41.502 1.00 87.44 894 TRP A O 1
ATOM 7157 N N . LEU A 1 895 ? -50.551 3.101 43.591 1.00 87.44 895 LEU A N 1
ATOM 7158 C CA . LEU A 1 895 ? -51.962 3.421 43.731 1.00 87.44 895 LEU A CA 1
ATOM 7159 C C . LEU A 1 895 ? -52.143 4.917 43.952 1.00 87.44 895 LEU A C 1
ATOM 7161 O O . LEU A 1 895 ? -51.519 5.504 44.831 1.00 87.44 895 LEU A O 1
ATOM 7165 N N . ARG A 1 896 ? -53.077 5.517 43.220 1.00 83.00 896 ARG A N 1
ATOM 7166 C CA . ARG A 1 896 ? -53.625 6.835 43.533 1.00 83.00 896 ARG A CA 1
ATOM 7167 C C . ARG A 1 896 ? -55.131 6.729 43.673 1.00 83.00 896 ARG A C 1
ATOM 7169 O O . ARG A 1 896 ? -55.868 6.733 42.690 1.00 83.00 896 ARG A O 1
ATOM 7176 N N . LEU A 1 897 ? -55.586 6.623 44.914 1.00 80.69 897 LEU A N 1
ATOM 7177 C CA . LEU A 1 897 ? -57.000 6.460 45.232 1.00 80.69 897 LEU A CA 1
ATOM 7178 C C . LEU A 1 897 ? -57.712 7.815 45.190 1.00 80.69 897 LEU A C 1
ATOM 7180 O O . LEU A 1 897 ? -57.217 8.774 45.780 1.00 80.69 897 LEU A O 1
ATOM 7184 N N . ARG A 1 898 ? -58.854 7.919 44.504 1.00 77.00 898 ARG A N 1
ATOM 7185 C CA . ARG A 1 898 ? -59.661 9.149 44.487 1.00 77.00 898 ARG A CA 1
ATOM 7186 C C . ARG A 1 898 ? -60.716 9.157 45.580 1.00 77.00 898 ARG A C 1
ATOM 7188 O O . ARG A 1 898 ? -60.846 10.155 46.275 1.00 77.00 898 ARG A O 1
ATOM 7195 N N . GLU A 1 899 ? -61.389 8.039 45.798 1.00 78.69 899 GLU A N 1
ATOM 7196 C CA . GLU A 1 899 ? -62.382 7.917 46.861 1.00 78.69 899 GLU A CA 1
ATOM 7197 C C . GLU A 1 899 ? -62.199 6.618 47.640 1.00 78.69 899 GLU A C 1
ATOM 7199 O O . GLU A 1 899 ? -61.748 5.600 47.113 1.00 78.69 899 GLU A O 1
ATOM 7204 N N . TRP A 1 900 ? -62.563 6.644 48.922 1.00 82.81 900 TRP A N 1
ATOM 7205 C CA . TRP A 1 900 ? -62.621 5.423 49.715 1.00 82.81 900 TRP A CA 1
ATOM 7206 C C . TRP A 1 900 ? -63.798 4.555 49.255 1.00 82.81 900 TRP A C 1
ATOM 7208 O O . TRP A 1 900 ? -64.899 5.083 49.081 1.00 82.81 900 TRP A O 1
ATOM 7218 N N . PRO A 1 901 ? -63.617 3.229 49.114 1.00 81.88 901 PRO A N 1
ATOM 7219 C CA . PRO A 1 901 ? -64.739 2.345 48.831 1.00 81.88 901 PRO A CA 1
ATOM 7220 C C . PRO A 1 901 ? -65.736 2.354 50.001 1.00 81.88 901 PRO A C 1
ATOM 7222 O O . PRO A 1 901 ? -65.384 2.713 51.128 1.00 81.88 901 PRO A O 1
ATOM 7225 N N . GLN A 1 902 ? -66.988 1.974 49.729 1.00 79.00 902 GLN A N 1
ATOM 7226 C CA . GLN A 1 902 ? -68.033 1.865 50.759 1.00 79.00 902 GLN A CA 1
ATOM 7227 C C . GLN A 1 902 ? -68.100 0.467 51.393 1.00 79.00 902 GLN A C 1
ATOM 7229 O O . GLN A 1 902 ? -68.506 0.325 52.551 1.00 79.00 902 GLN A O 1
ATOM 7234 N N . ASP A 1 903 ? -67.696 -0.566 50.649 1.00 84.50 903 ASP A N 1
ATOM 7235 C CA . ASP A 1 903 ? -67.574 -1.938 51.138 1.00 84.50 903 ASP A CA 1
ATOM 7236 C C . ASP A 1 903 ? -66.264 -2.592 50.661 1.00 84.50 903 ASP A C 1
ATOM 7238 O O . ASP A 1 903 ? -65.476 -1.987 49.932 1.00 84.50 903 ASP A O 1
ATOM 7242 N N . TRP A 1 904 ? -65.995 -3.823 51.108 1.00 87.69 904 TRP A N 1
ATOM 7243 C CA . TRP A 1 904 ? -64.782 -4.569 50.778 1.00 87.69 904 TRP A CA 1
ATOM 7244 C C . TRP A 1 904 ? -64.586 -4.697 49.266 1.00 87.69 904 TRP A C 1
ATOM 7246 O O . TRP A 1 904 ? -65.248 -5.494 48.602 1.00 87.69 904 TRP A O 1
ATOM 7256 N N . THR A 1 905 ? -63.610 -3.958 48.754 1.00 88.06 905 THR A N 1
ATOM 7257 C CA . THR A 1 905 ? -63.247 -3.920 47.342 1.00 88.06 905 THR A CA 1
ATOM 7258 C C . THR A 1 905 ? -61.769 -4.267 47.201 1.00 88.06 905 THR A C 1
ATOM 7260 O O . THR A 1 905 ? -60.933 -3.778 47.970 1.00 88.06 905 THR A O 1
ATOM 7263 N N . ASN A 1 906 ? -61.434 -5.153 46.261 1.00 90.62 906 ASN A N 1
ATOM 7264 C CA . ASN A 1 906 ? -60.062 -5.621 46.097 1.00 90.62 906 ASN A CA 1
ATOM 7265 C C . ASN A 1 906 ? -59.283 -4.622 45.236 1.00 90.62 906 ASN A C 1
ATOM 7267 O O . ASN A 1 906 ? -59.739 -4.234 44.163 1.00 90.62 906 ASN A O 1
ATOM 7271 N N . LEU A 1 907 ? -58.098 -4.232 45.705 1.00 90.88 907 LEU A N 1
ATOM 7272 C CA . LEU A 1 907 ? -57.148 -3.438 44.928 1.00 90.88 907 LEU A CA 1
ATOM 7273 C C . LEU A 1 907 ? -56.476 -4.327 43.882 1.00 90.88 907 LEU A C 1
ATOM 7275 O O . LEU A 1 907 ? -56.569 -4.062 42.689 1.00 90.88 907 LEU A O 1
ATOM 7279 N N . VAL A 1 908 ? -55.862 -5.415 44.348 1.00 91.69 908 VAL A N 1
ATOM 7280 C CA . VAL A 1 908 ? -55.229 -6.454 43.533 1.00 91.69 908 VAL A CA 1
ATOM 7281 C C . VAL A 1 908 ? -55.467 -7.789 44.231 1.00 91.69 908 VAL A C 1
ATOM 7283 O O . VAL A 1 908 ? -55.170 -7.931 45.424 1.00 91.69 908 VAL A O 1
ATOM 7286 N N . GLY A 1 909 ? -56.015 -8.781 43.528 1.00 89.56 909 GLY A N 1
ATOM 7287 C CA . GLY A 1 909 ? -56.159 -10.104 44.128 1.00 89.56 909 GLY A CA 1
ATOM 7288 C C . GLY A 1 909 ? -56.623 -11.220 43.202 1.00 89.56 909 GLY A C 1
ATOM 7289 O O . GLY A 1 909 ? -57.463 -11.025 42.323 1.00 89.56 909 GLY A O 1
ATOM 7290 N N . LYS A 1 910 ? -56.112 -12.422 43.478 1.00 89.88 910 LYS A N 1
ATOM 7291 C CA . LYS A 1 910 ? -56.547 -13.695 42.898 1.00 89.88 910 LYS A CA 1
ATOM 7292 C C . LYS A 1 910 ? -57.431 -14.422 43.909 1.00 89.88 910 LYS A C 1
ATOM 7294 O O . LYS A 1 910 ? -56.971 -15.232 44.721 1.00 89.88 910 LYS A O 1
ATOM 7299 N N . PHE A 1 911 ? -58.706 -14.037 43.919 1.00 84.62 911 PHE A N 1
ATOM 7300 C CA . PHE A 1 911 ? -59.610 -14.258 45.046 1.00 84.62 911 PHE A CA 1
ATOM 7301 C C . PHE A 1 911 ? -60.975 -14.813 44.619 1.00 84.62 911 PHE A C 1
ATOM 7303 O O . PHE A 1 911 ? -61.672 -14.196 43.815 1.00 84.62 911 PHE A O 1
ATOM 7310 N N . VAL A 1 912 ? -61.391 -15.937 45.220 1.00 81.31 912 VAL A N 1
ATOM 7311 C CA . VAL A 1 912 ? -62.749 -16.504 45.075 1.00 81.31 912 VAL A CA 1
ATOM 7312 C C . VAL A 1 912 ? -63.559 -16.289 46.350 1.00 81.31 912 VAL A C 1
ATOM 7314 O O . VAL A 1 912 ? -64.670 -15.763 46.317 1.00 81.31 912 VAL A O 1
ATOM 7317 N N . SER A 1 913 ? -62.998 -16.696 47.487 1.00 80.19 913 SER A N 1
ATOM 7318 C CA . SER A 1 913 ? -63.600 -16.550 48.812 1.00 80.19 913 SER A CA 1
ATOM 7319 C C . SER A 1 913 ? -62.513 -16.440 49.881 1.00 80.19 913 SER A C 1
ATOM 7321 O O . SER A 1 913 ? -61.341 -16.715 49.615 1.00 80.19 913 SER A O 1
ATOM 7323 N N . ASP A 1 914 ? -62.893 -16.079 51.109 1.00 75.12 914 ASP A N 1
ATOM 7324 C CA . ASP A 1 914 ? -61.939 -15.965 52.220 1.00 75.12 914 ASP A CA 1
ATOM 7325 C C . ASP A 1 914 ? -61.208 -17.303 52.497 1.00 75.12 914 ASP A C 1
ATOM 7327 O O . ASP A 1 914 ? -60.075 -17.300 52.971 1.00 75.12 914 ASP A O 1
ATOM 7331 N N . GLU A 1 915 ? -61.815 -18.446 52.143 1.00 75.56 915 GLU A N 1
ATOM 7332 C CA . GLU A 1 915 ? -61.222 -19.788 52.279 1.00 75.56 915 GLU A CA 1
ATOM 7333 C C . GLU A 1 915 ? -60.385 -20.213 51.056 1.00 75.56 915 GLU A C 1
ATOM 7335 O O . GLU A 1 915 ? -59.533 -21.091 51.183 1.00 75.56 915 GLU A O 1
ATOM 7340 N N . GLN A 1 916 ? -60.609 -19.600 49.886 1.00 82.06 916 GLN A N 1
ATOM 7341 C CA . GLN A 1 916 ? -59.990 -19.969 48.608 1.00 82.06 916 GLN A CA 1
ATOM 7342 C C . GLN A 1 916 ? -59.481 -18.722 47.871 1.00 82.06 916 GLN A C 1
ATOM 7344 O O . GLN A 1 916 ? -60.199 -18.098 47.079 1.00 82.06 916 GLN A O 1
ATOM 7349 N N . ASN A 1 917 ? -58.235 -18.345 48.156 1.00 85.56 917 ASN A N 1
ATOM 7350 C CA . ASN A 1 917 ? -57.526 -17.261 47.483 1.00 85.56 917 ASN A CA 1
ATOM 7351 C C . ASN A 1 917 ? -56.006 -17.413 47.632 1.00 85.56 917 ASN A C 1
ATOM 7353 O O . ASN A 1 917 ? -55.530 -17.911 48.653 1.00 85.56 917 ASN A O 1
ATOM 7357 N N . GLU A 1 918 ? -55.262 -16.959 46.623 1.00 87.31 918 GLU A N 1
ATOM 7358 C CA . GLU A 1 918 ? -53.793 -17.025 46.610 1.00 87.31 918 GLU A CA 1
ATOM 7359 C C . GLU A 1 918 ? -53.150 -15.781 47.222 1.00 87.31 918 GLU A C 1
ATOM 7361 O O . GLU A 1 918 ? -52.236 -15.897 48.040 1.00 87.31 918 GLU A O 1
ATOM 7366 N N . PHE A 1 919 ? -53.664 -14.605 46.866 1.00 89.62 919 PHE A N 1
ATOM 7367 C CA . PHE A 1 919 ? -53.297 -13.318 47.445 1.00 89.62 919 PHE A CA 1
ATOM 7368 C C . PHE A 1 919 ? -54.417 -12.303 47.231 1.00 89.62 919 PHE A C 1
ATOM 7370 O O . PHE A 1 919 ? -55.070 -12.297 46.183 1.00 89.62 919 PHE A O 1
ATOM 7377 N N . CYS A 1 920 ? -54.653 -11.442 48.220 1.00 90.31 920 CYS A N 1
ATOM 7378 C CA . CYS A 1 920 ? -55.658 -10.393 48.128 1.00 90.31 920 CYS A CA 1
ATOM 7379 C C . CYS A 1 920 ? -55.294 -9.199 49.014 1.00 90.31 920 CYS A C 1
ATOM 7381 O O . CYS A 1 920 ? -55.234 -9.326 50.240 1.00 90.31 920 CYS A O 1
ATOM 7383 N N . LEU A 1 921 ? -55.149 -8.023 48.397 1.00 92.62 921 LEU A N 1
ATOM 7384 C CA . LEU A 1 921 ? -55.190 -6.746 49.105 1.00 92.62 921 LEU A CA 1
ATOM 7385 C C . LEU A 1 921 ? -56.547 -6.080 48.875 1.00 92.62 921 LEU A C 1
ATOM 7387 O O . LEU A 1 921 ? -56.934 -5.834 47.732 1.00 92.62 921 LEU A O 1
ATOM 7391 N N . A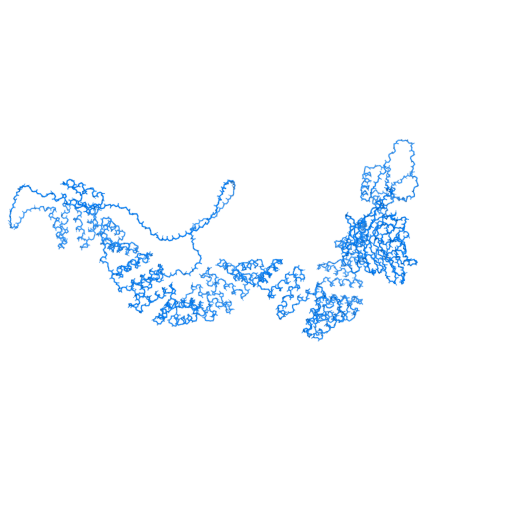RG A 1 922 ? -57.282 -5.784 49.952 1.00 91.81 922 ARG A N 1
ATOM 7392 C CA . ARG A 1 922 ? -58.613 -5.161 49.873 1.00 91.81 922 ARG A CA 1
ATOM 7393 C C . ARG A 1 922 ? -58.804 -4.027 50.869 1.00 91.81 922 ARG A C 1
ATOM 7395 O O . ARG A 1 922 ? -58.249 -4.053 51.967 1.00 91.81 922 ARG A O 1
ATOM 7402 N N . LEU A 1 923 ? -59.643 -3.070 50.493 1.00 90.88 923 LEU A N 1
ATOM 7403 C CA . LEU A 1 923 ? -60.043 -1.921 51.303 1.00 90.88 923 LEU A CA 1
ATOM 7404 C C . LEU A 1 923 ? -61.558 -1.944 51.503 1.00 90.88 923 LEU A C 1
ATOM 7406 O O . LEU A 1 923 ? -62.284 -2.281 50.574 1.00 90.88 923 LEU A O 1
ATOM 7410 N N . LYS A 1 924 ? -62.048 -1.584 52.692 1.00 82.62 924 LYS A N 1
ATOM 7411 C CA . LYS A 1 924 ? -63.492 -1.385 52.930 1.00 82.62 924 LYS A CA 1
ATOM 7412 C C . LYS A 1 924 ? -63.878 0.084 53.000 1.00 82.62 924 LYS A C 1
ATOM 7414 O O . LYS A 1 924 ? -64.977 0.426 52.603 1.00 82.62 924 LYS A O 1
ATOM 7419 N N . ASN A 1 925 ? -63.007 0.895 53.590 1.00 84.06 925 ASN A N 1
ATOM 7420 C CA . ASN A 1 925 ? -63.121 2.335 53.807 1.00 84.06 925 ASN A CA 1
ATOM 7421 C C . ASN A 1 925 ? -61.733 2.866 54.235 1.00 84.06 925 ASN A C 1
ATOM 7423 O O . ASN A 1 925 ? -60.771 2.096 54.291 1.00 84.06 925 ASN A O 1
ATOM 7427 N N . GLY A 1 926 ? -61.629 4.149 54.599 1.00 81.00 926 GLY A N 1
ATOM 7428 C CA . GLY A 1 926 ? -60.383 4.732 55.123 1.00 81.00 926 GLY A CA 1
ATOM 7429 C C . GLY A 1 926 ? -59.873 4.109 56.426 1.00 81.00 926 GLY A C 1
ATOM 7430 O O . GLY A 1 926 ? -58.700 4.241 56.757 1.00 81.00 926 GLY A O 1
ATOM 7431 N N . GLU A 1 927 ? -60.710 3.371 57.150 1.00 86.56 927 GLU A N 1
ATOM 7432 C CA . GLU A 1 927 ? -60.367 2.831 58.467 1.00 86.56 927 GLU A CA 1
ATOM 7433 C C . GLU A 1 927 ? -59.929 1.360 58.433 1.00 86.56 927 GLU A C 1
ATOM 7435 O O . GLU A 1 927 ? -59.385 0.859 59.416 1.00 86.56 927 GLU A O 1
ATOM 7440 N N . ARG A 1 928 ? -60.202 0.629 57.341 1.00 86.31 928 ARG A N 1
ATOM 7441 C CA . ARG A 1 928 ? -59.998 -0.826 57.278 1.00 86.31 928 ARG A CA 1
ATOM 7442 C C . ARG A 1 928 ? -59.408 -1.282 55.946 1.00 86.31 928 ARG A C 1
ATOM 7444 O O . ARG A 1 928 ? -60.106 -1.327 54.930 1.00 86.31 928 ARG A O 1
ATOM 7451 N N . GLY A 1 929 ? -58.153 -1.723 56.000 1.00 89.38 929 GLY A N 1
ATOM 7452 C CA . GLY A 1 929 ? -57.457 -2.457 54.945 1.00 89.38 929 GLY A CA 1
ATOM 7453 C C . GLY A 1 929 ? -57.072 -3.866 55.398 1.00 89.38 929 GLY A C 1
ATOM 7454 O O . GLY A 1 929 ? -56.863 -4.105 56.591 1.00 89.38 929 GLY A O 1
ATOM 7455 N N . GLN A 1 930 ? -57.014 -4.814 54.459 1.00 90.94 930 GLN A N 1
ATOM 7456 C CA . GLN A 1 930 ? -56.603 -6.200 54.713 1.00 90.94 930 GLN A CA 1
ATOM 7457 C C . GLN A 1 930 ? -55.665 -6.745 53.637 1.00 90.94 930 GLN A C 1
ATOM 7459 O O . GLN A 1 930 ? -56.040 -6.781 52.466 1.00 90.94 930 GLN A O 1
ATOM 7464 N N . TRP A 1 931 ? -54.493 -7.221 54.067 1.00 90.94 931 TRP A N 1
ATOM 7465 C CA . TRP A 1 931 ? -53.583 -8.080 53.304 1.00 90.94 931 TRP A CA 1
ATOM 7466 C C . TRP A 1 931 ? -53.684 -9.506 53.839 1.00 90.94 931 TRP A C 1
ATOM 7468 O O . TRP A 1 931 ? -53.457 -9.731 55.030 1.00 90.94 931 TRP A O 1
ATOM 7478 N N . TYR A 1 932 ? -54.071 -10.471 53.006 1.00 84.25 932 TYR A N 1
ATOM 7479 C CA . TYR A 1 932 ? -54.205 -11.859 53.454 1.00 84.25 932 TYR A CA 1
ATOM 7480 C C . TYR A 1 932 ? -54.225 -12.863 52.299 1.00 84.25 932 TYR A C 1
ATOM 7482 O O . TYR A 1 932 ? -54.373 -12.496 51.132 1.00 84.25 932 TYR A O 1
ATOM 7490 N N . TYR A 1 933 ? -54.085 -14.141 52.658 1.00 83.75 933 TYR A N 1
ATOM 7491 C CA . TYR A 1 933 ? -54.224 -15.295 51.769 1.00 83.75 933 TYR A CA 1
ATOM 7492 C C . TYR A 1 933 ? -55.175 -16.343 52.391 1.00 83.75 933 TYR A C 1
ATOM 7494 O O . TYR A 1 933 ? -55.449 -16.306 53.596 1.00 83.75 933 TYR A O 1
ATOM 7502 N N . GLY A 1 934 ? -55.687 -17.288 51.592 1.00 72.69 934 GLY A N 1
ATOM 7503 C CA . GLY A 1 934 ? -56.634 -18.318 52.036 1.00 72.69 934 GLY A CA 1
ATOM 7504 C C . GLY A 1 934 ? -56.019 -19.716 52.092 1.00 72.69 934 GLY A C 1
ATOM 7505 O O . GLY A 1 934 ? -55.901 -20.376 51.064 1.00 72.69 934 GLY A O 1
ATOM 7506 N N . GLY A 1 935 ? -55.671 -20.204 53.286 1.00 65.94 935 GLY A N 1
ATOM 7507 C CA . GLY A 1 935 ? -55.158 -21.567 53.524 1.00 65.94 935 GLY A CA 1
ATOM 7508 C C . GLY A 1 935 ? -56.232 -22.626 53.833 1.00 65.94 935 GLY A C 1
ATOM 7509 O O . GLY A 1 935 ? -55.933 -23.617 54.491 1.00 65.94 935 GLY A O 1
ATOM 7510 N N . GLY A 1 936 ? -57.495 -22.408 53.443 1.00 65.44 936 GLY A N 1
ATOM 7511 C CA . GLY A 1 936 ? -58.630 -23.264 53.811 1.00 65.44 936 GLY A CA 1
ATOM 7512 C C . GLY A 1 936 ? -59.319 -22.873 55.131 1.00 65.44 936 GLY A C 1
ATOM 7513 O O . GLY A 1 936 ? -59.030 -21.838 55.738 1.00 65.44 936 GLY A O 1
ATOM 7514 N N . LYS A 1 937 ? -60.291 -23.689 55.571 1.00 61.31 937 LYS A N 1
ATOM 7515 C CA . LYS A 1 937 ? -61.159 -23.396 56.731 1.00 61.31 937 LYS A CA 1
ATOM 7516 C C . LYS A 1 937 ? -60.372 -23.208 58.028 1.00 61.31 937 LYS A C 1
ATOM 7518 O O . LYS A 1 937 ? -59.900 -24.176 58.610 1.00 61.31 937 LYS A O 1
ATOM 7523 N N . GLY A 1 938 ? -60.339 -21.970 58.525 1.00 59.09 938 GLY A N 1
ATOM 7524 C CA . GLY A 1 938 ? -59.756 -21.614 59.825 1.00 59.09 938 GLY A CA 1
ATOM 7525 C C . GLY A 1 938 ? -58.282 -21.191 59.796 1.00 59.09 938 GLY A C 1
ATOM 7526 O O . GLY A 1 938 ? -57.780 -20.773 60.835 1.00 59.09 938 GLY A O 1
ATOM 7527 N N . CYS A 1 939 ? -57.618 -21.235 58.634 1.00 57.31 939 CYS A N 1
ATOM 7528 C CA . CYS A 1 939 ? -56.191 -20.902 58.491 1.00 57.31 939 CYS A CA 1
ATOM 7529 C C . CYS A 1 939 ? -55.934 -19.494 57.914 1.00 57.31 939 CYS A C 1
ATOM 7531 O O . CYS A 1 939 ? -54.796 -19.033 57.908 1.00 57.31 939 CYS A O 1
ATOM 7533 N N . ALA A 1 940 ? -56.966 -18.778 57.452 1.00 62.69 940 ALA A N 1
ATOM 7534 C CA . ALA A 1 940 ? -56.819 -17.417 56.931 1.00 62.69 940 ALA A CA 1
ATOM 7535 C C . ALA A 1 940 ? -56.600 -16.404 58.073 1.00 62.69 940 ALA A C 1
ATOM 7537 O O . ALA A 1 940 ? -57.525 -16.090 58.827 1.00 62.69 940 ALA A O 1
ATOM 7538 N N . LYS A 1 941 ? -55.376 -15.876 58.199 1.00 70.69 941 LYS A N 1
ATOM 7539 C CA . LYS A 1 941 ? -55.022 -14.812 59.152 1.00 70.69 941 LYS A CA 1
ATOM 7540 C C . LYS A 1 941 ? -54.757 -13.504 58.401 1.00 70.69 941 LYS A C 1
ATOM 7542 O O . LYS A 1 941 ? -53.717 -13.396 57.758 1.00 70.69 941 LYS A O 1
ATOM 7547 N N . PRO A 1 942 ? -55.647 -12.498 58.464 1.00 81.88 942 PRO A N 1
ATOM 7548 C CA . PRO A 1 942 ? -55.395 -11.240 57.786 1.00 81.88 942 PRO A CA 1
ATOM 7549 C C . PRO A 1 942 ? -54.466 -10.325 58.575 1.00 81.88 942 PRO A C 1
ATOM 7551 O O . PRO A 1 942 ? -54.614 -10.165 59.785 1.00 81.88 942 PRO A O 1
ATOM 7554 N N . LEU A 1 943 ? -53.555 -9.671 57.862 1.00 88.19 943 LEU A N 1
ATOM 7555 C CA . LEU A 1 943 ? -52.883 -8.472 58.332 1.00 88.19 943 LEU A CA 1
ATOM 7556 C C . LEU A 1 943 ? -53.820 -7.293 58.079 1.00 88.19 943 LEU A C 1
ATOM 7558 O O . LEU A 1 943 ? -54.133 -6.957 56.935 1.00 88.19 943 LEU A O 1
ATOM 7562 N N . THR A 1 944 ? -54.314 -6.696 59.158 1.00 89.81 944 THR A N 1
ATOM 7563 C CA . THR A 1 944 ? -55.196 -5.530 59.095 1.00 89.81 944 THR A CA 1
ATOM 7564 C C . THR A 1 944 ? -54.404 -4.259 59.348 1.00 89.81 944 THR A C 1
ATOM 7566 O O . THR A 1 944 ? -53.623 -4.221 60.296 1.00 89.81 944 THR A O 1
ATOM 7569 N N . TRP A 1 945 ? -54.658 -3.210 58.575 1.00 91.75 945 TRP A N 1
ATOM 7570 C CA . TRP A 1 945 ? -54.108 -1.879 58.844 1.00 91.75 945 TRP A CA 1
ATOM 7571 C C . TRP A 1 945 ? -55.180 -0.803 58.652 1.00 91.75 945 TRP A C 1
ATOM 7573 O O . TRP A 1 945 ? -56.267 -1.103 58.147 1.00 91.75 945 TRP A O 1
ATOM 7583 N N . VAL A 1 946 ? -54.878 0.427 59.079 1.00 88.81 946 VAL A N 1
ATOM 7584 C CA . VAL A 1 946 ? -55.728 1.615 58.908 1.00 88.81 946 VAL A CA 1
ATOM 7585 C C . VAL A 1 946 ? -55.207 2.416 57.705 1.00 88.81 946 VAL A C 1
ATOM 7587 O O . VAL A 1 946 ? -54.188 3.101 57.816 1.00 88.81 946 VAL A O 1
ATOM 7590 N N . PRO A 1 947 ? -55.861 2.336 56.531 1.00 85.50 947 PRO A N 1
ATOM 7591 C CA . PRO A 1 947 ? -55.355 2.947 55.308 1.00 85.50 947 PRO A CA 1
ATOM 7592 C C . PRO A 1 947 ? -55.216 4.464 55.383 1.00 85.50 947 PRO A C 1
ATOM 7594 O O . PRO A 1 947 ? -54.240 4.992 54.877 1.00 85.50 947 PRO A O 1
ATOM 7597 N N . GLN A 1 948 ? -56.132 5.175 56.034 1.00 82.25 948 GLN A N 1
ATOM 7598 C CA . GLN A 1 948 ? -56.142 6.641 56.075 1.00 82.25 948 GLN A CA 1
ATOM 7599 C C . GLN A 1 948 ? -54.945 7.254 56.824 1.00 82.25 948 GLN A C 1
ATOM 7601 O O . GLN A 1 948 ? -54.641 8.430 56.630 1.00 82.25 948 GLN A O 1
ATOM 7606 N N . GLU A 1 949 ? -54.239 6.476 57.649 1.00 82.69 949 GLU A N 1
ATOM 7607 C CA . GLU A 1 949 ? -53.004 6.927 58.307 1.00 82.69 949 GLU A CA 1
ATOM 7608 C C . GLU A 1 949 ? -51.811 6.985 57.338 1.00 82.69 949 GLU A C 1
ATOM 7610 O O . GLU A 1 949 ? -50.845 7.703 57.589 1.00 82.69 949 GLU A O 1
ATOM 7615 N N . THR A 1 950 ? -51.885 6.256 56.221 1.00 79.88 950 THR A N 1
ATOM 7616 C CA . THR A 1 950 ? -50.750 5.992 55.318 1.00 79.88 950 THR A CA 1
ATOM 7617 C C . THR A 1 950 ? -51.043 6.404 53.878 1.00 79.88 950 THR A C 1
ATOM 7619 O O . THR A 1 950 ? -50.228 7.063 53.242 1.00 79.88 950 THR A O 1
ATOM 7622 N N . ILE A 1 951 ? -52.238 6.093 53.382 1.00 78.25 951 ILE A N 1
ATOM 7623 C CA . ILE A 1 951 ? -52.740 6.444 52.057 1.00 78.25 951 ILE A CA 1
ATOM 7624 C C . ILE A 1 951 ? -53.541 7.739 52.157 1.00 78.25 951 ILE A C 1
ATOM 7626 O O . ILE A 1 951 ? -54.587 7.810 52.809 1.00 78.25 951 ILE A O 1
ATOM 7630 N N . ARG A 1 952 ? -53.076 8.767 51.449 1.00 73.81 952 ARG A N 1
ATOM 7631 C CA . ARG A 1 952 ? -53.822 10.012 51.256 1.00 73.81 952 ARG A CA 1
ATOM 7632 C C . ARG A 1 952 ? -54.539 9.975 49.914 1.00 73.81 952 ARG A C 1
ATOM 7634 O O . ARG A 1 952 ? -53.933 9.653 48.894 1.00 73.81 952 ARG A O 1
ATOM 7641 N N . LEU A 1 953 ? -55.822 10.340 49.914 1.00 70.38 953 LEU A N 1
ATOM 7642 C CA . LEU A 1 953 ? -56.582 10.470 48.673 1.00 70.38 953 LEU A CA 1
ATOM 7643 C C . LEU A 1 953 ? -55.882 11.450 47.721 1.00 70.38 953 LEU A C 1
ATOM 7645 O O . LEU A 1 953 ? -55.292 12.447 48.139 1.00 70.38 953 LEU A O 1
ATOM 7649 N N . HIS A 1 954 ? -55.950 11.139 46.431 1.00 59.62 954 HIS A N 1
ATOM 7650 C CA . HIS A 1 954 ? -55.357 11.871 45.311 1.00 59.62 954 HIS A CA 1
ATOM 7651 C C . HIS A 1 954 ? -53.830 11.954 45.301 1.00 59.62 954 HIS A C 1
ATOM 7653 O O . HIS A 1 954 ? -53.287 12.641 44.431 1.00 59.62 954 HIS A O 1
ATOM 7659 N N . GLN A 1 955 ? -53.142 11.231 46.185 1.00 66.88 955 GLN A N 1
ATOM 7660 C CA . GLN A 1 955 ? -51.691 11.086 46.167 1.00 66.88 955 GLN A CA 1
ATOM 7661 C C . GLN A 1 955 ? -51.314 9.688 45.694 1.00 66.88 955 GLN A C 1
ATOM 7663 O O . GLN A 1 955 ? -52.006 8.714 45.986 1.00 66.88 955 GLN A O 1
ATOM 7668 N N . TRP A 1 956 ? -50.233 9.613 44.925 1.00 75.31 956 TRP A N 1
ATOM 7669 C CA . TRP A 1 956 ? -49.629 8.337 44.588 1.00 75.31 956 TRP A CA 1
ATOM 7670 C C . TRP A 1 956 ? -48.917 7.771 45.811 1.00 75.31 956 TRP A C 1
ATOM 7672 O O . TRP A 1 956 ? -48.142 8.479 46.451 1.00 75.31 956 TRP A O 1
ATOM 7682 N N . VAL A 1 957 ? -49.166 6.499 46.084 1.00 82.69 957 VAL A N 1
ATOM 7683 C CA . VAL A 1 957 ? -48.459 5.700 47.082 1.00 82.69 957 VAL A CA 1
ATOM 7684 C C . VAL A 1 957 ? -47.970 4.415 46.430 1.00 82.69 957 VAL A C 1
ATOM 7686 O O . VAL A 1 957 ? -48.671 3.819 45.609 1.00 82.69 957 VAL A O 1
ATOM 7689 N N . HIS A 1 958 ? -46.771 3.983 46.790 1.00 88.19 958 HIS A N 1
ATOM 7690 C CA . HIS A 1 958 ? -46.286 2.636 46.510 1.00 88.19 958 HIS A CA 1
ATOM 7691 C C . HIS A 1 958 ? -46.766 1.700 47.617 1.00 88.19 958 HIS A C 1
ATOM 7693 O O . HIS A 1 958 ? -46.700 2.040 48.798 1.00 88.19 958 HIS A O 1
ATOM 7699 N N . ILE A 1 959 ? -47.277 0.530 47.248 1.00 91.75 959 ILE A N 1
ATOM 7700 C CA . ILE A 1 959 ? -47.713 -0.502 48.187 1.00 91.75 959 ILE A CA 1
ATOM 7701 C C . ILE A 1 959 ? -46.998 -1.799 47.830 1.00 91.75 959 ILE A C 1
ATOM 7703 O O . ILE A 1 959 ? -47.104 -2.257 46.695 1.00 91.75 959 ILE A O 1
ATOM 7707 N N . ALA A 1 960 ? -46.331 -2.416 48.807 1.00 93.00 960 ALA A N 1
ATOM 7708 C CA . ALA A 1 960 ? -45.727 -3.739 48.671 1.00 93.00 960 ALA A CA 1
ATOM 7709 C C . ALA A 1 960 ? -46.276 -4.704 49.723 1.00 93.00 960 ALA A C 1
ATOM 7711 O O . ALA A 1 960 ? -46.244 -4.441 50.926 1.00 93.00 960 ALA A O 1
ATOM 7712 N N . CYS A 1 961 ? -46.777 -5.841 49.259 1.00 94.00 961 CYS A N 1
ATOM 7713 C CA . CYS A 1 961 ? -47.347 -6.904 50.070 1.00 94.00 961 CYS A CA 1
ATOM 7714 C C . CYS A 1 961 ? -46.445 -8.134 49.981 1.00 94.00 961 CYS A C 1
ATOM 7716 O O . CYS A 1 961 ? -46.336 -8.736 48.914 1.00 94.00 961 CYS A O 1
ATOM 7718 N N . VAL A 1 962 ? -45.816 -8.513 51.092 1.00 92.88 962 VAL A N 1
ATOM 7719 C CA . VAL A 1 962 ? -44.862 -9.628 51.151 1.00 92.88 962 VAL A CA 1
ATOM 7720 C C . VAL A 1 962 ? -45.458 -10.776 51.962 1.00 92.88 962 VAL A C 1
ATOM 7722 O O . VAL A 1 962 ? -46.083 -10.571 53.009 1.00 92.88 962 VAL A O 1
ATOM 7725 N N . ARG A 1 963 ? -45.256 -12.001 51.480 1.00 90.00 963 ARG A N 1
ATOM 7726 C CA . ARG A 1 963 ? -45.510 -13.250 52.198 1.00 90.00 963 ARG A CA 1
ATOM 7727 C C . ARG A 1 963 ? -44.266 -14.120 52.146 1.00 90.00 963 ARG A C 1
ATOM 7729 O O . ARG A 1 963 ? -43.793 -14.446 51.059 1.00 90.00 963 ARG A O 1
ATOM 7736 N N . LYS A 1 964 ? -43.830 -14.585 53.315 1.00 87.81 964 LYS A N 1
ATOM 7737 C CA . LYS A 1 964 ? -42.762 -15.575 53.447 1.00 87.81 964 LYS A CA 1
ATOM 7738 C C . LYS A 1 964 ? -43.265 -16.833 54.150 1.00 87.81 964 LYS A C 1
ATOM 7740 O O . LYS A 1 964 ? -43.811 -16.762 55.254 1.00 87.81 964 LYS A O 1
ATOM 7745 N N . LEU A 1 965 ? -43.109 -17.984 53.501 1.00 84.06 965 LEU A N 1
ATOM 7746 C CA . LEU A 1 965 ? -43.561 -19.280 53.989 1.00 84.06 965 LEU A CA 1
ATOM 7747 C C . LEU A 1 965 ? -42.930 -19.608 55.350 1.00 84.06 965 LEU A C 1
ATOM 7749 O O . LEU A 1 965 ? -41.719 -19.513 55.538 1.00 84.06 965 LEU A O 1
ATOM 7753 N N . GLY A 1 966 ? -43.759 -20.022 56.308 1.00 75.44 966 GLY A N 1
ATOM 7754 C CA . GLY A 1 966 ? -43.342 -20.387 57.659 1.00 75.44 966 GLY A CA 1
ATOM 7755 C C . GLY A 1 966 ? -42.980 -19.208 58.567 1.00 75.44 966 GLY A C 1
ATOM 7756 O O . GLY A 1 966 ? -42.464 -19.448 59.658 1.00 75.44 966 GLY A O 1
ATOM 7757 N N . GLN A 1 967 ? -43.207 -17.965 58.127 1.00 80.88 967 GLN A N 1
ATOM 7758 C CA . GLN A 1 967 ? -42.860 -16.744 58.860 1.00 80.88 967 GLN A CA 1
ATOM 7759 C C . GLN A 1 967 ? -44.062 -15.783 58.920 1.00 80.88 967 GLN A C 1
ATOM 7761 O O . GLN A 1 967 ? -45.122 -16.137 59.441 1.00 80.88 967 GLN A O 1
ATOM 7766 N N . SER A 1 968 ? -43.910 -14.562 58.407 1.00 82.19 968 SER A N 1
ATOM 7767 C CA . SER A 1 968 ? -44.874 -13.472 58.524 1.00 82.19 968 SER A CA 1
ATOM 7768 C C . SER A 1 968 ? -45.393 -12.987 57.167 1.00 82.19 968 SER A C 1
ATOM 7770 O O . SER A 1 968 ? -44.796 -13.203 56.106 1.00 82.19 968 SER A O 1
ATOM 7772 N N . GLY A 1 969 ? -46.547 -12.325 57.220 1.00 88.38 969 GLY A N 1
ATOM 7773 C CA . GLY A 1 969 ? -47.001 -11.400 56.191 1.00 88.38 969 GLY A CA 1
ATOM 7774 C C . GLY A 1 969 ? -46.592 -9.983 56.563 1.00 88.38 969 GLY A C 1
ATOM 7775 O O . GLY A 1 969 ? -46.731 -9.589 57.723 1.00 88.38 969 GLY A O 1
ATOM 7776 N N . GLN A 1 970 ? -46.106 -9.218 55.592 1.00 93.00 970 GLN A N 1
ATOM 7777 C CA . GLN A 1 970 ? -45.658 -7.840 55.782 1.00 93.00 970 GLN A CA 1
ATOM 7778 C C . GLN A 1 970 ? -46.314 -6.927 54.744 1.00 93.00 970 GLN A C 1
ATOM 7780 O O . GLN A 1 970 ? -46.526 -7.320 53.596 1.00 93.00 970 GLN A O 1
ATOM 7785 N N . LEU A 1 971 ? -46.648 -5.708 55.164 1.00 93.31 971 LEU A N 1
ATOM 7786 C CA . LEU A 1 971 ? -47.208 -4.665 54.311 1.00 93.31 971 LEU A CA 1
ATOM 7787 C C . LEU A 1 971 ? -46.342 -3.414 54.416 1.00 93.31 971 LEU A C 1
ATOM 7789 O O . LEU A 1 971 ? -46.173 -2.867 55.507 1.00 93.31 971 LEU A O 1
ATOM 7793 N N . TYR A 1 972 ? -45.855 -2.936 53.278 1.00 91.81 972 TYR A N 1
ATOM 7794 C CA . TYR A 1 972 ? -45.093 -1.702 53.157 1.00 91.81 972 TYR A CA 1
ATOM 7795 C C . TYR A 1 972 ? -45.890 -0.674 52.356 1.00 91.81 972 TYR A C 1
ATOM 7797 O O . TYR A 1 972 ? -46.531 -1.014 51.363 1.00 91.81 972 TYR A O 1
ATOM 7805 N N . VAL A 1 973 ? -45.819 0.585 52.784 1.00 87.38 973 VAL A N 1
ATOM 7806 C CA . VAL A 1 973 ? -46.311 1.748 52.036 1.00 87.38 973 VAL A CA 1
ATOM 7807 C C . VAL A 1 973 ? -45.147 2.720 51.887 1.00 87.38 973 VAL A C 1
ATOM 7809 O O . VAL A 1 973 ? -44.511 3.056 52.887 1.00 87.38 973 VAL A O 1
ATOM 7812 N N . ASP A 1 974 ? -44.836 3.112 50.651 1.00 79.94 974 ASP A N 1
ATOM 7813 C CA . ASP A 1 974 ? -43.678 3.937 50.273 1.00 79.94 974 ASP A CA 1
ATOM 7814 C C . ASP A 1 974 ? -42.351 3.418 50.862 1.00 79.94 974 ASP A C 1
ATOM 7816 O O . ASP A 1 974 ? -41.530 4.167 51.399 1.00 79.94 974 ASP A O 1
ATOM 7820 N N . GLY A 1 975 ? -42.168 2.093 50.828 1.00 79.94 975 GLY A N 1
ATOM 7821 C CA . GLY A 1 975 ? -40.990 1.414 51.375 1.00 79.94 975 GLY A CA 1
ATOM 7822 C C . GLY A 1 975 ? -40.899 1.392 52.909 1.00 79.94 975 GLY A C 1
ATOM 7823 O O . GLY A 1 975 ? -39.916 0.889 53.457 1.00 79.94 975 GLY A O 1
ATOM 7824 N N . VAL A 1 976 ? -41.906 1.906 53.624 1.00 83.44 976 VAL A N 1
ATOM 7825 C CA . VAL A 1 976 ? -41.989 1.888 55.092 1.00 83.44 976 VAL A CA 1
ATOM 7826 C C . VAL A 1 976 ? -42.936 0.779 55.542 1.00 83.44 976 VAL A C 1
ATOM 7828 O O . VAL A 1 976 ? -44.079 0.718 55.094 1.00 83.44 976 VAL A O 1
ATOM 7831 N N . LEU A 1 977 ? -42.476 -0.086 56.452 1.00 88.56 977 LEU A N 1
ATOM 7832 C CA . LEU A 1 977 ? -43.282 -1.169 57.022 1.00 88.56 977 LEU A CA 1
ATOM 7833 C C . LEU A 1 977 ? -44.458 -0.590 57.827 1.00 88.56 977 LEU A C 1
ATOM 7835 O O . LEU A 1 977 ? -44.243 0.090 58.828 1.00 88.56 977 LEU A O 1
ATOM 7839 N N . GLN A 1 978 ? -45.687 -0.877 57.400 1.00 88.94 978 GLN A N 1
ATOM 7840 C CA . GLN A 1 978 ? -46.924 -0.426 58.053 1.00 88.94 978 GLN A CA 1
ATOM 7841 C C . GLN A 1 978 ? -47.536 -1.482 58.964 1.00 88.94 978 GLN A C 1
ATOM 7843 O O . GLN A 1 978 ? -48.235 -1.166 59.924 1.00 88.94 978 GLN A O 1
ATOM 7848 N N . GLY A 1 979 ? -47.282 -2.749 58.669 1.00 84.94 979 GLY A N 1
ATOM 7849 C CA . GLY A 1 979 ? -47.759 -3.840 59.491 1.00 84.94 979 GLY A CA 1
ATOM 7850 C C . GLY A 1 979 ? -46.987 -5.108 59.204 1.00 84.94 979 GLY A C 1
ATOM 7851 O O . GLY A 1 979 ? -46.559 -5.354 58.076 1.00 84.94 979 GLY A O 1
ATOM 7852 N N . GLU A 1 980 ? -46.862 -5.927 60.235 1.00 89.94 980 GLU A N 1
ATOM 7853 C CA . GLU A 1 980 ? -46.329 -7.275 60.158 1.00 89.94 980 GLU A CA 1
ATOM 7854 C C . GLU A 1 980 ? -47.188 -8.185 61.032 1.00 89.94 980 GLU A C 1
ATOM 7856 O O . GLU A 1 980 ? -47.553 -7.827 62.154 1.00 89.94 980 GLU A O 1
ATOM 7861 N N . GLN A 1 981 ? -47.528 -9.360 60.513 1.00 86.25 981 GLN A N 1
ATOM 7862 C CA . GLN A 1 981 ? -48.316 -10.354 61.225 1.00 86.25 981 GLN A CA 1
ATOM 7863 C C . GLN A 1 981 ? -47.677 -11.727 61.048 1.00 86.25 981 GLN A C 1
ATOM 7865 O O . GLN A 1 981 ? -47.524 -12.207 59.928 1.00 86.25 981 GLN A O 1
ATOM 7870 N N . ASP A 1 982 ? -47.349 -12.383 62.161 1.00 82.50 982 ASP A N 1
ATOM 7871 C CA . ASP A 1 982 ? -46.876 -13.767 62.147 1.00 82.50 982 ASP A CA 1
ATOM 7872 C C . ASP A 1 982 ? -48.008 -14.701 61.695 1.00 82.50 982 ASP A C 1
ATOM 7874 O O . ASP A 1 982 ? -49.104 -14.736 62.283 1.00 82.50 982 ASP A O 1
ATOM 7878 N N . TRP A 1 983 ? -47.747 -15.438 60.619 1.00 79.88 983 TRP A N 1
ATOM 7879 C CA . TRP A 1 983 ? -48.675 -16.387 60.018 1.00 79.88 983 TRP A CA 1
ATOM 7880 C C . TRP A 1 983 ? -48.343 -17.839 60.399 1.00 79.88 983 TRP A C 1
ATOM 7882 O O . TRP A 1 983 ? -49.235 -18.689 60.350 1.00 79.88 983 TRP A O 1
ATOM 7892 N N . GLY A 1 984 ? -47.159 -18.102 60.963 1.00 69.81 984 GLY A N 1
ATOM 7893 C CA . GLY A 1 984 ? -46.737 -19.409 61.468 1.00 69.81 984 GLY A CA 1
ATOM 7894 C C . GLY A 1 984 ? -46.466 -20.443 60.367 1.00 69.81 984 GLY A C 1
ATOM 7895 O O . GLY A 1 984 ? -46.339 -20.111 59.193 1.00 69.81 984 GLY A O 1
ATOM 7896 N N . GLN A 1 985 ? -46.380 -21.728 60.739 1.00 64.81 985 GLN A N 1
ATOM 7897 C CA . GLN A 1 985 ? -46.023 -22.813 59.803 1.00 64.81 985 GLN A CA 1
ATOM 7898 C C . GLN A 1 985 ? -47.107 -23.155 58.759 1.00 64.81 985 GLN A C 1
ATOM 7900 O O . GLN A 1 985 ? -46.791 -23.751 57.734 1.00 64.81 985 GLN A O 1
ATOM 7905 N N . GLU A 1 986 ? -48.366 -22.764 58.975 1.00 62.78 986 GLU A N 1
ATOM 7906 C CA . GLU A 1 986 ? -49.489 -23.009 58.052 1.00 62.78 986 GLU A CA 1
ATOM 7907 C C . GLU A 1 986 ? -49.742 -21.795 57.137 1.00 62.78 986 GLU A C 1
ATOM 7909 O O . GLU A 1 986 ? -50.848 -21.255 57.064 1.00 62.78 986 GLU A O 1
ATOM 7914 N N . SER A 1 987 ? -48.691 -21.332 56.451 1.00 65.50 987 SER A N 1
ATOM 7915 C CA . SER A 1 987 ? -48.720 -20.090 55.668 1.00 65.50 987 SER A CA 1
ATOM 7916 C C . SER A 1 987 ? -48.936 -20.253 54.154 1.00 65.50 987 SER A C 1
ATOM 7918 O O . SER A 1 987 ? -48.734 -19.306 53.395 1.00 65.50 987 SER A O 1
ATOM 7920 N N . GLY A 1 988 ? -49.282 -21.460 53.700 1.00 69.88 988 GLY A N 1
ATOM 7921 C CA . GLY A 1 988 ? -49.507 -21.764 52.284 1.00 69.88 988 GLY A CA 1
ATOM 7922 C C . GLY A 1 988 ? -50.914 -21.385 51.825 1.00 69.88 988 GLY A C 1
ATOM 7923 O O . GLY A 1 988 ? -51.886 -21.586 52.555 1.00 69.88 988 GLY A O 1
ATOM 7924 N N . ALA A 1 989 ? -51.039 -20.861 50.606 1.00 79.69 989 ALA A N 1
ATOM 7925 C CA . ALA A 1 989 ? -52.345 -20.566 50.024 1.00 79.69 989 ALA A CA 1
ATOM 7926 C C . ALA A 1 989 ? -52.973 -21.761 49.303 1.00 79.69 989 ALA A C 1
ATOM 7928 O O . ALA A 1 989 ? -52.282 -22.647 48.802 1.00 79.69 989 ALA A O 1
ATOM 7929 N N . THR A 1 990 ? -54.302 -21.753 49.221 1.00 80.81 990 THR A N 1
ATOM 7930 C CA . THR A 1 990 ? -55.072 -22.727 48.446 1.00 80.81 990 THR A CA 1
ATOM 7931 C C . THR A 1 990 ? -55.062 -22.294 46.978 1.00 80.81 990 THR A C 1
ATOM 7933 O O . THR A 1 990 ? -55.568 -21.205 46.687 1.00 80.81 990 THR A O 1
ATOM 7936 N N . PRO A 1 991 ? -54.517 -23.107 46.054 1.00 82.00 991 PRO A N 1
ATOM 7937 C CA . PRO A 1 991 ? -54.465 -22.751 44.640 1.00 82.00 991 PRO A CA 1
ATOM 7938 C C . PRO A 1 991 ? -55.871 -22.563 44.061 1.00 82.00 991 PRO A C 1
ATOM 7940 O O . PRO A 1 991 ? -56.829 -23.240 44.455 1.00 82.00 991 PRO A O 1
ATOM 7943 N N . THR A 1 992 ? -55.999 -21.632 43.119 1.00 83.81 992 THR A N 1
ATOM 7944 C CA . THR A 1 992 ? -57.265 -21.325 42.453 1.00 83.81 992 THR A CA 1
ATOM 7945 C C . THR A 1 992 ? -57.070 -21.022 40.969 1.00 83.81 992 THR A C 1
ATOM 7947 O O . THR A 1 992 ? -56.104 -20.383 40.557 1.00 83.81 992 THR A O 1
ATOM 7950 N N . GLU A 1 993 ? -58.043 -21.435 40.157 1.00 85.88 993 GLU A N 1
ATOM 7951 C CA . GLU A 1 993 ? -58.119 -21.099 38.729 1.00 85.88 993 GLU A CA 1
ATOM 7952 C C . GLU A 1 993 ? -58.785 -19.732 38.478 1.00 85.88 993 GLU A C 1
ATOM 7954 O O . GLU A 1 993 ? -59.089 -19.370 37.344 1.00 85.88 993 GLU A O 1
ATOM 7959 N N . ALA A 1 994 ? -59.041 -18.950 39.532 1.00 84.38 994 ALA A N 1
ATOM 7960 C CA . ALA A 1 994 ? -59.594 -17.608 39.387 1.00 84.38 994 ALA A CA 1
ATOM 7961 C C . ALA A 1 994 ? -58.615 -16.654 38.676 1.00 84.38 994 ALA A C 1
ATOM 7963 O O . ALA A 1 994 ? -57.401 -16.763 38.889 1.00 84.38 994 ALA A O 1
ATOM 7964 N N . PRO A 1 995 ? -59.125 -15.692 37.883 1.00 87.44 995 PRO A N 1
ATOM 7965 C CA . PRO A 1 995 ? -58.301 -14.632 37.318 1.00 87.44 995 PRO A CA 1
ATOM 7966 C C . PRO A 1 995 ? -57.792 -13.682 38.411 1.00 87.44 995 PRO A C 1
ATOM 7968 O O . PRO A 1 995 ? -58.395 -13.562 39.485 1.00 87.44 995 PRO A O 1
ATOM 7971 N N . VAL A 1 996 ? -56.705 -12.965 38.121 1.00 89.81 996 VAL A N 1
ATOM 7972 C CA . VAL A 1 996 ? -56.278 -11.822 38.938 1.00 89.81 996 VAL A CA 1
ATOM 7973 C C . VAL A 1 996 ? -57.161 -10.638 38.571 1.00 89.81 996 VAL A C 1
ATOM 7975 O O . VAL A 1 996 ? -57.287 -10.291 37.397 1.00 89.81 996 VAL A O 1
ATOM 7978 N N . ARG A 1 997 ? -57.794 -10.020 39.568 1.00 89.88 997 ARG A N 1
ATOM 7979 C CA . ARG A 1 997 ? -58.656 -8.852 39.370 1.00 89.88 997 ARG A CA 1
ATOM 7980 C C . ARG A 1 997 ? -58.055 -7.609 40.005 1.00 89.88 997 ARG A C 1
ATOM 7982 O O . ARG A 1 997 ? -57.525 -7.676 41.118 1.00 89.88 997 ARG A O 1
ATOM 7989 N N . LEU A 1 998 ? -58.183 -6.490 39.296 1.00 90.38 998 LEU A N 1
ATOM 7990 C CA . LEU A 1 998 ? -57.709 -5.171 39.703 1.00 90.38 998 LEU A CA 1
ATOM 7991 C C . LEU A 1 998 ? -58.901 -4.232 39.930 1.00 90.38 998 LEU A C 1
ATOM 7993 O O . LEU A 1 998 ? -59.795 -4.154 39.086 1.00 90.38 998 LEU A O 1
ATOM 7997 N N . MET A 1 999 ? -58.881 -3.500 41.046 1.00 89.81 999 MET A N 1
ATOM 7998 C CA . MET A 1 999 ? -59.799 -2.393 41.372 1.00 89.81 999 MET A CA 1
ATOM 7999 C C . MET A 1 999 ? -61.294 -2.757 41.436 1.00 89.81 999 MET A C 1
ATOM 8001 O O . MET A 1 999 ? -62.163 -1.910 41.221 1.00 89.81 999 MET A O 1
ATOM 8005 N N . VAL A 1 1000 ? -61.620 -4.008 41.771 1.00 88.50 1000 VAL A N 1
ATOM 8006 C CA . VAL A 1 1000 ? -63.004 -4.499 41.813 1.00 88.50 1000 VAL A CA 1
ATOM 8007 C C . VAL A 1 1000 ? -63.238 -5.498 42.940 1.00 88.50 1000 VAL A C 1
ATOM 8009 O O . VAL A 1 1000 ? -62.362 -6.259 43.349 1.00 88.50 1000 VAL A O 1
ATOM 8012 N N . SER A 1 1001 ? -64.459 -5.511 43.454 1.00 84.81 1001 SER A N 1
ATOM 8013 C CA . SER A 1 1001 ? -64.949 -6.532 44.378 1.00 84.81 1001 SER A CA 1
ATOM 8014 C C . SER A 1 1001 ? -65.005 -7.923 43.728 1.00 84.81 1001 SER A C 1
ATOM 8016 O O . SER A 1 1001 ? -65.168 -8.088 42.519 1.00 84.81 1001 SER A O 1
ATOM 8018 N N . SER A 1 1002 ? -64.935 -8.976 44.544 1.00 76.75 1002 SER A N 1
ATOM 8019 C CA . SER A 1 1002 ? -65.022 -10.360 44.052 1.00 76.75 1002 SER A CA 1
ATOM 8020 C C . SER A 1 1002 ? -66.369 -10.706 43.406 1.00 76.75 1002 SER A C 1
ATOM 8022 O O . SER A 1 1002 ? -66.436 -11.624 42.585 1.00 76.75 1002 SER A O 1
ATOM 8024 N N . ARG A 1 1003 ? -67.424 -9.964 43.762 1.00 77.75 1003 ARG A N 1
ATOM 8025 C CA . ARG A 1 1003 ? -68.791 -10.105 43.244 1.00 77.75 1003 ARG A CA 1
ATOM 8026 C C . ARG A 1 1003 ? -69.080 -9.220 42.028 1.00 77.75 1003 ARG A C 1
ATOM 8028 O O . ARG A 1 1003 ? -70.148 -9.382 41.446 1.00 77.75 1003 ARG A O 1
ATOM 8035 N N . LEU A 1 1004 ? -68.138 -8.357 41.626 1.00 79.69 1004 LEU A N 1
ATOM 8036 C CA . LEU A 1 1004 ? -68.284 -7.392 40.526 1.00 79.69 1004 LEU A CA 1
ATOM 8037 C C . LEU A 1 1004 ? -69.450 -6.401 40.730 1.00 79.69 1004 LEU A C 1
ATOM 8039 O O . LEU A 1 1004 ? -70.075 -5.970 39.763 1.00 79.69 1004 LEU A O 1
ATOM 8043 N N . ASP A 1 1005 ? -69.763 -6.066 41.984 1.00 77.25 1005 ASP A N 1
ATOM 8044 C CA . ASP A 1 1005 ? -70.827 -5.131 42.375 1.00 77.25 1005 ASP A CA 1
ATOM 8045 C C . ASP A 1 1005 ? -70.289 -3.769 42.854 1.00 77.25 1005 ASP A C 1
ATOM 8047 O O . ASP A 1 1005 ? -70.937 -2.748 42.633 1.00 77.25 1005 ASP A O 1
ATOM 8051 N N . GLU A 1 1006 ? -69.090 -3.741 43.436 1.00 80.38 1006 GLU A N 1
ATOM 8052 C CA . GLU A 1 1006 ? -68.360 -2.520 43.816 1.00 80.38 1006 GLU A CA 1
ATOM 8053 C C . GLU A 1 1006 ? -67.044 -2.362 43.029 1.00 80.38 1006 GLU A C 1
ATOM 8055 O O . GLU A 1 1006 ? -66.296 -3.336 42.860 1.00 80.38 1006 GLU A O 1
ATOM 8060 N N . PHE A 1 1007 ? -66.754 -1.128 42.594 1.00 81.94 1007 PHE A N 1
ATOM 8061 C CA . PHE A 1 1007 ? -65.573 -0.720 41.815 1.00 81.94 1007 PHE A CA 1
ATOM 8062 C C . PHE A 1 1007 ? -64.857 0.427 42.532 1.00 81.94 1007 PHE A C 1
ATOM 8064 O O . PHE A 1 1007 ? -65.508 1.328 43.063 1.00 81.94 1007 PHE A O 1
ATOM 8071 N N . LEU A 1 1008 ? -63.526 0.410 42.539 1.00 83.06 1008 LEU A N 1
ATOM 8072 C CA . LEU A 1 1008 ? -62.725 1.465 43.163 1.00 83.06 1008 LEU A CA 1
ATOM 8073 C C . LEU A 1 1008 ? -62.499 2.637 42.205 1.00 83.06 1008 LEU A C 1
ATOM 8075 O O . LEU A 1 1008 ? -62.144 2.430 41.045 1.00 83.06 1008 LEU A O 1
ATOM 8079 N N . ASP A 1 1009 ? -62.635 3.866 42.716 1.00 80.38 1009 ASP A N 1
ATOM 8080 C CA . ASP A 1 1009 ? -62.239 5.071 41.984 1.00 80.38 1009 ASP A CA 1
ATOM 8081 C C . ASP A 1 1009 ? -60.775 5.412 42.253 1.00 80.38 1009 ASP A C 1
ATOM 8083 O O . ASP A 1 1009 ? -60.393 5.806 43.361 1.00 80.38 1009 ASP A O 1
ATOM 8087 N N . GLY A 1 1010 ? -59.937 5.273 41.233 1.00 81.94 1010 GLY A N 1
ATOM 8088 C CA . GLY A 1 1010 ? -58.521 5.567 41.361 1.00 81.94 1010 GLY A CA 1
ATOM 8089 C C . GLY A 1 1010 ? -57.709 5.198 40.134 1.00 81.94 1010 GLY A C 1
ATOM 8090 O O . GLY A 1 1010 ? -58.227 4.785 39.102 1.00 81.94 1010 GLY A O 1
ATOM 8091 N N . GLN A 1 1011 ? -56.404 5.372 40.265 1.00 83.00 1011 GLN A N 1
ATOM 8092 C CA . GLN A 1 1011 ? -55.420 5.094 39.231 1.00 83.00 1011 GLN A CA 1
ATOM 8093 C C . GLN A 1 1011 ? -54.423 4.052 39.732 1.00 83.00 1011 GLN A C 1
ATOM 8095 O O . GLN A 1 1011 ? -54.000 4.109 40.890 1.00 83.00 1011 GLN A O 1
ATOM 8100 N N . LEU A 1 1012 ? -54.035 3.135 38.848 1.00 83.62 1012 LEU A N 1
ATOM 8101 C CA . LEU A 1 1012 ? -52.886 2.248 39.025 1.00 83.62 1012 LEU A CA 1
ATOM 8102 C C . LEU A 1 1012 ? -51.872 2.544 37.922 1.00 83.62 1012 LEU A C 1
ATOM 8104 O O . LEU A 1 1012 ? -52.269 2.760 36.784 1.00 83.62 1012 LEU A O 1
ATOM 8108 N N . SER A 1 1013 ? -50.581 2.573 38.238 1.00 79.69 1013 SER A N 1
ATOM 8109 C CA . SER A 1 1013 ? -49.548 2.737 37.199 1.00 79.69 1013 SER A CA 1
ATOM 8110 C C . SER A 1 1013 ? -48.994 1.385 36.755 1.00 79.69 1013 SER A C 1
ATOM 8112 O O . SER A 1 1013 ? -49.151 0.987 35.604 1.00 79.69 1013 SER A O 1
ATOM 8114 N N . GLU A 1 1014 ? -48.417 0.646 37.700 1.00 82.19 1014 GLU A N 1
ATOM 8115 C CA . GLU A 1 1014 ? -47.743 -0.621 37.442 1.00 82.19 1014 GLU A CA 1
ATOM 8116 C C . GLU A 1 1014 ? -48.038 -1.605 38.573 1.00 82.19 1014 GLU A C 1
ATOM 8118 O O . GLU A 1 1014 ? -48.169 -1.194 39.730 1.00 82.19 1014 GLU A O 1
ATOM 8123 N N . VAL A 1 1015 ? -48.156 -2.890 38.239 1.00 87.19 1015 VAL A N 1
ATOM 8124 C CA . VAL A 1 1015 ? -48.319 -3.996 39.186 1.00 87.19 1015 VAL A CA 1
ATOM 8125 C C . VAL A 1 1015 ? -47.240 -5.033 38.902 1.00 87.19 1015 VAL A C 1
ATOM 8127 O O . VAL A 1 1015 ? -47.156 -5.557 37.795 1.00 87.19 1015 VAL A O 1
ATOM 8130 N N . ARG A 1 1016 ? -46.427 -5.343 39.908 1.00 88.44 1016 ARG A N 1
ATOM 8131 C CA . ARG A 1 1016 ? -45.308 -6.282 39.832 1.00 88.44 1016 ARG A CA 1
ATOM 8132 C C . ARG A 1 1016 ? -45.531 -7.444 40.782 1.00 88.44 1016 ARG A C 1
ATOM 8134 O O . ARG A 1 1016 ? -45.983 -7.249 41.912 1.00 88.44 1016 ARG A O 1
ATOM 8141 N N . VAL A 1 1017 ? -45.201 -8.649 40.336 1.00 89.75 1017 VAL A N 1
ATOM 8142 C CA . VAL A 1 1017 ? -45.426 -9.874 41.101 1.00 89.75 1017 VAL A CA 1
ATOM 8143 C C . VAL A 1 1017 ? -44.197 -10.769 41.043 1.00 89.75 1017 VAL A C 1
ATOM 8145 O O . VAL A 1 1017 ? -43.783 -11.178 39.961 1.00 89.75 1017 VAL A O 1
ATOM 8148 N N . TRP A 1 1018 ? -43.662 -11.128 42.210 1.00 91.31 1018 TRP A N 1
ATOM 8149 C CA . TRP A 1 1018 ? -42.556 -12.070 42.369 1.00 91.31 1018 TRP A CA 1
ATOM 8150 C C . TRP A 1 1018 ? -43.005 -13.333 43.103 1.00 91.31 1018 TRP A C 1
ATOM 8152 O O . TRP A 1 1018 ? -43.814 -13.261 44.026 1.00 91.31 1018 TRP A O 1
ATOM 8162 N N . ASN A 1 1019 ? -42.405 -14.476 42.772 1.00 90.06 1019 ASN A N 1
ATOM 8163 C CA . ASN A 1 1019 ? -42.529 -15.733 43.522 1.00 90.06 1019 ASN A CA 1
ATOM 8164 C C . ASN A 1 1019 ? -41.489 -15.866 44.655 1.00 90.06 1019 ASN A C 1
ATOM 8166 O O . ASN A 1 1019 ? -41.247 -16.966 45.152 1.00 90.06 1019 ASN A O 1
ATOM 8170 N N . VAL A 1 1020 ? -40.877 -14.749 45.057 1.00 90.81 1020 VAL A N 1
ATOM 8171 C CA . VAL A 1 1020 ? -39.925 -14.644 46.167 1.00 90.81 1020 VAL A CA 1
ATOM 8172 C C . VAL A 1 1020 ? -40.367 -13.562 47.154 1.00 90.81 1020 VAL A C 1
ATOM 8174 O O . VAL A 1 1020 ? -41.060 -12.606 46.792 1.00 90.81 1020 VAL A O 1
ATOM 8177 N N . ALA A 1 1021 ? -39.972 -13.708 48.419 1.00 90.81 1021 ALA A N 1
ATOM 8178 C CA . ALA A 1 1021 ? -40.215 -12.722 49.469 1.00 90.81 1021 ALA A CA 1
ATOM 8179 C C . ALA A 1 1021 ? -39.072 -11.694 49.498 1.00 90.81 1021 ALA A C 1
ATOM 8181 O O . ALA A 1 1021 ? -37.985 -12.003 49.991 1.00 90.81 1021 ALA A O 1
ATOM 8182 N N . ARG A 1 1022 ? -39.318 -10.489 48.969 1.00 92.19 1022 ARG A N 1
ATOM 8183 C CA . ARG A 1 1022 ? -38.312 -9.420 48.872 1.00 92.19 1022 ARG A CA 1
ATOM 8184 C C . ARG A 1 1022 ? -38.029 -8.774 50.227 1.00 92.19 1022 ARG A C 1
ATOM 8186 O O . ARG A 1 1022 ? -38.897 -8.714 51.101 1.00 92.19 1022 ARG A O 1
ATOM 8193 N N . THR A 1 1023 ? -36.808 -8.276 50.402 1.00 88.81 1023 THR A N 1
ATOM 8194 C CA . THR A 1 1023 ? -36.361 -7.586 51.622 1.00 88.81 1023 THR A CA 1
ATOM 8195 C C . THR A 1 1023 ? -36.764 -6.108 51.634 1.00 88.81 1023 THR A C 1
ATOM 8197 O O . THR A 1 1023 ? -37.045 -5.507 50.599 1.00 88.81 1023 THR A O 1
ATOM 8200 N N . SER A 1 1024 ? -36.741 -5.460 52.805 1.00 83.56 1024 SER A N 1
ATOM 8201 C CA . SER A 1 1024 ? -37.061 -4.026 52.908 1.00 83.56 1024 SER A CA 1
ATOM 8202 C C . SER A 1 1024 ? -36.111 -3.123 52.112 1.00 83.56 1024 SER A C 1
ATOM 8204 O O . SER A 1 1024 ? -36.497 -2.027 51.710 1.00 83.56 1024 SER A O 1
ATOM 8206 N N . ASP A 1 1025 ? -34.862 -3.545 51.909 1.00 79.50 1025 ASP A N 1
ATOM 8207 C CA . ASP A 1 1025 ? -33.882 -2.778 51.133 1.00 79.50 1025 ASP A CA 1
ATOM 8208 C C . ASP A 1 1025 ? -34.081 -2.964 49.632 1.00 79.50 1025 ASP A C 1
ATOM 8210 O O . ASP A 1 1025 ? -33.895 -2.011 48.879 1.00 79.50 1025 ASP A O 1
ATOM 8214 N N . GLU A 1 1026 ? -34.482 -4.161 49.202 1.00 82.88 1026 GLU A N 1
ATOM 8215 C CA . GLU A 1 1026 ? -34.879 -4.432 47.815 1.00 82.88 1026 GLU A CA 1
ATOM 8216 C C . GLU A 1 1026 ? -36.130 -3.643 47.439 1.00 82.88 1026 GLU A C 1
ATOM 8218 O O . GLU A 1 1026 ? -36.152 -3.000 46.395 1.00 82.88 1026 GLU A O 1
ATOM 8223 N N . ILE A 1 1027 ? -37.135 -3.603 48.319 1.00 80.56 1027 ILE A N 1
ATOM 8224 C CA . ILE A 1 1027 ? -38.365 -2.833 48.096 1.00 80.56 1027 ILE A CA 1
ATOM 8225 C C . ILE A 1 1027 ? -38.051 -1.330 48.011 1.00 80.56 1027 ILE A C 1
ATOM 8227 O O . ILE A 1 1027 ? -38.497 -0.651 47.088 1.00 80.56 1027 ILE A O 1
ATOM 8231 N N . ARG A 1 1028 ? -37.244 -0.793 48.940 1.00 75.56 1028 ARG A N 1
ATOM 8232 C CA . ARG A 1 1028 ? -36.883 0.638 48.951 1.00 75.56 1028 ARG A CA 1
ATOM 8233 C C . ARG A 1 1028 ? -36.040 1.066 47.752 1.00 75.56 1028 ARG A C 1
ATOM 8235 O O . ARG A 1 1028 ? -36.203 2.193 47.290 1.00 75.56 1028 ARG A O 1
ATOM 8242 N N . ARG A 1 1029 ? -35.150 0.200 47.261 1.00 73.06 1029 ARG A N 1
ATOM 8243 C CA . ARG A 1 1029 ? -34.370 0.456 46.040 1.00 73.06 1029 ARG A CA 1
ATOM 8244 C C . ARG A 1 1029 ? -35.248 0.312 44.794 1.00 73.06 1029 ARG A C 1
ATOM 8246 O O . ARG A 1 1029 ? -35.394 1.257 44.024 1.00 73.06 1029 ARG A O 1
ATOM 8253 N N . GLY A 1 1030 ? -35.943 -0.817 44.677 1.00 70.38 1030 GLY A N 1
ATOM 8254 C CA . GLY A 1 1030 ? -36.740 -1.177 43.506 1.00 70.38 1030 GLY A CA 1
ATOM 8255 C C . GLY A 1 1030 ? -37.965 -0.293 43.261 1.00 70.38 1030 GLY A C 1
ATOM 8256 O O . GLY A 1 1030 ? -38.357 -0.115 42.107 1.00 70.38 1030 GLY A O 1
ATOM 8257 N N . MET A 1 1031 ? -38.547 0.328 44.297 1.00 69.56 1031 MET A N 1
ATOM 8258 C CA . MET A 1 1031 ? -39.702 1.224 44.123 1.00 69.56 1031 MET A CA 1
ATOM 8259 C C . MET A 1 1031 ? -39.384 2.488 43.298 1.00 69.56 1031 MET A C 1
ATOM 8261 O O . MET A 1 1031 ? -40.297 3.192 42.870 1.00 69.56 1031 MET A O 1
ATOM 8265 N N . SER A 1 1032 ? -38.102 2.804 43.075 1.00 62.19 1032 SER A N 1
ATOM 8266 C CA . SER A 1 1032 ? -37.675 3.958 42.268 1.00 62.19 1032 SER A CA 1
ATOM 8267 C C . SER A 1 1032 ? -37.046 3.592 40.921 1.00 62.19 1032 SER A C 1
ATOM 8269 O O . SER A 1 1032 ? -36.764 4.487 40.128 1.00 62.19 1032 SER A O 1
ATOM 8271 N N . GLU A 1 1033 ? -36.870 2.300 40.634 1.00 66.31 1033 GLU A N 1
ATOM 8272 C CA . GLU A 1 1033 ? -36.119 1.792 39.480 1.00 66.31 1033 GLU A CA 1
ATOM 8273 C C . GLU A 1 1033 ? -37.029 1.068 38.489 1.00 66.31 1033 GLU A C 1
ATOM 8275 O O . GLU A 1 1033 ? -37.932 0.323 38.887 1.00 66.31 1033 GLU A O 1
ATOM 8280 N N . LYS A 1 1034 ? -36.842 1.336 37.191 1.00 62.75 1034 LYS A N 1
ATOM 8281 C CA . LYS A 1 1034 ? -37.579 0.658 36.120 1.00 62.75 1034 LYS A CA 1
ATOM 8282 C C . LYS A 1 1034 ? -36.991 -0.740 35.968 1.00 62.75 1034 LYS A C 1
ATOM 8284 O O . LYS A 1 1034 ? -35.798 -0.870 35.718 1.00 62.75 1034 LYS A O 1
ATOM 8289 N N . LEU A 1 1035 ? -37.818 -1.762 36.156 1.00 65.94 1035 LEU A N 1
ATOM 8290 C CA . LEU A 1 1035 ? -37.388 -3.156 36.105 1.00 65.94 1035 LEU A CA 1
ATOM 8291 C C . LEU A 1 1035 ? -37.647 -3.736 34.714 1.00 65.94 1035 LEU A C 1
ATOM 8293 O O . LEU A 1 1035 ? -38.735 -3.560 34.172 1.00 65.94 1035 LEU A O 1
ATOM 8297 N N . GLU A 1 1036 ? -36.654 -4.430 34.157 1.00 55.84 1036 GLU A N 1
ATOM 8298 C CA . GLU A 1 1036 ? -36.787 -5.176 32.896 1.00 55.84 1036 GLU A CA 1
ATOM 8299 C C . GLU A 1 1036 ? -36.820 -6.689 33.156 1.00 55.84 1036 GLU A C 1
ATOM 8301 O O . GLU A 1 1036 ? -37.761 -7.363 32.747 1.00 55.84 1036 GLU A O 1
ATOM 8306 N N . THR A 1 1037 ? -35.848 -7.219 33.907 1.00 61.16 1037 THR A N 1
ATOM 8307 C CA . THR A 1 1037 ? -35.796 -8.624 34.345 1.00 61.16 1037 THR A CA 1
ATOM 8308 C C . THR A 1 1037 ? -35.096 -8.731 35.703 1.00 61.16 1037 THR A C 1
ATOM 8310 O O . THR A 1 1037 ? -34.017 -8.169 35.874 1.00 61.16 1037 THR A O 1
ATOM 8313 N N . GLU A 1 1038 ? -35.670 -9.467 36.658 1.00 76.75 1038 GLU A N 1
ATOM 8314 C CA . GLU A 1 1038 ? -35.106 -9.698 38.001 1.00 76.75 1038 GLU A CA 1
ATOM 8315 C C . GLU A 1 1038 ? -35.401 -11.142 38.446 1.00 76.75 1038 GLU A C 1
ATOM 8317 O O . GLU A 1 1038 ? -36.417 -11.726 38.058 1.00 76.75 1038 GLU A O 1
ATOM 8322 N N . LEU A 1 1039 ? -34.522 -11.740 39.257 1.00 74.88 1039 LEU A N 1
ATOM 8323 C CA . LEU A 1 1039 ? -34.690 -13.108 39.752 1.00 74.88 1039 LEU A CA 1
ATOM 8324 C C . LEU A 1 1039 ? -36.018 -13.261 40.520 1.00 74.88 1039 LEU A C 1
ATOM 8326 O O . LEU A 1 1039 ? -36.287 -12.545 41.483 1.00 74.88 1039 LEU A O 1
ATOM 8330 N N . GLY A 1 1040 ? -36.844 -14.223 40.107 1.00 78.00 1040 GLY A N 1
ATOM 8331 C CA . GLY A 1 1040 ? -38.126 -14.521 40.751 1.00 78.00 1040 GLY A CA 1
ATOM 8332 C C . GLY A 1 1040 ? -39.265 -13.557 40.405 1.00 78.00 1040 GLY A C 1
ATOM 8333 O O . GLY A 1 1040 ? -40.368 -13.733 40.917 1.00 78.00 1040 GLY A O 1
ATOM 8334 N N . LEU A 1 1041 ? -39.042 -12.561 39.541 1.00 86.00 1041 LEU A N 1
ATOM 8335 C CA . LEU A 1 1041 ? -40.111 -11.750 38.955 1.00 86.00 1041 LEU A CA 1
ATOM 8336 C C . LEU A 1 1041 ? -40.921 -12.625 37.988 1.00 86.00 1041 LEU A C 1
ATOM 8338 O O . LEU A 1 1041 ? -40.349 -13.310 37.146 1.00 86.00 1041 LEU A O 1
ATOM 8342 N N . VAL A 1 1042 ? -42.246 -12.638 38.130 1.00 84.06 1042 VAL A N 1
ATOM 8343 C CA . VAL A 1 1042 ? -43.143 -13.544 37.384 1.00 84.06 1042 VAL A CA 1
ATOM 8344 C C . VAL A 1 1042 ? -44.141 -12.782 36.522 1.00 84.06 1042 VAL A C 1
ATOM 8346 O O . VAL A 1 1042 ? -44.595 -13.297 35.505 1.00 84.06 1042 VAL A O 1
ATOM 8349 N N . ALA A 1 1043 ? -44.497 -11.555 36.910 1.00 81.69 1043 ALA A N 1
ATOM 8350 C CA . ALA A 1 1043 ? -45.353 -10.703 36.096 1.00 81.69 1043 ALA A CA 1
ATOM 8351 C C . ALA A 1 1043 ? -45.111 -9.215 36.357 1.00 81.69 1043 ALA A C 1
ATOM 8353 O O . ALA A 1 1043 ? -44.912 -8.797 37.501 1.00 81.69 1043 ALA A O 1
ATOM 8354 N N . VAL A 1 1044 ? -45.204 -8.429 35.284 1.00 82.75 1044 VAL A N 1
ATOM 8355 C CA . VAL A 1 1044 ? -45.280 -6.967 35.303 1.00 82.75 1044 VAL A CA 1
ATOM 8356 C C . VAL A 1 1044 ? -46.440 -6.550 34.403 1.00 82.75 1044 VAL A C 1
ATOM 8358 O O . VAL A 1 1044 ? -46.476 -6.899 33.221 1.00 82.75 1044 VAL A O 1
ATOM 8361 N N . TRP A 1 1045 ? -47.399 -5.822 34.970 1.00 80.75 1045 TRP A N 1
ATOM 8362 C CA . TRP A 1 1045 ? -48.560 -5.293 34.257 1.00 80.75 1045 TRP A CA 1
ATOM 8363 C C . TRP A 1 1045 ? -48.568 -3.767 34.324 1.00 80.75 1045 TRP A C 1
ATOM 8365 O O . TRP A 1 1045 ? -48.532 -3.194 35.415 1.00 80.75 1045 TRP A O 1
ATOM 8375 N N . SER A 1 1046 ? -48.665 -3.123 33.163 1.00 74.12 1046 SER A N 1
ATOM 8376 C CA . SER A 1 1046 ? -48.780 -1.670 32.995 1.00 74.12 1046 SER A CA 1
ATOM 8377 C C . SER A 1 1046 ? -49.947 -1.340 32.049 1.00 74.12 1046 SER A C 1
ATOM 8379 O O . SER A 1 1046 ? -50.574 -2.238 31.483 1.00 74.12 1046 SER A O 1
ATOM 8381 N N . GLY A 1 1047 ? -50.339 -0.072 31.919 1.00 64.81 1047 GLY A N 1
ATOM 8382 C CA . GLY A 1 1047 ? -51.393 0.321 30.975 1.00 64.81 1047 GLY A CA 1
ATOM 8383 C C . GLY A 1 1047 ? -50.905 0.521 29.537 1.00 64.81 1047 GLY A C 1
ATOM 8384 O O . GLY A 1 1047 ? -49.709 0.565 29.263 1.00 64.81 1047 GLY A O 1
ATOM 8385 N N . SER A 1 1048 ? -51.853 0.721 28.620 1.00 58.88 1048 SER A N 1
ATOM 8386 C CA . SER A 1 1048 ? -51.647 1.139 27.225 1.00 58.88 1048 SER A CA 1
ATOM 8387 C C . SER A 1 1048 ? -52.902 1.815 26.659 1.00 58.88 1048 SER A C 1
ATOM 8389 O O . SER A 1 1048 ? -53.926 1.875 27.340 1.00 58.88 1048 SER A O 1
ATOM 8391 N N . GLU A 1 1049 ? -52.845 2.287 25.407 1.00 45.28 1049 GLU A N 1
ATOM 8392 C CA . GLU A 1 1049 ? -54.013 2.837 24.695 1.00 45.28 1049 GLU A CA 1
ATOM 8393 C C . GLU A 1 1049 ? -55.132 1.796 24.460 1.00 45.28 1049 GLU A C 1
ATOM 8395 O O . GLU A 1 1049 ? -56.300 2.180 24.416 1.00 45.28 1049 GLU A O 1
ATOM 8400 N N . ASP A 1 1050 ? -54.803 0.496 24.392 1.00 41.69 1050 ASP A N 1
ATOM 8401 C CA . ASP A 1 1050 ? -55.739 -0.604 24.086 1.00 41.69 1050 ASP A CA 1
ATOM 8402 C C . ASP A 1 1050 ? -56.166 -1.437 25.319 1.00 41.69 1050 ASP A C 1
ATOM 8404 O O . ASP A 1 1050 ? -57.026 -2.314 25.214 1.00 41.69 1050 ASP A O 1
ATOM 8408 N N . GLY A 1 1051 ? -55.598 -1.184 26.506 1.00 58.56 1051 GLY A N 1
ATOM 8409 C CA . GLY A 1 1051 ? -55.877 -1.956 27.727 1.00 58.56 1051 GLY A CA 1
ATOM 8410 C C . GLY A 1 1051 ? -54.645 -2.207 28.600 1.00 58.56 1051 GLY A C 1
ATOM 8411 O O . GLY A 1 1051 ? -53.721 -1.398 28.625 1.00 58.56 1051 GLY A O 1
ATOM 8412 N N . ILE A 1 1052 ? -54.629 -3.315 29.347 1.00 58.47 1052 ILE A N 1
ATOM 8413 C CA . ILE A 1 1052 ? -53.481 -3.725 30.176 1.00 58.47 1052 ILE A CA 1
ATOM 8414 C C . ILE A 1 1052 ? -52.420 -4.337 29.251 1.00 58.47 1052 ILE A C 1
ATOM 8416 O O . ILE A 1 1052 ? -52.696 -5.325 28.578 1.00 58.47 1052 ILE A O 1
ATOM 8420 N N . VAL A 1 1053 ? -51.214 -3.769 29.217 1.00 55.56 1053 VAL A N 1
ATOM 8421 C CA . VAL A 1 1053 ? -50.080 -4.307 28.454 1.00 55.56 1053 VAL A CA 1
ATOM 8422 C C . VAL A 1 1053 ? -49.135 -5.086 29.360 1.00 55.56 1053 VAL A C 1
ATOM 8424 O O . VAL A 1 1053 ? -48.898 -4.747 30.521 1.00 55.56 1053 VAL A O 1
ATOM 8427 N N . VAL A 1 1054 ? -48.641 -6.187 28.800 1.00 57.16 1054 VAL A N 1
ATOM 8428 C CA . VAL A 1 1054 ? -47.686 -7.107 29.410 1.00 57.16 1054 VAL A CA 1
ATOM 8429 C C . VAL A 1 1054 ? -46.285 -6.641 29.056 1.00 57.16 1054 VAL A C 1
ATOM 8431 O O . VAL A 1 1054 ? -45.941 -6.604 27.875 1.00 57.16 1054 VAL A O 1
ATOM 8434 N N . ASP A 1 1055 ? -45.467 -6.333 30.060 1.00 52.97 1055 ASP A N 1
ATOM 8435 C CA . ASP A 1 1055 ? -44.054 -6.032 29.834 1.00 52.97 1055 ASP A CA 1
ATOM 8436 C C . ASP A 1 1055 ? -43.177 -7.219 30.290 1.00 52.97 1055 ASP A C 1
ATOM 8438 O O . ASP A 1 1055 ? -42.858 -7.422 31.459 1.00 52.97 1055 ASP A O 1
ATOM 8442 N N . ARG A 1 1056 ? -42.829 -8.039 29.291 1.00 52.75 1056 ARG A N 1
ATOM 8443 C CA . ARG A 1 1056 ? -41.527 -8.703 29.066 1.00 52.75 1056 ARG A CA 1
ATOM 8444 C C . ARG A 1 1056 ? -40.985 -9.830 29.957 1.00 52.75 1056 ARG A C 1
ATOM 8446 O O . ARG A 1 1056 ? -39.978 -10.396 29.542 1.00 52.75 1056 ARG A O 1
ATOM 8453 N N . VAL A 1 1057 ? -41.613 -10.264 31.054 1.00 53.72 1057 VAL A N 1
ATOM 8454 C CA . VAL A 1 1057 ? -41.103 -11.460 31.787 1.00 53.72 1057 VAL A CA 1
ATOM 8455 C C . VAL A 1 1057 ? -41.871 -12.754 31.471 1.00 53.72 1057 VAL A C 1
ATOM 8457 O O . VAL A 1 1057 ? -41.251 -13.807 31.342 1.00 53.72 1057 VAL A O 1
ATOM 8460 N N . ALA A 1 1058 ? -43.191 -12.684 31.260 1.00 54.53 1058 ALA A N 1
ATOM 8461 C CA . ALA A 1 1058 ? -44.015 -13.799 30.778 1.00 54.53 1058 ALA A CA 1
ATOM 8462 C C . ALA A 1 1058 ? -45.322 -13.293 30.130 1.00 54.53 1058 ALA A C 1
ATOM 8464 O O . ALA A 1 1058 ? -45.897 -12.306 30.589 1.00 54.53 1058 ALA A O 1
ATOM 8465 N N . ASP A 1 1059 ? -45.785 -13.955 29.064 1.00 59.22 1059 ASP A N 1
ATOM 8466 C CA . ASP A 1 1059 ? -46.867 -13.496 28.171 1.00 59.22 1059 ASP A CA 1
ATOM 8467 C C . ASP A 1 1059 ? -48.279 -13.778 28.745 1.00 59.22 1059 ASP A C 1
ATOM 8469 O O . ASP A 1 1059 ? -49.006 -14.650 28.267 1.00 59.22 1059 ASP A O 1
ATOM 8473 N N . HIS A 1 1060 ? -48.658 -13.061 29.816 1.00 70.88 1060 HIS A N 1
ATOM 8474 C CA . HIS A 1 1060 ? -49.970 -13.170 30.491 1.00 70.88 1060 HIS A CA 1
ATOM 8475 C C . HIS A 1 1060 ? -50.877 -11.960 30.180 1.00 70.88 1060 HIS A C 1
ATOM 8477 O O . HIS A 1 1060 ? -51.004 -11.077 31.038 1.00 70.88 1060 HIS A O 1
ATOM 8483 N N . PRO A 1 1061 ? -51.501 -11.866 28.985 1.00 67.44 1061 PRO A N 1
ATOM 8484 C CA . PRO A 1 1061 ? -52.281 -10.695 28.575 1.00 67.44 1061 PRO A CA 1
ATOM 8485 C C . PRO A 1 1061 ? -53.491 -10.453 29.481 1.00 67.44 1061 PRO A C 1
ATOM 8487 O O . PRO A 1 1061 ? -54.316 -11.343 29.691 1.00 67.44 1061 PRO A O 1
ATOM 8490 N N . GLY A 1 1062 ? -53.593 -9.234 30.016 1.00 71.38 1062 GLY A N 1
ATOM 8491 C CA . GLY A 1 1062 ? -54.753 -8.752 30.763 1.00 71.38 1062 GLY A CA 1
ATOM 8492 C C . GLY A 1 1062 ? -55.658 -7.883 29.892 1.00 71.38 1062 GLY A C 1
ATOM 8493 O O . GLY A 1 1062 ? -55.205 -7.250 28.946 1.00 71.38 1062 GLY A O 1
ATOM 8494 N N . GLU A 1 1063 ? -56.942 -7.807 30.229 1.00 76.50 1063 GLU A N 1
ATOM 8495 C CA . GLU A 1 1063 ? -57.909 -6.963 29.519 1.00 76.50 1063 GLU A CA 1
ATOM 8496 C C . GLU A 1 1063 ? -58.652 -6.040 30.490 1.00 76.50 1063 GLU A C 1
ATOM 8498 O O . GLU A 1 1063 ? -58.929 -6.394 31.642 1.00 76.50 1063 GLU A O 1
ATOM 8503 N N . MET A 1 1064 ? -59.020 -4.853 30.005 1.00 77.81 1064 MET A N 1
ATOM 8504 C CA . MET A 1 1064 ? -59.959 -3.968 30.691 1.00 77.81 1064 MET A CA 1
ATOM 8505 C C . MET A 1 1064 ? -61.392 -4.402 30.364 1.00 77.81 1064 MET A C 1
ATOM 8507 O O . MET A 1 1064 ? -61.808 -4.375 29.206 1.00 77.81 1064 MET A O 1
ATOM 8511 N N . LYS A 1 1065 ? -62.165 -4.797 31.380 1.00 75.94 1065 LYS A N 1
ATOM 8512 C CA . LYS A 1 1065 ? -63.544 -5.282 31.229 1.00 75.94 1065 LYS A CA 1
ATOM 8513 C C . LYS A 1 1065 ? -64.555 -4.303 31.806 1.00 75.94 1065 LYS A C 1
ATOM 8515 O O . LYS A 1 1065 ? -64.298 -3.654 32.815 1.00 75.94 1065 LYS A O 1
ATOM 8520 N N . GLN A 1 1066 ? -65.728 -4.244 31.175 1.00 72.56 1066 GLN A N 1
ATOM 8521 C CA . GLN A 1 1066 ? -66.855 -3.421 31.602 1.00 72.56 1066 GLN A CA 1
ATOM 8522 C C . GLN A 1 1066 ? -67.981 -4.288 32.178 1.00 72.56 1066 GLN A C 1
ATOM 8524 O O . GLN A 1 1066 ? -68.487 -5.188 31.504 1.00 72.56 1066 GLN A O 1
ATOM 8529 N N . ALA A 1 1067 ? -68.414 -4.006 33.406 1.00 64.44 1067 ALA A N 1
ATOM 8530 C CA . ALA A 1 1067 ? -69.613 -4.604 33.990 1.00 64.44 1067 ALA A CA 1
ATOM 8531 C C . ALA A 1 1067 ? -70.887 -3.859 33.536 1.00 64.44 1067 ALA A C 1
ATOM 8533 O O . ALA A 1 1067 ? -70.873 -2.644 33.341 1.00 64.44 1067 ALA A O 1
ATOM 8534 N N . SER A 1 1068 ? -72.016 -4.563 33.359 1.00 45.84 1068 SER A N 1
ATOM 8535 C CA . SER A 1 1068 ? -73.266 -3.945 32.882 1.00 45.84 1068 SER A CA 1
ATOM 8536 C C . SER A 1 1068 ? -73.795 -2.893 33.869 1.00 45.84 1068 SER A C 1
ATOM 8538 O O . SER A 1 1068 ? -74.059 -3.209 35.029 1.00 45.84 1068 SER A O 1
ATOM 8540 N N . ALA A 1 1069 ? -73.964 -1.663 33.379 1.00 39.56 1069 ALA A N 1
ATOM 8541 C CA . ALA A 1 1069 ? -74.131 -0.434 34.151 1.00 39.56 1069 ALA A CA 1
ATOM 8542 C C . ALA A 1 1069 ? -75.331 -0.389 35.120 1.00 39.56 1069 ALA A C 1
ATOM 8544 O O . ALA A 1 1069 ? -76.473 -0.622 34.727 1.00 39.56 1069 ALA A O 1
ATOM 8545 N N . ASN A 1 1070 ? -75.078 0.085 36.345 1.00 37.94 1070 ASN A N 1
ATOM 8546 C CA . ASN A 1 1070 ? -76.047 0.823 37.158 1.00 37.94 1070 ASN A CA 1
ATOM 8547 C C . ASN A 1 1070 ? -75.418 2.174 37.524 1.00 37.94 1070 ASN A C 1
ATOM 8549 O O . ASN A 1 1070 ? -74.518 2.249 38.356 1.00 37.94 1070 ASN A O 1
ATOM 8553 N N . GLY A 1 1071 ? -75.865 3.231 36.843 1.00 42.19 1071 GLY A N 1
ATOM 8554 C CA . GLY A 1 1071 ? -75.288 4.572 36.936 1.00 42.19 1071 GLY A CA 1
ATOM 8555 C C . GLY A 1 1071 ? -75.438 5.224 38.314 1.00 42.19 1071 GLY A C 1
ATOM 8556 O O . GLY A 1 1071 ? -76.503 5.167 38.932 1.00 42.19 1071 GLY A O 1
ATOM 8557 N N . LYS A 1 1072 ? -74.374 5.903 38.756 1.00 36.81 1072 LYS A N 1
ATOM 8558 C CA . LYS A 1 1072 ? -74.371 6.863 39.872 1.00 36.81 1072 LYS A CA 1
ATOM 8559 C C . LYS A 1 1072 ? -74.141 8.293 39.325 1.00 36.81 1072 LYS A C 1
ATOM 8561 O O . LYS A 1 1072 ? -73.545 8.433 38.259 1.00 36.81 1072 LYS A O 1
ATOM 8566 N N . PRO A 1 1073 ? -74.675 9.340 39.985 1.00 38.88 1073 PRO A N 1
ATOM 8567 C CA . PRO A 1 1073 ? -74.714 10.708 39.456 1.00 38.88 1073 PRO A CA 1
ATOM 8568 C C . PRO A 1 1073 ? -73.398 11.488 39.646 1.00 38.88 1073 PRO A C 1
ATOM 8570 O O . PRO A 1 1073 ? -72.630 11.205 40.557 1.00 38.88 1073 PRO A O 1
ATOM 8573 N N . HIS A 1 1074 ? -73.192 12.503 38.798 1.00 38.28 1074 HIS A N 1
ATOM 8574 C CA . HIS A 1 1074 ? -71.975 13.325 38.675 1.00 38.28 1074 HIS A CA 1
ATOM 8575 C C . HIS A 1 1074 ? -71.874 14.491 39.698 1.00 38.28 1074 HIS A C 1
ATOM 8577 O O . HIS A 1 1074 ? -72.912 15.007 40.128 1.00 38.28 1074 HIS A O 1
ATOM 8583 N N . PRO A 1 1075 ? -70.658 14.973 40.047 1.00 39.69 1075 PRO A N 1
ATOM 8584 C CA . PRO A 1 1075 ? -70.450 16.131 40.932 1.00 39.69 1075 PRO A CA 1
ATOM 8585 C C . PRO A 1 1075 ? -70.730 17.497 40.260 1.00 39.69 1075 PRO A C 1
ATOM 8587 O O . PRO A 1 1075 ? -70.587 17.657 39.050 1.00 39.69 1075 PRO A O 1
ATOM 8590 N N . ARG A 1 1076 ? -71.127 18.509 41.056 1.00 42.12 1076 ARG A N 1
ATOM 8591 C CA . ARG A 1 1076 ? -71.504 19.878 40.621 1.00 42.12 1076 ARG A CA 1
ATOM 8592 C C . ARG A 1 1076 ? -70.746 20.953 41.409 1.00 42.12 1076 ARG A C 1
ATOM 8594 O O . ARG A 1 1076 ? -70.573 20.802 42.615 1.00 42.12 1076 ARG A O 1
ATOM 8601 N N . VAL A 1 1077 ? -70.383 22.069 40.766 1.00 42.19 1077 VAL A N 1
ATOM 8602 C CA . VAL A 1 1077 ? -69.730 23.233 41.407 1.00 42.19 1077 VAL A CA 1
ATOM 8603 C C . VAL A 1 1077 ? -70.591 24.491 41.218 1.00 42.19 1077 VAL A C 1
ATOM 8605 O O . VAL A 1 1077 ? -71.094 24.747 40.125 1.00 42.19 1077 VAL A O 1
ATOM 8608 N N . GLY A 1 1078 ? -70.767 25.291 42.279 1.00 42.06 1078 GLY A N 1
ATOM 8609 C CA . GLY A 1 1078 ? -71.506 26.561 42.248 1.00 42.06 1078 GLY A CA 1
ATOM 8610 C C . GLY A 1 1078 ? -70.676 27.725 42.799 1.00 42.06 1078 GLY A C 1
ATOM 8611 O O . GLY A 1 1078 ? -70.059 27.593 43.852 1.00 42.06 1078 GLY A O 1
ATOM 8612 N N . VAL A 1 1079 ? -70.671 28.867 42.102 1.00 43.59 1079 VAL A N 1
ATOM 8613 C CA . VAL A 1 1079 ? -69.932 30.088 42.482 1.00 43.59 1079 VAL A CA 1
ATOM 8614 C C . VAL A 1 1079 ? -70.919 31.253 42.635 1.00 43.59 1079 VAL A C 1
ATOM 8616 O O . VAL A 1 1079 ? -71.672 31.541 41.708 1.00 43.59 1079 VAL A O 1
ATOM 8619 N N . CYS A 1 1080 ? -70.902 31.954 43.775 1.00 42.03 1080 CYS A N 1
ATOM 8620 C CA . CYS A 1 1080 ? -71.746 33.131 44.038 1.00 42.03 1080 CYS A CA 1
ATOM 8621 C C . CYS A 1 1080 ? -70.880 34.340 44.434 1.00 42.03 1080 CYS A C 1
ATOM 8623 O O . CYS A 1 1080 ? -70.215 34.291 45.462 1.00 42.03 1080 CYS A O 1
ATOM 8625 N N . SER A 1 1081 ? -70.917 35.453 43.687 1.00 41.97 1081 SER A N 1
ATOM 8626 C CA . SER A 1 1081 ? -70.277 36.721 44.092 1.00 41.97 1081 SER A CA 1
ATOM 8627 C C . SER A 1 1081 ? -71.281 37.881 44.142 1.00 41.97 1081 SER A C 1
ATOM 8629 O O . SER A 1 1081 ? -72.269 37.898 43.409 1.00 41.97 1081 SER A O 1
ATOM 8631 N N . GLY A 1 1082 ? -71.060 38.825 45.066 1.00 40.94 1082 GLY A N 1
ATOM 8632 C CA . GLY A 1 1082 ? -72.008 39.897 45.392 1.00 40.94 1082 GLY A CA 1
ATOM 8633 C C . GLY A 1 1082 ? -71.871 41.195 44.589 1.00 40.94 1082 GLY A C 1
ATOM 8634 O O . GLY A 1 1082 ? -72.850 41.927 44.513 1.00 40.94 1082 GLY A O 1
ATOM 8635 N N . GLU A 1 1083 ? -70.722 41.491 43.969 1.00 39.97 1083 GLU A N 1
ATOM 8636 C CA . GLU A 1 1083 ? -70.519 42.712 43.166 1.00 39.97 1083 GLU A CA 1
ATOM 8637 C C . GLU A 1 1083 ? -69.558 42.457 41.990 1.00 39.97 1083 GLU A C 1
ATOM 8639 O O . GLU A 1 1083 ? -68.580 41.719 42.110 1.00 39.97 1083 GLU A O 1
ATOM 8644 N N . TRP A 1 1084 ? -69.879 43.024 40.821 1.00 43.22 1084 TRP A N 1
ATOM 8645 C CA . TRP A 1 1084 ? -69.271 42.680 39.530 1.00 43.22 1084 TRP A CA 1
ATOM 8646 C C . TRP A 1 1084 ? -68.101 43.597 39.133 1.00 43.22 1084 TRP A C 1
ATOM 8648 O O . TRP A 1 1084 ? -68.245 44.816 39.077 1.00 43.22 1084 TRP A O 1
ATOM 8658 N N . SER A 1 1085 ? -67.004 42.990 38.662 1.00 46.94 1085 SER A N 1
ATOM 8659 C CA . SER A 1 1085 ? -66.211 43.526 37.545 1.00 46.94 1085 SER A CA 1
ATOM 8660 C C . SER A 1 1085 ? -66.113 42.458 36.447 1.00 46.94 1085 SER A C 1
ATOM 8662 O O . SER A 1 1085 ? -66.071 41.269 36.761 1.00 46.94 1085 SER A O 1
ATOM 8664 N N . GLN A 1 1086 ? -66.062 42.852 35.165 1.00 44.81 1086 GLN A N 1
ATOM 8665 C CA . GLN A 1 1086 ? -65.959 41.929 34.014 1.00 44.81 1086 GLN A CA 1
ATOM 8666 C C . GLN A 1 1086 ? -64.807 40.913 34.180 1.00 44.81 1086 GLN A C 1
ATOM 8668 O O . GLN A 1 1086 ? -64.937 39.744 33.840 1.00 44.81 1086 GLN A O 1
ATOM 8673 N N . LYS A 1 1087 ? -63.715 41.341 34.832 1.00 46.75 1087 LYS A N 1
ATOM 8674 C CA . LYS A 1 1087 ? -62.548 40.505 35.142 1.00 46.75 1087 LYS A CA 1
ATOM 8675 C C . LYS A 1 1087 ? -62.848 39.362 36.116 1.00 46.75 1087 LYS A C 1
ATOM 8677 O O . LYS A 1 1087 ? -62.145 38.362 36.074 1.00 46.75 1087 LYS A O 1
ATOM 8682 N N . ALA A 1 1088 ? -63.831 39.495 37.006 1.00 47.22 1088 ALA A N 1
ATOM 8683 C CA . ALA A 1 1088 ? -64.177 38.447 37.968 1.00 47.22 1088 ALA A CA 1
ATOM 8684 C C . ALA A 1 1088 ? -64.962 37.299 37.310 1.00 47.22 1088 ALA A C 1
ATOM 8686 O O . ALA A 1 1088 ? -64.719 36.140 37.633 1.00 47.22 1088 ALA A O 1
ATOM 8687 N N . ALA A 1 1089 ? -65.839 37.616 36.351 1.00 45.78 1089 ALA A N 1
ATOM 8688 C CA . ALA A 1 1089 ? -66.563 36.625 35.556 1.00 45.78 1089 ALA A CA 1
ATOM 8689 C C . ALA A 1 1089 ? -65.616 35.863 34.612 1.00 45.78 1089 ALA A C 1
ATOM 8691 O O . ALA A 1 1089 ? -65.592 34.637 34.650 1.00 45.78 1089 ALA A O 1
ATOM 8692 N N . ASP A 1 1090 ? -64.743 36.574 33.885 1.00 47.44 1090 ASP A N 1
ATOM 8693 C CA . ASP A 1 1090 ? -63.745 35.946 33.004 1.00 47.44 1090 ASP A CA 1
ATOM 8694 C C . ASP A 1 1090 ? -62.787 35.024 33.785 1.00 47.44 1090 ASP A C 1
ATOM 8696 O O . ASP A 1 1090 ? -62.374 33.977 33.291 1.00 47.44 1090 ASP A O 1
ATOM 8700 N N . ARG A 1 1091 ? -62.444 35.375 35.034 1.00 50.72 1091 ARG A N 1
ATOM 8701 C CA . ARG A 1 1091 ? -61.563 34.572 35.904 1.00 50.72 1091 ARG A CA 1
ATOM 8702 C C . ARG A 1 1091 ? -62.267 33.375 36.540 1.00 50.72 1091 ARG A C 1
ATOM 8704 O O . ARG A 1 1091 ? -61.605 32.367 36.758 1.00 50.72 1091 ARG A O 1
ATOM 8711 N N . ALA A 1 1092 ? -63.571 33.460 36.807 1.00 48.03 1092 ALA A N 1
ATOM 8712 C CA . ALA A 1 1092 ? -64.380 32.316 37.230 1.00 48.03 1092 ALA A CA 1
ATOM 8713 C C . ALA A 1 1092 ? -64.555 31.309 36.081 1.00 48.03 1092 ALA A C 1
ATOM 8715 O O . ALA A 1 1092 ? -64.384 30.113 36.301 1.00 48.03 1092 ALA A O 1
ATOM 8716 N N . ASP A 1 1093 ? -64.772 31.791 34.852 1.00 48.03 1093 ASP A N 1
ATOM 8717 C CA . ASP A 1 1093 ? -64.752 30.958 33.642 1.00 48.03 1093 ASP A CA 1
ATOM 8718 C C . ASP A 1 1093 ? -63.359 30.367 33.381 1.00 48.03 1093 ASP A C 1
ATOM 8720 O O . ASP A 1 1093 ? -63.249 29.195 33.038 1.00 48.03 1093 ASP A O 1
ATOM 8724 N N . THR A 1 1094 ? -62.281 31.126 33.613 1.00 47.38 1094 THR A N 1
ATOM 8725 C CA . THR A 1 1094 ? -60.899 30.615 33.510 1.00 47.38 1094 THR A CA 1
ATOM 8726 C C . THR A 1 1094 ? -60.626 29.526 34.556 1.00 47.38 1094 THR A C 1
ATOM 8728 O O . THR A 1 1094 ? -60.029 28.503 34.229 1.00 47.38 1094 THR A O 1
ATOM 8731 N N . LEU A 1 1095 ? -61.095 29.699 35.799 1.00 48.84 1095 LEU A N 1
ATOM 8732 C CA . LEU A 1 1095 ? -61.021 28.682 36.856 1.00 48.84 1095 LEU A CA 1
ATOM 8733 C C . LEU A 1 1095 ? -61.826 27.431 36.482 1.00 48.84 1095 LEU A C 1
ATOM 8735 O O . LEU A 1 1095 ? -61.318 26.327 36.648 1.00 48.84 1095 LEU A O 1
ATOM 8739 N N . ALA A 1 1096 ? -63.027 27.592 35.919 1.00 48.78 1096 ALA A N 1
ATOM 8740 C CA . ALA A 1 1096 ? -63.864 26.490 35.447 1.00 48.78 1096 ALA A CA 1
ATOM 8741 C C . ALA A 1 1096 ? -63.265 25.758 34.228 1.00 48.78 1096 ALA A C 1
ATOM 8743 O O . ALA A 1 1096 ? -63.339 24.535 34.161 1.00 48.78 1096 ALA A O 1
ATOM 8744 N N . GLN A 1 1097 ? -62.621 26.469 33.294 1.00 48.12 1097 GLN A N 1
ATOM 8745 C CA . GLN A 1 1097 ? -61.925 25.882 32.139 1.00 48.12 1097 GLN A CA 1
ATOM 8746 C C . GLN A 1 1097 ? -60.639 25.151 32.539 1.00 48.12 1097 GLN A C 1
ATOM 8748 O O . GLN A 1 1097 ? -60.386 24.058 32.038 1.00 48.12 1097 GLN A O 1
ATOM 8753 N N . LEU A 1 1098 ? -59.861 25.705 33.479 1.00 43.62 1098 LEU A N 1
ATOM 8754 C CA . LEU A 1 1098 ? -58.719 25.011 34.086 1.00 43.62 1098 LEU A CA 1
ATOM 8755 C C . LEU A 1 1098 ? -59.168 23.737 34.822 1.00 43.62 1098 LEU A C 1
ATOM 8757 O O . LEU A 1 1098 ? -58.457 22.738 34.792 1.00 43.62 1098 LEU A O 1
ATOM 8761 N N . TYR A 1 1099 ? -60.363 23.751 35.422 1.00 49.47 1099 TYR A N 1
ATOM 8762 C CA . TYR A 1 1099 ? -60.990 22.596 36.073 1.00 49.47 1099 TYR A CA 1
ATOM 8763 C C . TYR A 1 1099 ? -61.577 21.555 35.111 1.00 49.47 1099 TYR A C 1
ATOM 8765 O O . TYR A 1 1099 ? -61.522 20.364 35.410 1.00 49.47 1099 TYR A O 1
ATOM 8773 N N . GLY A 1 1100 ? -62.123 21.973 33.964 1.00 42.16 1100 GLY A N 1
ATOM 8774 C CA . GLY A 1 1100 ? -62.730 21.084 32.963 1.00 42.16 1100 GLY A CA 1
ATOM 8775 C C . GLY A 1 1100 ? -61.760 20.050 32.377 1.00 42.16 1100 GLY A C 1
ATOM 8776 O O . GLY A 1 1100 ? -62.200 19.050 31.817 1.00 42.16 1100 GLY A O 1
ATOM 8777 N N . GLY A 1 1101 ? -60.449 20.256 32.554 1.00 40.28 1101 GLY A N 1
ATOM 8778 C CA . GLY A 1 1101 ? -59.411 19.266 32.258 1.00 40.28 1101 GLY A CA 1
ATOM 8779 C C . GLY A 1 1101 ? -59.241 18.163 33.315 1.00 40.28 1101 GLY A C 1
ATOM 8780 O O . GLY A 1 1101 ? -58.615 17.151 33.018 1.00 40.28 1101 GLY A O 1
ATOM 8781 N N . PHE A 1 1102 ? -59.792 18.321 34.526 1.00 40.69 1102 PHE A N 1
ATOM 8782 C CA . PHE A 1 1102 ? -59.633 17.384 35.650 1.00 40.69 1102 PHE A CA 1
ATOM 8783 C C . PHE A 1 1102 ? -60.915 16.579 35.986 1.00 40.69 1102 PHE A C 1
ATOM 8785 O O . PHE A 1 1102 ? -60.793 15.468 36.503 1.00 40.69 1102 PHE A O 1
ATOM 8792 N N . ALA A 1 1103 ? -62.121 17.084 35.664 1.00 40.03 1103 ALA A N 1
ATOM 8793 C CA . ALA A 1 1103 ? -63.416 16.367 35.661 1.00 40.03 1103 ALA A CA 1
ATOM 8794 C C . ALA A 1 1103 ? -64.489 17.161 34.865 1.00 40.03 1103 ALA A C 1
ATOM 8796 O O . ALA A 1 1103 ? -64.362 18.376 34.725 1.00 40.03 1103 ALA A O 1
ATOM 8797 N N . GLN A 1 1104 ? -65.563 16.520 34.363 1.00 38.69 1104 GLN A N 1
ATOM 8798 C CA . GLN A 1 1104 ? -66.704 17.243 33.760 1.00 38.69 1104 GLN A CA 1
ATOM 8799 C C . GLN A 1 1104 ? -67.437 18.064 34.838 1.00 38.69 1104 GLN A C 1
ATOM 8801 O O . GLN A 1 1104 ? -68.117 17.499 35.691 1.00 38.69 1104 GLN A O 1
ATOM 8806 N N . VAL A 1 1105 ? -67.304 19.394 34.801 1.00 43.28 1105 VAL A N 1
ATOM 8807 C CA . VAL A 1 1105 ? -67.947 20.328 35.743 1.00 43.28 1105 VAL A CA 1
ATOM 8808 C C . VAL A 1 1105 ? -69.189 20.966 35.101 1.00 43.28 1105 VAL A C 1
ATOM 8810 O O . VAL A 1 1105 ? -69.089 21.594 34.049 1.00 43.28 1105 VAL A O 1
ATOM 8813 N N . GLU A 1 1106 ? -70.360 20.850 35.740 1.00 37.56 1106 GLU A N 1
ATOM 8814 C CA . GLU A 1 1106 ? -71.587 21.580 35.365 1.00 37.56 1106 GLU A CA 1
ATOM 8815 C C . GLU A 1 1106 ? -71.674 22.901 36.158 1.00 37.56 1106 GLU A C 1
ATOM 8817 O O . GLU A 1 1106 ? -71.689 22.891 37.392 1.00 37.56 1106 GLU A O 1
ATOM 8822 N N . LEU A 1 1107 ? -71.724 24.044 35.461 1.00 43.47 1107 LEU A N 1
ATOM 8823 C CA . LEU A 1 1107 ? -71.741 25.384 36.063 1.00 43.47 1107 LEU A CA 1
ATOM 8824 C C . LEU A 1 1107 ? -73.182 25.772 36.436 1.00 43.47 1107 LEU A C 1
ATOM 8826 O O . LEU A 1 1107 ? -73.990 26.137 35.579 1.00 43.47 1107 LEU A O 1
ATOM 8830 N N . VAL A 1 1108 ? -73.536 25.681 37.721 1.00 39.41 1108 VAL A N 1
ATOM 8831 C CA . VAL A 1 1108 ? -74.909 25.958 38.181 1.00 39.41 1108 VAL A CA 1
ATOM 8832 C C . VAL A 1 1108 ? -75.112 27.470 38.392 1.00 39.41 1108 VAL A C 1
ATOM 8834 O O . VAL A 1 1108 ? -74.921 27.978 39.487 1.00 39.41 1108 VAL A O 1
ATOM 8837 N N . SER A 1 1109 ? -75.469 28.170 37.307 1.00 38.59 1109 SER A N 1
ATOM 8838 C CA . SER A 1 1109 ? -76.044 29.533 37.162 1.00 38.59 1109 SER A CA 1
ATOM 8839 C C . SER A 1 1109 ? -75.693 30.659 38.165 1.00 38.59 1109 SER A C 1
ATOM 8841 O O . SER A 1 1109 ? -75.988 30.575 39.355 1.00 38.59 1109 SER A O 1
ATOM 8843 N N . ALA A 1 1110 ? -75.309 31.827 37.631 1.00 39.94 1110 ALA A N 1
ATOM 8844 C CA . ALA A 1 1110 ? -75.394 33.122 38.314 1.00 39.94 1110 ALA A CA 1
ATOM 8845 C C . ALA A 1 1110 ? -76.864 33.588 38.436 1.00 39.94 1110 ALA A C 1
ATOM 8847 O O . ALA A 1 1110 ? -77.520 33.848 37.425 1.00 39.94 1110 ALA A O 1
ATOM 8848 N N . GLN A 1 1111 ? -77.406 33.712 39.652 1.00 37.91 1111 GLN A N 1
ATOM 8849 C CA . GLN A 1 1111 ? -78.744 34.289 39.846 1.00 37.91 1111 GLN A CA 1
ATOM 8850 C C . GLN A 1 1111 ? -78.686 35.824 39.884 1.00 37.91 1111 GLN A C 1
ATOM 8852 O O . GLN A 1 1111 ? -78.153 36.413 40.821 1.00 37.91 1111 GLN A O 1
ATOM 8857 N N . PHE A 1 1112 ? -79.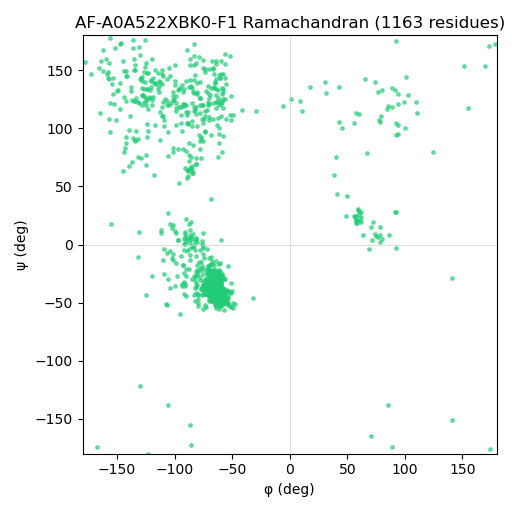298 36.476 38.891 1.00 39.38 1112 PHE A N 1
ATOM 8858 C CA . PHE A 1 1112 ? -79.717 37.879 38.977 1.00 39.38 1112 PHE A CA 1
ATOM 8859 C C . PHE A 1 1112 ? -81.010 37.973 39.804 1.00 39.38 1112 PHE A C 1
ATOM 8861 O O . PHE A 1 1112 ? -82.000 37.346 39.420 1.00 39.38 1112 PHE A O 1
ATOM 8868 N N . PRO A 1 1113 ? -81.095 38.797 40.862 1.00 36.75 1113 PRO A N 1
ATOM 8869 C CA . PRO A 1 1113 ? -82.390 39.241 41.343 1.00 36.75 1113 PRO A CA 1
ATOM 8870 C C . PRO A 1 1113 ? -82.916 40.315 40.383 1.00 36.75 1113 PRO A C 1
ATOM 8872 O O . PRO A 1 1113 ? -82.425 41.444 40.360 1.00 36.75 1113 PRO A O 1
ATOM 8875 N N . GLN A 1 1114 ? -83.930 39.975 39.583 1.00 35.06 1114 GLN A N 1
ATOM 8876 C CA . GLN A 1 1114 ? -84.842 40.998 39.076 1.00 35.06 1114 GLN A CA 1
ATOM 8877 C C . GLN A 1 1114 ? -85.626 41.580 40.262 1.00 35.06 1114 GLN A C 1
ATOM 8879 O O . GLN A 1 1114 ? -86.070 40.844 41.137 1.00 35.06 1114 GLN A O 1
ATOM 8884 N N . SER A 1 1115 ? -85.717 42.911 40.273 1.00 35.75 1115 SER A N 1
ATOM 8885 C CA . SER A 1 1115 ? -86.665 43.779 40.990 1.00 35.75 1115 SER A CA 1
ATOM 8886 C C . SER A 1 1115 ? -87.602 43.140 42.031 1.00 35.75 1115 SER A C 1
ATOM 8888 O O . SER A 1 1115 ? -88.461 42.337 41.689 1.00 35.75 1115 SER A O 1
ATOM 8890 N N . GLU A 1 1116 ? -87.516 43.665 43.258 1.00 38.34 1116 GLU A N 1
ATOM 8891 C CA . GLU A 1 1116 ? -88.554 43.669 44.302 1.00 38.34 1116 GLU A CA 1
ATOM 8892 C C . GLU A 1 1116 ? -89.141 42.309 44.746 1.00 38.34 1116 GLU A C 1
ATOM 8894 O O . GLU A 1 1116 ? -90.072 41.763 44.167 1.00 38.34 1116 GLU A O 1
ATOM 8899 N N . GLY A 1 1117 ? -88.718 41.854 45.933 1.00 44.72 1117 GLY A N 1
ATOM 8900 C CA . GLY A 1 1117 ? -89.673 41.272 46.883 1.00 44.72 1117 GLY A CA 1
ATOM 8901 C C . GLY A 1 1117 ? -89.938 39.762 46.855 1.00 44.72 1117 GLY A C 1
ATOM 8902 O O . GLY A 1 1117 ? -91.003 39.357 47.318 1.00 44.72 1117 GLY A O 1
ATOM 8903 N N . GLN A 1 1118 ? -89.001 38.908 46.429 1.00 32.12 1118 GLN A N 1
ATOM 8904 C CA . GLN A 1 1118 ? -89.066 37.470 46.743 1.00 32.12 1118 GLN A CA 1
ATOM 8905 C C . GLN A 1 1118 ? -87.764 36.942 47.352 1.00 32.12 1118 GLN A C 1
ATOM 8907 O O . GLN A 1 1118 ? -86.694 36.995 46.756 1.00 32.12 1118 GLN A O 1
ATOM 8912 N N . VAL A 1 1119 ? -87.890 36.417 48.572 1.00 37.44 1119 VAL A N 1
ATOM 8913 C CA . VAL A 1 1119 ? -86.864 35.646 49.277 1.00 37.44 1119 VAL A CA 1
ATOM 8914 C C . VAL A 1 1119 ? -86.788 34.261 48.630 1.00 37.44 1119 VAL A C 1
ATOM 8916 O O . VAL A 1 1119 ? -87.714 33.466 48.791 1.00 37.44 1119 VAL A O 1
ATOM 8919 N N . SER A 1 1120 ? -85.703 33.950 47.919 1.00 30.20 1120 SER A N 1
ATOM 8920 C CA . SER A 1 1120 ? -85.339 32.566 47.605 1.00 30.20 1120 SER A CA 1
ATOM 8921 C C . SER A 1 1120 ? -84.588 31.966 48.797 1.00 30.20 1120 SER A C 1
ATOM 8923 O O . SER A 1 1120 ? -83.706 32.585 49.392 1.00 30.20 1120 SER A O 1
ATOM 8925 N N . GLN A 1 1121 ? -85.018 30.777 49.215 1.00 27.42 1121 GLN A N 1
ATOM 8926 C CA . GLN A 1 1121 ? -84.466 30.059 50.361 1.00 27.42 1121 GLN A CA 1
ATOM 8927 C C . GLN A 1 1121 ? -83.003 29.657 50.098 1.00 27.42 1121 GLN A C 1
ATOM 8929 O O . GLN A 1 1121 ? -82.705 29.205 48.992 1.00 27.42 1121 GLN A O 1
ATOM 8934 N N . PRO A 1 1122 ? -82.096 29.761 51.090 1.00 35.69 1122 PRO A N 1
ATOM 8935 C CA . PRO A 1 1122 ? -80.787 29.129 50.994 1.00 35.69 1122 PRO A CA 1
ATOM 8936 C C . PRO A 1 1122 ? -80.974 27.615 50.859 1.00 35.69 1122 PRO A C 1
ATOM 8938 O O . PRO A 1 1122 ? -81.877 27.044 51.478 1.00 35.69 1122 PRO A O 1
ATOM 8941 N N . ILE A 1 1123 ? -80.123 26.977 50.053 1.00 36.38 1123 ILE A N 1
ATOM 8942 C CA . ILE A 1 1123 ? -80.007 25.518 49.973 1.00 36.38 1123 ILE A CA 1
ATOM 8943 C C . ILE A 1 1123 ? -79.884 24.999 51.413 1.00 36.38 1123 ILE A C 1
ATOM 8945 O O . ILE A 1 1123 ? -78.925 25.313 52.115 1.00 36.38 1123 ILE A O 1
ATOM 8949 N N . ARG A 1 1124 ? -80.916 24.293 51.886 1.00 33.72 1124 ARG A N 1
ATOM 8950 C CA . ARG A 1 1124 ? -80.927 23.676 53.213 1.00 33.72 1124 ARG A CA 1
ATOM 8951 C C . ARG A 1 1124 ? -79.973 22.487 53.228 1.00 33.72 1124 ARG A C 1
ATOM 8953 O O . ARG A 1 1124 ? -80.092 21.611 52.382 1.00 33.72 1124 ARG A O 1
ATOM 8960 N N . GLU A 1 1125 ? -79.117 22.487 54.248 1.00 38.84 1125 GLU A N 1
ATOM 8961 C CA . GLU A 1 1125 ? -78.639 21.322 55.005 1.00 38.84 1125 GLU A CA 1
ATOM 8962 C C . GLU A 1 1125 ? -78.330 20.065 54.180 1.00 38.84 1125 GLU A C 1
ATOM 8964 O O . GLU A 1 1125 ? -79.027 19.057 54.236 1.00 38.84 1125 GLU A O 1
ATOM 8969 N N . THR A 1 1126 ? -77.200 20.102 53.487 1.00 34.91 1126 THR A N 1
ATOM 8970 C CA . THR A 1 1126 ? -76.311 18.940 53.410 1.00 34.91 1126 THR A CA 1
ATOM 8971 C C . THR A 1 1126 ? -75.031 19.344 54.129 1.00 34.91 1126 THR A C 1
ATOM 8973 O O . THR A 1 1126 ? -74.550 20.453 53.900 1.00 34.91 1126 THR A O 1
ATOM 8976 N N . GLU A 1 1127 ? -74.531 18.507 55.039 1.00 40.41 1127 GLU A N 1
ATOM 8977 C CA . GLU A 1 1127 ? -73.289 18.712 55.803 1.00 40.41 1127 GLU A CA 1
ATOM 8978 C C . GLU A 1 1127 ? -72.076 18.774 54.861 1.00 40.41 1127 GLU A C 1
ATOM 8980 O O . GLU A 1 1127 ? -71.321 17.821 54.715 1.00 40.41 1127 GLU A O 1
ATOM 8985 N N . ILE A 1 1128 ? -71.915 19.895 54.167 1.00 43.22 1128 ILE A N 1
ATOM 8986 C CA . ILE A 1 1128 ? -70.766 20.169 53.317 1.00 43.22 1128 ILE A CA 1
ATOM 8987 C C . ILE A 1 1128 ? -69.815 21.046 54.140 1.00 43.22 1128 ILE A C 1
ATOM 8989 O O . ILE A 1 1128 ? -70.201 22.163 54.512 1.00 43.22 1128 ILE A O 1
ATOM 8993 N N . PRO A 1 1129 ? -68.589 20.588 54.447 1.00 39.03 1129 PRO A N 1
ATOM 8994 C CA . PRO A 1 1129 ? -67.589 21.427 55.095 1.00 39.03 1129 PRO A CA 1
ATOM 8995 C C . PRO A 1 1129 ? -67.295 22.643 54.207 1.00 39.03 1129 PRO A C 1
ATOM 8997 O O . PRO A 1 1129 ? -66.929 22.517 53.044 1.00 39.03 1129 PRO A O 1
ATOM 9000 N N . CYS A 1 1130 ? -67.522 23.843 54.743 1.00 44.03 1130 CYS A N 1
ATOM 9001 C CA . CYS A 1 1130 ? -67.339 25.099 54.018 1.00 44.03 1130 CYS A CA 1
ATOM 9002 C C . CYS A 1 1130 ? -66.135 25.856 54.584 1.00 44.03 1130 CYS A C 1
ATOM 9004 O O . CYS A 1 1130 ? -66.133 26.229 55.759 1.00 44.03 1130 CYS A O 1
ATOM 9006 N N . HIS A 1 1131 ? -65.150 26.160 53.739 1.00 43.09 1131 HIS A N 1
ATOM 9007 C CA . HIS A 1 1131 ? -63.994 26.978 54.115 1.00 43.09 1131 HIS A CA 1
ATOM 9008 C C . HIS A 1 1131 ? -64.239 28.456 53.805 1.00 43.09 1131 HIS A C 1
ATOM 9010 O O . HIS A 1 1131 ? -64.655 28.811 52.703 1.00 43.09 1131 HIS A O 1
ATOM 9016 N N . ARG A 1 1132 ? -63.978 29.342 54.774 1.00 46.88 1132 ARG A N 1
ATOM 9017 C CA . ARG A 1 1132 ? -64.178 30.794 54.629 1.00 46.88 1132 ARG A CA 1
ATOM 9018 C C . ARG A 1 1132 ? -62.826 31.509 54.600 1.00 46.88 1132 ARG A C 1
ATOM 9020 O O . ARG A 1 1132 ? -62.104 31.484 55.590 1.00 46.88 1132 ARG A O 1
ATOM 9027 N N . ILE A 1 1133 ? -62.515 32.184 53.493 1.00 47.72 1133 ILE A N 1
ATOM 9028 C CA . ILE A 1 1133 ? -61.265 32.942 53.316 1.00 47.72 1133 ILE A CA 1
ATOM 9029 C C . ILE A 1 1133 ? -61.524 34.432 53.573 1.00 47.72 1133 ILE A C 1
ATOM 9031 O O . ILE A 1 1133 ? -62.433 35.021 52.987 1.00 47.72 1133 ILE A O 1
ATOM 9035 N N . GLN A 1 1134 ? -60.722 35.045 54.448 1.00 46.88 1134 GLN A N 1
ATOM 9036 C CA . GLN A 1 1134 ? -60.673 36.496 54.648 1.00 46.88 1134 GLN A CA 1
ATOM 9037 C C . GLN A 1 1134 ? -59.333 37.022 54.129 1.00 46.88 1134 GLN A C 1
ATOM 9039 O O . GLN A 1 1134 ? -58.293 36.760 54.728 1.00 46.88 1134 GLN A O 1
ATOM 9044 N N . ALA A 1 1135 ? -59.358 37.769 53.026 1.00 48.34 1135 ALA A N 1
ATOM 9045 C CA . ALA A 1 1135 ? -58.181 38.429 52.472 1.00 48.34 1135 ALA A CA 1
ATOM 9046 C C . ALA A 1 1135 ? -58.477 39.919 52.256 1.00 48.34 1135 ALA A C 1
ATOM 9048 O O . ALA A 1 1135 ? -59.466 40.270 51.617 1.00 48.34 1135 ALA A O 1
ATOM 9049 N N . GLU A 1 1136 ? -57.617 40.792 52.788 1.00 43.56 1136 GLU A N 1
ATOM 9050 C CA . GLU A 1 1136 ? -57.732 42.256 52.652 1.00 43.56 1136 GLU A CA 1
ATOM 9051 C C . GLU A 1 1136 ? -57.284 42.769 51.269 1.00 43.56 1136 GLU A C 1
ATOM 9053 O O . GLU A 1 1136 ? -57.599 43.895 50.889 1.00 43.56 1136 GLU A O 1
ATOM 9058 N N . HIS A 1 1137 ? -56.574 41.938 50.495 1.00 49.16 1137 HIS A N 1
ATOM 9059 C CA . HIS A 1 1137 ? -56.075 42.262 49.159 1.00 49.16 1137 HIS A CA 1
ATOM 9060 C C . HIS A 1 1137 ? -56.471 41.194 48.133 1.00 49.16 1137 HIS A C 1
ATOM 9062 O O . HIS A 1 1137 ? -56.321 39.994 48.365 1.00 49.16 1137 HIS A O 1
ATOM 9068 N N . GLU A 1 1138 ? -56.942 41.658 46.975 1.00 46.19 1138 GLU A N 1
ATOM 9069 C CA . GLU A 1 1138 ? -57.589 40.858 45.926 1.00 46.19 1138 GLU A CA 1
ATOM 9070 C C . GLU A 1 1138 ? -56.643 39.855 45.228 1.00 46.19 1138 GLU A C 1
ATOM 9072 O O . GLU A 1 1138 ? -57.085 38.802 44.779 1.00 46.19 1138 GLU A O 1
ATOM 9077 N N . GLU A 1 1139 ? -55.332 40.125 45.184 1.00 46.25 1139 GLU A N 1
ATOM 9078 C CA . GLU A 1 1139 ? -54.327 39.219 44.591 1.00 46.25 1139 GLU A CA 1
ATOM 9079 C C . GLU A 1 1139 ? -53.992 38.031 45.509 1.00 46.25 1139 GLU A C 1
ATOM 9081 O O . GLU A 1 1139 ? -53.921 36.892 45.049 1.00 46.25 1139 GLU A O 1
ATOM 9086 N N . ARG A 1 1140 ? -53.915 38.262 46.829 1.00 50.06 1140 ARG A N 1
ATOM 9087 C CA . ARG A 1 1140 ? -53.735 37.189 47.825 1.00 50.06 1140 ARG A CA 1
ATOM 9088 C C . ARG A 1 1140 ? -54.952 36.278 47.929 1.00 50.06 1140 ARG A C 1
ATOM 9090 O O . ARG A 1 1140 ? -54.805 35.121 48.302 1.00 50.06 1140 ARG A O 1
ATOM 9097 N N . PHE A 1 1141 ? -56.142 36.783 47.600 1.00 50.53 1141 PHE A N 1
ATOM 9098 C CA . PHE A 1 1141 ? -57.357 35.972 47.568 1.00 50.53 1141 PHE A CA 1
ATOM 9099 C C . PHE A 1 1141 ? -57.260 34.854 46.525 1.00 50.53 1141 PHE A C 1
ATOM 9101 O O . PHE A 1 1141 ? -57.637 33.726 46.820 1.00 50.53 1141 PHE A O 1
ATOM 9108 N N . LEU A 1 1142 ? -56.719 35.144 45.338 1.00 49.19 1142 LEU A N 1
ATOM 9109 C CA . LEU A 1 1142 ? -56.576 34.163 44.259 1.00 49.19 1142 LEU A CA 1
ATOM 9110 C C . LEU A 1 1142 ? -55.536 33.096 44.615 1.00 49.19 1142 LEU A C 1
ATOM 9112 O O . LEU A 1 1142 ? -55.807 31.916 44.433 1.00 49.19 1142 LEU A O 1
ATOM 9116 N N . GLU A 1 1143 ? -54.406 33.493 45.203 1.00 50.72 1143 GLU A N 1
ATOM 9117 C CA . GLU A 1 1143 ? -53.376 32.568 45.700 1.00 50.72 1143 GLU A CA 1
ATOM 9118 C C . GLU A 1 1143 ? -53.878 31.693 46.856 1.00 50.72 1143 GLU A C 1
ATOM 9120 O O . GLU A 1 1143 ? -53.646 30.486 46.862 1.00 50.72 1143 GLU A O 1
ATOM 9125 N N . GLN A 1 1144 ? -54.606 32.272 47.817 1.00 51.41 1144 GLN A N 1
ATOM 9126 C CA . GLN A 1 1144 ? -55.180 31.528 48.941 1.00 51.41 1144 GLN A CA 1
ATOM 9127 C C . GLN A 1 1144 ? -56.313 30.608 48.492 1.00 51.41 1144 GLN A C 1
ATOM 9129 O O . GLN A 1 1144 ? -56.387 29.482 48.967 1.00 51.41 1144 GLN A O 1
ATOM 9134 N N . ALA A 1 1145 ? -57.162 31.045 47.559 1.00 49.19 1145 ALA A N 1
ATOM 9135 C CA . ALA A 1 1145 ? -58.197 30.203 46.973 1.00 49.19 1145 ALA A CA 1
ATOM 9136 C C . ALA A 1 1145 ? -57.580 29.047 46.174 1.00 49.19 1145 ALA A C 1
ATOM 9138 O O . ALA A 1 1145 ? -58.005 27.914 46.361 1.00 49.19 1145 ALA A O 1
ATOM 9139 N N . LEU A 1 1146 ? -56.539 29.293 45.366 1.00 49.25 1146 LEU A N 1
ATOM 9140 C CA . LEU A 1 1146 ? -55.823 28.233 44.647 1.00 49.25 1146 LEU A CA 1
ATOM 9141 C C . LEU A 1 1146 ? -55.182 27.237 45.621 1.00 49.25 1146 LEU A C 1
ATOM 9143 O O . LEU A 1 1146 ? -55.327 26.034 45.448 1.00 49.25 1146 LEU A O 1
ATOM 9147 N N . ALA A 1 1147 ? -54.519 27.729 46.671 1.00 48.84 1147 ALA A N 1
ATOM 9148 C CA . ALA A 1 1147 ? -53.875 26.890 47.678 1.00 48.84 1147 ALA A CA 1
ATOM 9149 C C . ALA A 1 1147 ? -54.882 26.029 48.456 1.00 48.84 1147 ALA A C 1
ATOM 9151 O O . ALA A 1 1147 ? -54.613 24.864 48.735 1.00 48.84 1147 ALA A O 1
ATOM 9152 N N . LEU A 1 1148 ? -56.052 26.585 48.779 1.00 48.72 1148 LEU A N 1
ATOM 9153 C CA . LEU A 1 1148 ? -57.094 25.888 49.530 1.00 48.72 1148 LEU A CA 1
ATOM 9154 C C . LEU A 1 1148 ? -57.837 24.858 48.668 1.00 48.72 1148 LEU A C 1
ATOM 9156 O O . LEU A 1 1148 ? -58.190 23.783 49.139 1.00 48.72 1148 LEU A O 1
ATOM 9160 N N . VAL A 1 1149 ? -58.013 25.163 47.386 1.00 46.94 1149 VAL A N 1
ATOM 9161 C CA . VAL A 1 1149 ? -58.637 24.285 46.392 1.00 46.94 1149 VAL A CA 1
ATOM 9162 C C . VAL A 1 1149 ? -57.702 23.136 45.986 1.00 46.94 1149 VAL A C 1
ATOM 9164 O O . VAL A 1 1149 ? -58.145 21.997 45.867 1.00 46.94 1149 VAL A O 1
ATOM 9167 N N . LEU A 1 1150 ? -56.394 23.394 45.871 1.00 44.66 1150 LEU A N 1
ATOM 9168 C CA . LEU A 1 1150 ? -55.369 22.356 45.684 1.00 44.66 1150 LEU A CA 1
ATOM 9169 C C . LEU A 1 1150 ? -55.216 21.456 46.921 1.00 44.66 1150 LEU A C 1
ATOM 9171 O O . LEU A 1 1150 ? -54.836 20.295 46.787 1.00 44.66 1150 LEU A O 1
ATOM 9175 N N . ALA A 1 1151 ? -55.537 21.970 48.112 1.00 42.25 1151 ALA A N 1
ATOM 9176 C CA . ALA A 1 1151 ? -55.560 21.191 49.346 1.00 42.25 1151 ALA A CA 1
ATOM 9177 C C . ALA A 1 1151 ? -56.837 20.336 49.514 1.00 42.25 1151 ALA A C 1
ATOM 9179 O O . ALA A 1 1151 ? -56.782 19.329 50.221 1.00 42.25 1151 ALA A O 1
ATOM 9180 N N . HIS A 1 1152 ? -57.959 20.693 48.864 1.00 43.94 1152 HIS A N 1
ATOM 9181 C CA . HIS A 1 1152 ? -59.278 20.052 49.042 1.00 43.94 1152 HIS A CA 1
ATOM 9182 C C . HIS A 1 1152 ? -60.067 19.867 47.715 1.00 43.94 1152 HIS A C 1
ATOM 9184 O O . HIS A 1 1152 ? -61.115 20.485 47.526 1.00 43.94 1152 HIS A O 1
ATOM 9190 N N . PRO A 1 1153 ? -59.612 19.008 46.780 1.00 40.81 1153 PRO A N 1
ATOM 9191 C CA . PRO A 1 1153 ? -60.097 18.989 45.391 1.00 40.81 1153 PRO A CA 1
ATOM 9192 C C . PRO A 1 1153 ? -61.524 18.449 45.137 1.00 40.81 1153 PRO A C 1
ATOM 9194 O O . PRO A 1 1153 ? -61.979 18.528 43.997 1.00 40.81 1153 PRO A O 1
ATOM 9197 N N . TYR A 1 1154 ? -62.242 17.942 46.151 1.00 41.34 1154 TYR A N 1
ATOM 9198 C CA . TYR A 1 1154 ? -63.609 17.386 46.013 1.00 41.34 1154 TYR A CA 1
ATOM 9199 C C . TYR A 1 1154 ? -64.609 17.926 47.055 1.00 41.34 1154 TYR A C 1
ATOM 9201 O O . TYR A 1 1154 ? -65.728 17.428 47.164 1.00 41.34 1154 TYR A O 1
ATOM 9209 N N . GLU A 1 1155 ? -64.245 18.970 47.808 1.00 42.22 1155 GLU A N 1
ATOM 9210 C CA . GLU A 1 1155 ? -65.188 19.698 48.667 1.00 42.22 1155 GLU A CA 1
ATOM 9211 C C . GLU A 1 1155 ? -65.822 20.861 47.884 1.00 42.22 1155 GLU A C 1
ATOM 9213 O O . GLU A 1 1155 ? -65.159 21.541 47.099 1.00 42.22 1155 GLU A O 1
ATOM 9218 N N . VAL A 1 1156 ? -67.121 21.120 48.077 1.00 40.91 1156 VAL A N 1
ATOM 9219 C CA . VAL A 1 1156 ? -67.789 22.269 47.441 1.00 40.91 1156 VAL A CA 1
ATOM 9220 C C . VAL A 1 1156 ? -67.280 23.557 48.095 1.00 40.91 1156 VAL A C 1
ATOM 9222 O O . VAL A 1 1156 ? -67.637 23.877 49.229 1.00 40.91 1156 VAL A O 1
ATOM 9225 N N . VAL A 1 1157 ? -66.456 24.328 47.382 1.00 41.81 1157 VAL A N 1
ATOM 9226 C CA . VAL A 1 1157 ? -65.894 25.584 47.903 1.00 41.81 1157 VAL A CA 1
ATOM 9227 C C . VAL A 1 1157 ? -66.867 26.745 47.680 1.00 41.81 1157 VAL A C 1
ATOM 9229 O O . VAL A 1 1157 ? -67.017 27.255 46.571 1.00 41.81 1157 VAL A O 1
ATOM 9232 N N . HIS A 1 1158 ? -67.514 27.202 48.755 1.00 39.56 1158 HIS A N 1
ATOM 9233 C CA . HIS A 1 1158 ? -68.368 28.392 48.732 1.00 39.56 1158 HIS A CA 1
ATOM 9234 C C . HIS A 1 1158 ? -67.560 29.668 49.030 1.00 39.56 1158 HIS A C 1
ATOM 9236 O O . HIS A 1 1158 ? -67.245 29.971 50.182 1.00 39.56 1158 HIS A O 1
ATOM 9242 N N . LEU A 1 1159 ? -67.272 30.471 48.003 1.00 43.47 1159 LEU A N 1
ATOM 9243 C CA . LEU A 1 1159 ? -66.568 31.751 48.146 1.00 43.47 1159 LEU A CA 1
ATOM 9244 C C . LEU A 1 1159 ? -67.572 32.891 48.373 1.00 43.47 1159 LEU A C 1
ATOM 9246 O O . LEU A 1 1159 ? -68.344 33.217 47.483 1.00 43.47 1159 LEU A O 1
ATOM 9250 N N . SER A 1 1160 ? -67.568 33.533 49.544 1.00 40.47 1160 SER A N 1
ATOM 9251 C CA . SER A 1 1160 ? -68.350 34.760 49.779 1.00 40.47 1160 SER A CA 1
ATOM 9252 C C . SER A 1 1160 ? -67.543 35.790 50.561 1.00 40.47 1160 SER A C 1
ATOM 9254 O O . SER A 1 1160 ? -67.017 35.453 51.623 1.00 40.47 1160 SER A O 1
ATOM 9256 N N . GLN A 1 1161 ? -67.518 37.050 50.114 1.00 39.91 1161 GLN A N 1
ATOM 9257 C CA . GLN A 1 1161 ? -67.131 38.157 50.994 1.00 39.91 1161 GLN A CA 1
ATOM 9258 C C . GLN A 1 1161 ? -68.159 38.298 52.134 1.00 39.91 1161 GLN A C 1
ATOM 9260 O O . GLN A 1 1161 ? -69.359 38.112 51.904 1.00 39.91 1161 GLN A O 1
ATOM 9265 N N . PRO A 1 1162 ? -67.741 38.623 53.370 1.00 35.66 1162 PRO A N 1
ATOM 9266 C CA . PRO A 1 1162 ? -68.689 38.906 54.437 1.00 35.66 1162 PRO A CA 1
ATOM 9267 C C . PRO A 1 1162 ? -69.476 40.187 54.123 1.00 35.66 1162 PRO A C 1
ATOM 9269 O O . PRO A 1 1162 ? -68.894 41.206 53.758 1.00 35.66 1162 PRO A O 1
ATOM 9272 N N . ARG A 1 1163 ? -70.801 40.160 54.335 1.00 35.19 1163 ARG A N 1
ATOM 9273 C CA . ARG A 1 1163 ? -71.571 41.391 54.558 1.00 35.19 1163 ARG A CA 1
ATOM 9274 C C . ARG A 1 1163 ? -70.959 42.092 55.772 1.00 35.19 1163 ARG A C 1
ATOM 9276 O O . ARG A 1 1163 ? -70.964 41.521 56.863 1.00 35.19 1163 ARG A O 1
ATOM 9283 N N . MET A 1 1164 ? -70.430 43.296 55.579 1.00 31.34 1164 MET A N 1
ATOM 9284 C CA . MET A 1 1164 ? -70.218 44.219 56.696 1.00 31.34 1164 MET A CA 1
ATOM 9285 C C . MET A 1 1164 ? -71.580 44.469 57.379 1.00 31.34 1164 MET A C 1
ATOM 9287 O O . MET A 1 1164 ? -72.598 44.420 56.679 1.00 31.34 1164 MET A O 1
ATOM 9291 N N . PRO A 1 1165 ? -71.629 44.675 58.709 1.00 32.88 1165 PRO A N 1
ATOM 9292 C CA . PRO A 1 1165 ? -72.850 45.101 59.392 1.00 32.88 1165 PRO A CA 1
ATOM 9293 C C . PRO A 1 1165 ? -73.484 46.343 58.764 1.00 32.88 1165 PRO A C 1
ATOM 9295 O O . PRO A 1 1165 ? -72.715 47.229 58.319 1.00 32.88 1165 PRO A O 1
#

Sequence (1165 aa):
MSTPPGLLDLTPLFAPNAELEDSTLMPPDTVAPSTHEGQQEPSKQVAMGQSNIMGPEKMTQDRDASKEFEQPETQTQLISLQEIEASSREEWLTLAQRLKTEERWGEAIAAYKQALSQEASPDHQNHSGQESSNEEPQTGSSSQSFEQLQAQALTYGQQRQWQACIETCEQALALQPTASLYKLLGDVLQLTGRLLEARRSYREALRLRPDFAEVYGNLGNLYAQERQWPRAIECFQRALRYQPQRVALHRALAGVWEQVGNEIEAVRCWHRVLGLDPASGQAQDYFSLGNRWVRLGDWSMAERYYREAIARDEQLTDAWHNLAEVLAHHQNWLSAREMYEQILQQEPQRVISRLGYARVLTKLEDWQGAMAEYHRLAESAPEQVLAQQRFAQTLKDQGLLEEAIAVYRRALTFAPNGFELRLGFAELLCEQEQWEDALPQAEAAIALNPQIAQAHYYAGRAQVARANWQAAIPYLEQAVTLDSQFFWSRYFWGEALLGLEDWQGAAAVLDAAMPLNPEYPRGYCHLGRAYLELEQYSEAVQAYRQAIAFGSNDVSYSHLGLALLKLEDWDGAIDVLNRGLELKPDDEEFHWLLSQVFVEKQDWQAAIEAVGRAVALKPEGLEFNPQFKQLLCRQGPLHEAVDDWQQAVDLNRDDPQLQLGLGVALLEGEIDLERAEACLRRNLELQPNQPQGYFYLGKCSAGQGRLDEALGFYRRSWELSQSVDCGLALAEVLQQLGRWSEAVQQYRQVLLECGESGEALFGLGQALAASERPMEAVMEWRRAIGLGWNSPELYRCLAEALVSLERWDEAVLEWGRLLELQPGNALVRRQRALALIGLGRWAESAQEWQQYWQVAPGSGQGTVLDFRPELGMYGEIPHHQELSLTGDLTVEFWLRLREWPQDWTNLVGKFVSDEQNEFCLRLKNGERGQWYYGGGKGCAKPLTWVPQETIRLHQWVHIACVRKLGQSGQLYVDGVLQGEQDWGQESGATPTEAPVRLMVSSRLDEFLDGQLSEVRVWNVARTSDEIRRGMSEKLETELGLVAVWSGSEDGIVVDRVADHPGEMKQASANGKPHPRVGVCSGEWSQKAADRADTLAQLYGGFAQVELVSAQFPQSEGQVSQPIRETEIPCHRIQAEHEERFLEQALALVLAHPYEVVHLSQPRMP

Foldseek 3Di:
DDDDPQFDPCCVVPPPPPPPPDDDDDDDDDDDDDDDDDDDDDYDDDDDDDDDDDDDDDDYDDDDDDDDDDDDDPDDDDDDPPPDDDPALVSLQVVLVVCVVVVVNVVSVVSNVVSVVVPDDDDDDDDDDDDDDDDDDDDDDDPDDLVRLVVQLVVCLVVVVLVSNLVSLVSSCVVPNELVSLQSNLVSCVVVVVNVSSLVSLVSSCVRPVLPLVSLQVQLVSCVVVVVLVSSLVSLVSSCVNVVLDLVSLCSNLVSCVVVVNLVSNLVSLVSNCVSPVVPDALSSLSVSLVSCVVVVNLVSSLVSLVSSCVRPVPPLSSLQVNLVSCVVVVVLVVSLVSLVSSCVVVVLPLSSLLSNLVSCVSVVVLVSSLVSLVVSCVSPVQPLVSLLVNLVSCVVVVVLVVSLVSLVSSCVNVVLNLSSLLSNLVSCVVVLVLVVNQVSLVSSCVNPVLALSSLLSNLSSCLSVLVLVVSQVSLVSSCVSPVLDLSSLLSNLSSCVSVVVLVSSLVSLVSSCVSPVLALVSLVSNLVSCVSVVVLVSSLVSLVSSVVSPDALSSLLSNLVSCVSVLVLVVSLVSLVVSCVVPVLDLSSLQSNLSSCVSVVVLVSNLVSNVSSCVSPVPPDPPDPVNLVSLLPDDQLVVVLVVLVVVCVVPVLDLVSLLSNLSSCLSNVPDLVSSLVSLVSSCVSPVLDLSSLQSNLSSCVVVVVLVSSLVSLVSSCVRPVDLSSLLSNLVSCVVVVVLVVSLVSLVSNCVPVNDELSSLQSNLVSCVSVVNLVSSLVSLVVSVVVVNDDLVSLVSNLVSCVVVLVLVVSLVSLVVSCVVVVQALVSLQSSLVSCVSVVVNVVSVVSVVVSLVHAHAQLPFAKDFWDVQQLKKKWFFFDPLPQQFAWKKKKWKWAFAAFAQAWWWQKFQDQDLQAGRWTWTGNGQQWTWTWAHLHDPLIDTWIARNVVQHDHSGIWMWMWTDHAQFWTWIDILLHTRTIDGSHNSRTHHTDSGIMMHQGDSVSPTGTGIMIRKMWMFSHGDDSVCCNVVRRHHDQDDPRTRFMWGADPQAIDTHHDDPGDMGIDHDDDDGDDDDEAEEEEDDDDPVVVVVVVVVVVVCCVVDPYDYDDDDDDDDDDDDDDDDDDDPFDEDEDDDPDPVVVVVVVVVVCVVPVRGHYYYYDDDDD

pLDDT: mean 75.55, std 21.73, range [20.19, 97.56]

Nearest PDB structures (foldseek):
  6q6h-assembly1_J  TM=3.738E-01  e=1.352E-13  Homo sapiens
  9gaw-assembly1_J  TM=3.787E-01  e=3.687E-13  Homo sapiens
  5a31-assembly1_F  TM=3.809E-01  e=6.468E-13  Homo sapiens
  9gaw-assembly1_P  TM=3.622E-01  e=7.906E-13  Homo sapiens
  5g05-assembly1_H  TM=3.617E-01  e=1.090E-12  Homo sapiens

Mean predicted aligned error: 22.99 Å

Secondary structure (DSSP, 8-state):
-PPPTT----TTTSS-S-----S---------------------------------------------------------TTS----SHHHHHHHHHHHHHTT-HHHHHHHHHHHHHTT--------------------------HHHHHHHHHHHHHTT-HHHHHHHHHHHHHH---HHHHHHHHHHHHHTT-HHHHHHHHHHHHHH-TT-HHHHHHHHHHHHHTT-HHHHHHHHHHHHHH-TT-HHHHHHHHHHHHHHT-HHHHHHHHHHHHHH-TTT--HHHHHHHHHHHHHTT-HHHHHHHHHHHHHH-TT-HHHHHHHHHHHHHTT-HHHHHHHHHHHHHH-TT-HHHHHHHHHHHHHTT-HHHHHHHHHHHHHH-TT-HHHHHHHHHHHHHTT-HHHHHHHHHHHHHH-TT-HHHHHHHHHHHHHTT-HHHHHHHHHHHHHH-TT-HHHHHHHHHHHHHTT-HHHHHHHHHHHHHH-TT-HHHHHHHHHHHHHTT-HHHHHHHHHHHGGGSTT-HHHHHHHHHHHHHTT-HHHHHHHHHHHHHTT--HHHHHHHHHHHHHTT-HHHHHHHHHHHHHH-TT-HHHHHHHHHHHHHTT-HHHHHHHHHHHHHH-TTTS---HHHHHHHHHHS-HHHHHHHHHHHHHH-TT-HHHHHHHHHHHHHTTS-HHHHHHHHHHHHHH-TT-HHHHHHHHHHHHHTT-HHHHHHHHHHHHHHH--HHHHHHHHHHHHHTT-HHHHHHHHHHHHHHS---HHHHHHHHHHHHHTT-HHHHHHHHHHHHHTT---HHHHHHHHHHHHHTT-HHHHHHHHHHHHHH-TT-HHHHHHHHHHHHHTT-HHHHHHHH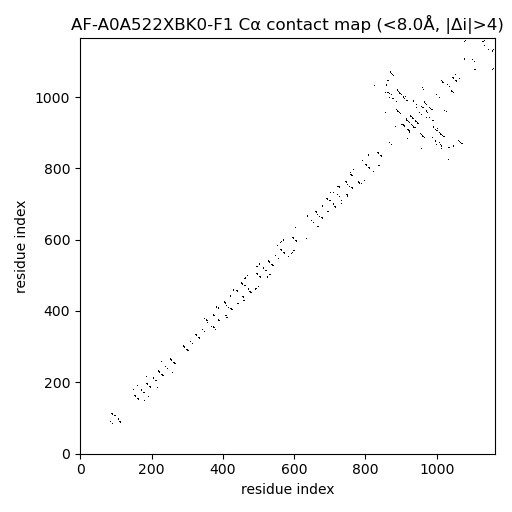HHHTTSPSSS--SBPEEE-GGGTEEEEE---GGG---SSEEEEEEEEESS--SS-EEEEEEEEETTEEEEEEEEEETTEEEEEEEESTTT---EEE-GGGTPPTTSEEEEEEEE-TTSEEEEEETTEEEEEEE--S--PPPP--PPEEEEE-TTSS-B--EEEEEEEEESS---HHHHHHHTTS--S--TTEEEEEEE-SSSEEE-SSS----EEEEPPP---PPPEE----SS--HHHHHHHHHHHHHHHTTS--EE-------SS---PPP-------------SSHHHHHHHHHHHHHH-TTS-----PPPP-